Protein 1FJN (pdb70)

Foldseek 3Di:
DQPPQPLVSLQVVQVVDPQFNGWGQDDVVSHDTGTHGDD

InterPro domains:
  IPR001542 Defensin, invertebrate/fungal [PF01097] (1-36)
  IPR001542 Defensin, invertebrate/fungal [PS51378] (1-37)
  IPR036574 Knottin, scorpion toxin-like superfamily [G3DSA:3.30.30.10] (6-42)
  IPR036574 Knottin, scorpion toxin-like superfamily [SSF57095] (1-38)

Organism: Mytilus galloprovincialis (NCBI:txid29158)

Nearest PDB structures (foldseek):
  1fjn-assembly1_A  TM=1.009E+00  e=1.165E-07  unclassified
  3e7u-assembly1_X  TM=8.249E-01  e=9.100E-03  unclassified
  7b1i-assembly1_B  TM=5.623E-01  e=6.352E+00  Oryza sativa
  5zne-assembly1_A-2  TM=5.322E-01  e=7.845E+00  Oryza sativa Japonica Group
  1fjn-assembly1_A  TM=1.012E+00  e=1.136E-07  unclassified

Solvent-accessible surface area: 3020 Å² total; per-residue (Å²): 55,86,32,23,62,77,103,172,88,0,64,167,55,0,137,89,42,120,56,82,54,2,9,105,10,11,82,153,133,156,57,138,13,51,15,117,192,71,138

Sequence (39 aa):
GFGCPNNYQCHRHCKSIPGRCGGYCGGWHRLRCTCYRCGGFGCPNNYQCHRHCKSIPGRCGGYCGGWHRLRCTCYRCGGFGCPNNYQCHRHCKSIPGRCGGYCGGWHRLRCTCYRCGGFGCPNNYQCHRHCKSIPGRCGGYCGGWHRLRCTCYRCGGFGCPNNYQCHRHCKSIPGRCGGYCGGWHRLRCTCYRCGGFGCPNNYQCHRHCKSIPGRCGGYCGGWHRLRCTCYRCGGFGCPNNYQCHRHCKSIPGRCGGYCGGWHRLRCTCYRCGGFGCPNNYQCHRHCKSIPGRCGGYCGGWHRLRCTCYRCGGFGCPNNYQCHRHCKSIPGRCGGYCGGWHRLRCTCYRCGGFGCPNNYQCHRHCKSIPGRCGGYCGGWHRLRCTCYRCGGFGCPNNYQCHRHCKSIPGRCGGYCGGWHRLRCTCYRCGGFGCPNNYQCHRHCKSIPGRCGGYCGGWHRLRCTCYRCGGFGCPNNYQCHRHCKSIPGRCGGYCGGWHRLRCTCYRCGGFGCPNNYQCHRHCKSIPGRCGGYCGGWHRLRCTCYRCGGFGCPNNYQCHRHCKSIPGRCGGYCGGWHRLRCTCYRCGGFGCPNNYQCHRHCKSIPGRCGGYCGGWHRLRCTCYRCGGFGCPNNYQCHRHCKSIPGRCGGYCGGWHRLRCTCYRCGGFGCPNNYQCHRHCKSIPGRCGGYCGGWHRLRCTCYRCGGFGCPNNYQCHRHCKSIPGRCGGYCGGWHRLRCTCYRCGGFGCPNNYQCHRHCKSIPGRCGGYCGGWHRLRCTCYRCG

Secondary structure (DSSP, 8-state):
--S-S-HHHHHHHHHHSTT--EEEE-SSTT-SEEEE---

Radius of gyration: 8.92 Å; Cα contacts (8 Å, |Δi|>4): 82; chains: 1; bounding box: 26×16×14 Å

Structure (mmCIF, N/CA/C/O backbone):
data_1FJN
#
_entry.id   1FJN
#
_cell.length_a   1.000
_cell.length_b   1.000
_cell.length_c   1.000
_cell.angle_alpha   90.00
_cell.angle_beta   90.00
_cell.angle_gamma   90.00
#
_symmetry.space_group_name_H-M   'P 1'
#
loop_
_atom_site.group_PDB
_atom_site.id
_atom_site.type_symbol
_atom_site.label_atom_id
_atom_site.label_alt_id
_atom_site.label_comp_id
_atom_site.label_asym_id
_atom_site.label_entity_id
_atom_site.label_seq_id
_atom_site.pdbx_PDB_ins_code
_atom_site.Cartn_x
_atom_site.Cartn_y
_atom_site.Cartn_z
_atom_site.occupancy
_atom_site.B_iso_or_equiv
_atom_site.auth_seq_id
_atom_site.auth_comp_id
_atom_site.auth_asym_id
_atom_site.auth_atom_id
_atom_site.pdbx_PDB_model_num
ATOM 1 N N . GLY A 1 1 ? -7.999 4.325 2.517 1.00 0.00 1 GLY A N 1
ATOM 2 C CA . GLY A 1 1 ? -6.856 5.217 2.878 1.00 0.00 1 GLY A CA 1
ATOM 3 C C . GLY A 1 1 ? -5.649 4.921 1.978 1.00 0.00 1 GLY A C 1
ATOM 4 O O . GLY A 1 1 ? -5.648 3.971 1.216 1.00 0.00 1 GLY A O 1
ATOM 10 N N . PHE A 1 2 ? -4.621 5.736 2.071 1.00 0.00 2 PHE A N 1
ATOM 11 C CA . PHE A 1 2 ? -3.389 5.531 1.235 1.00 0.00 2 PHE A CA 1
ATOM 12 C C . PHE A 1 2 ? -3.757 5.502 -0.261 1.00 0.00 2 PHE A C 1
ATOM 13 O O . PHE A 1 2 ? -3.106 4.846 -1.058 1.00 0.00 2 PHE A O 1
ATOM 30 N N . GLY A 1 3 ? -4.794 6.212 -0.645 1.00 0.00 3 GLY A N 1
ATOM 31 C CA . GLY A 1 3 ? -5.212 6.235 -2.078 1.00 0.00 3 GLY A CA 1
ATOM 32 C C . GLY A 1 3 ? -5.777 4.867 -2.481 1.00 0.00 3 GLY A C 1
ATOM 33 O O . GLY A 1 3 ? -5.359 4.284 -3.461 1.00 0.00 3 GLY A O 1
ATOM 37 N N . CYS A 1 4 ? -6.728 4.356 -1.733 1.00 0.00 4 CYS A N 1
ATOM 38 C CA . CYS A 1 4 ? -7.330 3.029 -2.072 1.00 0.00 4 CYS A CA 1
ATOM 39 C C . CYS A 1 4 ? -8.751 3.239 -2.619 1.00 0.00 4 CYS A C 1
ATOM 40 O O . CYS A 1 4 ? -9.370 4.251 -2.343 1.00 0.00 4 CYS A O 1
ATOM 47 N N . PRO A 1 5 ? -9.234 2.274 -3.379 1.00 0.00 5 PRO A N 1
ATOM 48 C CA . PRO A 1 5 ? -8.488 1.038 -3.720 1.00 0.00 5 PRO A CA 1
ATOM 49 C C . PRO A 1 5 ? -7.514 1.252 -4.901 1.00 0.00 5 PRO A C 1
ATOM 50 O O . PRO A 1 5 ? -7.119 0.300 -5.553 1.00 0.00 5 PRO A O 1
ATOM 61 N N . ASN A 1 6 ? -7.124 2.479 -5.181 1.00 0.00 6 ASN A N 1
ATOM 62 C CA . ASN A 1 6 ? -6.179 2.743 -6.317 1.00 0.00 6 ASN A CA 1
ATOM 63 C C . ASN A 1 6 ? -4.886 1.932 -6.132 1.00 0.00 6 ASN A C 1
ATOM 64 O O . ASN A 1 6 ? -4.293 1.919 -5.067 1.00 0.00 6 ASN A O 1
ATOM 75 N N . ASN A 1 7 ? -4.451 1.255 -7.170 1.00 0.00 7 ASN A N 1
ATOM 76 C CA . ASN A 1 7 ? -3.201 0.434 -7.082 1.00 0.00 7 ASN A CA 1
ATOM 77 C C . ASN A 1 7 ? -1.969 1.345 -7.169 1.00 0.00 7 ASN A C 1
ATOM 78 O O . ASN A 1 7 ? -0.978 1.118 -6.501 1.00 0.00 7 ASN A O 1
ATOM 89 N N . TYR A 1 8 ? -2.025 2.367 -7.992 1.00 0.00 8 TYR A N 1
ATOM 90 C CA . TYR A 1 8 ? -0.863 3.296 -8.136 1.00 0.00 8 TYR A CA 1
ATOM 91 C C . TYR A 1 8 ? -0.627 4.042 -6.817 1.00 0.00 8 TYR A C 1
ATOM 92 O O . TYR A 1 8 ? 0.474 4.057 -6.297 1.00 0.00 8 TYR A O 1
ATOM 110 N N . GLN A 1 9 ? -1.653 4.659 -6.277 1.00 0.00 9 GLN A N 1
ATOM 111 C CA . GLN A 1 9 ? -1.499 5.410 -4.992 1.00 0.00 9 GLN A CA 1
ATOM 112 C C . GLN A 1 9 ? -1.119 4.442 -3.865 1.00 0.00 9 GLN A C 1
ATOM 113 O O . GLN A 1 9 ? -0.277 4.746 -3.039 1.00 0.00 9 GLN A O 1
ATOM 127 N N . CYS A 1 10 ? -1.723 3.276 -3.833 1.00 0.00 10 CYS A N 1
ATOM 128 C CA . CYS A 1 10 ? -1.387 2.281 -2.769 1.00 0.00 10 CYS A CA 1
ATOM 129 C C . CYS A 1 10 ? 0.061 1.819 -2.951 1.00 0.00 10 CYS A C 1
ATOM 130 O O . CYS A 1 10 ? 0.803 1.682 -1.994 1.00 0.00 10 CYS A O 1
ATOM 137 N N . HIS A 1 11 ? 0.466 1.590 -4.180 1.00 0.00 11 HIS A N 1
ATOM 138 C CA . HIS A 1 11 ? 1.865 1.149 -4.449 1.00 0.00 11 HIS A CA 1
ATOM 139 C C . HIS A 1 11 ? 2.835 2.279 -4.079 1.00 0.00 11 HIS A C 1
ATOM 140 O O . HIS A 1 11 ? 3.908 2.036 -3.560 1.00 0.00 11 HIS A O 1
ATOM 154 N N . ARG A 1 12 ? 2.456 3.512 -4.337 1.00 0.00 12 ARG 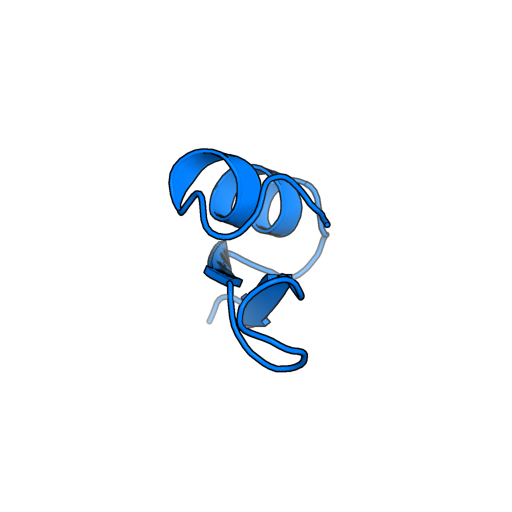A N 1
ATOM 155 C CA . ARG A 1 12 ? 3.341 4.672 -3.999 1.00 0.00 12 ARG A CA 1
ATOM 156 C C . ARG A 1 12 ? 3.570 4.721 -2.482 1.00 0.00 12 ARG A C 1
ATOM 157 O O . ARG A 1 12 ? 4.665 4.998 -2.024 1.00 0.00 12 ARG A O 1
ATOM 178 N N . HIS A 1 13 ? 2.545 4.447 -1.705 1.00 0.00 13 HIS A N 1
ATOM 179 C CA . HIS A 1 13 ? 2.689 4.464 -0.216 1.00 0.00 13 HIS A CA 1
ATOM 180 C C . HIS A 1 13 ? 3.654 3.349 0.212 1.00 0.00 13 HIS A C 1
ATOM 181 O O . HIS A 1 13 ? 4.509 3.547 1.054 1.00 0.00 13 HIS A O 1
ATOM 195 N N . CYS A 1 14 ? 3.522 2.180 -0.370 1.00 0.00 14 CYS A N 1
ATOM 196 C CA . CYS A 1 14 ? 4.430 1.046 -0.013 1.00 0.00 14 CYS A CA 1
ATOM 197 C C . CYS A 1 14 ? 5.872 1.392 -0.411 1.00 0.00 14 CYS A C 1
ATOM 198 O O . CYS A 1 14 ? 6.816 1.003 0.253 1.00 0.00 14 CYS A O 1
ATOM 205 N N . LYS A 1 15 ? 6.040 2.119 -1.495 1.00 0.00 15 LYS A N 1
ATOM 206 C CA . LYS A 1 15 ? 7.411 2.501 -1.959 1.00 0.00 15 LYS A CA 1
ATOM 207 C C . LYS A 1 15 ? 8.070 3.440 -0.939 1.00 0.00 15 LYS A C 1
ATOM 208 O O . LYS A 1 15 ? 9.234 3.286 -0.616 1.00 0.00 15 LYS A O 1
ATOM 227 N N . SER A 1 16 ? 7.338 4.408 -0.430 1.00 0.00 16 SER A N 1
ATOM 228 C CA . SER A 1 16 ? 7.928 5.354 0.570 1.00 0.00 16 SER A CA 1
ATOM 229 C C . SER A 1 16 ? 8.261 4.602 1.867 1.00 0.00 16 SER A C 1
ATOM 230 O O . SER A 1 16 ? 9.173 4.975 2.584 1.00 0.00 16 SER A O 1
ATOM 238 N N . ILE A 1 17 ? 7.542 3.541 2.169 1.00 0.00 17 ILE A N 1
ATOM 239 C CA . ILE A 1 17 ? 7.831 2.759 3.412 1.00 0.00 17 ILE A CA 1
ATOM 240 C C . ILE A 1 17 ? 9.163 2.010 3.232 1.00 0.00 17 ILE A C 1
ATOM 241 O O . ILE A 1 17 ? 9.390 1.397 2.203 1.00 0.00 17 ILE A O 1
ATOM 257 N N . PRO A 1 18 ? 10.005 2.085 4.241 1.00 0.00 18 PRO A N 1
ATOM 258 C CA . PRO A 1 18 ? 11.330 1.429 4.226 1.00 0.00 18 PRO A CA 1
ATOM 259 C C . PRO A 1 18 ? 11.199 -0.085 4.454 1.00 0.00 18 PRO A C 1
ATOM 260 O O . PRO A 1 18 ? 10.449 -0.535 5.304 1.00 0.00 18 PRO A O 1
ATOM 271 N N . GLY A 1 19 ? 11.931 -0.866 3.694 1.00 0.00 19 GLY A N 1
ATOM 272 C CA . GLY A 1 19 ? 11.869 -2.354 3.844 1.00 0.00 19 GLY A CA 1
ATOM 273 C C . GLY A 1 19 ? 10.664 -2.906 3.074 1.00 0.00 19 GLY A C 1
ATOM 274 O O . GLY A 1 19 ? 10.021 -3.844 3.511 1.00 0.00 19 GLY A O 1
ATOM 278 N N . ARG A 1 20 ? 10.359 -2.335 1.931 1.00 0.00 20 ARG A N 1
ATOM 279 C CA . ARG A 1 20 ? 9.198 -2.822 1.123 1.00 0.00 20 ARG A CA 1
ATOM 280 C C . ARG A 1 20 ? 9.509 -2.698 -0.372 1.00 0.00 20 ARG A C 1
ATOM 281 O O . ARG A 1 20 ? 10.523 -2.149 -0.769 1.00 0.00 20 ARG A O 1
ATOM 302 N N . CYS A 1 21 ? 8.629 -3.201 -1.200 1.00 0.00 21 CYS A N 1
ATOM 303 C CA . CYS A 1 21 ? 8.836 -3.120 -2.678 1.00 0.00 21 CYS A CA 1
ATOM 304 C C . CYS A 1 21 ? 7.515 -2.736 -3.351 1.00 0.00 21 CYS A C 1
ATOM 305 O O . CYS A 1 21 ? 7.445 -1.769 -4.089 1.00 0.00 21 CYS A O 1
ATOM 312 N N . GLY A 1 22 ? 6.467 -3.483 -3.092 1.00 0.00 22 GLY A N 1
ATOM 313 C CA . GLY A 1 22 ? 5.139 -3.169 -3.702 1.00 0.00 22 GLY A CA 1
ATOM 314 C C . GLY A 1 22 ? 4.022 -3.434 -2.686 1.00 0.00 22 GLY A C 1
ATOM 315 O O . GLY A 1 22 ? 4.270 -3.881 -1.577 1.00 0.00 22 GLY A O 1
ATOM 319 N N . GLY A 1 23 ? 2.793 -3.165 -3.056 1.00 0.00 23 GLY A N 1
ATOM 320 C CA . GLY A 1 23 ? 1.655 -3.403 -2.115 1.00 0.00 23 GLY A CA 1
ATOM 321 C C . GLY A 1 23 ? 0.321 -3.387 -2.869 1.00 0.00 23 GLY A C 1
ATOM 322 O O . GLY A 1 23 ? 0.274 -3.258 -4.081 1.00 0.00 23 GLY A O 1
ATOM 326 N N . TYR A 1 24 ? -0.766 -3.523 -2.147 1.00 0.00 24 TYR A N 1
ATOM 327 C CA . TYR A 1 24 ? -2.117 -3.525 -2.789 1.00 0.00 24 TYR A CA 1
ATOM 328 C C . TYR A 1 24 ? -3.179 -3.070 -1.774 1.00 0.00 24 TYR A C 1
ATOM 329 O O . TYR A 1 24 ? -2.954 -3.082 -0.576 1.00 0.00 24 TYR A O 1
ATOM 347 N N . CYS A 1 25 ? -4.339 -2.680 -2.249 1.00 0.00 25 CYS A N 1
ATOM 348 C CA . CYS A 1 25 ? -5.427 -2.233 -1.324 1.00 0.00 25 CYS A CA 1
ATOM 349 C C . CYS A 1 25 ? -6.239 -3.450 -0.866 1.00 0.00 25 CYS A C 1
ATOM 350 O O . CYS A 1 25 ? -6.954 -4.058 -1.644 1.00 0.00 25 CYS A O 1
ATOM 357 N N . GLY A 1 26 ? -6.135 -3.805 0.390 1.00 0.00 26 GLY A N 1
ATOM 358 C CA . GLY A 1 26 ? -6.894 -4.983 0.910 1.00 0.00 26 GLY A CA 1
ATOM 359 C C . GLY A 1 26 ? -6.691 -5.104 2.423 1.00 0.00 26 GLY A C 1
ATOM 360 O O . GLY A 1 26 ? -5.657 -4.732 2.952 1.00 0.00 26 GLY A O 1
ATOM 364 N N . GLY A 1 27 ? -7.674 -5.622 3.118 1.00 0.00 27 GLY A N 1
ATOM 365 C CA . GLY A 1 27 ? -7.563 -5.775 4.600 1.00 0.00 27 GLY A CA 1
ATOM 366 C C . GLY A 1 27 ? -8.808 -5.186 5.260 1.00 0.00 27 GLY A C 1
ATOM 367 O O . GLY A 1 27 ? -9.533 -5.871 5.957 1.00 0.00 27 GLY A O 1
ATOM 371 N N . TRP A 1 28 ? -9.058 -3.918 5.035 1.00 0.00 28 TRP A N 1
ATOM 372 C CA . TRP A 1 28 ? -10.257 -3.257 5.633 1.00 0.00 28 TRP A CA 1
ATOM 373 C C . TRP A 1 28 ? -11.108 -2.643 4.514 1.00 0.00 28 TRP A C 1
ATOM 374 O O . TRP A 1 28 ? -10.876 -1.526 4.083 1.00 0.00 28 TRP A O 1
ATOM 395 N N . HIS A 1 29 ? -12.095 -3.376 4.047 1.00 0.00 29 HIS A N 1
ATOM 396 C CA . HIS A 1 29 ? -12.991 -2.868 2.958 1.00 0.00 29 HIS A CA 1
ATOM 397 C C . HIS A 1 29 ? -12.161 -2.489 1.720 1.00 0.00 29 HIS A C 1
ATOM 398 O O . HIS A 1 29 ? -12.501 -1.571 0.993 1.00 0.00 29 HIS A O 1
ATOM 412 N N . ARG A 1 30 ? -11.075 -3.194 1.480 1.00 0.00 30 ARG A N 1
ATOM 413 C CA . ARG A 1 30 ? -10.203 -2.889 0.298 1.00 0.00 30 ARG A CA 1
ATOM 414 C C . ARG A 1 30 ? -9.715 -1.428 0.374 1.00 0.00 30 ARG A C 1
ATOM 415 O O . ARG A 1 30 ? -9.442 -0.799 -0.635 1.00 0.00 30 ARG A O 1
ATOM 436 N N . LEU A 1 31 ? -9.605 -0.887 1.567 1.00 0.00 31 LEU A N 1
ATOM 437 C CA . LEU A 1 31 ? -9.141 0.526 1.723 1.00 0.00 31 LEU A CA 1
ATOM 438 C C . LEU A 1 31 ? -7.772 0.566 2.422 1.00 0.00 31 LEU A C 1
ATOM 439 O O . LEU A 1 31 ? -7.089 1.575 2.388 1.00 0.00 31 LEU A O 1
ATOM 455 N N . ARG A 1 32 ? -7.362 -0.516 3.052 1.00 0.00 32 ARG A N 1
ATOM 456 C CA . ARG A 1 32 ? -6.038 -0.534 3.744 1.00 0.00 32 ARG A CA 1
ATOM 457 C C . ARG A 1 32 ? -4.948 -0.917 2.737 1.00 0.00 32 ARG A C 1
ATOM 458 O O . ARG A 1 32 ? -5.150 -1.764 1.886 1.00 0.00 32 ARG A O 1
ATOM 479 N N . CYS A 1 33 ? -3.793 -0.300 2.829 1.00 0.00 33 CYS A N 1
ATOM 480 C CA . CYS A 1 33 ? -2.686 -0.625 1.880 1.00 0.00 33 CYS A CA 1
ATOM 481 C C . CYS A 1 33 ? -1.785 -1.705 2.488 1.00 0.00 33 CYS A C 1
ATOM 482 O O . CYS A 1 33 ? -1.073 -1.466 3.450 1.00 0.00 33 CYS A O 1
ATOM 489 N N . THR A 1 34 ? -1.812 -2.890 1.929 1.00 0.00 34 THR A N 1
ATOM 490 C CA . THR A 1 34 ? -0.964 -3.998 2.456 1.00 0.00 34 THR A CA 1
ATOM 491 C C . THR A 1 34 ? 0.310 -4.106 1.605 1.00 0.00 34 THR A C 1
ATOM 492 O O . THR A 1 34 ? 0.267 -4.474 0.443 1.00 0.00 34 THR A O 1
ATOM 503 N N . CYS A 1 35 ? 1.441 -3.777 2.182 1.00 0.00 35 CYS A N 1
ATOM 504 C CA . CYS A 1 35 ? 2.734 -3.844 1.430 1.00 0.00 35 CYS A CA 1
ATOM 505 C C . CYS A 1 35 ? 3.546 -5.056 1.900 1.00 0.00 35 CYS A C 1
ATOM 506 O O . CYS A 1 35 ? 3.442 -5.478 3.038 1.00 0.00 35 CYS A O 1
ATOM 513 N N . TYR A 1 36 ? 4.358 -5.613 1.034 1.00 0.00 36 TYR A N 1
ATOM 514 C CA . TYR A 1 36 ? 5.185 -6.801 1.427 1.00 0.00 36 TYR A CA 1
ATOM 515 C C . TYR A 1 36 ? 6.676 -6.437 1.409 1.00 0.00 36 TYR A C 1
ATOM 516 O O . TYR A 1 36 ? 7.108 -5.575 0.663 1.00 0.00 36 TYR A O 1
ATOM 534 N N . ARG A 1 37 ? 7.461 -7.097 2.230 1.00 0.00 37 ARG A N 1
ATOM 535 C CA . ARG A 1 37 ? 8.929 -6.810 2.278 1.00 0.00 37 ARG A CA 1
ATOM 536 C C . ARG A 1 37 ? 9.594 -7.265 0.975 1.00 0.00 37 ARG A C 1
ATOM 537 O O . ARG A 1 37 ? 9.246 -8.288 0.410 1.00 0.00 37 ARG A O 1
ATOM 558 N N . CYS A 1 38 ? 10.553 -6.509 0.503 1.00 0.00 38 CYS A N 1
ATOM 559 C CA . CYS A 1 38 ? 11.261 -6.877 -0.762 1.00 0.00 38 CYS A CA 1
ATOM 560 C C . CYS A 1 38 ? 12.353 -7.910 -0.460 1.00 0.00 38 CYS A C 1
ATOM 561 O O . CYS A 1 38 ? 13.151 -7.737 0.445 1.00 0.00 38 CYS A O 1
ATOM 568 N N . GLY A 1 39 ? 12.391 -8.982 -1.217 1.00 0.00 39 GLY A N 1
ATOM 569 C CA . GLY A 1 39 ? 13.425 -10.037 -0.991 1.00 0.00 39 GLY A CA 1
ATOM 570 C C . GLY A 1 39 ? 14.656 -9.741 -1.852 1.00 0.00 39 GLY A C 1
ATOM 571 O O . GLY A 1 39 ? 15.478 -8.947 -1.424 1.00 0.00 39 GLY A O 1
ATOM 576 N N . GLY A 1 1 ? -7.847 4.503 2.213 1.00 0.00 1 GLY A N 2
ATOM 577 C CA . GLY A 1 1 ? -6.765 5.485 2.519 1.00 0.00 1 GLY A CA 2
ATOM 578 C C . GLY A 1 1 ? -5.521 5.184 1.673 1.00 0.00 1 GLY A C 2
ATOM 579 O O . GLY A 1 1 ? -5.443 4.168 1.003 1.00 0.00 1 GLY A O 2
ATOM 585 N N . PHE A 1 2 ? -4.546 6.066 1.710 1.00 0.00 2 PHE A N 2
ATOM 586 C CA . PHE A 1 2 ? -3.281 5.865 0.922 1.00 0.00 2 PHE A CA 2
ATOM 587 C C . PHE A 1 2 ? -3.602 5.759 -0.580 1.00 0.00 2 PHE A C 2
ATOM 588 O O . PHE A 1 2 ? -2.910 5.085 -1.328 1.00 0.00 2 PHE A O 2
ATOM 605 N N . GLY A 1 3 ? -4.645 6.425 -1.025 1.00 0.00 3 GLY A N 2
ATOM 606 C CA . GLY A 1 3 ? -5.021 6.377 -2.468 1.00 0.00 3 GLY A CA 2
ATOM 607 C C . GLY A 1 3 ? -5.613 5.004 -2.810 1.00 0.00 3 GLY A C 2
ATOM 608 O O . GLY A 1 3 ? -5.237 4.388 -3.787 1.00 0.00 3 GLY A O 2
ATOM 612 N N . CYS A 1 4 ? -6.543 4.526 -2.014 1.00 0.00 4 CYS A N 2
ATOM 613 C CA . CYS A 1 4 ? -7.171 3.196 -2.294 1.00 0.00 4 CYS A CA 2
ATOM 614 C C . CYS A 1 4 ? -8.576 3.409 -2.878 1.00 0.00 4 CYS A C 2
ATOM 615 O O . CYS A 1 4 ? -9.182 4.443 -2.656 1.00 0.00 4 CYS A O 2
ATOM 622 N N . PRO A 1 5 ? -9.062 2.423 -3.606 1.00 0.00 5 PRO A N 2
ATOM 623 C CA . PRO A 1 5 ? -8.331 1.163 -3.879 1.00 0.00 5 PRO A CA 2
ATOM 624 C C . PRO A 1 5 ? -7.328 1.311 -5.044 1.00 0.00 5 PRO A C 2
ATOM 625 O O . PRO A 1 5 ? -6.882 0.322 -5.600 1.00 0.00 5 PRO A O 2
ATOM 636 N N . ASN A 1 6 ? -6.970 2.524 -5.418 1.00 0.00 6 ASN A N 2
ATOM 637 C CA . ASN A 1 6 ? -5.999 2.721 -6.544 1.00 0.00 6 ASN A CA 2
ATOM 638 C C . ASN A 1 6 ? -4.708 1.937 -6.264 1.00 0.00 6 ASN A C 2
ATOM 639 O O . ASN A 1 6 ? -4.097 2.077 -5.219 1.00 0.00 6 ASN A O 2
ATOM 650 N N . ASN A 1 7 ? -4.298 1.110 -7.195 1.00 0.00 7 ASN A N 2
ATOM 651 C CA . ASN A 1 7 ? -3.055 0.299 -7.001 1.00 0.00 7 ASN A CA 2
ATOM 652 C C . ASN A 1 7 ? -1.816 1.173 -7.225 1.00 0.00 7 ASN A C 2
ATOM 653 O O . ASN A 1 7 ? -0.801 0.986 -6.581 1.00 0.00 7 ASN A O 2
ATOM 664 N N . TYR A 1 8 ? -1.891 2.129 -8.123 1.00 0.00 8 TYR A N 2
ATOM 665 C CA . TYR A 1 8 ? -0.719 3.021 -8.374 1.00 0.00 8 TYR A CA 2
ATOM 666 C C . TYR A 1 8 ? -0.469 3.875 -7.127 1.00 0.00 8 TYR A C 2
ATOM 667 O O . TYR A 1 8 ? 0.634 3.924 -6.611 1.00 0.00 8 TYR A O 2
ATOM 685 N N . GLN A 1 9 ? -1.493 4.537 -6.636 1.00 0.00 9 GLN A N 2
ATOM 686 C CA . GLN A 1 9 ? -1.336 5.383 -5.414 1.00 0.00 9 GLN A CA 2
ATOM 687 C C . GLN A 1 9 ? -0.968 4.491 -4.225 1.00 0.00 9 GLN A C 2
ATOM 688 O O . GLN A 1 9 ? -0.076 4.807 -3.457 1.00 0.00 9 GLN A O 2
ATOM 702 N N . CYS A 1 10 ? -1.644 3.376 -4.077 1.00 0.00 10 CYS A N 2
ATOM 703 C CA . CYS A 1 10 ? -1.339 2.443 -2.950 1.00 0.00 10 CYS A CA 2
ATOM 704 C C . CYS A 1 10 ? 0.106 1.955 -3.071 1.00 0.00 10 CYS A C 2
ATOM 705 O O . CYS A 1 10 ? 0.834 1.904 -2.095 1.00 0.00 10 CYS A O 2
ATOM 712 N N . HIS A 1 11 ? 0.521 1.605 -4.268 1.00 0.00 11 HIS A N 2
ATOM 713 C CA . HIS A 1 11 ? 1.919 1.122 -4.482 1.00 0.00 11 HIS A CA 2
ATOM 714 C C . HIS A 1 11 ? 2.908 2.219 -4.073 1.00 0.00 11 HIS A C 2
ATOM 715 O O . HIS A 1 11 ? 3.886 1.955 -3.399 1.00 0.00 11 HIS A O 2
ATOM 729 N N . ARG A 1 12 ? 2.656 3.444 -4.478 1.00 0.00 12 ARG A N 2
ATOM 730 C CA . ARG A 1 12 ? 3.574 4.572 -4.124 1.00 0.00 12 ARG A CA 2
ATOM 731 C C . ARG A 1 12 ? 3.666 4.714 -2.597 1.00 0.00 12 ARG A C 2
ATOM 732 O O . ARG A 1 12 ? 4.740 4.906 -2.053 1.00 0.00 12 ARG A O 2
ATOM 753 N N . HIS A 1 13 ? 2.550 4.611 -1.907 1.00 0.00 13 HIS A N 2
ATOM 754 C CA . HIS A 1 13 ? 2.562 4.728 -0.413 1.00 0.00 13 HIS A CA 2
ATOM 755 C C . HIS A 1 13 ? 3.439 3.615 0.180 1.00 0.00 13 HIS A C 2
ATOM 756 O O . HIS A 1 13 ? 4.186 3.835 1.116 1.00 0.00 13 HIS A O 2
ATOM 770 N N . CYS A 1 14 ? 3.355 2.423 -0.364 1.00 0.00 14 CYS A N 2
ATOM 771 C CA . CYS A 1 14 ? 4.186 1.296 0.156 1.00 0.00 14 CYS A CA 2
ATOM 772 C C . CYS A 1 14 ? 5.665 1.563 -0.155 1.00 0.00 14 CYS A C 2
ATOM 773 O O . CYS A 1 14 ? 6.541 1.166 0.592 1.00 0.00 14 CYS A O 2
ATOM 780 N N . LYS A 1 15 ? 5.943 2.238 -1.250 1.00 0.00 15 LYS A N 2
ATOM 781 C CA . LYS A 1 15 ? 7.358 2.544 -1.619 1.00 0.00 15 LYS A CA 2
ATOM 782 C C . LYS A 1 15 ? 7.958 3.513 -0.592 1.00 0.00 15 LYS A C 2
ATOM 783 O O . LYS A 1 15 ? 9.077 3.333 -0.147 1.00 0.00 15 LYS A O 2
ATOM 802 N N . SER A 1 16 ? 7.218 4.532 -0.200 1.00 0.00 16 SER A N 2
ATOM 803 C CA . SER A 1 16 ? 7.748 5.500 0.815 1.00 0.00 16 SER A CA 2
ATOM 804 C C . SER A 1 16 ? 8.007 4.759 2.136 1.00 0.00 16 SER A C 2
ATOM 805 O O . SER A 1 16 ? 8.881 5.131 2.899 1.00 0.00 16 SER A O 2
ATOM 813 N N . ILE A 1 17 ? 7.264 3.704 2.401 1.00 0.00 17 ILE A N 2
ATOM 814 C CA . ILE A 1 17 ? 7.475 2.921 3.659 1.00 0.00 17 ILE A CA 2
ATOM 815 C C . ILE A 1 17 ? 8.704 2.012 3.476 1.00 0.00 17 ILE A C 2
ATOM 816 O O . ILE A 1 17 ? 8.817 1.325 2.476 1.00 0.00 17 ILE A O 2
ATOM 832 N N . PRO A 1 18 ? 9.593 2.044 4.444 1.00 0.00 18 PRO A N 2
ATOM 833 C CA . PRO A 1 18 ? 10.836 1.243 4.413 1.00 0.00 18 PRO A CA 2
ATOM 834 C C . PRO A 1 18 ? 10.562 -0.237 4.723 1.00 0.00 18 PRO A C 2
ATOM 835 O O . PRO A 1 18 ? 9.739 -0.571 5.559 1.00 0.00 18 PRO A O 2
ATOM 846 N N . GLY A 1 19 ? 11.261 -1.121 4.047 1.00 0.00 19 GLY A N 2
ATOM 847 C CA . GLY A 1 19 ? 11.074 -2.588 4.278 1.00 0.00 19 GLY A CA 2
ATOM 848 C C . GLY A 1 19 ? 9.980 -3.148 3.356 1.00 0.00 19 GLY A C 2
ATOM 849 O O . GLY A 1 19 ? 9.468 -4.228 3.591 1.00 0.00 19 GLY A O 2
ATOM 853 N N . ARG A 1 20 ? 9.618 -2.435 2.310 1.00 0.00 20 ARG A N 2
ATOM 854 C CA . ARG A 1 20 ? 8.555 -2.941 1.381 1.00 0.00 20 ARG A CA 2
ATOM 855 C C . ARG A 1 20 ? 8.926 -2.594 -0.066 1.00 0.00 20 ARG A C 2
ATOM 856 O O . ARG A 1 20 ? 9.481 -1.545 -0.339 1.00 0.00 20 ARG A O 2
ATOM 877 N N . CYS A 1 21 ? 8.603 -3.462 -0.996 1.00 0.00 21 CYS A N 2
ATOM 878 C CA . CYS A 1 21 ? 8.917 -3.184 -2.433 1.00 0.00 21 CYS A CA 2
ATOM 879 C C . CYS A 1 21 ? 7.653 -2.677 -3.138 1.00 0.00 21 CYS A C 2
ATOM 880 O O . CYS A 1 21 ? 7.685 -1.683 -3.842 1.00 0.00 21 CYS A O 2
ATOM 887 N N . GLY A 1 22 ? 6.544 -3.349 -2.946 1.00 0.00 22 GLY A N 2
ATOM 888 C CA . GLY A 1 22 ? 5.267 -2.917 -3.591 1.00 0.00 22 GLY A CA 2
ATOM 889 C C . GLY A 1 22 ? 4.122 -3.014 -2.579 1.00 0.00 22 GLY A C 2
ATOM 890 O O . GLY A 1 22 ? 4.339 -3.249 -1.400 1.00 0.00 22 GLY A O 2
ATOM 894 N N . GLY A 1 23 ? 2.902 -2.834 -3.026 1.00 0.00 23 GLY A N 2
ATOM 895 C CA . GLY A 1 23 ? 1.740 -2.917 -2.088 1.00 0.00 23 GLY A CA 2
ATOM 896 C C . GLY A 1 23 ? 0.415 -2.914 -2.857 1.00 0.00 23 GLY A C 2
ATOM 897 O O . GLY A 1 23 ? 0.359 -2.584 -4.030 1.00 0.00 23 GLY A O 2
ATOM 901 N N . TYR A 1 24 ? -0.652 -3.279 -2.187 1.00 0.00 24 TYR A N 2
ATOM 902 C CA . TYR A 1 24 ? -1.999 -3.311 -2.838 1.00 0.00 24 TYR A CA 2
ATOM 903 C C . TYR A 1 24 ? -3.071 -2.857 -1.834 1.00 0.00 24 TYR A C 2
ATOM 904 O O . TYR A 1 24 ? -2.840 -2.822 -0.636 1.00 0.00 24 TYR A O 2
ATOM 922 N N . CYS A 1 25 ? -4.246 -2.525 -2.313 1.00 0.00 25 CYS A N 2
ATOM 923 C CA . CYS A 1 25 ? -5.341 -2.089 -1.394 1.00 0.00 25 CYS A CA 2
ATOM 924 C C . CYS A 1 25 ? -6.128 -3.322 -0.938 1.00 0.00 25 CYS A C 2
ATOM 925 O O . CYS A 1 25 ? -6.819 -3.948 -1.721 1.00 0.00 25 CYS A O 2
ATOM 932 N N . GLY A 1 26 ? -6.021 -3.680 0.318 1.00 0.00 26 GLY A N 2
ATOM 933 C CA . GLY A 1 26 ? -6.752 -4.881 0.825 1.00 0.00 26 GLY A CA 2
ATOM 934 C C . GLY A 1 26 ? -6.690 -4.928 2.352 1.00 0.00 26 GLY A C 2
ATOM 935 O O . GLY A 1 26 ? -5.708 -4.533 2.955 1.00 0.00 26 GLY A O 2
ATOM 939 N N . GLY A 1 27 ? -7.736 -5.415 2.978 1.00 0.00 27 GLY A N 2
ATOM 940 C CA . GLY A 1 27 ? -7.758 -5.500 4.468 1.00 0.00 27 GLY A CA 2
ATOM 941 C C . GLY A 1 27 ? -9.032 -4.841 4.996 1.00 0.00 27 GLY A C 2
ATOM 942 O O . GLY A 1 27 ? -10.046 -5.491 5.179 1.00 0.00 27 GLY A O 2
ATOM 946 N N . TRP A 1 28 ? -8.983 -3.554 5.242 1.00 0.00 28 TRP A N 2
ATOM 947 C CA . TRP A 1 28 ? -10.182 -2.832 5.763 1.00 0.00 28 TRP A CA 2
ATOM 948 C C . TRP A 1 28 ? -11.047 -2.355 4.590 1.00 0.00 28 TRP A C 2
ATOM 949 O O . TRP A 1 28 ? -10.844 -1.281 4.048 1.00 0.00 28 TRP A O 2
ATOM 970 N N . HIS A 1 29 ? -12.018 -3.153 4.203 1.00 0.00 29 HIS A N 2
ATOM 971 C CA . HIS A 1 29 ? -12.927 -2.778 3.074 1.00 0.00 29 HIS A CA 2
ATOM 972 C C . HIS A 1 29 ? -12.110 -2.500 1.802 1.00 0.00 29 HIS A C 2
ATOM 973 O O . HIS A 1 29 ? -12.490 -1.690 0.975 1.00 0.00 29 HIS A O 2
ATOM 987 N N . ARG A 1 30 ? -10.987 -3.170 1.645 1.00 0.00 30 ARG A N 2
ATOM 988 C CA . ARG A 1 30 ? -10.124 -2.957 0.438 1.00 0.00 30 ARG A CA 2
ATOM 989 C C . ARG A 1 30 ? -9.664 -1.487 0.377 1.00 0.00 30 ARG A C 2
ATOM 990 O O . ARG A 1 30 ? -9.388 -0.956 -0.685 1.00 0.00 30 ARG A O 2
ATOM 1011 N N . LEU A 1 31 ? -9.577 -0.829 1.513 1.00 0.00 31 LEU A N 2
ATOM 1012 C CA . LEU A 1 31 ? -9.139 0.601 1.535 1.00 0.00 31 LEU A CA 2
ATOM 1013 C C . LEU A 1 31 ? -7.770 0.734 2.229 1.00 0.00 31 LEU A C 2
ATOM 1014 O O . LEU A 1 31 ? -7.149 1.782 2.177 1.00 0.00 31 LEU A O 2
ATOM 1030 N N . ARG A 1 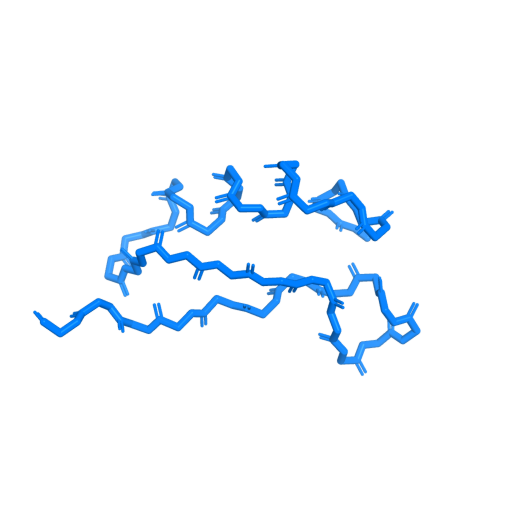32 ? -7.292 -0.310 2.874 1.00 0.00 32 ARG A N 2
ATOM 1031 C CA . ARG A 1 32 ? -5.966 -0.234 3.562 1.00 0.00 32 ARG A CA 2
ATOM 1032 C C . ARG A 1 32 ? -4.861 -0.672 2.594 1.00 0.00 32 ARG A C 2
ATOM 1033 O O . ARG A 1 32 ? -5.059 -1.545 1.766 1.00 0.00 32 ARG A O 2
ATOM 1054 N N . CYS A 1 33 ? -3.700 -0.068 2.692 1.00 0.00 33 CYS A N 2
ATOM 1055 C CA . CYS A 1 33 ? -2.574 -0.437 1.779 1.00 0.00 33 CYS A CA 2
ATOM 1056 C C . CYS A 1 33 ? -1.675 -1.483 2.449 1.00 0.00 33 CYS A C 2
ATOM 1057 O O . CYS A 1 33 ? -0.931 -1.182 3.367 1.00 0.00 33 CYS A O 2
ATOM 1064 N N . THR A 1 34 ? -1.736 -2.711 1.987 1.00 0.00 34 THR A N 2
ATOM 1065 C CA . THR A 1 34 ? -0.886 -3.791 2.574 1.00 0.00 34 THR A CA 2
ATOM 1066 C C . THR A 1 34 ? 0.385 -3.945 1.725 1.00 0.00 34 THR A C 2
ATOM 1067 O O . THR A 1 34 ? 0.329 -4.316 0.565 1.00 0.00 34 THR A O 2
ATOM 1078 N N . CYS A 1 35 ? 1.530 -3.649 2.296 1.00 0.00 35 CYS A N 2
ATOM 1079 C CA . CYS A 1 35 ? 2.814 -3.759 1.531 1.00 0.00 35 CYS A CA 2
ATOM 1080 C C . CYS A 1 35 ? 3.517 -5.084 1.861 1.00 0.00 35 CYS A C 2
ATOM 1081 O O . CYS A 1 35 ? 3.240 -5.713 2.866 1.00 0.00 35 CYS A O 2
ATOM 1088 N N . TYR A 1 36 ? 4.428 -5.507 1.015 1.00 0.00 36 TYR A N 2
ATOM 1089 C CA . TYR A 1 36 ? 5.157 -6.792 1.262 1.00 0.00 36 TYR A CA 2
ATOM 1090 C C . TYR A 1 36 ? 6.673 -6.575 1.138 1.00 0.00 36 TYR A C 2
ATOM 1091 O O . TYR A 1 36 ? 7.132 -5.660 0.476 1.00 0.00 36 TYR A O 2
ATOM 1109 N N . ARG A 1 37 ? 7.450 -7.423 1.773 1.00 0.00 37 ARG A N 2
ATOM 1110 C CA . ARG A 1 37 ? 8.941 -7.296 1.707 1.00 0.00 37 ARG A CA 2
ATOM 1111 C C . ARG A 1 37 ? 9.426 -7.545 0.272 1.00 0.00 37 ARG A C 2
ATOM 1112 O O . ARG A 1 37 ? 8.748 -8.168 -0.528 1.00 0.00 37 ARG A O 2
ATOM 1133 N N . CYS A 1 38 ? 10.601 -7.062 -0.052 1.00 0.00 38 CYS A N 2
ATOM 1134 C CA . CYS A 1 38 ? 11.151 -7.260 -1.428 1.00 0.00 38 CYS A CA 2
ATOM 1135 C C . CYS A 1 38 ? 11.967 -8.555 -1.477 1.00 0.00 38 CYS A C 2
ATOM 1136 O O . CYS A 1 38 ? 12.892 -8.749 -0.706 1.00 0.00 38 CYS A O 2
ATOM 1143 N N . GLY A 1 39 ? 11.627 -9.442 -2.383 1.00 0.00 39 GLY A N 2
ATOM 1144 C CA . GLY A 1 39 ? 12.371 -10.732 -2.502 1.00 0.00 39 GLY A CA 2
ATOM 1145 C C . GLY A 1 39 ? 13.532 -10.566 -3.487 1.00 0.00 39 GLY A C 2
ATOM 1146 O O . GLY A 1 39 ? 14.580 -10.103 -3.065 1.00 0.00 39 GLY A O 2
ATOM 1151 N N . GLY A 1 1 ? -7.752 4.371 2.297 1.00 0.00 1 GLY A N 3
ATOM 1152 C CA . GLY A 1 1 ? -6.665 5.360 2.566 1.00 0.00 1 GLY A CA 3
ATOM 1153 C C . GLY A 1 1 ? -5.431 5.036 1.713 1.00 0.00 1 GLY A C 3
ATOM 1154 O O . GLY A 1 1 ? -5.389 4.037 1.016 1.00 0.00 1 GLY A O 3
ATOM 1160 N N . PHE A 1 2 ? -4.425 5.883 1.773 1.00 0.00 2 PHE A N 3
ATOM 1161 C CA . PHE A 1 2 ? -3.168 5.657 0.979 1.00 0.00 2 PHE A CA 3
ATOM 1162 C C . PHE A 1 2 ? -3.495 5.586 -0.524 1.00 0.00 2 PHE A C 3
ATOM 1163 O O . PHE A 1 2 ? -2.831 4.896 -1.281 1.00 0.00 2 PHE A O 3
ATOM 1180 N N . GLY A 1 3 ? -4.512 6.299 -0.957 1.00 0.00 3 GLY A N 3
ATOM 1181 C CA . GLY A 1 3 ? -4.896 6.286 -2.399 1.00 0.00 3 GLY A CA 3
ATOM 1182 C C . GLY A 1 3 ? -5.528 4.937 -2.764 1.00 0.00 3 GLY A C 3
ATOM 1183 O O . GLY A 1 3 ? -5.226 4.366 -3.793 1.00 0.00 3 GLY A O 3
ATOM 1187 N N . CYS A 1 4 ? -6.406 4.429 -1.930 1.00 0.00 4 CYS A N 3
ATOM 1188 C CA . CYS A 1 4 ? -7.068 3.118 -2.227 1.00 0.00 4 CYS A CA 3
ATOM 1189 C C . CYS A 1 4 ? -8.494 3.370 -2.744 1.00 0.00 4 CYS A C 3
ATOM 1190 O O . CYS A 1 4 ? -9.055 4.425 -2.509 1.00 0.00 4 CYS A O 3
ATOM 1197 N N . PRO A 1 5 ? -9.045 2.390 -3.435 1.00 0.00 5 PRO A N 3
ATOM 1198 C CA . PRO A 1 5 ? -8.370 1.103 -3.724 1.00 0.00 5 PRO A CA 3
ATOM 1199 C C . PRO A 1 5 ? -7.401 1.211 -4.924 1.00 0.00 5 PRO A C 3
ATOM 1200 O O . PRO A 1 5 ? -6.986 0.205 -5.474 1.00 0.00 5 PRO A O 3
ATOM 1211 N N . ASN A 1 6 ? -7.037 2.410 -5.332 1.00 0.00 6 ASN A N 3
ATOM 1212 C CA . ASN A 1 6 ? -6.099 2.570 -6.491 1.00 0.00 6 ASN A CA 3
ATOM 1213 C C . ASN A 1 6 ? -4.781 1.833 -6.208 1.00 0.00 6 ASN A C 3
ATOM 1214 O O . ASN A 1 6 ? -4.153 2.031 -5.182 1.00 0.00 6 ASN A O 3
ATOM 1225 N N . ASN A 1 7 ? -4.364 0.982 -7.116 1.00 0.00 7 ASN A N 3
ATOM 1226 C CA . ASN A 1 7 ? -3.091 0.219 -6.921 1.00 0.00 7 ASN A CA 3
ATOM 1227 C C . ASN A 1 7 ? -1.884 1.127 -7.193 1.00 0.00 7 ASN A C 3
ATOM 1228 O O . ASN A 1 7 ? -0.838 0.964 -6.592 1.00 0.00 7 ASN A O 3
ATOM 1239 N N . TYR A 1 8 ? -2.022 2.083 -8.085 1.00 0.00 8 TYR A N 3
ATOM 1240 C CA . TYR A 1 8 ? -0.886 3.006 -8.384 1.00 0.00 8 TYR A CA 3
ATOM 1241 C C . TYR A 1 8 ? -0.589 3.845 -7.138 1.00 0.00 8 TYR A C 3
ATOM 1242 O O . TYR A 1 8 ? 0.541 3.919 -6.687 1.00 0.00 8 TYR A O 3
ATOM 1260 N N . GLN A 1 9 ? -1.602 4.461 -6.571 1.00 0.00 9 GLN A N 3
ATOM 1261 C CA . GLN A 1 9 ? -1.395 5.284 -5.342 1.00 0.00 9 GLN A CA 3
ATOM 1262 C C . GLN A 1 9 ? -1.005 4.361 -4.183 1.00 0.00 9 GLN A C 3
ATOM 1263 O O . GLN A 1 9 ? -0.125 4.674 -3.403 1.00 0.00 9 GLN A O 3
ATOM 1277 N N . CYS A 1 10 ? -1.644 3.216 -4.078 1.00 0.00 10 CYS A N 3
ATOM 1278 C CA . CYS A 1 10 ? -1.303 2.255 -2.985 1.00 0.00 10 CYS A CA 3
ATOM 1279 C C . CYS A 1 10 ? 0.162 1.837 -3.128 1.00 0.00 10 CYS A C 3
ATOM 1280 O O . CYS A 1 10 ? 0.897 1.771 -2.157 1.00 0.00 10 CYS A O 3
ATOM 1287 N N . HIS A 1 11 ? 0.590 1.572 -4.341 1.00 0.00 11 HIS A N 3
ATOM 1288 C CA . HIS A 1 11 ? 2.007 1.173 -4.584 1.00 0.00 11 HIS A CA 3
ATOM 1289 C C . HIS A 1 11 ? 2.930 2.326 -4.166 1.00 0.00 11 HIS A C 3
ATOM 1290 O O . HIS A 1 11 ? 3.964 2.113 -3.560 1.00 0.00 11 HIS A O 3
ATOM 1304 N N . ARG A 1 12 ? 2.552 3.545 -4.483 1.00 0.00 12 ARG A N 3
ATOM 1305 C CA . ARG A 1 12 ? 3.385 4.728 -4.108 1.00 0.00 12 ARG A CA 3
ATOM 1306 C C . ARG A 1 12 ? 3.543 4.785 -2.580 1.00 0.00 12 ARG A C 3
ATOM 1307 O O . ARG A 1 12 ? 4.616 5.059 -2.074 1.00 0.00 12 ARG A O 3
ATOM 1328 N N . HIS A 1 13 ? 2.479 4.522 -1.852 1.00 0.00 13 HIS A N 3
ATOM 1329 C CA . HIS A 1 13 ? 2.553 4.550 -0.357 1.00 0.00 13 HIS A CA 3
ATOM 1330 C C . HIS A 1 13 ? 3.478 3.426 0.133 1.00 0.00 13 HIS A C 3
ATOM 1331 O O . HIS A 1 13 ? 4.306 3.632 1.000 1.00 0.00 13 HIS A O 3
ATOM 1345 N N . CYS A 1 14 ? 3.341 2.242 -0.419 1.00 0.00 14 CYS A N 3
ATOM 1346 C CA . CYS A 1 14 ? 4.210 1.101 0.008 1.00 0.00 14 CYS A CA 3
ATOM 1347 C C . CYS A 1 14 ? 5.681 1.436 -0.271 1.00 0.00 14 CYS A C 3
ATOM 1348 O O . CYS A 1 14 ? 6.558 1.088 0.499 1.00 0.00 14 CYS A O 3
ATOM 1355 N N . LYS A 1 15 ? 5.954 2.118 -1.363 1.00 0.00 15 LYS A N 3
ATOM 1356 C CA . LYS A 1 15 ? 7.362 2.491 -1.692 1.00 0.00 15 LYS A CA 3
ATOM 1357 C C . LYS A 1 15 ? 7.877 3.496 -0.654 1.00 0.00 15 LYS A C 3
ATOM 1358 O O . LYS A 1 15 ? 9.032 3.460 -0.270 1.00 0.00 15 LYS A O 3
ATOM 1377 N N . SER A 1 16 ? 7.022 4.384 -0.188 1.00 0.00 16 SER A N 3
ATOM 1378 C CA . SER A 1 16 ? 7.452 5.382 0.840 1.00 0.00 16 SER A CA 3
ATOM 1379 C C . SER A 1 16 ? 7.801 4.647 2.146 1.00 0.00 16 SER A C 3
ATOM 1380 O O . SER A 1 16 ? 8.634 5.095 2.912 1.00 0.00 16 SER A O 3
ATOM 1388 N N . ILE A 1 17 ? 7.180 3.511 2.388 1.00 0.00 17 ILE A N 3
ATOM 1389 C CA . ILE A 1 17 ? 7.479 2.726 3.624 1.00 0.00 17 ILE A CA 3
ATOM 1390 C C . ILE A 1 17 ? 8.797 1.959 3.419 1.00 0.00 17 ILE A C 3
ATOM 1391 O O . ILE A 1 17 ? 8.977 1.309 2.403 1.00 0.00 17 ILE A O 3
ATOM 1407 N N . PRO A 1 18 ? 9.679 2.061 4.388 1.00 0.00 18 PRO A N 3
ATOM 1408 C CA . PRO A 1 18 ? 10.995 1.394 4.342 1.00 0.00 18 PRO A CA 3
ATOM 1409 C C . PRO A 1 18 ? 10.863 -0.107 4.638 1.00 0.00 18 PRO A C 3
ATOM 1410 O O . PRO A 1 18 ? 10.190 -0.514 5.571 1.00 0.00 18 PRO A O 3
ATOM 1421 N N . GLY A 1 19 ? 11.508 -0.929 3.845 1.00 0.00 19 GLY A N 3
ATOM 1422 C CA . GLY A 1 19 ? 11.438 -2.406 4.060 1.00 0.00 19 GLY A CA 3
ATOM 1423 C C . GLY A 1 19 ? 10.383 -3.039 3.139 1.00 0.00 19 GLY A C 3
ATOM 1424 O O . GLY A 1 19 ? 10.297 -4.249 3.044 1.00 0.00 19 GLY A O 3
ATOM 1428 N N . ARG A 1 20 ? 9.580 -2.243 2.464 1.00 0.00 20 ARG A N 3
ATOM 1429 C CA . ARG A 1 20 ? 8.536 -2.817 1.557 1.00 0.00 20 ARG A CA 3
ATOM 1430 C C . ARG A 1 20 ? 8.916 -2.562 0.093 1.00 0.00 20 ARG A C 3
ATOM 1431 O O . ARG A 1 20 ? 9.546 -1.574 -0.232 1.00 0.00 20 ARG A O 3
ATOM 1452 N N . CYS A 1 21 ? 8.516 -3.445 -0.790 1.00 0.00 21 CYS A N 3
ATOM 1453 C CA . CYS A 1 21 ? 8.829 -3.263 -2.242 1.00 0.00 21 CYS A CA 3
ATOM 1454 C C . CYS A 1 21 ? 7.556 -2.828 -2.973 1.00 0.00 21 CYS A C 3
ATOM 1455 O O . CYS A 1 21 ? 7.521 -1.791 -3.614 1.00 0.00 21 CYS A O 3
ATOM 1462 N N . GLY A 1 22 ? 6.508 -3.610 -2.869 1.00 0.00 22 GLY A N 3
ATOM 1463 C CA . GLY A 1 22 ? 5.221 -3.258 -3.538 1.00 0.00 22 GLY A CA 3
ATOM 1464 C C . GLY A 1 22 ? 4.060 -3.488 -2.564 1.00 0.00 22 GLY A C 3
ATOM 1465 O O . GLY A 1 22 ? 4.257 -3.913 -1.437 1.00 0.00 22 GLY A O 3
ATOM 1469 N N . GLY A 1 23 ? 2.851 -3.214 -2.990 1.00 0.00 23 GLY A N 3
ATOM 1470 C CA . GLY A 1 23 ? 1.679 -3.421 -2.085 1.00 0.00 23 GLY A CA 3
ATOM 1471 C C . GLY A 1 23 ? 0.370 -3.391 -2.880 1.00 0.00 23 GLY A C 3
ATOM 1472 O O . GLY A 1 23 ? 0.363 -3.312 -4.096 1.00 0.00 23 GLY A O 3
ATOM 1476 N N . TYR A 1 24 ? -0.736 -3.462 -2.183 1.00 0.00 24 TYR A N 3
ATOM 1477 C CA . TYR A 1 24 ? -2.073 -3.451 -2.855 1.00 0.00 24 TYR A CA 3
ATOM 1478 C C . TYR A 1 24 ? -3.151 -3.003 -1.854 1.00 0.00 24 TYR A C 3
ATOM 1479 O O . TYR A 1 24 ? -2.928 -2.977 -0.656 1.00 0.00 24 TYR A O 3
ATOM 1497 N N . CYS A 1 25 ? -4.323 -2.670 -2.337 1.00 0.00 25 CYS A N 3
ATOM 1498 C CA . CYS A 1 25 ? -5.424 -2.243 -1.418 1.00 0.00 25 CYS A CA 3
ATOM 1499 C C . CYS A 1 25 ? -6.246 -3.474 -1.021 1.00 0.00 25 CYS A C 3
ATOM 1500 O O . CYS A 1 25 ? -6.936 -4.057 -1.837 1.00 0.00 25 CYS A O 3
ATOM 1507 N N . GLY A 1 26 ? -6.168 -3.877 0.226 1.00 0.00 26 GLY A N 3
ATOM 1508 C CA . GLY A 1 26 ? -6.934 -5.079 0.681 1.00 0.00 26 GLY A CA 3
ATOM 1509 C C . GLY A 1 26 ? -6.875 -5.189 2.207 1.00 0.00 26 GLY A C 3
ATOM 1510 O O . GLY A 1 26 ? -5.856 -4.921 2.818 1.00 0.00 26 GLY A O 3
ATOM 1514 N N . GLY A 1 27 ? -7.963 -5.586 2.821 1.00 0.00 27 GLY A N 3
ATOM 1515 C CA . GLY A 1 27 ? -7.991 -5.723 4.309 1.00 0.00 27 GLY A CA 3
ATOM 1516 C C . GLY A 1 27 ? -9.191 -4.960 4.870 1.00 0.00 27 GLY A C 3
ATOM 1517 O O . GLY A 1 27 ? -10.269 -5.506 5.016 1.00 0.00 27 GLY A O 3
ATOM 1521 N N . TRP A 1 28 ? -9.009 -3.700 5.184 1.00 0.00 28 TRP A N 3
ATOM 1522 C CA . TRP A 1 28 ? -10.132 -2.884 5.740 1.00 0.00 28 TRP A CA 3
ATOM 1523 C C . TRP A 1 28 ? -11.010 -2.372 4.593 1.00 0.00 28 TRP A C 3
ATOM 1524 O O . TRP A 1 28 ? -10.775 -1.308 4.041 1.00 0.00 28 TRP A O 3
ATOM 1545 N N . HIS A 1 29 ? -12.023 -3.129 4.236 1.00 0.00 29 HIS A N 3
ATOM 1546 C CA . HIS A 1 29 ? -12.946 -2.717 3.130 1.00 0.00 29 HIS A CA 3
ATOM 1547 C C . HIS A 1 29 ? -12.147 -2.478 1.839 1.00 0.00 29 HIS A C 3
ATOM 1548 O O . HIS A 1 29 ? -12.513 -1.654 1.017 1.00 0.00 29 HIS A O 3
ATOM 1562 N N . ARG A 1 30 ? -11.055 -3.191 1.662 1.00 0.00 30 ARG A N 3
ATOM 1563 C CA . ARG A 1 30 ? -10.209 -3.014 0.438 1.00 0.00 30 ARG A CA 3
ATOM 1564 C C . ARG A 1 30 ? -9.721 -1.555 0.355 1.00 0.00 30 ARG A C 3
ATOM 1565 O O . ARG A 1 30 ? -9.510 -1.018 -0.719 1.00 0.00 30 ARG A O 3
ATOM 1586 N N . LEU A 1 31 ? -9.543 -0.911 1.488 1.00 0.00 31 LEU A N 3
ATOM 1587 C CA . LEU A 1 31 ? -9.074 0.509 1.495 1.00 0.00 31 LEU A CA 3
ATOM 1588 C C . LEU A 1 31 ? -7.699 0.621 2.179 1.00 0.00 31 LEU A C 3
ATOM 1589 O O . LEU A 1 31 ? -7.053 1.651 2.103 1.00 0.00 31 LEU A O 3
ATOM 1605 N N . ARG A 1 32 ? -7.244 -0.422 2.845 1.00 0.00 32 ARG A N 3
ATOM 1606 C CA . ARG A 1 32 ? -5.913 -0.364 3.527 1.00 0.00 32 ARG A CA 3
ATOM 1607 C C . ARG A 1 32 ? -4.818 -0.809 2.550 1.00 0.00 32 ARG A C 3
ATOM 1608 O O . ARG A 1 32 ? -5.014 -1.709 1.752 1.00 0.00 32 ARG A O 3
ATOM 1629 N N . CYS A 1 33 ? -3.667 -0.182 2.613 1.00 0.00 33 CYS A N 3
ATOM 1630 C CA . CYS A 1 33 ? -2.549 -0.554 1.693 1.00 0.00 33 CYS A CA 3
ATOM 1631 C C . CYS A 1 33 ? -1.673 -1.628 2.344 1.00 0.00 33 CYS A C 3
ATOM 1632 O O . CYS A 1 33 ? -0.846 -1.340 3.194 1.00 0.00 33 CYS A O 3
ATOM 1639 N N . THR A 1 34 ? -1.845 -2.866 1.943 1.00 0.00 34 THR A N 3
ATOM 1640 C CA . THR A 1 34 ? -1.024 -3.969 2.521 1.00 0.00 34 THR A CA 3
ATOM 1641 C C . THR A 1 34 ? 0.250 -4.135 1.681 1.00 0.00 34 THR A C 3
ATOM 1642 O O . THR A 1 34 ? 0.207 -4.568 0.541 1.00 0.00 34 THR A O 3
ATOM 1653 N N . CYS A 1 35 ? 1.383 -3.780 2.238 1.00 0.00 35 CYS A N 3
ATOM 1654 C CA . CYS A 1 35 ? 2.673 -3.900 1.489 1.00 0.00 35 CYS A CA 3
ATOM 1655 C C . CYS A 1 35 ? 3.450 -5.120 1.994 1.00 0.00 35 CYS A C 3
ATOM 1656 O O . CYS A 1 35 ? 3.329 -5.511 3.142 1.00 0.00 35 CYS A O 3
ATOM 1663 N N . TYR A 1 36 ? 4.252 -5.717 1.145 1.00 0.00 36 TYR A N 3
ATOM 1664 C CA . TYR A 1 36 ? 5.047 -6.917 1.570 1.00 0.00 36 TYR A CA 3
ATOM 1665 C C . TYR A 1 36 ? 6.543 -6.575 1.602 1.00 0.00 36 TYR A C 3
ATOM 1666 O O . TYR A 1 36 ? 7.006 -5.683 0.910 1.00 0.00 36 TYR A O 3
ATOM 1684 N N . ARG A 1 37 ? 7.298 -7.286 2.408 1.00 0.00 37 ARG A N 3
ATOM 1685 C CA . ARG A 1 37 ? 8.770 -7.029 2.511 1.00 0.00 37 ARG A CA 3
ATOM 1686 C C . ARG A 1 37 ? 9.467 -7.426 1.204 1.00 0.00 37 ARG A C 3
ATOM 1687 O O . ARG A 1 37 ? 9.068 -8.363 0.536 1.00 0.00 37 ARG A O 3
ATOM 1708 N N . CYS A 1 38 ? 10.510 -6.717 0.843 1.00 0.00 38 CYS A N 3
ATOM 1709 C CA . CYS A 1 38 ? 11.251 -7.039 -0.417 1.00 0.00 38 CYS A CA 3
ATOM 1710 C C . CYS A 1 38 ? 12.347 -8.072 -0.126 1.00 0.00 38 CYS A C 3
ATOM 1711 O O . CYS A 1 38 ? 13.208 -7.857 0.710 1.00 0.00 38 CYS A O 3
ATOM 1718 N N . GLY A 1 39 ? 12.316 -9.189 -0.813 1.00 0.00 39 GLY A N 3
ATOM 1719 C CA . GLY A 1 39 ? 13.347 -10.249 -0.593 1.00 0.00 39 GLY A CA 3
ATOM 1720 C C . GLY A 1 39 ? 14.249 -10.353 -1.826 1.00 0.00 39 GLY A C 3
ATOM 1721 O O . GLY A 1 39 ? 13.909 -11.106 -2.723 1.00 0.00 39 GLY A O 3
ATOM 1726 N N . GLY A 1 1 ? -7.882 4.355 2.547 1.00 0.00 1 GLY A N 4
ATOM 1727 C CA . GLY A 1 1 ? -6.818 5.368 2.813 1.00 0.00 1 GLY A CA 4
ATOM 1728 C C . GLY A 1 1 ? -5.555 5.031 2.008 1.00 0.00 1 GLY A C 4
ATOM 1729 O O . GLY A 1 1 ? -5.509 4.049 1.287 1.00 0.00 1 GLY A O 4
ATOM 1735 N N . PHE A 1 2 ? -4.528 5.847 2.131 1.00 0.00 2 PHE A N 4
ATOM 1736 C CA . PHE A 1 2 ? -3.246 5.600 1.387 1.00 0.00 2 PHE A CA 4
ATOM 1737 C C . PHE A 1 2 ? -3.509 5.554 -0.130 1.00 0.00 2 PHE A C 4
ATOM 1738 O O . PHE A 1 2 ? -2.804 4.887 -0.872 1.00 0.00 2 PHE A O 4
ATOM 1755 N N . GLY A 1 3 ? -4.516 6.262 -0.595 1.00 0.00 3 GLY A N 4
ATOM 1756 C CA . GLY A 1 3 ? -4.834 6.271 -2.054 1.00 0.00 3 GLY A CA 4
ATOM 1757 C C . GLY A 1 3 ? -5.480 4.941 -2.462 1.00 0.00 3 GLY A C 4
ATOM 1758 O O . GLY A 1 3 ? -5.200 4.412 -3.520 1.00 0.00 3 GLY A O 4
ATOM 1762 N N . CYS A 1 4 ? -6.349 4.406 -1.637 1.00 0.00 4 CYS A N 4
ATOM 1763 C CA . CYS A 1 4 ? -7.025 3.113 -1.976 1.00 0.00 4 CYS A CA 4
ATOM 1764 C C . CYS A 1 4 ? -8.455 3.399 -2.469 1.00 0.00 4 CYS A C 4
ATOM 1765 O O . CYS A 1 4 ? -8.982 4.472 -2.236 1.00 0.00 4 CYS A O 4
ATOM 1772 N N . PRO A 1 5 ? -9.044 2.432 -3.145 1.00 0.00 5 PRO A N 4
ATOM 1773 C CA . PRO A 1 5 ? -8.410 1.124 -3.433 1.00 0.00 5 PRO A CA 4
ATOM 1774 C C . PRO A 1 5 ? -7.430 1.207 -4.621 1.00 0.00 5 PRO A C 4
ATOM 1775 O O . PRO A 1 5 ? -7.015 0.192 -5.150 1.00 0.00 5 PRO A O 4
ATOM 1786 N N . ASN A 1 6 ? -7.061 2.399 -5.043 1.00 0.00 6 ASN A N 4
ATOM 1787 C CA . ASN A 1 6 ? -6.112 2.547 -6.190 1.00 0.00 6 ASN A CA 4
ATOM 1788 C C . ASN A 1 6 ? -4.796 1.819 -5.875 1.00 0.00 6 ASN A C 4
ATOM 1789 O O . ASN A 1 6 ? -4.118 2.126 -4.910 1.00 0.00 6 ASN A O 4
ATOM 1800 N N . ASN A 1 7 ? -4.439 0.856 -6.690 1.00 0.00 7 ASN A N 4
ATOM 1801 C CA . ASN A 1 7 ? -3.173 0.094 -6.460 1.00 0.00 7 ASN A CA 4
ATOM 1802 C C . ASN A 1 7 ? -1.965 0.966 -6.820 1.00 0.00 7 ASN A C 4
ATOM 1803 O O . ASN A 1 7 ? -0.908 0.835 -6.232 1.00 0.00 7 ASN A O 4
ATOM 1814 N N . TYR A 1 8 ? -2.117 1.863 -7.769 1.00 0.00 8 TYR A N 4
ATOM 1815 C CA . TYR A 1 8 ? -0.982 2.755 -8.154 1.00 0.00 8 TYR A CA 4
ATOM 1816 C C . TYR A 1 8 ? -0.659 3.680 -6.974 1.00 0.00 8 TYR A C 4
ATOM 1817 O O . TYR A 1 8 ? 0.478 3.783 -6.551 1.00 0.00 8 TYR A O 4
ATOM 1835 N N . GLN A 1 9 ? -1.662 4.340 -6.436 1.00 0.00 9 GLN A N 4
ATOM 1836 C CA . GLN A 1 9 ? -1.434 5.250 -5.272 1.00 0.00 9 GLN A CA 4
ATOM 1837 C C . GLN A 1 9 ? -0.967 4.419 -4.069 1.00 0.00 9 GLN A C 4
ATOM 1838 O O . GLN A 1 9 ? -0.042 4.793 -3.372 1.00 0.00 9 GLN A O 4
ATOM 1852 N N . CYS A 1 10 ? -1.594 3.284 -3.837 1.00 0.00 10 CYS A N 4
ATOM 1853 C CA . CYS A 1 10 ? -1.184 2.407 -2.696 1.00 0.00 10 CYS A CA 4
ATOM 1854 C C . CYS A 1 10 ? 0.269 1.967 -2.897 1.00 0.00 10 CYS A C 4
ATOM 1855 O O . CYS A 1 10 ? 1.051 1.939 -1.963 1.00 0.00 10 CYS A O 4
ATOM 1862 N N . HIS A 1 11 ? 0.631 1.633 -4.116 1.00 0.00 11 HIS A N 4
ATOM 1863 C CA . HIS A 1 11 ? 2.033 1.202 -4.400 1.00 0.00 11 HIS A CA 4
ATOM 1864 C C . HIS A 1 11 ? 2.993 2.357 -4.089 1.00 0.00 11 HIS A C 4
ATOM 1865 O O . HIS A 1 11 ? 4.027 2.160 -3.480 1.00 0.00 11 HIS A O 4
ATOM 1879 N N . ARG A 1 12 ? 2.647 3.559 -4.493 1.00 0.00 12 ARG A N 4
ATOM 1880 C CA . ARG A 1 12 ? 3.527 4.736 -4.213 1.00 0.00 12 ARG A CA 4
ATOM 1881 C C . ARG A 1 12 ? 3.719 4.871 -2.697 1.00 0.00 12 ARG A C 4
ATOM 1882 O O . ARG A 1 12 ? 4.805 5.153 -2.223 1.00 0.00 12 ARG A O 4
ATOM 1903 N N . HIS A 1 13 ? 2.667 4.654 -1.939 1.00 0.00 13 HIS A N 4
ATOM 1904 C CA . HIS A 1 13 ? 2.762 4.745 -0.450 1.00 0.00 13 HIS A CA 4
ATOM 1905 C C . HIS A 1 13 ? 3.702 3.645 0.063 1.00 0.00 13 HIS A C 4
ATOM 1906 O O . HIS A 1 13 ? 4.568 3.894 0.882 1.00 0.00 13 HIS A O 4
ATOM 1920 N N . CYS A 1 14 ? 3.539 2.433 -0.421 1.00 0.00 14 CYS A N 4
ATOM 1921 C CA . CYS A 1 14 ? 4.423 1.309 0.024 1.00 0.00 14 CYS A CA 4
ATOM 1922 C C . CYS A 1 14 ? 5.885 1.647 -0.297 1.00 0.00 14 CYS A C 4
ATOM 1923 O O . CYS A 1 14 ? 6.781 1.351 0.474 1.00 0.00 14 CYS A O 4
ATOM 1930 N N . LYS A 1 15 ? 6.123 2.274 -1.429 1.00 0.00 15 LYS A N 4
ATOM 1931 C CA . LYS A 1 15 ? 7.517 2.653 -1.813 1.00 0.00 15 LYS A CA 4
ATOM 1932 C C . LYS A 1 15 ? 8.067 3.669 -0.803 1.00 0.00 15 LYS A C 4
ATOM 1933 O O . LYS A 1 15 ? 9.222 3.608 -0.422 1.00 0.00 15 LYS A O 4
ATOM 1952 N N . SER A 1 16 ? 7.243 4.596 -0.362 1.00 0.00 16 SER A N 4
ATOM 1953 C CA . SER A 1 16 ? 7.705 5.614 0.632 1.00 0.00 16 SER A CA 4
ATOM 1954 C C . SER A 1 16 ? 8.079 4.918 1.952 1.00 0.00 16 SER A C 4
ATOM 1955 O O . SER A 1 16 ? 8.935 5.384 2.683 1.00 0.00 16 SER A O 4
ATOM 1963 N N . ILE A 1 17 ? 7.449 3.802 2.254 1.00 0.00 17 ILE A N 4
ATOM 1964 C CA . ILE A 1 17 ? 7.770 3.065 3.515 1.00 0.00 17 ILE A CA 4
ATOM 1965 C C . ILE A 1 17 ? 9.093 2.303 3.329 1.00 0.00 17 ILE A C 4
ATOM 1966 O O . ILE A 1 17 ? 9.276 1.621 2.334 1.00 0.00 17 ILE A O 4
ATOM 1982 N N . PRO A 1 18 ? 9.978 2.444 4.292 1.00 0.00 18 PRO A N 4
ATOM 1983 C CA . PRO A 1 18 ? 11.301 1.786 4.266 1.00 0.00 18 PRO A CA 4
ATOM 1984 C C . PRO A 1 18 ? 11.177 0.295 4.614 1.00 0.00 18 PRO A C 4
ATOM 1985 O O . PRO A 1 18 ? 10.486 -0.082 5.546 1.00 0.00 18 PRO A O 4
ATOM 1996 N N . GLY A 1 19 ? 11.844 -0.551 3.865 1.00 0.00 19 GLY A N 4
ATOM 1997 C CA . GLY A 1 19 ? 11.781 -2.021 4.130 1.00 0.00 19 GLY A CA 4
ATOM 1998 C C . GLY A 1 19 ? 10.630 -2.653 3.335 1.00 0.00 19 GLY A C 4
ATOM 1999 O O . GLY A 1 19 ? 10.162 -3.727 3.666 1.00 0.00 19 GLY A O 4
ATOM 2003 N N . ARG A 1 20 ? 10.174 -2.000 2.288 1.00 0.00 20 ARG A N 4
ATOM 2004 C CA . ARG A 1 20 ? 9.056 -2.561 1.467 1.00 0.00 20 ARG A CA 4
ATOM 2005 C C . ARG A 1 20 ? 9.397 -2.434 -0.025 1.00 0.00 20 ARG A C 4
ATOM 2006 O O . ARG A 1 20 ? 10.307 -1.718 -0.406 1.00 0.00 20 ARG A O 4
ATOM 2027 N N . CYS A 1 21 ? 8.665 -3.120 -0.871 1.00 0.00 21 CYS A N 4
ATOM 2028 C CA . CYS A 1 21 ? 8.927 -3.042 -2.342 1.00 0.00 21 CYS A CA 4
ATOM 2029 C C . CYS A 1 21 ? 7.635 -2.644 -3.065 1.00 0.00 21 CYS A C 4
ATOM 2030 O O . CYS A 1 21 ? 7.593 -1.656 -3.779 1.00 0.00 21 CYS A O 4
ATOM 2037 N N . GLY A 1 22 ? 6.582 -3.401 -2.872 1.00 0.00 22 GLY A N 4
ATOM 2038 C CA . GLY A 1 22 ? 5.280 -3.079 -3.528 1.00 0.00 22 GLY A CA 4
ATOM 2039 C C . GLY A 1 22 ? 4.129 -3.373 -2.556 1.00 0.00 22 GLY A C 4
ATOM 2040 O O . GLY A 1 22 ? 4.339 -3.905 -1.477 1.00 0.00 22 GLY A O 4
ATOM 2044 N N . GLY A 1 23 ? 2.918 -3.038 -2.928 1.00 0.00 23 GLY A N 4
ATOM 2045 C CA . GLY A 1 23 ? 1.760 -3.304 -2.019 1.00 0.00 23 GLY A CA 4
ATOM 2046 C C . GLY A 1 23 ? 0.441 -3.271 -2.796 1.00 0.00 23 GLY A C 4
ATOM 2047 O O . GLY A 1 23 ? 0.416 -3.176 -4.011 1.00 0.00 23 GLY A O 4
ATOM 2051 N N . TYR A 1 24 ? -0.657 -3.354 -2.084 1.00 0.00 24 TYR A N 4
ATOM 2052 C CA . TYR A 1 24 ? -2.004 -3.337 -2.735 1.00 0.00 24 TYR A CA 4
ATOM 2053 C C . TYR A 1 24 ? -3.066 -2.892 -1.717 1.00 0.00 24 TYR A C 4
ATOM 2054 O O . TYR A 1 24 ? -2.783 -2.725 -0.544 1.00 0.00 24 TYR A O 4
ATOM 2072 N N . CYS A 1 25 ? -4.287 -2.714 -2.158 1.00 0.00 25 CYS A N 4
ATOM 2073 C CA . CYS A 1 25 ? -5.379 -2.292 -1.224 1.00 0.00 25 CYS A CA 4
ATOM 2074 C C . CYS A 1 25 ? -6.235 -3.511 -0.862 1.00 0.00 25 CYS A C 4
ATOM 2075 O O . CYS A 1 25 ? -6.819 -4.143 -1.726 1.00 0.00 25 CYS A O 4
ATOM 2082 N N . GLY A 1 26 ? -6.312 -3.847 0.403 1.00 0.00 26 GLY A N 4
ATOM 2083 C CA . GLY A 1 26 ? -7.127 -5.028 0.826 1.00 0.00 26 GLY A CA 4
ATOM 2084 C C . GLY A 1 26 ? -7.226 -5.078 2.355 1.00 0.00 26 GLY A C 4
ATOM 2085 O O . GLY A 1 26 ? -6.267 -4.805 3.056 1.00 0.00 26 GLY A O 4
ATOM 2089 N N . GLY A 1 27 ? -8.381 -5.431 2.870 1.00 0.00 27 GLY A N 4
ATOM 2090 C CA . GLY A 1 27 ? -8.560 -5.507 4.351 1.00 0.00 27 GLY A CA 4
ATOM 2091 C C . GLY A 1 27 ? -9.848 -4.786 4.748 1.00 0.00 27 GLY A C 4
ATOM 2092 O O . GLY A 1 27 ? -10.914 -5.375 4.777 1.00 0.00 27 GLY A O 4
ATOM 2096 N N . TRP A 1 28 ? -9.754 -3.515 5.055 1.00 0.00 28 TRP A N 4
ATOM 2097 C CA . TRP A 1 28 ? -10.962 -2.736 5.457 1.00 0.00 28 TRP A CA 4
ATOM 2098 C C . TRP A 1 28 ? -11.626 -2.142 4.209 1.00 0.00 28 TRP A C 4
ATOM 2099 O O . TRP A 1 28 ? -11.250 -1.084 3.735 1.00 0.00 28 TRP A O 4
ATOM 2120 N N . HIS A 1 29 ? -12.616 -2.826 3.679 1.00 0.00 29 HIS A N 4
ATOM 2121 C CA . HIS A 1 29 ? -13.337 -2.330 2.463 1.00 0.00 29 HIS A CA 4
ATOM 2122 C C . HIS A 1 29 ? -12.338 -2.088 1.319 1.00 0.00 29 HIS A C 4
ATOM 2123 O O . HIS A 1 29 ? -12.519 -1.200 0.502 1.00 0.00 29 HIS A O 4
ATOM 2137 N N . ARG A 1 30 ? -11.287 -2.878 1.258 1.00 0.00 30 ARG A N 4
ATOM 2138 C CA . ARG A 1 30 ? -10.259 -2.713 0.182 1.00 0.00 30 ARG A CA 4
ATOM 2139 C C . ARG A 1 30 ? -9.664 -1.294 0.243 1.00 0.00 30 ARG A C 4
ATOM 2140 O O . ARG A 1 30 ? -9.247 -0.738 -0.759 1.00 0.00 30 ARG A O 4
ATOM 2161 N N . LEU A 1 31 ? -9.620 -0.705 1.418 1.00 0.00 31 LEU A N 4
ATOM 2162 C CA . LEU A 1 31 ? -9.057 0.672 1.560 1.00 0.00 31 LEU A CA 4
ATOM 2163 C C . LEU A 1 31 ? -7.734 0.630 2.342 1.00 0.00 31 LEU A C 4
ATOM 2164 O O . LEU A 1 31 ? -6.969 1.577 2.318 1.00 0.00 31 LEU A O 4
ATOM 2180 N N . ARG A 1 32 ? -7.453 -0.461 3.026 1.00 0.00 32 ARG A N 4
ATOM 2181 C CA . ARG A 1 32 ? -6.175 -0.568 3.796 1.00 0.00 32 ARG A CA 4
ATOM 2182 C C . ARG A 1 32 ? -5.035 -0.922 2.832 1.00 0.00 32 ARG A C 4
ATOM 2183 O O . ARG A 1 32 ? -5.199 -1.738 1.940 1.00 0.00 32 ARG A O 4
ATOM 2204 N N . CYS A 1 33 ? -3.884 -0.314 3.003 1.00 0.00 33 CYS A N 4
ATOM 2205 C CA . CYS A 1 33 ? -2.730 -0.610 2.097 1.00 0.00 33 CYS A CA 4
ATOM 2206 C C . CYS A 1 33 ? -1.843 -1.695 2.715 1.00 0.00 33 CYS A C 4
ATOM 2207 O O . CYS A 1 33 ? -1.357 -1.560 3.827 1.00 0.00 33 CYS A O 4
ATOM 2214 N N . THR A 1 34 ? -1.628 -2.768 1.993 1.00 0.00 34 THR A N 4
ATOM 2215 C CA . THR A 1 34 ? -0.772 -3.876 2.506 1.00 0.00 34 THR A CA 4
ATOM 2216 C C . THR A 1 34 ? 0.499 -3.962 1.649 1.00 0.00 34 THR A C 4
ATOM 2217 O O . THR A 1 34 ? 0.446 -4.299 0.479 1.00 0.00 34 THR A O 4
ATOM 2228 N N . CYS A 1 35 ? 1.636 -3.656 2.226 1.00 0.00 35 CYS A N 4
ATOM 2229 C CA . CYS A 1 35 ? 2.919 -3.711 1.456 1.00 0.00 35 CYS A CA 4
ATOM 2230 C C . CYS A 1 35 ? 3.720 -4.952 1.869 1.00 0.00 35 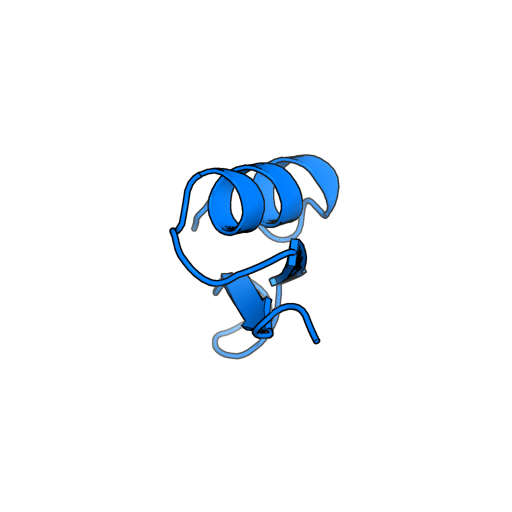CYS A C 4
ATOM 2231 O O . CYS A 1 35 ? 3.674 -5.380 3.009 1.00 0.00 35 CYS A O 4
ATOM 2238 N N . TYR A 1 36 ? 4.459 -5.526 0.948 1.00 0.00 36 TYR A N 4
ATOM 2239 C CA . TYR A 1 36 ? 5.273 -6.741 1.277 1.00 0.00 36 TYR A CA 4
ATOM 2240 C C . TYR A 1 36 ? 6.770 -6.405 1.220 1.00 0.00 36 TYR A C 4
ATOM 2241 O O . TYR A 1 36 ? 7.193 -5.502 0.517 1.00 0.00 36 TYR A O 4
ATOM 2259 N N . ARG A 1 37 ? 7.574 -7.134 1.963 1.00 0.00 37 ARG A N 4
ATOM 2260 C CA . ARG A 1 37 ? 9.050 -6.878 1.971 1.00 0.00 37 ARG A CA 4
ATOM 2261 C C . ARG A 1 37 ? 9.670 -7.370 0.657 1.00 0.00 37 ARG A C 4
ATOM 2262 O O . ARG A 1 37 ? 9.224 -8.340 0.070 1.00 0.00 37 ARG A O 4
ATOM 2283 N N . CYS A 1 38 ? 10.697 -6.699 0.198 1.00 0.00 38 CYS A N 4
ATOM 2284 C CA . CYS A 1 38 ? 11.365 -7.103 -1.076 1.00 0.00 38 CYS A CA 4
ATOM 2285 C C . CYS A 1 38 ? 12.321 -8.274 -0.812 1.00 0.00 38 CYS A C 4
ATOM 2286 O O . CYS A 1 38 ? 13.059 -8.276 0.156 1.00 0.00 38 CYS A O 4
ATOM 2293 N N . GLY A 1 39 ? 12.307 -9.266 -1.672 1.00 0.00 39 GLY A N 4
ATOM 2294 C CA . GLY A 1 39 ? 13.209 -10.444 -1.488 1.00 0.00 39 GLY A CA 4
ATOM 2295 C C . GLY A 1 39 ? 14.521 -10.207 -2.240 1.00 0.00 39 GLY A C 4
ATOM 2296 O O . GLY A 1 39 ? 14.639 -10.689 -3.354 1.00 0.00 39 GLY A O 4
ATOM 2301 N N . GLY A 1 1 ? -8.215 4.321 2.219 1.00 0.00 1 GLY A N 5
ATOM 2302 C CA . GLY A 1 1 ? -7.148 5.307 2.569 1.00 0.00 1 GLY A CA 5
ATOM 2303 C C . GLY A 1 1 ? -5.905 5.071 1.702 1.00 0.00 1 GLY A C 5
ATOM 2304 O O . GLY A 1 1 ? -5.803 4.078 1.003 1.00 0.00 1 GLY A O 5
ATOM 2310 N N . PHE A 1 2 ? -4.962 5.985 1.753 1.00 0.00 2 PHE A N 5
ATOM 2311 C CA . PHE A 1 2 ? -3.700 5.852 0.948 1.00 0.00 2 PHE A CA 5
ATOM 2312 C C . PHE A 1 2 ? -4.029 5.695 -0.550 1.00 0.00 2 PHE A C 5
ATOM 2313 O O . PHE A 1 2 ? -3.322 5.027 -1.286 1.00 0.00 2 PHE A O 5
ATOM 2330 N N . GLY A 1 3 ? -5.093 6.321 -1.005 1.00 0.00 3 GLY A N 5
ATOM 2331 C CA . GLY A 1 3 ? -5.474 6.230 -2.447 1.00 0.00 3 GLY A CA 5
ATOM 2332 C C . GLY A 1 3 ? -5.986 4.822 -2.776 1.00 0.00 3 GLY A C 5
ATOM 2333 O O . GLY A 1 3 ? -5.530 4.199 -3.714 1.00 0.00 3 GLY A O 5
ATOM 2337 N N . CYS A 1 4 ? -6.936 4.326 -2.018 1.00 0.00 4 CYS A N 5
ATOM 2338 C CA . CYS A 1 4 ? -7.492 2.963 -2.291 1.00 0.00 4 CYS A CA 5
ATOM 2339 C C . CYS A 1 4 ? -8.907 3.098 -2.880 1.00 0.00 4 CYS A C 5
ATOM 2340 O O . CYS A 1 4 ? -9.538 4.127 -2.728 1.00 0.00 4 CYS A O 5
ATOM 2347 N N . PRO A 1 5 ? -9.366 2.052 -3.540 1.00 0.00 5 PRO A N 5
ATOM 2348 C CA . PRO A 1 5 ? -8.603 0.796 -3.728 1.00 0.00 5 PRO A CA 5
ATOM 2349 C C . PRO A 1 5 ? -7.566 0.914 -4.864 1.00 0.00 5 PRO A C 5
ATOM 2350 O O . PRO A 1 5 ? -7.021 -0.083 -5.305 1.00 0.00 5 PRO A O 5
ATOM 2361 N N . ASN A 1 6 ? -7.286 2.111 -5.337 1.00 0.00 6 ASN A N 5
ATOM 2362 C CA . ASN A 1 6 ? -6.285 2.285 -6.437 1.00 0.00 6 ASN A CA 5
ATOM 2363 C C . ASN A 1 6 ? -4.935 1.688 -6.015 1.00 0.00 6 ASN A C 5
ATOM 2364 O O . ASN A 1 6 ? -4.432 1.963 -4.940 1.00 0.00 6 ASN A O 5
ATOM 2375 N N . ASN A 1 7 ? -4.344 0.874 -6.858 1.00 0.00 7 ASN A N 5
ATOM 2376 C CA . ASN A 1 7 ? -3.025 0.258 -6.516 1.00 0.00 7 ASN A CA 5
ATOM 2377 C C . ASN A 1 7 ? -1.884 1.226 -6.854 1.00 0.00 7 ASN A C 5
ATOM 2378 O O . ASN A 1 7 ? -0.793 1.101 -6.333 1.00 0.00 7 ASN A O 5
ATOM 2389 N N . TYR A 1 8 ? -2.123 2.195 -7.713 1.00 0.00 8 TYR A N 5
ATOM 2390 C CA . TYR A 1 8 ? -1.050 3.172 -8.069 1.00 0.00 8 TYR A CA 5
ATOM 2391 C C . TYR A 1 8 ? -0.733 4.032 -6.841 1.00 0.00 8 TYR A C 5
ATOM 2392 O O . TYR A 1 8 ? 0.398 4.093 -6.396 1.00 0.00 8 TYR A O 5
ATOM 2410 N N . GLN A 1 9 ? -1.730 4.683 -6.285 1.00 0.00 9 GLN A N 5
ATOM 2411 C CA . GLN A 1 9 ? -1.502 5.528 -5.074 1.00 0.00 9 GLN A CA 5
ATOM 2412 C C . GLN A 1 9 ? -1.084 4.625 -3.909 1.00 0.00 9 GLN A C 5
ATOM 2413 O O . GLN A 1 9 ? -0.193 4.954 -3.147 1.00 0.00 9 GLN A O 5
ATOM 2427 N N . CYS A 1 10 ? -1.713 3.476 -3.782 1.00 0.00 10 CYS A N 5
ATOM 2428 C CA . CYS A 1 10 ? -1.354 2.525 -2.688 1.00 0.00 10 CYS A CA 5
ATOM 2429 C C . CYS A 1 10 ? 0.102 2.087 -2.863 1.00 0.00 10 CYS A C 5
ATOM 2430 O O . CYS A 1 10 ? 0.857 2.013 -1.908 1.00 0.00 10 CYS A O 5
ATOM 2437 N N . HIS A 1 11 ? 0.501 1.808 -4.086 1.00 0.00 11 HIS A N 5
ATOM 2438 C CA . HIS A 1 11 ? 1.908 1.386 -4.351 1.00 0.00 11 HIS A CA 5
ATOM 2439 C C . HIS A 1 11 ? 2.859 2.529 -3.979 1.00 0.00 11 HIS A C 5
ATOM 2440 O O . HIS A 1 11 ? 3.913 2.303 -3.418 1.00 0.00 11 HIS A O 5
ATOM 2454 N N . ARG A 1 12 ? 2.487 3.753 -4.284 1.00 0.00 12 ARG A N 5
ATOM 2455 C CA . ARG A 1 12 ? 3.361 4.921 -3.945 1.00 0.00 12 ARG A CA 5
ATOM 2456 C C . ARG A 1 12 ? 3.607 4.952 -2.430 1.00 0.00 12 ARG A C 5
ATOM 2457 O O . ARG A 1 12 ? 4.714 5.187 -1.981 1.00 0.00 12 ARG A O 5
ATOM 2478 N N . HIS A 1 13 ? 2.581 4.700 -1.646 1.00 0.00 13 HIS A N 5
ATOM 2479 C CA . HIS A 1 13 ? 2.740 4.695 -0.158 1.00 0.00 13 HIS A CA 5
ATOM 2480 C C . HIS A 1 13 ? 3.715 3.578 0.240 1.00 0.00 13 HIS A C 5
ATOM 2481 O O . HIS A 1 13 ? 4.596 3.774 1.054 1.00 0.00 13 HIS A O 5
ATOM 2495 N N . CYS A 1 14 ? 3.563 2.410 -0.340 1.00 0.00 14 CYS A N 5
ATOM 2496 C CA . CYS A 1 14 ? 4.482 1.276 -0.015 1.00 0.00 14 CYS A CA 5
ATOM 2497 C C . CYS A 1 14 ? 5.893 1.600 -0.527 1.00 0.00 14 CYS A C 5
ATOM 2498 O O . CYS A 1 14 ? 6.881 1.202 0.063 1.00 0.00 14 CYS A O 5
ATOM 2505 N N . LYS A 1 15 ? 5.984 2.323 -1.622 1.00 0.00 15 LYS A N 5
ATOM 2506 C CA . LYS A 1 15 ? 7.316 2.689 -2.191 1.00 0.00 15 LYS A CA 5
ATOM 2507 C C . LYS A 1 15 ? 8.092 3.553 -1.190 1.00 0.00 15 LYS A C 5
ATOM 2508 O O . LYS A 1 15 ? 9.271 3.339 -0.971 1.00 0.00 15 LYS A O 5
ATOM 2527 N N . SER A 1 16 ? 7.443 4.523 -0.580 1.00 0.00 16 SER A N 5
ATOM 2528 C CA . SER A 1 16 ? 8.147 5.397 0.411 1.00 0.00 16 SER A CA 5
ATOM 2529 C C . SER A 1 16 ? 8.526 4.583 1.659 1.00 0.00 16 SER A C 5
ATOM 2530 O O . SER A 1 16 ? 9.440 4.942 2.380 1.00 0.00 16 SER A O 5
ATOM 2538 N N . ILE A 1 17 ? 7.837 3.490 1.919 1.00 0.00 17 ILE A N 5
ATOM 2539 C CA . ILE A 1 17 ? 8.162 2.653 3.117 1.00 0.00 17 ILE A CA 5
ATOM 2540 C C . ILE A 1 17 ? 9.430 1.827 2.834 1.00 0.00 17 ILE A C 5
ATOM 2541 O O . ILE A 1 17 ? 9.509 1.137 1.833 1.00 0.00 17 ILE A O 5
ATOM 2557 N N . PRO A 1 18 ? 10.389 1.929 3.731 1.00 0.00 18 PRO A N 5
ATOM 2558 C CA . PRO A 1 18 ? 11.678 1.214 3.616 1.00 0.00 18 PRO A CA 5
ATOM 2559 C C . PRO A 1 18 ? 11.533 -0.256 4.040 1.00 0.00 18 PRO A C 5
ATOM 2560 O O . PRO A 1 18 ? 10.772 -0.584 4.935 1.00 0.00 18 PRO A O 5
ATOM 2571 N N . GLY A 1 19 ? 12.261 -1.140 3.398 1.00 0.00 19 GLY A N 5
ATOM 2572 C CA . GLY A 1 19 ? 12.178 -2.593 3.747 1.00 0.00 19 GLY A CA 5
ATOM 2573 C C . GLY A 1 19 ? 11.134 -3.296 2.867 1.00 0.00 19 GLY A C 5
ATOM 2574 O O . GLY A 1 19 ? 11.078 -4.513 2.825 1.00 0.00 19 GLY A O 5
ATOM 2578 N N . ARG A 1 20 ? 10.308 -2.548 2.169 1.00 0.00 20 ARG A N 5
ATOM 2579 C CA . ARG A 1 20 ? 9.269 -3.176 1.297 1.00 0.00 20 ARG A CA 5
ATOM 2580 C C . ARG A 1 20 ? 9.522 -2.818 -0.173 1.00 0.00 20 ARG A C 5
ATOM 2581 O O . ARG A 1 20 ? 10.437 -2.082 -0.497 1.00 0.00 20 ARG A O 5
ATOM 2602 N N . CYS A 1 21 ? 8.713 -3.345 -1.061 1.00 0.00 21 CYS A N 5
ATOM 2603 C CA . CYS A 1 21 ? 8.885 -3.054 -2.518 1.00 0.00 21 CYS A CA 5
ATOM 2604 C C . CYS A 1 21 ? 7.566 -2.534 -3.099 1.00 0.00 21 CYS A C 5
ATOM 2605 O O . CYS A 1 21 ? 7.523 -1.479 -3.707 1.00 0.00 21 CYS A O 5
ATOM 2612 N N . GLY A 1 22 ? 6.491 -3.266 -2.913 1.00 0.00 22 GLY A N 5
ATOM 2613 C CA . GLY A 1 22 ? 5.172 -2.822 -3.449 1.00 0.00 22 GLY A CA 5
ATOM 2614 C C . GLY A 1 22 ? 4.056 -3.172 -2.457 1.00 0.00 22 GLY A C 5
ATOM 2615 O O . GLY A 1 22 ? 4.306 -3.688 -1.379 1.00 0.00 22 GLY A O 5
ATOM 2619 N N . GLY A 1 23 ? 2.826 -2.895 -2.817 1.00 0.00 23 GLY A N 5
ATOM 2620 C CA . GLY A 1 23 ? 1.685 -3.208 -1.904 1.00 0.00 23 GLY A CA 5
ATOM 2621 C C . GLY A 1 23 ? 0.365 -3.208 -2.681 1.00 0.00 23 GLY A C 5
ATOM 2622 O O . GLY A 1 23 ? 0.340 -3.086 -3.896 1.00 0.00 23 GLY A O 5
ATOM 2626 N N . TYR A 1 24 ? -0.731 -3.349 -1.979 1.00 0.00 24 TYR A N 5
ATOM 2627 C CA . TYR A 1 24 ? -2.069 -3.367 -2.648 1.00 0.00 24 TYR A CA 5
ATOM 2628 C C . TYR A 1 24 ? -3.151 -2.917 -1.656 1.00 0.00 24 TYR A C 5
ATOM 2629 O O . TYR A 1 24 ? -2.920 -2.831 -0.463 1.00 0.00 24 TYR A O 5
ATOM 2647 N N . CYS A 1 25 ? -4.335 -2.642 -2.147 1.00 0.00 25 CYS A N 5
ATOM 2648 C CA . CYS A 1 25 ? -5.444 -2.207 -1.243 1.00 0.00 25 CYS A CA 5
ATOM 2649 C C . CYS A 1 25 ? -6.239 -3.438 -0.794 1.00 0.00 25 CYS A C 5
ATOM 2650 O O . CYS A 1 25 ? -6.969 -4.031 -1.567 1.00 0.00 25 CYS A O 5
ATOM 2657 N N . GLY A 1 26 ? -6.101 -3.824 0.450 1.00 0.00 26 GLY A N 5
ATOM 2658 C CA . GLY A 1 26 ? -6.843 -5.017 0.958 1.00 0.00 26 GLY A CA 5
ATOM 2659 C C . GLY A 1 26 ? -6.657 -5.133 2.474 1.00 0.00 26 GLY A C 5
ATOM 2660 O O . GLY A 1 26 ? -5.608 -4.816 3.005 1.00 0.00 26 GLY A O 5
ATOM 2664 N N . GLY A 1 27 ? -7.674 -5.583 3.168 1.00 0.00 27 GLY A N 5
ATOM 2665 C CA . GLY A 1 27 ? -7.582 -5.721 4.653 1.00 0.00 27 GLY A CA 5
ATOM 2666 C C . GLY A 1 27 ? -8.819 -5.094 5.292 1.00 0.00 27 GLY A C 5
ATOM 2667 O O . GLY A 1 27 ? -9.545 -5.741 6.025 1.00 0.00 27 GLY A O 5
ATOM 2671 N N . TRP A 1 28 ? -9.064 -3.837 5.007 1.00 0.00 28 TRP A N 5
ATOM 2672 C CA . TRP A 1 28 ? -10.256 -3.139 5.577 1.00 0.00 28 TRP A CA 5
ATOM 2673 C C . TRP A 1 28 ? -11.108 -2.578 4.431 1.00 0.00 28 TRP A C 5
ATOM 2674 O O . TRP A 1 28 ? -10.868 -1.486 3.941 1.00 0.00 28 TRP A O 5
ATOM 2695 N N . HIS A 1 29 ? -12.105 -3.322 4.009 1.00 0.00 29 HIS A N 5
ATOM 2696 C CA . HIS A 1 29 ? -13.002 -2.862 2.900 1.00 0.00 29 HIS A CA 5
ATOM 2697 C C . HIS A 1 29 ? -12.180 -2.550 1.639 1.00 0.00 29 HIS A C 5
ATOM 2698 O O . HIS A 1 29 ? -12.528 -1.676 0.862 1.00 0.00 29 HIS A O 5
ATOM 2712 N N . ARG A 1 30 ? -11.090 -3.260 1.433 1.00 0.00 30 ARG A N 5
ATOM 2713 C CA . ARG A 1 30 ? -10.229 -3.014 0.230 1.00 0.00 30 ARG A CA 5
ATOM 2714 C C . ARG A 1 30 ? -9.741 -1.550 0.228 1.00 0.00 30 ARG A C 5
ATOM 2715 O O . ARG A 1 30 ? -9.446 -0.984 -0.811 1.00 0.00 30 ARG A O 5
ATOM 2736 N N . LEU A 1 31 ? -9.652 -0.939 1.390 1.00 0.00 31 LEU A N 5
ATOM 2737 C CA . LEU A 1 31 ? -9.187 0.480 1.476 1.00 0.00 31 LEU A CA 5
ATOM 2738 C C . LEU A 1 31 ? -7.871 0.568 2.269 1.00 0.00 31 LEU A C 5
ATOM 2739 O O . LEU A 1 31 ? -7.239 1.610 2.308 1.00 0.00 31 LEU A O 5
ATOM 2755 N N . ARG A 1 32 ? -7.450 -0.510 2.896 1.00 0.00 32 ARG A N 5
ATOM 2756 C CA . ARG A 1 32 ? -6.176 -0.484 3.675 1.00 0.00 32 ARG A CA 5
ATOM 2757 C C . ARG A 1 32 ? -5.005 -0.807 2.742 1.00 0.00 32 ARG A C 5
ATOM 2758 O O . ARG A 1 32 ? -5.089 -1.702 1.917 1.00 0.00 32 ARG A O 5
ATOM 2779 N N . CYS A 1 33 ? -3.915 -0.086 2.861 1.00 0.00 33 CYS A N 5
ATOM 2780 C CA . CYS A 1 33 ? -2.738 -0.347 1.979 1.00 0.00 33 CYS A CA 5
ATOM 2781 C C . CYS A 1 33 ? -1.818 -1.379 2.637 1.00 0.00 33 CYS A C 5
ATOM 2782 O O . CYS A 1 33 ? -1.164 -1.102 3.630 1.00 0.00 33 CYS A O 5
ATOM 2789 N N . THR A 1 34 ? -1.766 -2.572 2.087 1.00 0.00 34 THR A N 5
ATOM 2790 C CA . THR A 1 34 ? -0.897 -3.639 2.665 1.00 0.00 34 THR A CA 5
ATOM 2791 C C . THR A 1 34 ? 0.368 -3.788 1.805 1.00 0.00 34 THR A C 5
ATOM 2792 O O . THR A 1 34 ? 0.311 -4.217 0.664 1.00 0.00 34 THR A O 5
ATOM 2803 N N . CYS A 1 35 ? 1.508 -3.434 2.350 1.00 0.00 35 CYS A N 5
ATOM 2804 C CA . CYS A 1 35 ? 2.791 -3.545 1.583 1.00 0.00 35 CYS A CA 5
ATOM 2805 C C . CYS A 1 35 ? 3.515 -4.841 1.972 1.00 0.00 35 CYS A C 5
ATOM 2806 O O . CYS A 1 35 ? 3.522 -5.235 3.127 1.00 0.00 35 CYS A O 5
ATOM 2813 N N . TYR A 1 36 ? 4.126 -5.506 1.018 1.00 0.00 36 TYR A N 5
ATOM 2814 C CA . TYR A 1 36 ? 4.849 -6.783 1.328 1.00 0.00 36 TYR A CA 5
ATOM 2815 C C . TYR A 1 36 ? 6.368 -6.557 1.300 1.00 0.00 36 TYR A C 5
ATOM 2816 O O . TYR A 1 36 ? 6.867 -5.697 0.596 1.00 0.00 36 TYR A O 5
ATOM 2834 N N . ARG A 1 37 ? 7.100 -7.332 2.071 1.00 0.00 37 ARG A N 5
ATOM 2835 C CA . ARG A 1 37 ? 8.592 -7.187 2.116 1.00 0.00 37 ARG A CA 5
ATOM 2836 C C . ARG A 1 37 ? 9.195 -7.472 0.735 1.00 0.00 37 ARG A C 5
ATOM 2837 O O . ARG A 1 37 ? 8.669 -8.254 -0.039 1.00 0.00 37 ARG A O 5
ATOM 2858 N N . CYS A 1 38 ? 10.305 -6.843 0.431 1.00 0.00 38 CYS A N 5
ATOM 2859 C CA . CYS A 1 38 ? 10.967 -7.064 -0.892 1.00 0.00 38 CYS A CA 5
ATOM 2860 C C . CYS A 1 38 ? 12.003 -8.185 -0.767 1.00 0.00 38 CYS A C 5
ATOM 2861 O O . CYS A 1 38 ? 12.919 -8.108 0.034 1.00 0.00 38 CYS A O 5
ATOM 2868 N N . GLY A 1 39 ? 11.863 -9.222 -1.558 1.00 0.00 39 GLY A N 5
ATOM 2869 C CA . GLY A 1 39 ? 12.830 -10.359 -1.502 1.00 0.00 39 GLY A CA 5
ATOM 2870 C C . GLY A 1 39 ? 13.946 -10.132 -2.525 1.00 0.00 39 GLY A C 5
ATOM 2871 O O . GLY A 1 39 ? 14.879 -9.413 -2.205 1.00 0.00 39 GLY A O 5
ATOM 2876 N N . GLY A 1 1 ? -8.206 4.392 2.182 1.00 0.00 1 GLY A N 6
ATOM 2877 C CA . GLY A 1 1 ? -7.134 5.362 2.559 1.00 0.00 1 GLY A CA 6
ATOM 2878 C C . GLY A 1 1 ? -5.897 5.154 1.677 1.00 0.00 1 GLY A C 6
ATOM 2879 O O . GLY A 1 1 ? -5.787 4.174 0.963 1.00 0.00 1 GLY A O 6
ATOM 2885 N N . PHE A 1 2 ? -4.965 6.080 1.734 1.00 0.00 2 PHE A N 6
ATOM 2886 C CA . PHE A 1 2 ? -3.709 5.975 0.916 1.00 0.00 2 PHE A CA 6
ATOM 2887 C C . PHE A 1 2 ? -4.053 5.826 -0.578 1.00 0.00 2 PHE A C 6
ATOM 2888 O O . PHE A 1 2 ? -3.331 5.192 -1.332 1.00 0.00 2 PHE A O 6
ATOM 2905 N N . GLY A 1 3 ? -5.148 6.410 -1.013 1.00 0.00 3 GLY A N 6
ATOM 2906 C CA . GLY A 1 3 ? -5.543 6.312 -2.449 1.00 0.00 3 GLY A CA 6
ATOM 2907 C C . GLY A 1 3 ? -5.926 4.867 -2.785 1.00 0.00 3 GLY A C 6
ATOM 2908 O O . GLY A 1 3 ? -5.331 4.246 -3.644 1.00 0.00 3 GLY A O 6
ATOM 2912 N N . CYS A 1 4 ? -6.918 4.335 -2.113 1.00 0.00 4 CYS A N 6
ATOM 2913 C CA . CYS A 1 4 ? -7.359 2.931 -2.385 1.00 0.00 4 CYS A CA 6
ATOM 2914 C C . CYS A 1 4 ? -8.778 2.950 -2.977 1.00 0.00 4 CYS A C 6
ATOM 2915 O O . CYS A 1 4 ? -9.507 3.907 -2.787 1.00 0.00 4 CYS A O 6
ATOM 2922 N N . PRO A 1 5 ? -9.134 1.892 -3.680 1.00 0.00 5 PRO A N 6
ATOM 2923 C CA . PRO A 1 5 ? -8.253 0.722 -3.917 1.00 0.00 5 PRO A CA 6
ATOM 2924 C C . PRO A 1 5 ? -7.247 0.966 -5.064 1.00 0.00 5 PRO A C 6
ATOM 2925 O O . PRO A 1 5 ? -6.713 0.024 -5.624 1.00 0.00 5 PRO A O 6
ATOM 2936 N N . ASN A 1 6 ? -6.981 2.210 -5.418 1.00 0.00 6 ASN A N 6
ATOM 2937 C CA . ASN A 1 6 ? -6.008 2.500 -6.524 1.00 0.00 6 ASN A CA 6
ATOM 2938 C C . ASN A 1 6 ? -4.670 1.793 -6.252 1.00 0.00 6 ASN A C 6
ATOM 2939 O O . ASN A 1 6 ? -4.135 1.850 -5.158 1.00 0.00 6 ASN A O 6
ATOM 2950 N N . ASN A 1 7 ? -4.134 1.125 -7.247 1.00 0.00 7 ASN A N 6
ATOM 2951 C CA . ASN A 1 7 ? -2.836 0.400 -7.076 1.00 0.00 7 ASN A CA 6
ATOM 2952 C C . ASN A 1 7 ? -1.668 1.392 -7.137 1.00 0.00 7 ASN A C 6
ATOM 2953 O O . ASN A 1 7 ? -0.730 1.299 -6.367 1.00 0.00 7 ASN A O 6
ATOM 2964 N N . TYR A 1 8 ? -1.718 2.338 -8.048 1.00 0.00 8 TYR A N 6
ATOM 2965 C CA . TYR A 1 8 ? -0.615 3.341 -8.166 1.00 0.00 8 TYR A CA 6
ATOM 2966 C C . TYR A 1 8 ? -0.508 4.142 -6.862 1.00 0.00 8 TYR A C 6
ATOM 2967 O O . TYR A 1 8 ? 0.565 4.279 -6.300 1.00 0.00 8 TYR A O 6
ATOM 2985 N N . GLN A 1 9 ? -1.613 4.666 -6.380 1.00 0.00 9 GLN A N 6
ATOM 2986 C CA . GLN A 1 9 ? -1.590 5.458 -5.110 1.00 0.00 9 GLN A CA 6
ATOM 2987 C C . GLN A 1 9 ? -1.079 4.577 -3.964 1.00 0.00 9 GLN A C 6
ATOM 2988 O O . GLN A 1 9 ? -0.215 4.978 -3.204 1.00 0.00 9 GLN A O 6
ATOM 3002 N N . CYS A 1 10 ? -1.604 3.381 -3.844 1.00 0.00 10 CYS A N 6
ATOM 3003 C CA . CYS A 1 10 ? -1.154 2.458 -2.758 1.00 0.00 10 CYS A CA 6
ATOM 3004 C C . CYS A 1 10 ? 0.331 2.130 -2.949 1.00 0.00 10 CYS A C 6
ATOM 3005 O O . CYS A 1 10 ? 1.086 2.057 -1.995 1.00 0.00 10 CYS A O 6
ATOM 3012 N N . HIS A 1 11 ? 0.746 1.933 -4.181 1.00 0.00 11 HIS A N 6
ATOM 3013 C CA . HIS A 1 11 ? 2.175 1.608 -4.466 1.00 0.00 11 HIS A CA 6
ATOM 3014 C C . HIS A 1 11 ? 3.073 2.763 -4.014 1.00 0.00 11 HIS A C 6
ATOM 3015 O O . HIS A 1 11 ? 4.116 2.545 -3.427 1.00 0.00 11 HIS A O 6
ATOM 3029 N N . ARG A 1 12 ? 2.677 3.989 -4.279 1.00 0.00 12 ARG A N 6
ATOM 3030 C CA . ARG A 1 12 ? 3.508 5.162 -3.861 1.00 0.00 12 ARG A CA 6
ATOM 3031 C C . ARG A 1 12 ? 3.653 5.167 -2.335 1.00 0.00 12 ARG A C 6
ATOM 3032 O O . ARG A 1 12 ? 4.729 5.384 -1.810 1.00 0.00 12 ARG A O 6
ATOM 3053 N N . HIS A 1 13 ? 2.575 4.917 -1.626 1.00 0.00 13 HIS A N 6
ATOM 3054 C CA . HIS A 1 13 ? 2.633 4.892 -0.133 1.00 0.00 13 HIS A CA 6
ATOM 3055 C C . HIS A 1 13 ? 3.523 3.727 0.326 1.00 0.00 13 HIS A C 6
ATOM 3056 O O . HIS A 1 13 ? 4.368 3.885 1.186 1.00 0.00 13 HIS A O 6
ATOM 3070 N N . CYS A 1 14 ? 3.333 2.562 -0.245 1.00 0.00 14 CYS A N 6
ATOM 3071 C CA . CYS A 1 14 ? 4.160 1.382 0.148 1.00 0.00 14 CYS A CA 6
ATOM 3072 C C . CYS A 1 14 ? 5.627 1.621 -0.230 1.00 0.00 14 CYS A C 6
ATOM 3073 O O . CYS A 1 14 ? 6.528 1.192 0.467 1.00 0.00 14 CYS A O 6
ATOM 3080 N N . LYS A 1 15 ? 5.869 2.302 -1.331 1.00 0.00 15 LYS A N 6
ATOM 3081 C CA . LYS A 1 15 ? 7.273 2.575 -1.764 1.00 0.00 15 LYS A CA 6
ATOM 3082 C C . LYS A 1 15 ? 7.942 3.551 -0.788 1.00 0.00 15 LYS A C 6
ATOM 3083 O O . LYS A 1 15 ? 9.095 3.381 -0.436 1.00 0.00 15 LYS A O 6
ATOM 3102 N N . SER A 1 16 ? 7.230 4.566 -0.340 1.00 0.00 16 SER A N 6
ATOM 3103 C CA . SER A 1 16 ? 7.833 5.541 0.624 1.00 0.00 16 SER A CA 6
ATOM 3104 C C . SER A 1 16 ? 8.230 4.806 1.916 1.00 0.00 16 SER A C 6
ATOM 3105 O O . SER A 1 16 ? 9.163 5.196 2.595 1.00 0.00 16 SER A O 6
ATOM 3113 N N . ILE A 1 17 ? 7.537 3.736 2.244 1.00 0.00 17 ILE A N 6
ATOM 3114 C CA . ILE A 1 17 ? 7.874 2.956 3.473 1.00 0.00 17 ILE A CA 6
ATOM 3115 C C . ILE A 1 17 ? 9.056 2.021 3.160 1.00 0.00 17 ILE A C 6
ATOM 3116 O O . ILE A 1 17 ? 9.036 1.316 2.165 1.00 0.00 17 ILE A O 6
ATOM 3132 N N . PRO A 1 18 ? 10.054 2.048 4.016 1.00 0.00 18 PRO A N 6
ATOM 3133 C CA . PRO A 1 18 ? 11.268 1.220 3.857 1.00 0.00 18 PRO A CA 6
ATOM 3134 C C . PRO A 1 18 ? 10.996 -0.235 4.266 1.00 0.00 18 PRO A C 6
ATOM 3135 O O . PRO A 1 18 ? 10.247 -0.504 5.190 1.00 0.00 18 PRO A O 6
ATOM 3146 N N . GLY A 1 19 ? 11.605 -1.173 3.579 1.00 0.00 19 GLY A N 6
ATOM 3147 C CA . GLY A 1 19 ? 11.397 -2.616 3.910 1.00 0.00 19 GLY A CA 6
ATOM 3148 C C . GLY A 1 19 ? 10.326 -3.229 2.993 1.00 0.00 19 GLY A C 6
ATOM 3149 O O . GLY A 1 19 ? 10.164 -4.435 2.950 1.00 0.00 19 GLY A O 6
ATOM 3153 N N . ARG A 1 20 ? 9.592 -2.414 2.263 1.00 0.00 20 ARG A N 6
ATOM 3154 C CA . ARG A 1 20 ? 8.533 -2.957 1.354 1.00 0.00 20 ARG A CA 6
ATOM 3155 C C . ARG A 1 20 ? 8.872 -2.612 -0.100 1.00 0.00 20 ARG A C 6
ATOM 3156 O O . ARG A 1 20 ? 9.429 -1.567 -0.388 1.00 0.00 20 ARG A O 6
ATOM 3177 N N . CYS A 1 21 ? 8.522 -3.478 -1.019 1.00 0.00 21 CYS A N 6
ATOM 3178 C CA . CYS A 1 21 ? 8.805 -3.207 -2.464 1.00 0.00 21 CYS A CA 6
ATOM 3179 C C . CYS A 1 21 ? 7.522 -2.720 -3.147 1.00 0.00 21 CYS A C 6
ATOM 3180 O O . CYS A 1 21 ? 7.517 -1.708 -3.826 1.00 0.00 21 CYS A O 6
ATOM 3187 N N . GLY A 1 22 ? 6.437 -3.431 -2.962 1.00 0.00 22 GLY A N 6
ATOM 3188 C CA . GLY A 1 22 ? 5.143 -3.024 -3.584 1.00 0.00 22 GLY A CA 6
ATOM 3189 C C . GLY A 1 22 ? 4.026 -3.106 -2.540 1.00 0.00 22 GLY A C 6
ATOM 3190 O O . GLY A 1 22 ? 4.272 -3.378 -1.374 1.00 0.00 22 GLY A O 6
ATOM 3194 N N . GLY A 1 23 ? 2.802 -2.876 -2.945 1.00 0.00 23 GLY A N 6
ATOM 3195 C CA . GLY A 1 23 ? 1.669 -2.941 -1.973 1.00 0.00 23 GLY A CA 6
ATOM 3196 C C . GLY A 1 23 ? 0.328 -2.997 -2.707 1.00 0.00 23 GLY A C 6
ATOM 3197 O O . GLY A 1 23 ? 0.227 -2.663 -3.875 1.00 0.00 23 GLY A O 6
ATOM 3201 N N . TYR A 1 24 ? -0.701 -3.420 -2.014 1.00 0.00 24 TYR A N 6
ATOM 3202 C CA . TYR A 1 24 ? -2.057 -3.516 -2.631 1.00 0.00 24 TYR A CA 6
ATOM 3203 C C . TYR A 1 24 ? -3.118 -3.041 -1.626 1.00 0.00 24 TYR A C 6
ATOM 3204 O O . TYR A 1 24 ? -2.883 -2.999 -0.429 1.00 0.00 24 TYR A O 6
ATOM 3222 N N . CYS A 1 25 ? -4.288 -2.693 -2.106 1.00 0.00 25 CYS A N 6
ATOM 3223 C CA . CYS A 1 25 ? -5.375 -2.232 -1.192 1.00 0.00 25 CYS A CA 6
ATOM 3224 C C . CYS A 1 25 ? -6.194 -3.443 -0.732 1.00 0.00 25 CYS A C 6
ATOM 3225 O O . CYS A 1 25 ? -6.932 -4.032 -1.501 1.00 0.00 25 CYS A O 6
ATOM 3232 N N . GLY A 1 26 ? -6.063 -3.817 0.516 1.00 0.00 26 GLY A N 6
ATOM 3233 C CA . GLY A 1 26 ? -6.821 -4.994 1.040 1.00 0.00 26 GLY A CA 6
ATOM 3234 C C . GLY A 1 26 ? -6.636 -5.093 2.557 1.00 0.00 26 GLY A C 6
ATOM 3235 O O . GLY A 1 26 ? -5.590 -4.757 3.085 1.00 0.00 26 GLY A O 6
ATOM 3239 N N . GLY A 1 27 ? -7.646 -5.548 3.256 1.00 0.00 27 GLY A N 6
ATOM 3240 C CA . GLY A 1 27 ? -7.547 -5.669 4.742 1.00 0.00 27 GLY A CA 6
ATOM 3241 C C . GLY A 1 27 ? -8.757 -4.990 5.381 1.00 0.00 27 GLY A C 6
ATOM 3242 O O . GLY A 1 27 ? -9.494 -5.599 6.135 1.00 0.00 27 GLY A O 6
ATOM 3246 N N . TRP A 1 28 ? -8.967 -3.734 5.070 1.00 0.00 28 TRP A N 6
ATOM 3247 C CA . TRP A 1 28 ? -10.131 -2.991 5.638 1.00 0.00 28 TRP A CA 6
ATOM 3248 C C . TRP A 1 28 ? -11.018 -2.488 4.492 1.00 0.00 28 TRP A C 6
ATOM 3249 O O . TRP A 1 28 ? -10.856 -1.382 4.003 1.00 0.00 28 TRP A O 6
ATOM 3270 N N . HIS A 1 29 ? -11.958 -3.303 4.064 1.00 0.00 29 HIS A N 6
ATOM 3271 C CA . HIS A 1 29 ? -12.881 -2.905 2.953 1.00 0.00 29 HIS A CA 6
ATOM 3272 C C . HIS A 1 29 ? -12.072 -2.566 1.691 1.00 0.00 29 HIS A C 6
ATOM 3273 O O . HIS A 1 29 ? -12.464 -1.727 0.898 1.00 0.00 29 HIS A O 6
ATOM 3287 N N . ARG A 1 30 ? -10.941 -3.215 1.504 1.00 0.00 30 ARG A N 6
ATOM 3288 C CA . ARG A 1 30 ? -10.082 -2.938 0.307 1.00 0.00 30 ARG A CA 6
ATOM 3289 C C . ARG A 1 30 ? -9.642 -1.462 0.322 1.00 0.00 30 ARG A C 6
ATOM 3290 O O . ARG A 1 30 ? -9.420 -0.854 -0.710 1.00 0.00 30 ARG A O 6
ATOM 3311 N N . LEU A 1 31 ? -9.516 -0.884 1.496 1.00 0.00 31 LEU A N 6
ATOM 3312 C CA . LEU A 1 31 ? -9.096 0.545 1.599 1.00 0.00 31 LEU A CA 6
ATOM 3313 C C . LEU A 1 31 ? -7.756 0.659 2.347 1.00 0.00 31 LEU A C 6
ATOM 3314 O O . LEU A 1 31 ? -7.123 1.701 2.328 1.00 0.00 31 LEU A O 6
ATOM 3330 N N . ARG A 1 32 ? -7.313 -0.396 3.002 1.00 0.00 32 ARG A N 6
ATOM 3331 C CA . ARG A 1 32 ? -6.015 -0.336 3.742 1.00 0.00 32 ARG A CA 6
ATOM 3332 C C . ARG A 1 32 ? -4.869 -0.701 2.793 1.00 0.00 32 ARG A C 6
ATOM 3333 O O . ARG A 1 32 ? -4.978 -1.617 1.993 1.00 0.00 32 ARG A O 6
ATOM 3354 N N . CYS A 1 33 ? -3.773 0.014 2.874 1.00 0.00 33 CYS A N 6
ATOM 3355 C CA . CYS A 1 33 ? -2.611 -0.274 1.979 1.00 0.00 33 CYS A CA 6
ATOM 3356 C C . CYS A 1 33 ? -1.680 -1.294 2.644 1.00 0.00 33 CYS A C 6
ATOM 3357 O O . CYS A 1 33 ? -0.900 -0.961 3.521 1.00 0.00 33 CYS A O 6
ATOM 3364 N N . THR A 1 34 ? -1.758 -2.536 2.227 1.00 0.00 34 THR A N 6
ATOM 3365 C CA . THR A 1 34 ? -0.885 -3.593 2.817 1.00 0.00 34 THR A CA 6
ATOM 3366 C C . THR A 1 34 ? 0.351 -3.782 1.920 1.00 0.00 34 THR A C 6
ATOM 3367 O O . THR A 1 34 ? 0.248 -4.201 0.779 1.00 0.00 34 THR A O 6
ATOM 3378 N N . CYS A 1 35 ? 1.518 -3.462 2.431 1.00 0.00 35 CYS A N 6
ATOM 3379 C CA . CYS A 1 35 ? 2.770 -3.602 1.624 1.00 0.00 35 CYS A CA 6
ATOM 3380 C C . CYS A 1 35 ? 3.496 -4.900 2.001 1.00 0.00 35 CYS A C 6
ATOM 3381 O O . CYS A 1 35 ? 3.528 -5.291 3.154 1.00 0.00 35 CYS A O 6
ATOM 3388 N N . TYR A 1 36 ? 4.084 -5.564 1.034 1.00 0.00 36 TYR A N 6
ATOM 3389 C CA . TYR A 1 36 ? 4.819 -6.839 1.326 1.00 0.00 36 TYR A CA 6
ATOM 3390 C C . TYR A 1 36 ? 6.330 -6.575 1.374 1.00 0.00 36 TYR A C 6
ATOM 3391 O O . TYR A 1 36 ? 6.822 -5.605 0.824 1.00 0.00 36 TYR A O 6
ATOM 3409 N N . ARG A 1 37 ? 7.065 -7.436 2.040 1.00 0.00 37 ARG A N 6
ATOM 3410 C CA . ARG A 1 37 ? 8.549 -7.255 2.151 1.00 0.00 37 ARG A CA 6
ATOM 3411 C C . ARG A 1 37 ? 9.223 -7.553 0.807 1.00 0.00 37 ARG A C 6
ATOM 3412 O O . ARG A 1 37 ? 8.763 -8.378 0.038 1.00 0.00 37 ARG A O 6
ATOM 3433 N N . CYS A 1 38 ? 10.318 -6.886 0.530 1.00 0.00 38 CYS A N 6
ATOM 3434 C CA . CYS A 1 38 ? 11.047 -7.117 -0.755 1.00 0.00 38 CYS A CA 6
ATOM 3435 C C . CYS A 1 38 ? 12.126 -8.186 -0.547 1.00 0.00 38 CYS A C 6
ATOM 3436 O O . CYS A 1 38 ? 12.964 -8.070 0.330 1.00 0.00 38 CYS A O 6
ATOM 3443 N N . GLY A 1 39 ? 12.108 -9.221 -1.353 1.00 0.00 39 GLY A N 6
ATOM 3444 C CA . GLY A 1 39 ? 13.126 -10.307 -1.220 1.00 0.00 39 GLY A CA 6
ATOM 3445 C C . GLY A 1 39 ? 14.342 -9.980 -2.091 1.00 0.00 39 GLY A C 6
ATOM 3446 O O . GLY A 1 39 ? 15.207 -9.260 -1.621 1.00 0.00 39 GLY A O 6
ATOM 3451 N N . GLY A 1 1 ? -7.713 4.459 2.297 1.00 0.00 1 GLY A N 7
ATOM 3452 C CA . GLY A 1 1 ? -6.624 5.467 2.463 1.00 0.00 1 GLY A CA 7
ATOM 3453 C C . GLY A 1 1 ? -5.441 5.125 1.548 1.00 0.00 1 GLY A C 7
ATOM 3454 O O . GLY A 1 1 ? -5.430 4.102 0.883 1.00 0.00 1 GLY A O 7
ATOM 3460 N N . PHE A 1 2 ? -4.443 5.981 1.516 1.00 0.00 2 PHE A N 7
ATOM 3461 C CA . PHE A 1 2 ? -3.234 5.739 0.655 1.00 0.00 2 PHE A CA 7
ATOM 3462 C C . PHE A 1 2 ? -3.648 5.637 -0.824 1.00 0.00 2 PHE A C 7
ATOM 3463 O O . PHE A 1 2 ? -2.991 4.985 -1.620 1.00 0.00 2 PHE A O 7
ATOM 3480 N N . GLY A 1 3 ? -4.729 6.285 -1.199 1.00 0.00 3 GLY A N 7
ATOM 3481 C CA . GLY A 1 3 ? -5.194 6.240 -2.618 1.00 0.00 3 GLY A CA 7
ATOM 3482 C C . GLY A 1 3 ? -5.707 4.836 -2.960 1.00 0.00 3 GLY A C 7
ATOM 3483 O O . GLY A 1 3 ? -5.304 4.246 -3.944 1.00 0.00 3 GLY A O 7
ATOM 3487 N N . CYS A 1 4 ? -6.597 4.303 -2.159 1.00 0.00 4 CYS A N 7
ATOM 3488 C CA . CYS A 1 4 ? -7.151 2.941 -2.435 1.00 0.00 4 CYS A CA 7
ATOM 3489 C C . CYS A 1 4 ? -8.580 3.076 -2.989 1.00 0.00 4 CYS A C 7
ATOM 3490 O O . CYS A 1 4 ? -9.219 4.093 -2.793 1.00 0.00 4 CYS A O 7
ATOM 3497 N N . PRO A 1 5 ? -9.045 2.041 -3.661 1.00 0.00 5 PRO A N 7
ATOM 3498 C CA . PRO A 1 5 ? -8.275 0.799 -3.903 1.00 0.00 5 PRO A CA 7
ATOM 3499 C C . PRO A 1 5 ? -7.319 0.931 -5.110 1.00 0.00 5 PRO A C 7
ATOM 3500 O O . PRO A 1 5 ? -6.925 -0.062 -5.695 1.00 0.00 5 PRO A O 7
ATOM 3511 N N . ASN A 1 6 ? -6.944 2.137 -5.489 1.00 0.00 6 ASN A N 7
ATOM 3512 C CA . ASN A 1 6 ? -6.017 2.312 -6.657 1.00 0.00 6 ASN A CA 7
ATOM 3513 C C . ASN A 1 6 ? -4.690 1.584 -6.394 1.00 0.00 6 ASN A C 7
ATOM 3514 O O . ASN A 1 6 ? -4.161 1.607 -5.297 1.00 0.00 6 ASN A O 7
ATOM 3525 N N . ASN A 1 7 ? -4.157 0.935 -7.403 1.00 0.00 7 ASN A N 7
ATOM 3526 C CA . ASN A 1 7 ? -2.870 0.188 -7.243 1.00 0.00 7 ASN A CA 7
ATOM 3527 C C . ASN A 1 7 ? -1.680 1.150 -7.340 1.00 0.00 7 ASN A C 7
ATOM 3528 O O . ASN A 1 7 ? -0.723 1.030 -6.596 1.00 0.00 7 ASN A O 7
ATOM 3539 N N . TYR A 1 8 ? -1.728 2.099 -8.249 1.00 0.00 8 TYR A N 7
ATOM 3540 C CA . TYR A 1 8 ? -0.598 3.068 -8.390 1.00 0.00 8 TYR A CA 7
ATOM 3541 C C . TYR A 1 8 ? -0.450 3.871 -7.093 1.00 0.00 8 TYR A C 7
ATOM 3542 O O . TYR A 1 8 ? 0.621 3.939 -6.519 1.00 0.00 8 TYR A O 7
ATOM 3560 N N . GLN A 1 9 ? -1.522 4.476 -6.630 1.00 0.00 9 GLN A N 7
ATOM 3561 C CA . GLN A 1 9 ? -1.458 5.279 -5.369 1.00 0.00 9 GLN A CA 7
ATOM 3562 C C . GLN A 1 9 ? -1.026 4.381 -4.206 1.00 0.00 9 GLN A C 7
ATOM 3563 O O . GLN A 1 9 ? -0.171 4.745 -3.417 1.00 0.00 9 GLN A O 7
ATOM 3577 N N . CYS A 1 10 ? -1.605 3.208 -4.103 1.00 0.00 10 CYS A N 7
ATOM 3578 C CA . CYS A 1 10 ? -1.229 2.269 -3.004 1.00 0.00 10 CYS A CA 7
ATOM 3579 C C . CYS A 1 10 ? 0.255 1.913 -3.136 1.00 0.00 10 CYS A C 7
ATOM 3580 O O . CYS A 1 10 ? 0.980 1.869 -2.157 1.00 0.00 10 CYS A O 7
ATOM 3587 N N . HIS A 1 11 ? 0.703 1.669 -4.347 1.00 0.00 11 HIS A N 7
ATOM 3588 C CA . HIS A 1 11 ? 2.138 1.324 -4.579 1.00 0.00 11 HIS A CA 7
ATOM 3589 C C . HIS A 1 11 ? 3.022 2.490 -4.123 1.00 0.00 11 HIS A C 7
ATOM 3590 O O . HIS A 1 11 ? 4.053 2.288 -3.509 1.00 0.00 11 HIS A O 7
ATOM 3604 N N . ARG A 1 12 ? 2.618 3.709 -4.413 1.00 0.00 12 ARG A N 7
ATOM 3605 C CA . ARG A 1 12 ? 3.421 4.899 -3.991 1.00 0.00 12 ARG A CA 7
ATOM 3606 C C . ARG A 1 12 ? 3.580 4.884 -2.466 1.00 0.00 12 ARG A C 7
ATOM 3607 O O . ARG A 1 12 ? 4.666 5.081 -1.949 1.00 0.00 12 ARG A O 7
ATOM 3628 N N . HIS A 1 13 ? 2.506 4.643 -1.746 1.00 0.00 13 HIS A N 7
ATOM 3629 C CA . HIS A 1 13 ? 2.586 4.603 -0.253 1.00 0.00 13 HIS A CA 7
ATOM 3630 C C . HIS A 1 13 ? 3.532 3.474 0.178 1.00 0.00 13 HIS A C 7
ATOM 3631 O O . HIS A 1 13 ? 4.416 3.677 0.988 1.00 0.00 13 HIS A O 7
ATOM 3645 N N . CYS A 1 14 ? 3.353 2.289 -0.361 1.00 0.00 14 CYS A N 7
ATOM 3646 C CA . CYS A 1 14 ? 4.243 1.144 0.011 1.00 0.00 14 CYS A CA 7
ATOM 3647 C C . CYS A 1 14 ? 5.696 1.475 -0.359 1.00 0.00 14 CYS A C 7
ATOM 3648 O O . CYS A 1 14 ? 6.618 1.121 0.356 1.00 0.00 14 CYS A O 7
ATOM 3655 N N . LYS A 1 15 ? 5.901 2.153 -1.468 1.00 0.00 15 LYS A N 7
ATOM 3656 C CA . LYS A 1 15 ? 7.286 2.520 -1.894 1.00 0.00 15 LYS A CA 7
ATOM 3657 C C . LYS A 1 15 ? 7.892 3.501 -0.882 1.00 0.00 15 LYS A C 7
ATOM 3658 O O . LYS A 1 15 ? 9.055 3.393 -0.534 1.00 0.00 15 LYS A O 7
ATOM 3677 N N . SER A 1 16 ? 7.114 4.448 -0.401 1.00 0.00 16 SER A N 7
ATOM 3678 C CA . SER A 1 16 ? 7.644 5.427 0.599 1.00 0.00 16 SER A CA 7
ATOM 3679 C C . SER A 1 16 ? 8.024 4.685 1.893 1.00 0.00 16 SER A C 7
ATOM 3680 O O . SER A 1 16 ? 8.896 5.116 2.627 1.00 0.00 16 SER A O 7
ATOM 3688 N N . ILE A 1 17 ? 7.386 3.566 2.167 1.00 0.00 17 ILE A N 7
ATOM 3689 C CA . ILE A 1 17 ? 7.717 2.779 3.397 1.00 0.00 17 ILE A CA 7
ATOM 3690 C C . ILE A 1 17 ? 8.995 1.961 3.139 1.00 0.00 17 ILE A C 7
ATOM 3691 O O . ILE A 1 17 ? 9.093 1.274 2.136 1.00 0.00 17 ILE A O 7
ATOM 3707 N N . PRO A 1 18 ? 9.938 2.065 4.049 1.00 0.00 18 PRO A N 7
ATOM 3708 C CA . PRO A 1 18 ? 11.230 1.353 3.948 1.00 0.00 18 PRO A CA 7
ATOM 3709 C C . PRO A 1 18 ? 11.073 -0.125 4.335 1.00 0.00 18 PRO A C 7
ATOM 3710 O O . PRO A 1 18 ? 10.547 -0.451 5.384 1.00 0.00 18 PRO A O 7
ATOM 3721 N N . GLY A 1 19 ? 11.532 -1.016 3.488 1.00 0.00 19 GLY A N 7
ATOM 3722 C CA . GLY A 1 19 ? 11.421 -2.476 3.783 1.00 0.00 19 GLY A CA 7
ATOM 3723 C C . GLY A 1 19 ? 10.418 -3.129 2.826 1.00 0.00 19 GLY A C 7
ATOM 3724 O O . GLY A 1 19 ? 10.541 -4.294 2.494 1.00 0.00 19 GLY A O 7
ATOM 3728 N N . ARG A 1 20 ? 9.427 -2.390 2.382 1.00 0.00 20 ARG A N 7
ATOM 3729 C CA . ARG A 1 20 ? 8.412 -2.968 1.446 1.00 0.00 20 ARG A CA 7
ATOM 3730 C C . ARG A 1 20 ? 8.777 -2.610 0.001 1.00 0.00 20 ARG A C 7
ATOM 3731 O O . ARG A 1 20 ? 9.318 -1.554 -0.270 1.00 0.00 20 ARG A O 7
ATOM 3752 N N . CYS A 1 21 ? 8.467 -3.482 -0.929 1.00 0.00 21 CYS A N 7
ATOM 3753 C CA . CYS A 1 21 ? 8.776 -3.202 -2.367 1.00 0.00 21 CYS A CA 7
ATOM 3754 C C . CYS A 1 21 ? 7.487 -2.797 -3.090 1.00 0.00 21 CYS A C 7
ATOM 3755 O O . CYS A 1 21 ? 7.425 -1.762 -3.729 1.00 0.00 21 CYS A O 7
ATOM 3762 N N . GLY A 1 22 ? 6.461 -3.607 -2.985 1.00 0.00 22 GLY A N 7
ATOM 3763 C CA . GLY A 1 22 ? 5.163 -3.286 -3.651 1.00 0.00 22 GLY A CA 7
ATOM 3764 C C . GLY A 1 22 ? 4.024 -3.395 -2.633 1.00 0.00 22 GLY A C 7
ATOM 3765 O O . GLY A 1 22 ? 4.244 -3.691 -1.469 1.00 0.00 22 GLY A O 7
ATOM 3769 N N . GLY A 1 23 ? 2.805 -3.162 -3.059 1.00 0.00 23 GLY A N 7
ATOM 3770 C CA . GLY A 1 23 ? 1.654 -3.255 -2.111 1.00 0.00 23 GLY A CA 7
ATOM 3771 C C . GLY A 1 23 ? 0.325 -3.275 -2.869 1.00 0.00 23 GLY A C 7
ATOM 3772 O O . GLY A 1 23 ? 0.255 -2.957 -4.044 1.00 0.00 23 GLY A O 7
ATOM 3776 N N . TYR A 1 24 ? -0.730 -3.650 -2.187 1.00 0.00 24 TYR A N 7
ATOM 3777 C CA . TYR A 1 24 ? -2.079 -3.709 -2.825 1.00 0.00 24 TYR A CA 7
ATOM 3778 C C . TYR A 1 24 ? -3.147 -3.247 -1.818 1.00 0.00 24 TYR A C 7
ATOM 3779 O O . TYR A 1 24 ? -2.951 -3.314 -0.616 1.00 0.00 24 TYR A O 7
ATOM 3797 N N . CYS A 1 25 ? -4.276 -2.793 -2.304 1.00 0.00 25 CYS A N 7
ATOM 3798 C CA . CYS A 1 25 ? -5.364 -2.340 -1.386 1.00 0.00 25 CYS A CA 7
ATOM 3799 C C . CYS A 1 25 ? -6.187 -3.556 -0.952 1.00 0.00 25 CYS A C 7
ATOM 3800 O O . CYS A 1 25 ? -6.826 -4.204 -1.764 1.00 0.00 25 CYS A O 7
ATOM 3807 N N . GLY A 1 26 ? -6.168 -3.874 0.320 1.00 0.00 26 GLY A N 7
ATOM 3808 C CA . GLY A 1 26 ? -6.936 -5.057 0.818 1.00 0.00 26 GLY A CA 7
ATOM 3809 C C . GLY A 1 26 ? -6.784 -5.167 2.339 1.00 0.00 26 GLY A C 7
ATOM 3810 O O . GLY A 1 26 ? -5.719 -4.932 2.883 1.00 0.00 26 GLY A O 7
ATOM 3814 N N . GLY A 1 27 ? -7.844 -5.523 3.023 1.00 0.00 27 GLY A N 7
ATOM 3815 C CA . GLY A 1 27 ? -7.781 -5.651 4.511 1.00 0.00 27 GLY A CA 7
ATOM 3816 C C . GLY A 1 27 ? -8.950 -4.890 5.136 1.00 0.00 27 GLY A C 7
ATOM 3817 O O . GLY A 1 27 ? -9.949 -5.478 5.514 1.00 0.00 27 GLY A O 7
ATOM 3821 N N . TRP A 1 28 ? -8.832 -3.589 5.240 1.00 0.00 28 TRP A N 7
ATOM 3822 C CA . TRP A 1 28 ? -9.930 -2.770 5.835 1.00 0.00 28 TRP A CA 7
ATOM 3823 C C . TRP A 1 28 ? -10.819 -2.224 4.711 1.00 0.00 28 TRP A C 7
ATOM 3824 O O . TRP A 1 28 ? -10.568 -1.163 4.166 1.00 0.00 28 TRP A O 7
ATOM 3845 N N . HIS A 1 29 ? -11.859 -2.951 4.365 1.00 0.00 29 HIS A N 7
ATOM 3846 C CA . HIS A 1 29 ? -12.790 -2.502 3.280 1.00 0.00 29 HIS A CA 7
ATOM 3847 C C . HIS A 1 29 ? -12.007 -2.273 1.978 1.00 0.00 29 HIS A C 7
ATOM 3848 O O . HIS A 1 29 ? -12.363 -1.433 1.168 1.00 0.00 29 HIS A O 7
ATOM 3862 N N . ARG A 1 30 ? -10.935 -3.011 1.780 1.00 0.00 30 ARG A N 7
ATOM 3863 C CA . ARG A 1 30 ? -10.098 -2.850 0.550 1.00 0.00 30 ARG A CA 7
ATOM 3864 C C . ARG A 1 30 ? -9.589 -1.399 0.450 1.00 0.00 30 ARG A C 7
ATOM 3865 O O . ARG A 1 30 ? -9.309 -0.897 -0.625 1.00 0.00 30 ARG A O 7
ATOM 3886 N N . LEU A 1 31 ? -9.464 -0.727 1.573 1.00 0.00 31 LEU A N 7
ATOM 3887 C CA . LEU A 1 31 ? -8.970 0.682 1.570 1.00 0.00 31 LEU A CA 7
ATOM 3888 C C . LEU A 1 31 ? -7.586 0.758 2.237 1.00 0.00 31 LEU A C 7
ATOM 3889 O O . LEU A 1 31 ? -6.894 1.753 2.118 1.00 0.00 31 LEU A O 7
ATOM 3905 N N . ARG A 1 32 ? -7.175 -0.283 2.932 1.00 0.00 32 ARG A N 7
ATOM 3906 C CA . ARG A 1 32 ? -5.839 -0.271 3.599 1.00 0.00 32 ARG A CA 7
ATOM 3907 C C . ARG A 1 32 ? -4.768 -0.717 2.598 1.00 0.00 32 ARG A C 7
ATOM 3908 O O . ARG A 1 32 ? -5.007 -1.575 1.765 1.00 0.00 32 ARG A O 7
ATOM 3929 N N . CYS A 1 33 ? -3.593 -0.140 2.674 1.00 0.00 33 CYS A N 7
ATOM 3930 C CA . CYS A 1 33 ? -2.500 -0.522 1.728 1.00 0.00 33 CYS A CA 7
ATOM 3931 C C . CYS A 1 33 ? -1.608 -1.591 2.366 1.00 0.00 33 CYS A C 7
ATOM 3932 O O . CYS A 1 33 ? -0.769 -1.299 3.202 1.00 0.00 33 CYS A O 7
ATOM 3939 N N . THR A 1 34 ? -1.783 -2.829 1.969 1.00 0.00 34 THR A N 7
ATOM 3940 C CA . THR A 1 34 ? -0.949 -3.931 2.534 1.00 0.00 34 THR A CA 7
ATOM 3941 C C . THR A 1 34 ? 0.318 -4.090 1.680 1.00 0.00 34 THR A C 7
ATOM 3942 O O . THR A 1 34 ? 0.259 -4.503 0.533 1.00 0.00 34 THR A O 7
ATOM 3953 N N . CYS A 1 35 ? 1.458 -3.751 2.232 1.00 0.00 35 CYS A N 7
ATOM 3954 C CA . CYS A 1 35 ? 2.740 -3.863 1.469 1.00 0.00 35 CYS A CA 7
ATOM 3955 C C . CYS A 1 35 ? 3.504 -5.117 1.908 1.00 0.00 35 CYS A C 7
ATOM 3956 O O . CYS A 1 35 ? 3.419 -5.541 3.046 1.00 0.00 35 CYS A O 7
ATOM 3963 N N . TYR A 1 36 ? 4.258 -5.705 1.009 1.00 0.00 36 TYR A N 7
ATOM 3964 C CA . TYR A 1 36 ? 5.042 -6.934 1.358 1.00 0.00 36 TYR A CA 7
ATOM 3965 C C . TYR A 1 36 ? 6.544 -6.621 1.345 1.00 0.00 36 TYR A C 7
ATOM 3966 O O . TYR A 1 36 ? 6.98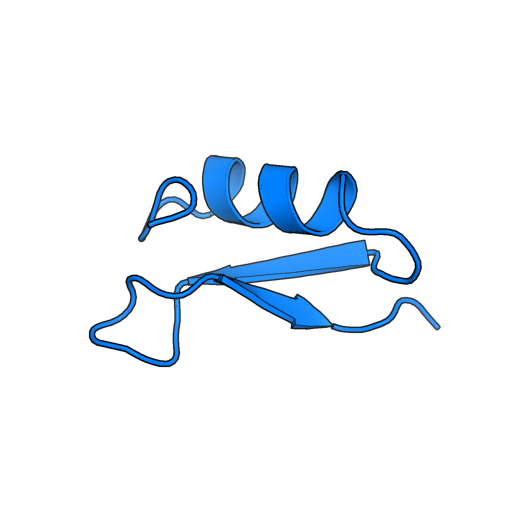7 -5.665 0.732 1.00 0.00 36 TYR A O 7
ATOM 3984 N N . ARG A 1 37 ? 7.328 -7.425 2.027 1.00 0.00 37 ARG A N 7
ATOM 3985 C CA . ARG A 1 37 ? 8.808 -7.196 2.076 1.00 0.00 37 ARG A CA 7
ATOM 3986 C C . ARG A 1 37 ? 9.432 -7.430 0.694 1.00 0.00 37 ARG A C 7
ATOM 3987 O O . ARG A 1 37 ? 8.889 -8.135 -0.141 1.00 0.00 37 ARG A O 7
ATOM 4008 N N . CYS A 1 38 ? 10.579 -6.840 0.458 1.00 0.00 38 CYS A N 7
ATOM 4009 C CA . CYS A 1 38 ? 11.269 -7.012 -0.857 1.00 0.00 38 CYS A CA 7
ATOM 4010 C C . CYS A 1 38 ? 12.338 -8.104 -0.734 1.00 0.00 38 CYS A C 7
ATOM 4011 O O . CYS A 1 38 ? 13.181 -8.060 0.146 1.00 0.00 38 CYS A O 7
ATOM 4018 N N . GLY A 1 39 ? 12.307 -9.079 -1.611 1.00 0.00 39 GLY A N 7
ATOM 4019 C CA . GLY A 1 39 ? 13.314 -10.182 -1.562 1.00 0.00 39 GLY A CA 7
ATOM 4020 C C . GLY A 1 39 ? 14.004 -10.308 -2.922 1.00 0.00 39 GLY A C 7
ATOM 4021 O O . GLY A 1 39 ? 13.438 -10.943 -3.797 1.00 0.00 39 GLY A O 7
ATOM 4026 N N . GLY A 1 1 ? -7.786 4.371 2.562 1.00 0.00 1 GLY A N 8
ATOM 4027 C CA . GLY A 1 1 ? -6.720 5.396 2.764 1.00 0.00 1 GLY A CA 8
ATOM 4028 C C . GLY A 1 1 ? -5.508 5.083 1.875 1.00 0.00 1 GLY A C 8
ATOM 4029 O O . GLY A 1 1 ? -5.463 4.069 1.202 1.00 0.00 1 GLY A O 8
ATOM 4035 N N . PHE A 1 2 ? -4.523 5.956 1.878 1.00 0.00 2 PHE A N 8
ATOM 4036 C CA . PHE A 1 2 ? -3.290 5.741 1.047 1.00 0.00 2 PHE A CA 8
ATOM 4037 C C . PHE A 1 2 ? -3.663 5.636 -0.444 1.00 0.00 2 PHE A C 8
ATOM 4038 O O . PHE A 1 2 ? -2.982 4.986 -1.220 1.00 0.00 2 PHE A O 8
ATOM 4055 N N . GLY A 1 3 ? -4.735 6.281 -0.848 1.00 0.00 3 GLY A N 8
ATOM 4056 C CA . GLY A 1 3 ? -5.162 6.236 -2.278 1.00 0.00 3 GLY A CA 8
ATOM 4057 C C . GLY A 1 3 ? -5.714 4.847 -2.623 1.00 0.00 3 GLY A C 8
ATOM 4058 O O . GLY A 1 3 ? -5.339 4.258 -3.616 1.00 0.00 3 GLY A O 8
ATOM 4062 N N . CYS A 1 4 ? -6.609 4.327 -1.818 1.00 0.00 4 CYS A N 8
ATOM 4063 C CA . CYS A 1 4 ? -7.196 2.980 -2.105 1.00 0.00 4 CYS A CA 8
ATOM 4064 C C . CYS A 1 4 ? -8.613 3.154 -2.676 1.00 0.00 4 CYS A C 8
ATOM 4065 O O . CYS A 1 4 ? -9.238 4.175 -2.458 1.00 0.00 4 CYS A O 8
ATOM 4072 N N . PRO A 1 5 ? -9.085 2.149 -3.388 1.00 0.00 5 PRO A N 8
ATOM 4073 C CA . PRO A 1 5 ? -8.331 0.902 -3.657 1.00 0.00 5 PRO A CA 8
ATOM 4074 C C . PRO A 1 5 ? -7.331 1.069 -4.823 1.00 0.00 5 PRO A C 8
ATOM 4075 O O . PRO A 1 5 ? -6.836 0.090 -5.354 1.00 0.00 5 PRO A O 8
ATOM 4086 N N . ASN A 1 6 ? -7.034 2.288 -5.223 1.00 0.00 6 ASN A N 8
ATOM 4087 C CA . ASN A 1 6 ? -6.071 2.512 -6.349 1.00 0.00 6 ASN A CA 8
ATOM 4088 C C . ASN A 1 6 ? -4.730 1.825 -6.041 1.00 0.00 6 ASN A C 8
ATOM 4089 O O . ASN A 1 6 ? -4.104 2.090 -5.028 1.00 0.00 6 ASN A O 8
ATOM 4100 N N . ASN A 1 7 ? -4.290 0.948 -6.913 1.00 0.00 7 ASN A N 8
ATOM 4101 C CA . ASN A 1 7 ? -2.992 0.238 -6.689 1.00 0.00 7 ASN A CA 8
ATOM 4102 C C . ASN A 1 7 ? -1.824 1.193 -6.964 1.00 0.00 7 ASN A C 8
ATOM 4103 O O . ASN A 1 7 ? -0.778 1.087 -6.353 1.00 0.00 7 ASN A O 8
ATOM 4114 N N . TYR A 1 8 ? -2.000 2.128 -7.870 1.00 0.00 8 TYR A N 8
ATOM 4115 C CA . TYR A 1 8 ? -0.908 3.101 -8.177 1.00 0.00 8 TYR A CA 8
ATOM 4116 C C . TYR A 1 8 ? -0.669 3.984 -6.947 1.00 0.00 8 TYR A C 8
ATOM 4117 O O . TYR A 1 8 ? 0.454 4.166 -6.515 1.00 0.00 8 TYR A O 8
ATOM 4135 N N . GLN A 1 9 ? -1.727 4.517 -6.374 1.00 0.00 9 GLN A N 8
ATOM 4136 C CA . GLN A 1 9 ? -1.581 5.374 -5.159 1.00 0.00 9 GLN A CA 8
ATOM 4137 C C . GLN A 1 9 ? -1.090 4.504 -3.998 1.00 0.00 9 GLN A C 8
ATOM 4138 O O . GLN A 1 9 ? -0.192 4.881 -3.266 1.00 0.00 9 GLN A O 8
ATOM 4152 N N . CYS A 1 10 ? -1.668 3.335 -3.842 1.00 0.00 10 CYS A N 8
ATOM 4153 C CA . CYS A 1 10 ? -1.239 2.411 -2.748 1.00 0.00 10 CYS A CA 8
ATOM 4154 C C . CYS A 1 10 ? 0.242 2.071 -2.930 1.00 0.00 10 CYS A C 8
ATOM 4155 O O . CYS A 1 10 ? 1.004 2.052 -1.980 1.00 0.00 10 CYS A O 8
ATOM 4162 N N . HIS A 1 11 ? 0.649 1.812 -4.154 1.00 0.00 11 HIS A N 8
ATOM 4163 C CA . HIS A 1 11 ? 2.079 1.480 -4.432 1.00 0.00 11 HIS A CA 8
ATOM 4164 C C . HIS A 1 11 ? 2.968 2.651 -3.998 1.00 0.00 11 HIS A C 8
ATOM 4165 O O . HIS A 1 11 ? 4.016 2.452 -3.414 1.00 0.00 11 HIS A O 8
ATOM 4179 N N . ARG A 1 12 ? 2.549 3.866 -4.270 1.00 0.00 12 ARG A N 8
ATOM 4180 C CA . ARG A 1 12 ? 3.355 5.059 -3.865 1.00 0.00 12 ARG A CA 8
ATOM 4181 C C . ARG A 1 12 ? 3.515 5.067 -2.338 1.00 0.00 12 ARG A C 8
ATOM 4182 O O . ARG A 1 12 ? 4.589 5.322 -1.822 1.00 0.00 12 ARG A O 8
ATOM 4203 N N . HIS A 1 13 ? 2.453 4.779 -1.619 1.00 0.00 13 HIS A N 8
ATOM 4204 C CA . HIS A 1 13 ? 2.525 4.753 -0.126 1.00 0.00 13 HIS A CA 8
ATOM 4205 C C . HIS A 1 13 ? 3.444 3.607 0.324 1.00 0.00 13 HIS A C 8
ATOM 4206 O O . HIS A 1 13 ? 4.289 3.783 1.183 1.00 0.00 13 HIS A O 8
ATOM 4220 N N . CYS A 1 14 ? 3.285 2.438 -0.250 1.00 0.00 14 CYS A N 8
ATOM 4221 C CA . CYS A 1 14 ? 4.150 1.282 0.139 1.00 0.00 14 CYS A CA 8
ATOM 4222 C C . CYS A 1 14 ? 5.601 1.556 -0.279 1.00 0.00 14 CYS A C 8
ATOM 4223 O O . CYS A 1 14 ? 6.532 1.170 0.405 1.00 0.00 14 CYS A O 8
ATOM 4230 N N . LYS A 1 15 ? 5.796 2.222 -1.397 1.00 0.00 15 LYS A N 8
ATOM 4231 C CA . LYS A 1 15 ? 7.181 2.529 -1.871 1.00 0.00 15 LYS A CA 8
ATOM 4232 C C . LYS A 1 15 ? 7.865 3.500 -0.901 1.00 0.00 15 LYS A C 8
ATOM 4233 O O . LYS A 1 15 ? 9.041 3.359 -0.612 1.00 0.00 15 LYS A O 8
ATOM 4252 N N . SER A 1 16 ? 7.146 4.481 -0.396 1.00 0.00 16 SER A N 8
ATOM 4253 C CA . SER A 1 16 ? 7.765 5.453 0.560 1.00 0.00 16 SER A CA 8
ATOM 4254 C C . SER A 1 16 ? 8.198 4.714 1.837 1.00 0.00 16 SER A C 8
ATOM 4255 O O . SER A 1 16 ? 9.143 5.108 2.497 1.00 0.00 16 SER A O 8
ATOM 4263 N N . ILE A 1 17 ? 7.523 3.635 2.177 1.00 0.00 17 ILE A N 8
ATOM 4264 C CA . ILE A 1 17 ? 7.899 2.854 3.395 1.00 0.00 17 ILE A CA 8
ATOM 4265 C C . ILE A 1 17 ? 9.105 1.960 3.058 1.00 0.00 17 ILE A C 8
ATOM 4266 O O . ILE A 1 17 ? 9.098 1.274 2.051 1.00 0.00 17 ILE A O 8
ATOM 4282 N N . PRO A 1 18 ? 10.106 1.999 3.910 1.00 0.00 18 PRO A N 8
ATOM 4283 C CA . PRO A 1 18 ? 11.339 1.205 3.730 1.00 0.00 18 PRO A CA 8
ATOM 4284 C C . PRO A 1 18 ? 11.107 -0.267 4.106 1.00 0.00 18 PRO A C 8
ATOM 4285 O O . PRO A 1 18 ? 10.325 -0.581 4.988 1.00 0.00 18 PRO A O 8
ATOM 4296 N N . GLY A 1 19 ? 11.789 -1.167 3.436 1.00 0.00 19 GLY A N 8
ATOM 4297 C CA . GLY A 1 19 ? 11.627 -2.623 3.735 1.00 0.00 19 GLY A CA 8
ATOM 4298 C C . GLY A 1 19 ? 10.512 -3.234 2.870 1.00 0.00 19 GLY A C 8
ATOM 4299 O O . GLY A 1 19 ? 10.294 -4.432 2.899 1.00 0.00 19 GLY A O 8
ATOM 4303 N N . ARG A 1 20 ? 9.801 -2.430 2.106 1.00 0.00 20 ARG A N 8
ATOM 4304 C CA . ARG A 1 20 ? 8.702 -2.975 1.248 1.00 0.00 20 ARG A CA 8
ATOM 4305 C C . ARG A 1 20 ? 8.987 -2.640 -0.220 1.00 0.00 20 ARG A C 8
ATOM 4306 O O . ARG A 1 20 ? 9.511 -1.587 -0.534 1.00 0.00 20 ARG A O 8
ATOM 4327 N N . CYS A 1 21 ? 8.635 -3.524 -1.120 1.00 0.00 21 CYS A N 8
ATOM 4328 C CA . CYS A 1 21 ? 8.873 -3.259 -2.575 1.00 0.00 21 CYS A CA 8
ATOM 4329 C C . CYS A 1 21 ? 7.579 -2.754 -3.223 1.00 0.00 21 CYS A C 8
ATOM 4330 O O . CYS A 1 21 ? 7.583 -1.778 -3.952 1.00 0.00 21 CYS A O 8
ATOM 4337 N N . GLY A 1 22 ? 6.476 -3.411 -2.958 1.00 0.00 22 GLY A N 8
ATOM 4338 C CA . GLY A 1 22 ? 5.175 -2.979 -3.550 1.00 0.00 22 GLY A CA 8
ATOM 4339 C C . GLY A 1 22 ? 4.053 -3.154 -2.522 1.00 0.00 22 GLY A C 8
ATOM 4340 O O . GLY A 1 22 ? 4.298 -3.466 -1.368 1.00 0.00 22 GLY A O 8
ATOM 4344 N N . GLY A 1 23 ? 2.825 -2.956 -2.933 1.00 0.00 23 GLY A N 8
ATOM 4345 C CA . GLY A 1 23 ? 1.680 -3.111 -1.984 1.00 0.00 23 GLY A CA 8
ATOM 4346 C C . GLY A 1 23 ? 0.347 -3.101 -2.738 1.00 0.00 23 GLY A C 8
ATOM 4347 O O . GLY A 1 23 ? 0.278 -2.760 -3.907 1.00 0.00 23 GLY A O 8
ATOM 4351 N N . TYR A 1 24 ? -0.714 -3.475 -2.062 1.00 0.00 24 TYR A N 8
ATOM 4352 C CA . TYR A 1 24 ? -2.064 -3.501 -2.703 1.00 0.00 24 TYR A CA 8
ATOM 4353 C C . TYR A 1 24 ? -3.134 -3.099 -1.675 1.00 0.00 24 TYR A C 8
ATOM 4354 O O . TYR A 1 24 ? -2.911 -3.151 -0.477 1.00 0.00 24 TYR A O 8
ATOM 4372 N N . CYS A 1 25 ? -4.298 -2.713 -2.138 1.00 0.00 25 CYS A N 8
ATOM 4373 C CA . CYS A 1 25 ? -5.393 -2.318 -1.201 1.00 0.00 25 CYS A CA 8
ATOM 4374 C C . CYS A 1 25 ? -6.225 -3.557 -0.848 1.00 0.00 25 CYS A C 8
ATOM 4375 O O . CYS A 1 25 ? -6.747 -4.230 -1.723 1.00 0.00 25 CYS A O 8
ATOM 4382 N N . GLY A 1 26 ? -6.348 -3.866 0.421 1.00 0.00 26 GLY A N 8
ATOM 4383 C CA . GLY A 1 26 ? -7.139 -5.067 0.833 1.00 0.00 26 GLY A CA 8
ATOM 4384 C C . GLY A 1 26 ? -7.161 -5.181 2.361 1.00 0.00 26 GLY A C 8
ATOM 4385 O O . GLY A 1 26 ? -6.154 -4.990 3.020 1.00 0.00 26 GLY A O 8
ATOM 4389 N N . GLY A 1 27 ? -8.304 -5.496 2.924 1.00 0.00 27 GLY A N 8
ATOM 4390 C CA . GLY A 1 27 ? -8.410 -5.631 4.409 1.00 0.00 27 GLY A CA 8
ATOM 4391 C C . GLY A 1 27 ? -9.632 -4.859 4.908 1.00 0.00 27 GLY A C 8
ATOM 4392 O O . GLY A 1 27 ? -10.735 -5.377 4.932 1.00 0.00 27 GLY A O 8
ATOM 4396 N N . TRP A 1 28 ? -9.441 -3.624 5.304 1.00 0.00 28 TRP A N 8
ATOM 4397 C CA . TRP A 1 28 ? -10.582 -2.800 5.805 1.00 0.00 28 TRP A CA 8
ATOM 4398 C C . TRP A 1 28 ? -11.332 -2.198 4.611 1.00 0.00 28 TRP A C 8
ATOM 4399 O O . TRP A 1 28 ? -10.983 -1.140 4.115 1.00 0.00 28 TRP A O 8
ATOM 4420 N N . HIS A 1 29 ? -12.360 -2.876 4.148 1.00 0.00 29 HIS A N 8
ATOM 4421 C CA . HIS A 1 29 ? -13.155 -2.373 2.983 1.00 0.00 29 HIS A CA 8
ATOM 4422 C C . HIS A 1 29 ? -12.223 -2.144 1.783 1.00 0.00 29 HIS A C 8
ATOM 4423 O O . HIS A 1 29 ? -12.450 -1.267 0.965 1.00 0.00 29 HIS A O 8
ATOM 4437 N N . ARG A 1 30 ? -11.168 -2.927 1.684 1.00 0.00 30 ARG A N 8
ATOM 4438 C CA . ARG A 1 30 ? -10.191 -2.770 0.562 1.00 0.00 30 ARG A CA 8
ATOM 4439 C C . ARG A 1 30 ? -9.644 -1.331 0.549 1.00 0.00 30 ARG A C 8
ATOM 4440 O O . ARG A 1 30 ? -9.320 -0.782 -0.491 1.00 0.00 30 ARG A O 8
ATOM 4461 N N . LEU A 1 31 ? -9.536 -0.721 1.706 1.00 0.00 31 LEU A N 8
ATOM 4462 C CA . LEU A 1 31 ? -9.011 0.675 1.787 1.00 0.00 31 LEU A CA 8
ATOM 4463 C C . LEU A 1 31 ? -7.646 0.687 2.495 1.00 0.00 31 LEU A C 8
ATOM 4464 O O . LEU A 1 31 ? -6.897 1.640 2.383 1.00 0.00 31 LEU A O 8
ATOM 4480 N N . ARG A 1 32 ? -7.311 -0.366 3.216 1.00 0.00 32 ARG A N 8
ATOM 4481 C CA . ARG A 1 32 ? -5.993 -0.418 3.916 1.00 0.00 32 ARG A CA 8
ATOM 4482 C C . ARG A 1 32 ? -4.912 -0.852 2.920 1.00 0.00 32 ARG A C 8
ATOM 4483 O O . ARG A 1 32 ? -5.126 -1.736 2.109 1.00 0.00 32 ARG A O 8
ATOM 4504 N N . CYS A 1 33 ? -3.757 -0.231 2.971 1.00 0.00 33 CYS A N 8
ATOM 4505 C CA . CYS A 1 33 ? -2.657 -0.590 2.022 1.00 0.00 33 CYS A CA 8
ATOM 4506 C C . CYS A 1 33 ? -1.743 -1.651 2.644 1.00 0.00 33 CYS A C 8
ATOM 4507 O O . CYS A 1 33 ? -1.066 -1.405 3.630 1.00 0.00 33 CYS A O 8
ATOM 4514 N N . THR A 1 34 ? -1.718 -2.829 2.066 1.00 0.00 34 THR A N 8
ATOM 4515 C CA . THR A 1 34 ? -0.852 -3.922 2.599 1.00 0.00 34 THR A CA 8
ATOM 4516 C C . THR A 1 34 ? 0.415 -4.025 1.741 1.00 0.00 34 THR A C 8
ATOM 4517 O O . THR A 1 34 ? 0.366 -4.404 0.581 1.00 0.00 34 THR A O 8
ATOM 4528 N N . CYS A 1 35 ? 1.552 -3.684 2.307 1.00 0.00 35 CYS A N 8
ATOM 4529 C CA . CYS A 1 35 ? 2.836 -3.751 1.540 1.00 0.00 35 CYS A CA 8
ATOM 4530 C C . CYS A 1 35 ? 3.588 -5.037 1.904 1.00 0.00 35 CYS A C 8
ATOM 4531 O O . CYS A 1 35 ? 3.586 -5.468 3.044 1.00 0.00 35 CYS A O 8
ATOM 4538 N N . TYR A 1 36 ? 4.239 -5.647 0.942 1.00 0.00 36 TYR A N 8
ATOM 4539 C CA . TYR A 1 36 ? 4.999 -6.910 1.223 1.00 0.00 36 TYR A CA 8
ATOM 4540 C C . TYR A 1 36 ? 6.503 -6.615 1.287 1.00 0.00 36 TYR A C 8
ATOM 4541 O O . TYR A 1 36 ? 6.975 -5.606 0.790 1.00 0.00 36 TYR A O 8
ATOM 4559 N N . ARG A 1 37 ? 7.257 -7.493 1.905 1.00 0.00 37 ARG A N 8
ATOM 4560 C CA . ARG A 1 37 ? 8.735 -7.286 2.022 1.00 0.00 37 ARG A CA 8
ATOM 4561 C C . ARG A 1 37 ? 9.414 -7.594 0.681 1.00 0.00 37 ARG A C 8
ATOM 4562 O O . ARG A 1 37 ? 8.980 -8.456 -0.063 1.00 0.00 37 ARG A O 8
ATOM 4583 N N . CYS A 1 38 ? 10.482 -6.895 0.376 1.00 0.00 38 CYS A N 8
ATOM 4584 C CA . CYS A 1 38 ? 11.204 -7.136 -0.911 1.00 0.00 38 CYS A CA 8
ATOM 4585 C C . CYS A 1 38 ? 12.321 -8.163 -0.692 1.00 0.00 38 CYS A C 8
ATOM 4586 O O . CYS A 1 38 ? 13.181 -7.984 0.154 1.00 0.00 38 CYS A O 8
ATOM 4593 N N . GLY A 1 39 ? 12.312 -9.232 -1.452 1.00 0.00 39 GLY A N 8
ATOM 4594 C CA . GLY A 1 39 ? 13.366 -10.280 -1.305 1.00 0.00 39 GLY A CA 8
ATOM 4595 C C . GLY A 1 39 ? 14.526 -9.978 -2.258 1.00 0.00 39 GLY A C 8
ATOM 4596 O O . GLY A 1 39 ? 15.376 -9.183 -1.893 1.00 0.00 39 GLY A O 8
ATOM 4601 N N . GLY A 1 1 ? -7.896 4.448 2.433 1.00 0.00 1 GLY A N 9
ATOM 4602 C CA . GLY A 1 1 ? -6.785 5.392 2.759 1.00 0.00 1 GLY A CA 9
ATOM 4603 C C . GLY A 1 1 ? -5.554 5.074 1.900 1.00 0.00 1 GLY A C 9
ATOM 4604 O O . GLY A 1 1 ? -5.526 4.094 1.175 1.00 0.00 1 GLY A O 9
ATOM 4610 N N . PHE A 1 2 ? -4.535 5.900 1.987 1.00 0.00 2 PHE A N 9
ATOM 4611 C CA . PHE A 1 2 ? -3.282 5.672 1.189 1.00 0.00 2 PHE A CA 9
ATOM 4612 C C . PHE A 1 2 ? -3.609 5.638 -0.316 1.00 0.00 2 PHE A C 9
ATOM 4613 O O . PHE A 1 2 ? -2.919 5.003 -1.096 1.00 0.00 2 PHE A O 9
ATOM 4630 N N . GLY A 1 3 ? -4.655 6.322 -0.728 1.00 0.00 3 GLY A N 9
ATOM 4631 C CA . GLY A 1 3 ? -5.035 6.340 -2.172 1.00 0.00 3 GLY A CA 9
ATOM 4632 C C . GLY A 1 3 ? -5.623 4.982 -2.577 1.00 0.00 3 GLY A C 9
ATOM 4633 O O . GLY A 1 3 ? -5.286 4.443 -3.614 1.00 0.00 3 GLY A O 9
ATOM 4637 N N . CYS A 1 4 ? -6.502 4.431 -1.773 1.00 0.00 4 CYS A N 9
ATOM 4638 C CA . CYS A 1 4 ? -7.121 3.109 -2.111 1.00 0.00 4 CYS A CA 9
ATOM 4639 C C . CYS A 1 4 ? -8.540 3.331 -2.658 1.00 0.00 4 CYS A C 9
ATOM 4640 O O . CYS A 1 4 ? -9.134 4.366 -2.418 1.00 0.00 4 CYS A O 9
ATOM 4647 N N . PRO A 1 5 ? -9.050 2.348 -3.377 1.00 0.00 5 PRO A N 9
ATOM 4648 C CA . PRO A 1 5 ? -8.335 1.083 -3.674 1.00 0.00 5 PRO A CA 9
ATOM 4649 C C . PRO A 1 5 ? -7.345 1.238 -4.849 1.00 0.00 5 PRO A C 9
ATOM 4650 O O . PRO A 1 5 ? -6.882 0.252 -5.397 1.00 0.00 5 PRO A O 9
ATOM 4661 N N . ASN A 1 6 ? -7.017 2.453 -5.240 1.00 0.00 6 ASN A N 9
ATOM 4662 C CA . ASN A 1 6 ? -6.059 2.658 -6.375 1.00 0.00 6 ASN A CA 9
ATOM 4663 C C . ASN A 1 6 ? -4.709 2.005 -6.042 1.00 0.00 6 ASN A C 9
ATOM 4664 O O . ASN A 1 6 ? -4.129 2.250 -4.998 1.00 0.00 6 ASN A O 9
ATOM 4675 N N . ASN A 1 7 ? -4.209 1.172 -6.926 1.00 0.00 7 ASN A N 9
ATOM 4676 C CA . ASN A 1 7 ? -2.900 0.491 -6.677 1.00 0.00 7 ASN A CA 9
ATOM 4677 C C . ASN A 1 7 ? -1.737 1.448 -6.967 1.00 0.00 7 ASN A C 9
ATOM 4678 O O . ASN A 1 7 ? -0.671 1.317 -6.395 1.00 0.00 7 ASN A O 9
ATOM 4689 N N . TYR A 1 8 ? -1.932 2.415 -7.837 1.00 0.00 8 TYR A N 9
ATOM 4690 C CA . TYR A 1 8 ? -0.838 3.384 -8.144 1.00 0.00 8 TYR A CA 9
ATOM 4691 C C . TYR A 1 8 ? -0.572 4.228 -6.895 1.00 0.00 8 TYR A C 9
ATOM 4692 O O . TYR A 1 8 ? 0.554 4.341 -6.441 1.00 0.00 8 TYR A O 9
ATOM 4710 N N . GLN A 1 9 ? -1.610 4.801 -6.327 1.00 0.00 9 GLN A N 9
ATOM 4711 C CA . GLN A 1 9 ? -1.444 5.620 -5.090 1.00 0.00 9 GLN A CA 9
ATOM 4712 C C . GLN A 1 9 ? -1.020 4.695 -3.946 1.00 0.00 9 GLN A C 9
ATOM 4713 O O . GLN A 1 9 ? -0.164 5.032 -3.149 1.00 0.00 9 GLN A O 9
ATOM 4727 N N . CYS A 1 10 ? -1.608 3.519 -3.880 1.00 0.00 10 CYS A N 9
ATOM 4728 C CA . CYS A 1 10 ? -1.246 2.538 -2.811 1.00 0.00 10 CYS A CA 9
ATOM 4729 C C . CYS A 1 10 ? 0.238 2.180 -2.941 1.00 0.00 10 CYS A C 9
ATOM 4730 O O . CYS A 1 10 ? 0.954 2.102 -1.957 1.00 0.00 10 CYS A O 9
ATOM 4737 N N . HIS A 1 11 ? 0.697 1.969 -4.155 1.00 0.00 11 HIS A N 9
ATOM 4738 C CA . HIS A 1 11 ? 2.131 1.624 -4.383 1.00 0.00 11 HIS A CA 9
ATOM 4739 C C . HIS A 1 11 ? 3.015 2.757 -3.849 1.00 0.00 11 HIS A C 9
ATOM 4740 O O . HIS A 1 11 ? 4.035 2.515 -3.233 1.00 0.00 11 HIS A O 9
ATOM 4754 N N . ARG A 1 12 ? 2.617 3.991 -4.070 1.00 0.00 12 ARG A N 9
ATOM 4755 C CA . ARG A 1 12 ? 3.416 5.150 -3.566 1.00 0.00 12 ARG A CA 9
ATOM 4756 C C . ARG A 1 12 ? 3.499 5.074 -2.036 1.00 0.00 12 ARG A C 9
ATOM 4757 O O . ARG A 1 12 ? 4.554 5.256 -1.455 1.00 0.00 12 ARG A O 9
ATOM 4778 N N . HIS A 1 13 ? 2.391 4.791 -1.385 1.00 0.00 13 HIS A N 9
ATOM 4779 C CA . HIS A 1 13 ? 2.394 4.685 0.106 1.00 0.00 13 HIS A CA 9
ATOM 4780 C C . HIS A 1 13 ? 3.301 3.521 0.530 1.00 0.00 13 HIS A C 9
ATOM 4781 O O . HIS A 1 13 ? 4.098 3.648 1.440 1.00 0.00 13 HIS A O 9
ATOM 4795 N N . CYS A 1 14 ? 3.183 2.391 -0.128 1.00 0.00 14 CYS A N 9
ATOM 4796 C CA . CYS A 1 14 ? 4.036 1.215 0.227 1.00 0.00 14 CYS A CA 9
ATOM 4797 C C . CYS A 1 14 ? 5.504 1.529 -0.081 1.00 0.00 14 CYS A C 9
ATOM 4798 O O . CYS A 1 14 ? 6.392 1.159 0.667 1.00 0.00 14 CYS A O 9
ATOM 4805 N N . LYS A 1 15 ? 5.761 2.212 -1.175 1.00 0.00 15 LYS A N 9
ATOM 4806 C CA . LYS A 1 15 ? 7.167 2.564 -1.543 1.00 0.00 15 LYS A CA 9
ATOM 4807 C C . LYS A 1 15 ? 7.742 3.540 -0.511 1.00 0.00 15 LYS A C 9
ATOM 4808 O O . LYS A 1 15 ? 8.896 3.436 -0.134 1.00 0.00 15 LYS A O 9
ATOM 4827 N N . SER A 1 16 ? 6.947 4.481 -0.044 1.00 0.00 16 SER A N 9
ATOM 4828 C CA . SER A 1 16 ? 7.447 5.457 0.976 1.00 0.00 16 SER A CA 9
ATOM 4829 C C . SER A 1 16 ? 7.890 4.696 2.237 1.00 0.00 16 SER A C 9
ATOM 4830 O O . SER A 1 16 ? 8.782 5.126 2.946 1.00 0.00 16 SER A O 9
ATOM 4838 N N . ILE A 1 17 ? 7.280 3.561 2.508 1.00 0.00 17 ILE A N 9
ATOM 4839 C CA . ILE A 1 17 ? 7.667 2.753 3.704 1.00 0.00 17 ILE A CA 9
ATOM 4840 C C . ILE A 1 17 ? 8.902 1.905 3.353 1.00 0.00 17 ILE A C 9
ATOM 4841 O O . ILE A 1 17 ? 8.916 1.232 2.336 1.00 0.00 17 ILE A O 9
ATOM 4857 N N . PRO A 1 18 ? 9.902 1.967 4.204 1.00 0.00 18 PRO A N 9
ATOM 4858 C CA . PRO A 1 18 ? 11.162 1.219 4.013 1.00 0.00 18 PRO A CA 9
ATOM 4859 C C . PRO A 1 18 ? 10.978 -0.262 4.371 1.00 0.00 18 PRO A C 9
ATOM 4860 O O . PRO A 1 18 ? 10.296 -0.601 5.324 1.00 0.00 18 PRO A O 9
ATOM 4871 N N . GLY A 1 19 ? 11.581 -1.144 3.608 1.00 0.00 19 GLY A N 9
ATOM 4872 C CA . GLY A 1 19 ? 11.452 -2.607 3.888 1.00 0.00 19 GLY A CA 9
ATOM 4873 C C . GLY A 1 19 ? 10.426 -3.246 2.941 1.00 0.00 19 GLY A C 9
ATOM 4874 O O . GLY A 1 19 ? 10.383 -4.454 2.801 1.00 0.00 19 GLY A O 9
ATOM 4878 N N . ARG A 1 20 ? 9.598 -2.451 2.292 1.00 0.00 20 ARG A N 9
ATOM 4879 C CA . ARG A 1 20 ? 8.574 -3.021 1.360 1.00 0.00 20 ARG A CA 9
ATOM 4880 C C . ARG A 1 20 ? 8.897 -2.616 -0.083 1.00 0.00 20 ARG A C 9
ATOM 4881 O O . ARG A 1 20 ? 9.401 -1.536 -0.339 1.00 0.00 20 ARG A O 9
ATOM 4902 N N . CYS A 1 21 ? 8.596 -3.475 -1.029 1.00 0.00 21 CYS A N 9
ATOM 4903 C CA . CYS A 1 21 ? 8.869 -3.152 -2.465 1.00 0.00 21 CYS A CA 9
ATOM 4904 C C . CYS A 1 21 ? 7.585 -2.635 -3.124 1.00 0.00 21 CYS A C 9
ATOM 4905 O O . CYS A 1 21 ? 7.570 -1.572 -3.718 1.00 0.00 21 CYS A O 9
ATOM 4912 N N . GLY A 1 22 ? 6.511 -3.381 -3.017 1.00 0.00 22 GLY A N 9
ATOM 4913 C CA . GLY A 1 22 ? 5.218 -2.949 -3.628 1.00 0.00 22 GLY A CA 9
ATOM 4914 C C . GLY A 1 22 ? 4.077 -3.161 -2.628 1.00 0.00 22 GLY A C 9
ATOM 4915 O O . GLY A 1 22 ? 4.300 -3.502 -1.478 1.00 0.00 22 GLY A O 9
ATOM 4919 N N . GLY A 1 23 ? 2.855 -2.963 -3.058 1.00 0.00 23 GLY A N 9
ATOM 4920 C CA . GLY A 1 23 ? 1.695 -3.154 -2.134 1.00 0.00 23 GLY A CA 9
ATOM 4921 C C . GLY A 1 23 ? 0.375 -3.091 -2.907 1.00 0.00 23 GLY A C 9
ATOM 4922 O O . GLY A 1 23 ? 0.329 -2.680 -4.054 1.00 0.00 23 GLY A O 9
ATOM 4926 N N . TYR A 1 24 ? -0.699 -3.494 -2.272 1.00 0.00 24 TYR A N 9
ATOM 4927 C CA . TYR A 1 24 ? -2.038 -3.471 -2.935 1.00 0.00 24 TYR A CA 9
ATOM 4928 C C . TYR A 1 24 ? -3.111 -3.055 -1.919 1.00 0.00 24 TYR A C 9
ATOM 4929 O O . TYR A 1 24 ? -2.913 -3.145 -0.719 1.00 0.00 24 TYR A O 9
ATOM 4947 N N . CYS A 1 25 ? -4.249 -2.609 -2.392 1.00 0.00 25 CYS A N 9
ATOM 4948 C CA . CYS A 1 25 ? -5.343 -2.195 -1.462 1.00 0.00 25 CYS A CA 9
ATOM 4949 C C . CYS A 1 25 ? -6.179 -3.423 -1.094 1.00 0.00 25 CYS A C 9
ATOM 4950 O O . CYS A 1 25 ? -6.825 -4.022 -1.938 1.00 0.00 25 CYS A O 9
ATOM 4957 N N . GLY A 1 26 ? -6.164 -3.806 0.159 1.00 0.00 26 GLY A N 9
ATOM 4958 C CA . GLY A 1 26 ? -6.948 -5.002 0.596 1.00 0.00 26 GLY A CA 9
ATOM 4959 C C . GLY A 1 26 ? -6.809 -5.184 2.109 1.00 0.00 26 GLY A C 9
ATOM 4960 O O . GLY A 1 26 ? -5.733 -5.044 2.661 1.00 0.00 26 GLY A O 9
ATOM 4964 N N . GLY A 1 27 ? -7.891 -5.497 2.778 1.00 0.00 27 GLY A N 9
ATOM 4965 C CA . GLY A 1 27 ? -7.841 -5.692 4.259 1.00 0.00 27 GLY A CA 9
ATOM 4966 C C . GLY A 1 27 ? -9.041 -4.999 4.901 1.00 0.00 27 GLY A C 9
ATOM 4967 O O . GLY A 1 27 ? -10.086 -5.598 5.085 1.00 0.00 27 GLY A O 9
ATOM 4971 N N . TRP A 1 28 ? -8.899 -3.740 5.236 1.00 0.00 28 TRP A N 9
ATOM 4972 C CA . TRP A 1 28 ? -10.027 -2.991 5.864 1.00 0.00 28 TRP A CA 9
ATOM 4973 C C . TRP A 1 28 ? -10.911 -2.390 4.765 1.00 0.00 28 TRP A C 9
ATOM 4974 O O . TRP A 1 28 ? -10.659 -1.302 4.274 1.00 0.00 28 TRP A O 9
ATOM 4995 N N . HIS A 1 29 ? -11.947 -3.100 4.380 1.00 0.00 29 HIS A N 9
ATOM 4996 C CA . HIS A 1 29 ? -12.876 -2.601 3.317 1.00 0.00 29 HIS A CA 9
ATOM 4997 C C . HIS A 1 29 ? -12.094 -2.291 2.030 1.00 0.00 29 HIS A C 9
ATOM 4998 O O . HIS A 1 29 ? -12.456 -1.407 1.272 1.00 0.00 29 HIS A O 9
ATOM 5012 N N . ARG A 1 30 ? -11.020 -3.016 1.784 1.00 0.00 30 ARG A N 9
ATOM 5013 C CA . ARG A 1 30 ? -10.195 -2.777 0.555 1.00 0.00 30 ARG A CA 9
ATOM 5014 C C . ARG A 1 30 ? -9.676 -1.325 0.550 1.00 0.00 30 ARG A C 9
ATOM 5015 O O . ARG A 1 30 ? -9.423 -0.750 -0.494 1.00 0.00 30 ARG A O 9
ATOM 5036 N N . LEU A 1 31 ? -9.519 -0.731 1.713 1.00 0.00 31 LEU A N 9
ATOM 5037 C CA . LEU A 1 31 ? -9.026 0.679 1.787 1.00 0.00 31 LEU A CA 9
ATOM 5038 C C . LEU A 1 31 ? -7.634 0.738 2.440 1.00 0.00 31 LEU A C 9
ATOM 5039 O O . LEU A 1 31 ? -6.987 1.771 2.421 1.00 0.00 31 LEU A O 9
ATOM 5055 N N . ARG A 1 32 ? -7.163 -0.349 3.014 1.00 0.00 32 ARG A N 9
ATOM 5056 C CA . ARG A 1 32 ? -5.813 -0.337 3.657 1.00 0.00 32 ARG A CA 9
ATOM 5057 C C . ARG A 1 32 ? -4.756 -0.756 2.631 1.00 0.00 32 ARG A C 9
ATOM 5058 O O . ARG A 1 32 ? -5.007 -1.581 1.768 1.00 0.00 32 ARG A O 9
ATOM 5079 N N . CYS A 1 33 ? -3.574 -0.193 2.721 1.00 0.00 33 CYS A N 9
ATOM 5080 C CA . CYS A 1 33 ? -2.489 -0.548 1.757 1.00 0.00 33 CYS A CA 9
ATOM 5081 C C . CYS A 1 33 ? -1.614 -1.658 2.349 1.00 0.00 33 CYS A C 9
ATOM 5082 O O . CYS A 1 33 ? -0.796 -1.420 3.223 1.00 0.00 33 CYS A O 9
ATOM 5089 N N . THR A 1 34 ? -1.777 -2.869 1.873 1.00 0.00 34 THR A N 9
ATOM 5090 C CA . THR A 1 34 ? -0.958 -4.003 2.391 1.00 0.00 34 THR A CA 9
ATOM 5091 C C . THR A 1 34 ? 0.326 -4.118 1.555 1.00 0.00 34 THR A C 9
ATOM 5092 O O . THR A 1 34 ? 0.290 -4.464 0.386 1.00 0.00 34 THR A O 9
ATOM 5103 N N . CYS A 1 35 ? 1.458 -3.820 2.150 1.00 0.00 35 CYS A N 9
ATOM 5104 C CA . CYS A 1 35 ? 2.755 -3.897 1.405 1.00 0.00 35 CYS A CA 9
ATOM 5105 C C . CYS A 1 35 ? 3.503 -5.178 1.794 1.00 0.00 35 CYS A C 9
ATOM 5106 O O . CYS A 1 35 ? 3.302 -5.727 2.861 1.00 0.00 35 CYS A O 9
ATOM 5113 N N . TYR A 1 36 ? 4.372 -5.650 0.931 1.00 0.00 36 TYR A N 9
ATOM 5114 C CA . TYR A 1 36 ? 5.147 -6.897 1.233 1.00 0.00 36 TYR A CA 9
ATOM 5115 C C . TYR A 1 36 ? 6.653 -6.596 1.224 1.00 0.00 36 TYR A C 9
ATOM 5116 O O . TYR A 1 36 ? 7.107 -5.663 0.584 1.00 0.00 36 TYR A O 9
ATOM 5134 N N . ARG A 1 37 ? 7.427 -7.384 1.937 1.00 0.00 37 ARG A N 9
ATOM 5135 C CA . ARG A 1 37 ? 8.906 -7.163 1.992 1.00 0.00 37 ARG A CA 9
ATOM 5136 C C . ARG A 1 37 ? 9.543 -7.470 0.632 1.00 0.00 37 ARG A C 9
ATOM 5137 O O . ARG A 1 37 ? 9.077 -8.316 -0.113 1.00 0.00 37 ARG A O 9
ATOM 5158 N N . CYS A 1 38 ? 10.616 -6.786 0.315 1.00 0.00 38 CYS A N 9
ATOM 5159 C CA . CYS A 1 38 ? 11.314 -7.018 -0.987 1.00 0.00 38 CYS A CA 9
ATOM 5160 C C . CYS A 1 38 ? 12.415 -8.067 -0.797 1.00 0.00 38 CYS A C 9
ATOM 5161 O O . CYS A 1 38 ? 13.215 -7.976 0.118 1.00 0.00 38 CYS A O 9
ATOM 5168 N N . GLY A 1 39 ? 12.459 -9.057 -1.657 1.00 0.00 39 GLY A N 9
ATOM 5169 C CA . GLY A 1 39 ? 13.503 -10.120 -1.542 1.00 0.00 39 GLY A CA 9
ATOM 5170 C C . GLY A 1 39 ? 14.724 -9.732 -2.381 1.00 0.00 39 GLY A C 9
ATOM 5171 O O . GLY A 1 39 ? 14.804 -10.177 -3.515 1.00 0.00 39 GLY A O 9
ATOM 5176 N N . GLY A 1 1 ? -7.770 4.512 2.606 1.00 0.00 1 GLY A N 10
ATOM 5177 C CA . GLY A 1 1 ? -6.658 5.498 2.759 1.00 0.00 1 GLY A CA 10
ATOM 5178 C C . GLY A 1 1 ? -5.491 5.130 1.832 1.00 0.00 1 GLY A C 10
ATOM 5179 O O . GLY A 1 1 ? -5.507 4.106 1.173 1.00 0.00 1 GLY A O 10
ATOM 5185 N N . PHE A 1 2 ? -4.476 5.965 1.787 1.00 0.00 2 PHE A N 10
ATOM 5186 C CA . PHE A 1 2 ? -3.283 5.693 0.914 1.00 0.00 2 PHE A CA 10
ATOM 5187 C C . PHE A 1 2 ? -3.712 5.593 -0.563 1.00 0.00 2 PHE A C 10
ATOM 5188 O O . PHE A 1 2 ? -3.068 4.933 -1.363 1.00 0.00 2 PHE A O 10
ATOM 5205 N N . GLY A 1 3 ? -4.788 6.255 -0.930 1.00 0.00 3 GLY A N 10
ATOM 5206 C CA . GLY A 1 3 ? -5.263 6.215 -2.346 1.00 0.00 3 GLY A CA 10
ATOM 5207 C C . GLY A 1 3 ? -5.825 4.828 -2.677 1.00 0.00 3 GLY A C 10
ATOM 5208 O O . GLY A 1 3 ? -5.417 4.204 -3.637 1.00 0.00 3 GLY A O 10
ATOM 5212 N N . CYS A 1 4 ? -6.765 4.349 -1.897 1.00 0.00 4 CYS A N 10
ATOM 5213 C CA . CYS A 1 4 ? -7.369 3.006 -2.168 1.00 0.00 4 CYS A CA 10
ATOM 5214 C C . CYS A 1 4 ? -8.794 3.194 -2.713 1.00 0.00 4 CYS A C 10
ATOM 5215 O O . CYS A 1 4 ? -9.407 4.219 -2.480 1.00 0.00 4 CYS A O 10
ATOM 5222 N N . PRO A 1 5 ? -9.287 2.196 -3.422 1.00 0.00 5 PRO A N 10
ATOM 5223 C CA . PRO A 1 5 ? -8.550 0.943 -3.711 1.00 0.00 5 PRO A CA 10
ATOM 5224 C C . PRO A 1 5 ? -7.590 1.095 -4.914 1.00 0.00 5 PRO A C 10
ATOM 5225 O O . PRO A 1 5 ? -7.221 0.112 -5.534 1.00 0.00 5 PRO A O 10
ATOM 5236 N N . ASN A 1 6 ? -7.184 2.306 -5.245 1.00 0.00 6 ASN A N 10
ATOM 5237 C CA . ASN A 1 6 ? -6.253 2.514 -6.402 1.00 0.00 6 ASN A CA 10
ATOM 5238 C C . ASN A 1 6 ? -4.959 1.708 -6.198 1.00 0.00 6 ASN A C 10
ATOM 5239 O O . ASN A 1 6 ? -4.410 1.655 -5.111 1.00 0.00 6 ASN A O 10
ATOM 5250 N N . ASN A 1 7 ? -4.476 1.080 -7.244 1.00 0.00 7 ASN A N 10
ATOM 5251 C CA . ASN A 1 7 ? -3.223 0.267 -7.139 1.00 0.00 7 ASN A CA 10
ATOM 5252 C C . ASN A 1 7 ? -1.994 1.179 -7.254 1.00 0.00 7 ASN A C 10
ATOM 5253 O O . ASN A 1 7 ? -1.018 1.002 -6.547 1.00 0.00 7 ASN A O 10
ATOM 5264 N N . TYR A 1 8 ? -2.034 2.150 -8.140 1.00 0.00 8 TYR A N 10
ATOM 5265 C CA . TYR A 1 8 ? -0.872 3.074 -8.305 1.00 0.00 8 TYR A CA 10
ATOM 5266 C C . TYR A 1 8 ? -0.674 3.887 -7.022 1.00 0.00 8 TYR A C 10
ATOM 5267 O O . TYR A 1 8 ? 0.412 3.928 -6.473 1.00 0.00 8 TYR A O 10
ATOM 5285 N N . GLN A 1 9 ? -1.716 4.530 -6.542 1.00 0.00 9 GLN A N 10
ATOM 5286 C CA . GLN A 1 9 ? -1.599 5.342 -5.292 1.00 0.00 9 GLN A CA 10
ATOM 5287 C C . GLN A 1 9 ? -1.201 4.436 -4.121 1.00 0.00 9 GLN A C 10
ATOM 5288 O O . GLN A 1 9 ? -0.353 4.788 -3.321 1.00 0.00 9 GLN A O 10
ATOM 5302 N N . CYS A 1 10 ? -1.796 3.269 -4.024 1.00 0.00 10 CYS A N 10
ATOM 5303 C CA . CYS A 1 10 ? -1.443 2.330 -2.915 1.00 0.00 10 CYS A CA 10
ATOM 5304 C C . CYS A 1 10 ? 0.025 1.920 -3.053 1.00 0.00 10 CYS A C 10
ATOM 5305 O O . CYS A 1 10 ? 0.754 1.852 -2.077 1.00 0.00 10 CYS A O 10
ATOM 5312 N N . HIS A 1 11 ? 0.461 1.656 -4.264 1.00 0.00 11 HIS A N 10
ATOM 5313 C CA . HIS A 1 11 ? 1.881 1.259 -4.493 1.00 0.00 11 HIS A CA 10
ATOM 5314 C C . HIS A 1 11 ? 2.801 2.427 -4.121 1.00 0.00 11 HIS A C 10
ATOM 5315 O O . HIS A 1 11 ? 3.827 2.238 -3.496 1.00 0.00 11 HIS A O 10
ATOM 5329 N N . ARG A 1 12 ? 2.433 3.633 -4.497 1.00 0.00 12 ARG A N 10
ATOM 5330 C CA . ARG A 1 12 ? 3.275 4.826 -4.164 1.00 0.00 12 ARG A CA 10
ATOM 5331 C C . ARG A 1 12 ? 3.452 4.926 -2.641 1.00 0.00 12 ARG A C 10
ATOM 5332 O O . ARG A 1 12 ? 4.522 5.245 -2.155 1.00 0.00 12 ARG A O 10
ATOM 5353 N N . HIS A 1 13 ? 2.409 4.642 -1.890 1.00 0.00 13 HIS A N 10
ATOM 5354 C CA . HIS A 1 13 ? 2.504 4.706 -0.398 1.00 0.00 13 HIS A CA 10
ATOM 5355 C C . HIS A 1 13 ? 3.484 3.631 0.095 1.00 0.00 13 HIS A C 10
ATOM 5356 O O . HIS A 1 13 ? 4.332 3.891 0.928 1.00 0.00 13 HIS A O 10
ATOM 5370 N N . CYS A 1 14 ? 3.373 2.429 -0.421 1.00 0.00 14 CYS A N 10
ATOM 5371 C CA . CYS A 1 14 ? 4.299 1.333 0.004 1.00 0.00 14 CYS A CA 10
ATOM 5372 C C . CYS A 1 14 ? 5.725 1.652 -0.470 1.00 0.00 14 CYS A C 10
ATOM 5373 O O . CYS A 1 14 ? 6.696 1.280 0.167 1.00 0.00 14 CYS A O 10
ATOM 5380 N N . LYS A 1 15 ? 5.853 2.339 -1.584 1.00 0.00 15 LYS A N 10
ATOM 5381 C CA . LYS A 1 15 ? 7.205 2.692 -2.112 1.00 0.00 15 LYS A CA 10
ATOM 5382 C C . LYS A 1 15 ? 7.913 3.645 -1.140 1.00 0.00 15 LYS A C 10
ATOM 5383 O O . LYS A 1 15 ? 9.093 3.498 -0.880 1.00 0.00 15 LYS A O 10
ATOM 5402 N N . SER A 1 16 ? 7.204 4.610 -0.594 1.00 0.00 16 SER A N 10
ATOM 5403 C CA . SER A 1 16 ? 7.845 5.561 0.370 1.00 0.00 16 SER A CA 10
ATOM 5404 C C . SER A 1 16 ? 8.197 4.824 1.672 1.00 0.00 16 SER A C 10
ATOM 5405 O O . SER A 1 16 ? 9.095 5.223 2.390 1.00 0.00 16 SER A O 10
ATOM 5413 N N . ILE A 1 17 ? 7.502 3.746 1.976 1.00 0.00 17 ILE A N 10
ATOM 5414 C CA . ILE A 1 17 ? 7.802 2.974 3.223 1.00 0.00 17 ILE A CA 10
ATOM 5415 C C . ILE A 1 17 ? 9.054 2.106 2.997 1.00 0.00 17 ILE A C 10
ATOM 5416 O O . ILE A 1 17 ? 9.136 1.387 2.016 1.00 0.00 17 ILE A O 10
ATOM 5432 N N . PRO A 1 18 ? 9.995 2.205 3.912 1.00 0.00 18 PRO A N 10
ATOM 5433 C CA . PRO A 1 18 ? 11.263 1.449 3.844 1.00 0.00 18 PRO A CA 10
ATOM 5434 C C . PRO A 1 18 ? 11.064 -0.009 4.289 1.00 0.00 18 PRO A C 10
ATOM 5435 O O . PRO A 1 18 ? 10.373 -0.287 5.255 1.00 0.00 18 PRO A O 10
ATOM 5446 N N . GLY A 1 19 ? 11.669 -0.937 3.585 1.00 0.00 19 GLY A N 10
ATOM 5447 C CA . GLY A 1 19 ? 11.530 -2.381 3.947 1.00 0.00 19 GLY A CA 10
ATOM 5448 C C . GLY A 1 19 ? 10.526 -3.062 3.010 1.00 0.00 19 GLY A C 10
ATOM 5449 O O . GLY A 1 19 ? 10.587 -4.260 2.795 1.00 0.00 19 GLY A O 10
ATOM 5453 N N . ARG A 1 20 ? 9.605 -2.309 2.452 1.00 0.00 20 ARG A N 10
ATOM 5454 C CA . ARG A 1 20 ? 8.590 -2.906 1.529 1.00 0.00 20 ARG A CA 10
ATOM 5455 C C . ARG A 1 20 ? 8.904 -2.515 0.080 1.00 0.00 20 ARG A C 10
ATOM 5456 O O . ARG A 1 20 ? 9.425 -1.449 -0.190 1.00 0.00 20 ARG A O 10
ATOM 5477 N N . CYS A 1 21 ? 8.575 -3.377 -0.852 1.00 0.00 21 CYS A N 10
ATOM 5478 C CA . CYS A 1 21 ? 8.830 -3.079 -2.295 1.00 0.00 21 CYS A CA 10
ATOM 5479 C C . CYS A 1 21 ? 7.534 -2.577 -2.941 1.00 0.00 21 CYS A C 10
ATOM 5480 O O . CYS A 1 21 ? 7.497 -1.511 -3.531 1.00 0.00 21 CYS A O 10
ATOM 5487 N N . GLY A 1 22 ? 6.472 -3.339 -2.824 1.00 0.00 22 GLY A N 10
ATOM 5488 C CA . GLY A 1 22 ? 5.165 -2.923 -3.416 1.00 0.00 22 GLY A CA 10
ATOM 5489 C C . GLY A 1 22 ? 4.032 -3.230 -2.427 1.00 0.00 22 GLY A C 10
ATOM 5490 O O . GLY A 1 22 ? 4.261 -3.756 -1.348 1.00 0.00 22 GLY A O 10
ATOM 5494 N N . GLY A 1 23 ? 2.811 -2.909 -2.784 1.00 0.00 23 GLY A N 10
ATOM 5495 C CA . GLY A 1 23 ? 1.666 -3.184 -1.862 1.00 0.00 23 GLY A CA 10
ATOM 5496 C C . GLY A 1 23 ? 0.344 -3.226 -2.636 1.00 0.00 23 GLY A C 10
ATOM 5497 O O . GLY A 1 23 ? 0.316 -3.153 -3.854 1.00 0.00 23 GLY A O 10
ATOM 5501 N N . TYR A 1 24 ? -0.750 -3.353 -1.925 1.00 0.00 24 TYR A N 10
ATOM 5502 C CA . TYR A 1 24 ? -2.090 -3.414 -2.586 1.00 0.00 24 TYR A CA 10
ATOM 5503 C C . TYR A 1 24 ? -3.189 -3.063 -1.570 1.00 0.00 24 TYR A C 10
ATOM 5504 O O . TYR A 1 24 ? -3.012 -3.211 -0.372 1.00 0.00 24 TYR A O 10
ATOM 5522 N N . CYS A 1 25 ? -4.327 -2.612 -2.042 1.00 0.00 25 CYS A N 10
ATOM 5523 C CA . CYS A 1 25 ? -5.447 -2.261 -1.114 1.00 0.00 25 CYS A CA 10
ATOM 5524 C C . CYS A 1 25 ? -6.233 -3.532 -0.770 1.00 0.00 25 CYS A C 10
ATOM 5525 O O . CYS A 1 25 ? -6.723 -4.222 -1.648 1.00 0.00 25 CYS A O 10
ATOM 5532 N N . GLY A 1 26 ? -6.353 -3.845 0.498 1.00 0.00 26 GLY A N 10
ATOM 5533 C CA . GLY A 1 26 ? -7.104 -5.071 0.905 1.00 0.00 26 GLY A CA 10
ATOM 5534 C C . GLY A 1 26 ? -7.156 -5.167 2.432 1.00 0.00 26 GLY A C 10
ATOM 5535 O O . GLY A 1 26 ? -6.163 -4.970 3.109 1.00 0.00 26 GLY A O 10
ATOM 5539 N N . GLY A 1 27 ? -8.311 -5.471 2.974 1.00 0.00 27 GLY A N 10
ATOM 5540 C CA . GLY A 1 27 ? -8.448 -5.586 4.458 1.00 0.00 27 GLY A CA 10
ATOM 5541 C C . GLY A 1 27 ? -9.670 -4.793 4.922 1.00 0.00 27 GLY A C 10
ATOM 5542 O O . GLY A 1 27 ? -10.784 -5.287 4.900 1.00 0.00 27 GLY A O 10
ATOM 5546 N N . TRP A 1 28 ? -9.467 -3.567 5.342 1.00 0.00 28 TRP A N 10
ATOM 5547 C CA . TRP A 1 28 ? -10.611 -2.728 5.812 1.00 0.00 28 TRP A CA 10
ATOM 5548 C C . TRP A 1 28 ? -11.340 -2.133 4.602 1.00 0.00 28 TRP A C 10
ATOM 5549 O O . TRP A 1 28 ? -10.979 -1.082 4.100 1.00 0.00 28 TRP A O 10
ATOM 5570 N N . HIS A 1 29 ? -12.369 -2.808 4.133 1.00 0.00 29 HIS A N 10
ATOM 5571 C CA . HIS A 1 29 ? -13.149 -2.307 2.956 1.00 0.00 29 HIS A CA 10
ATOM 5572 C C . HIS A 1 29 ? -12.203 -2.068 1.767 1.00 0.00 29 HIS A C 10
ATOM 5573 O O . HIS A 1 29 ? -12.414 -1.177 0.963 1.00 0.00 29 HIS A O 10
ATOM 5587 N N . ARG A 1 30 ? -11.154 -2.859 1.668 1.00 0.00 30 ARG A N 10
ATOM 5588 C CA . ARG A 1 30 ? -10.163 -2.693 0.559 1.00 0.00 30 ARG A CA 10
ATOM 5589 C C . ARG A 1 30 ? -9.640 -1.243 0.541 1.00 0.00 30 ARG A C 10
ATOM 5590 O O . ARG A 1 30 ? -9.288 -0.707 -0.495 1.00 0.00 30 ARG A O 10
ATOM 5611 N N . LEU A 1 31 ? -9.581 -0.610 1.691 1.00 0.00 31 LEU A N 10
ATOM 5612 C CA . LEU A 1 31 ? -9.077 0.793 1.762 1.00 0.00 31 LEU A CA 10
ATOM 5613 C C . LEU A 1 31 ? -7.707 0.816 2.456 1.00 0.00 31 LEU A C 10
ATOM 5614 O O . LEU A 1 31 ? -6.961 1.771 2.331 1.00 0.00 31 LEU A O 10
ATOM 5630 N N . ARG A 1 32 ? -7.363 -0.231 3.177 1.00 0.00 32 ARG A N 10
ATOM 5631 C CA . ARG A 1 32 ? -6.039 -0.278 3.865 1.00 0.00 32 ARG A CA 10
ATOM 5632 C C . ARG A 1 32 ? -4.979 -0.769 2.872 1.00 0.00 32 ARG A C 10
ATOM 5633 O O . ARG A 1 32 ? -5.207 -1.703 2.122 1.00 0.00 32 ARG A O 10
ATOM 5654 N N . CYS A 1 33 ? -3.826 -0.144 2.861 1.00 0.00 33 CYS A N 10
ATOM 5655 C CA . CYS A 1 33 ? -2.745 -0.562 1.915 1.00 0.00 33 CYS A CA 10
ATOM 5656 C C . CYS A 1 33 ? -1.815 -1.572 2.596 1.00 0.00 33 CYS A C 10
ATOM 5657 O O . CYS A 1 33 ? -1.159 -1.265 3.577 1.00 0.00 33 CYS A O 10
ATOM 5664 N N . THR A 1 34 ? -1.755 -2.774 2.075 1.00 0.00 34 THR A N 10
ATOM 5665 C CA . THR A 1 34 ? -0.874 -3.820 2.671 1.00 0.00 34 THR A CA 10
ATOM 5666 C C . THR A 1 34 ? 0.400 -3.947 1.825 1.00 0.00 34 THR A C 10
ATOM 5667 O O . THR A 1 34 ? 0.363 -4.385 0.687 1.00 0.00 34 THR A O 10
ATOM 5678 N N . CYS A 1 35 ? 1.526 -3.562 2.375 1.00 0.00 35 CYS A N 10
ATOM 5679 C CA . CYS A 1 35 ? 2.813 -3.650 1.616 1.00 0.00 35 CYS A CA 10
ATOM 5680 C C . CYS A 1 35 ? 3.579 -4.908 2.043 1.00 0.00 35 CYS A C 10
ATOM 5681 O O . CYS A 1 35 ? 3.586 -5.277 3.205 1.00 0.00 35 CYS A O 10
ATOM 5688 N N . TYR A 1 36 ? 4.230 -5.563 1.111 1.00 0.00 36 TYR A N 10
ATOM 5689 C CA . TYR A 1 36 ? 5.005 -6.800 1.452 1.00 0.00 36 TYR A CA 10
ATOM 5690 C C . TYR A 1 36 ? 6.510 -6.498 1.435 1.00 0.00 36 TYR A C 10
ATOM 5691 O O . TYR A 1 36 ? 6.961 -5.566 0.789 1.00 0.00 36 TYR A O 10
ATOM 5709 N N . ARG A 1 37 ? 7.286 -7.282 2.149 1.00 0.00 37 ARG A N 10
ATOM 5710 C CA . ARG A 1 37 ? 8.766 -7.056 2.197 1.00 0.00 37 ARG A CA 10
ATOM 5711 C C . ARG A 1 37 ? 9.399 -7.389 0.841 1.00 0.00 37 ARG A C 10
ATOM 5712 O O . ARG A 1 37 ? 8.915 -8.230 0.103 1.00 0.00 37 ARG A O 10
ATOM 5733 N N . CYS A 1 38 ? 10.487 -6.734 0.521 1.00 0.00 38 CYS A N 10
ATOM 5734 C CA . CYS A 1 38 ? 11.184 -6.995 -0.776 1.00 0.00 38 CYS A CA 10
ATOM 5735 C C . CYS A 1 38 ? 12.243 -8.087 -0.576 1.00 0.00 38 CYS A C 10
ATOM 5736 O O . CYS A 1 38 ? 12.859 -8.178 0.471 1.00 0.00 38 CYS A O 10
ATOM 5743 N N . GLY A 1 39 ? 12.453 -8.913 -1.575 1.00 0.00 39 GLY A N 10
ATOM 5744 C CA . GLY A 1 39 ? 13.469 -10.006 -1.458 1.00 0.00 39 GLY A CA 10
ATOM 5745 C C . GLY A 1 39 ? 14.869 -9.435 -1.701 1.00 0.00 39 GLY A C 10
ATOM 5746 O O . GLY A 1 39 ? 15.532 -9.114 -0.728 1.00 0.00 39 GLY A O 10
ATOM 5751 N N . GLY A 1 1 ? -8.195 4.291 2.464 1.00 0.00 1 GLY A N 11
ATOM 5752 C CA . GLY A 1 1 ? -7.149 5.311 2.774 1.00 0.00 1 GLY A CA 11
ATOM 5753 C C . GLY A 1 1 ? -5.929 5.111 1.866 1.00 0.00 1 GLY A C 11
ATOM 5754 O O . GLY A 1 1 ? -5.843 4.146 1.127 1.00 0.00 1 GLY A O 11
ATOM 5760 N N . PHE A 1 2 ? -4.984 6.024 1.926 1.00 0.00 2 PHE A N 11
ATOM 5761 C CA . PHE A 1 2 ? -3.745 5.923 1.082 1.00 0.00 2 PHE A CA 11
ATOM 5762 C C . PHE A 1 2 ? -4.119 5.797 -0.408 1.00 0.00 2 PHE A C 11
ATOM 5763 O O . PHE A 1 2 ? -3.418 5.164 -1.181 1.00 0.00 2 PHE A O 11
ATOM 5780 N N . GLY A 1 3 ? -5.215 6.397 -0.814 1.00 0.00 3 GLY A N 11
ATOM 5781 C CA . GLY A 1 3 ? -5.638 6.320 -2.244 1.00 0.00 3 GLY A CA 11
ATOM 5782 C C . GLY A 1 3 ? -6.039 4.882 -2.591 1.00 0.00 3 GLY A C 11
ATOM 5783 O O . GLY A 1 3 ? -5.453 4.261 -3.455 1.00 0.00 3 GLY A O 11
ATOM 5787 N N . CYS A 1 4 ? -7.036 4.354 -1.922 1.00 0.00 4 CYS A N 11
ATOM 5788 C CA . CYS A 1 4 ? -7.490 2.958 -2.207 1.00 0.00 4 CYS A CA 11
ATOM 5789 C C . CYS A 1 4 ? -8.896 2.992 -2.828 1.00 0.00 4 CYS A C 11
ATOM 5790 O O . CYS A 1 4 ? -9.628 3.945 -2.634 1.00 0.00 4 CYS A O 11
ATOM 5797 N N . PRO A 1 5 ? -9.236 1.946 -3.556 1.00 0.00 5 PRO A N 11
ATOM 5798 C CA . PRO A 1 5 ? -8.348 0.784 -3.794 1.00 0.00 5 PRO A CA 11
ATOM 5799 C C . PRO A 1 5 ? -7.335 1.056 -4.929 1.00 0.00 5 PRO A C 11
ATOM 5800 O O . PRO A 1 5 ? -6.789 0.128 -5.501 1.00 0.00 5 PRO A O 11
ATOM 5811 N N . ASN A 1 6 ? -7.084 2.308 -5.257 1.00 0.00 6 ASN A N 11
ATOM 5812 C CA . ASN A 1 6 ? -6.114 2.634 -6.349 1.00 0.00 6 ASN A CA 11
ATOM 5813 C C . ASN A 1 6 ? -4.781 1.912 -6.105 1.00 0.00 6 ASN A C 11
ATOM 5814 O O . ASN A 1 6 ? -4.090 2.166 -5.132 1.00 0.00 6 ASN A O 11
ATOM 5825 N N . ASN A 1 7 ? -4.424 1.012 -6.989 1.00 0.00 7 ASN A N 11
ATOM 5826 C CA . ASN A 1 7 ? -3.143 0.252 -6.838 1.00 0.00 7 ASN A CA 11
ATOM 5827 C C . ASN A 1 7 ? -1.952 1.194 -7.053 1.00 0.00 7 ASN A C 11
ATOM 5828 O O . ASN A 1 7 ? -0.914 1.035 -6.439 1.00 0.00 7 ASN A O 11
ATOM 5839 N N . TYR A 1 8 ? -2.099 2.175 -7.916 1.00 0.00 8 TYR A N 11
ATOM 5840 C CA . TYR A 1 8 ? -0.985 3.138 -8.173 1.00 0.00 8 TYR A CA 11
ATOM 5841 C C . TYR A 1 8 ? -0.738 3.971 -6.908 1.00 0.00 8 TYR A C 11
ATOM 5842 O O . TYR A 1 8 ? 0.389 4.123 -6.470 1.00 0.00 8 TYR A O 11
ATOM 5860 N N . GLN A 1 9 ? -1.787 4.498 -6.315 1.00 0.00 9 GLN A N 11
ATOM 5861 C CA . GLN A 1 9 ? -1.628 5.312 -5.070 1.00 0.00 9 GLN A CA 11
ATOM 5862 C C . GLN A 1 9 ? -1.118 4.408 -3.942 1.00 0.00 9 GLN A C 11
ATOM 5863 O O . GLN A 1 9 ? -0.161 4.734 -3.261 1.00 0.00 9 GLN A O 11
ATOM 5877 N N . CYS A 1 10 ? -1.742 3.268 -3.755 1.00 0.00 10 CYS A N 11
ATOM 5878 C CA . CYS A 1 10 ? -1.297 2.322 -2.686 1.00 0.00 10 CYS A CA 11
ATOM 5879 C C . CYS A 1 10 ? 0.157 1.911 -2.947 1.00 0.00 10 CYS A C 11
ATOM 5880 O O . CYS A 1 10 ? 0.958 1.824 -2.031 1.00 0.00 10 CYS A O 11
ATOM 5887 N N . HIS A 1 11 ? 0.499 1.669 -4.193 1.00 0.00 11 HIS A N 11
ATOM 5888 C CA . HIS A 1 11 ? 1.897 1.273 -4.540 1.00 0.00 11 HIS A CA 11
ATOM 5889 C C . HIS A 1 11 ? 2.858 2.404 -4.146 1.00 0.00 11 HIS A C 11
ATOM 5890 O O . HIS A 1 11 ? 3.929 2.161 -3.619 1.00 0.00 11 HIS A O 11
ATOM 5904 N N . ARG A 1 12 ? 2.472 3.637 -4.391 1.00 0.00 12 ARG A N 11
ATOM 5905 C CA . ARG A 1 12 ? 3.341 4.798 -4.028 1.00 0.00 12 ARG A CA 11
ATOM 5906 C C . ARG A 1 12 ? 3.604 4.780 -2.515 1.00 0.00 12 ARG A C 11
ATOM 5907 O O . ARG A 1 12 ? 4.718 4.992 -2.071 1.00 0.00 12 ARG A O 11
ATOM 5928 N N . HIS A 1 13 ? 2.584 4.518 -1.730 1.00 0.00 13 HIS A N 11
ATOM 5929 C CA . HIS A 1 13 ? 2.751 4.469 -0.243 1.00 0.00 13 HIS A CA 11
ATOM 5930 C C . HIS A 1 13 ? 3.689 3.311 0.136 1.00 0.00 13 HIS A C 11
ATOM 5931 O O . HIS A 1 13 ? 4.574 3.468 0.955 1.00 0.00 13 HIS A O 11
ATOM 5945 N N . CYS A 1 14 ? 3.499 2.153 -0.455 1.00 0.00 14 CYS A N 11
ATOM 5946 C CA . CYS A 1 14 ? 4.375 0.981 -0.135 1.00 0.00 14 CYS A CA 11
ATOM 5947 C C . CYS A 1 14 ? 5.834 1.309 -0.483 1.00 0.00 14 CYS A C 11
ATOM 5948 O O . CYS A 1 14 ? 6.749 0.922 0.224 1.00 0.00 14 CYS A O 11
ATOM 5955 N N . LYS A 1 15 ? 6.052 2.026 -1.564 1.00 0.00 15 LYS A N 11
ATOM 5956 C CA . LYS A 1 15 ? 7.444 2.392 -1.966 1.00 0.00 15 LYS A CA 11
ATOM 5957 C C . LYS A 1 15 ? 8.035 3.380 -0.950 1.00 0.00 15 LYS A C 11
ATOM 5958 O O . LYS A 1 15 ? 9.218 3.347 -0.665 1.00 0.00 15 LYS A O 11
ATOM 5977 N N . SER A 1 16 ? 7.220 4.255 -0.401 1.00 0.00 16 SER A N 11
ATOM 5978 C CA . SER A 1 16 ? 7.728 5.242 0.602 1.00 0.00 16 SER A CA 11
ATOM 5979 C C . SER A 1 16 ? 8.114 4.516 1.903 1.00 0.00 16 SER A C 11
ATOM 5980 O O . SER A 1 16 ? 8.951 4.985 2.654 1.00 0.00 16 SER A O 11
ATOM 5988 N N . ILE A 1 17 ? 7.516 3.373 2.168 1.00 0.00 17 ILE A N 11
ATOM 5989 C CA . ILE A 1 17 ? 7.852 2.608 3.410 1.00 0.00 17 ILE A CA 11
ATOM 5990 C C . ILE A 1 17 ? 9.219 1.925 3.229 1.00 0.00 17 ILE A C 11
ATOM 5991 O O . ILE A 1 17 ? 9.492 1.363 2.183 1.00 0.00 17 ILE A O 11
ATOM 6007 N N . PRO A 1 18 ? 10.038 1.996 4.258 1.00 0.00 18 PRO A N 11
ATOM 6008 C CA . PRO A 1 18 ? 11.388 1.394 4.249 1.00 0.00 18 PRO A CA 11
ATOM 6009 C C . PRO A 1 18 ? 11.309 -0.128 4.440 1.00 0.00 18 PRO A C 11
ATOM 6010 O O . PRO A 1 18 ? 10.550 -0.626 5.254 1.00 0.00 18 PRO A O 11
ATOM 6021 N N . GLY A 1 19 ? 12.095 -0.864 3.687 1.00 0.00 19 GLY A N 11
ATOM 6022 C CA . GLY A 1 19 ? 12.087 -2.356 3.802 1.00 0.00 19 GLY A CA 11
ATOM 6023 C C . GLY A 1 19 ? 10.856 -2.928 3.089 1.00 0.00 19 GLY A C 11
ATOM 6024 O O . GLY A 1 19 ? 10.286 -3.913 3.523 1.00 0.00 19 GLY A O 11
ATOM 6028 N N . ARG A 1 20 ? 10.446 -2.319 2.000 1.00 0.00 20 ARG A N 11
ATOM 6029 C CA . ARG A 1 20 ? 9.254 -2.820 1.252 1.00 0.00 20 ARG A CA 11
ATOM 6030 C C . ARG A 1 20 ? 9.517 -2.757 -0.257 1.00 0.00 20 ARG A C 11
ATOM 6031 O O . ARG A 1 20 ? 10.562 -2.312 -0.702 1.00 0.00 20 ARG A O 11
ATOM 6052 N N . CYS A 1 21 ? 8.568 -3.195 -1.046 1.00 0.00 21 CYS A N 11
ATOM 6053 C CA . CYS A 1 21 ? 8.735 -3.164 -2.531 1.00 0.00 21 CYS A CA 11
ATOM 6054 C C . CYS A 1 21 ? 7.401 -2.802 -3.186 1.00 0.00 21 CYS A C 11
ATOM 6055 O O . CYS A 1 21 ? 7.305 -1.835 -3.921 1.00 0.00 21 CYS A O 11
ATOM 6062 N N . GLY A 1 22 ? 6.368 -3.569 -2.922 1.00 0.00 22 GLY A N 11
ATOM 6063 C CA . GLY A 1 22 ? 5.033 -3.274 -3.524 1.00 0.00 22 GLY A CA 11
ATOM 6064 C C . GLY A 1 22 ? 3.924 -3.543 -2.503 1.00 0.00 22 GLY A C 11
ATOM 6065 O O . GLY A 1 22 ? 4.181 -3.921 -1.370 1.00 0.00 22 GLY A O 11
ATOM 6069 N N . GLY A 1 23 ? 2.689 -3.353 -2.899 1.00 0.00 23 GLY A N 11
ATOM 6070 C CA . GLY A 1 23 ? 1.551 -3.597 -1.961 1.00 0.00 23 GLY A CA 11
ATOM 6071 C C . GLY A 1 23 ? 0.219 -3.562 -2.717 1.00 0.00 23 GLY A C 11
ATOM 6072 O O . GLY A 1 23 ? 0.177 -3.587 -3.935 1.00 0.00 23 GLY A O 11
ATOM 6076 N N . TYR A 1 24 ? -0.870 -3.514 -1.989 1.00 0.00 24 TYR A N 11
ATOM 6077 C CA . TYR A 1 24 ? -2.221 -3.488 -2.630 1.00 0.00 24 TYR A CA 11
ATOM 6078 C C . TYR A 1 24 ? -3.278 -3.070 -1.596 1.00 0.00 24 TYR A C 11
ATOM 6079 O O . TYR A 1 24 ? -3.047 -3.126 -0.399 1.00 0.00 24 TYR A O 11
ATOM 6097 N N . CYS A 1 25 ? -4.438 -2.664 -2.052 1.00 0.00 25 CYS A N 11
ATOM 6098 C CA . CYS A 1 25 ? -5.518 -2.252 -1.107 1.00 0.00 25 CYS A CA 11
ATOM 6099 C C . CYS A 1 25 ? -6.344 -3.482 -0.716 1.00 0.00 25 CYS A C 11
ATOM 6100 O O . CYS A 1 25 ? -7.050 -4.051 -1.532 1.00 0.00 25 CYS A O 11
ATOM 6107 N N . GLY A 1 26 ? -6.258 -3.897 0.525 1.00 0.00 26 GLY A N 11
ATOM 6108 C CA . GLY A 1 26 ? -7.029 -5.094 0.982 1.00 0.00 26 GLY A CA 11
ATOM 6109 C C . GLY A 1 26 ? -6.968 -5.201 2.509 1.00 0.00 26 GLY A C 11
ATOM 6110 O O . GLY A 1 26 ? -5.951 -4.914 3.119 1.00 0.00 26 GLY A O 11
ATOM 6114 N N . GLY A 1 27 ? -8.050 -5.611 3.126 1.00 0.00 27 GLY A N 11
ATOM 6115 C CA . GLY A 1 27 ? -8.077 -5.743 4.614 1.00 0.00 27 GLY A CA 11
ATOM 6116 C C . GLY A 1 27 ? -9.343 -5.083 5.161 1.00 0.00 27 GLY A C 11
ATOM 6117 O O . GLY A 1 27 ? -10.260 -5.752 5.604 1.00 0.00 27 GLY A O 11
ATOM 6121 N N . TRP A 1 28 ? -9.395 -3.774 5.127 1.00 0.00 28 TRP A N 11
ATOM 6122 C CA . TRP A 1 28 ? -10.593 -3.041 5.637 1.00 0.00 28 TRP A CA 11
ATOM 6123 C C . TRP A 1 28 ? -11.385 -2.469 4.455 1.00 0.00 28 TRP A C 11
ATOM 6124 O O . TRP A 1 28 ? -11.095 -1.393 3.960 1.00 0.00 28 TRP A O 11
ATOM 6145 N N . HIS A 1 29 ? -12.390 -3.189 4.007 1.00 0.00 29 HIS A N 11
ATOM 6146 C CA . HIS A 1 29 ? -13.234 -2.714 2.862 1.00 0.00 29 HIS A CA 11
ATOM 6147 C C . HIS A 1 29 ? -12.353 -2.422 1.637 1.00 0.00 29 HIS A C 11
ATOM 6148 O O . HIS A 1 29 ? -12.643 -1.534 0.854 1.00 0.00 29 HIS A O 11
ATOM 6162 N N . ARG A 1 30 ? -11.282 -3.169 1.470 1.00 0.00 30 ARG A N 11
ATOM 6163 C CA . ARG A 1 30 ? -10.364 -2.952 0.306 1.00 0.00 30 ARG A CA 11
ATOM 6164 C C . ARG A 1 30 ? -9.825 -1.507 0.324 1.00 0.00 30 ARG A C 11
ATOM 6165 O O . ARG A 1 30 ? -9.494 -0.942 -0.706 1.00 0.00 30 ARG A O 11
ATOM 6186 N N . LEU A 1 31 ? -9.732 -0.909 1.492 1.00 0.00 31 LEU A N 11
ATOM 6187 C CA . LEU A 1 31 ? -9.216 0.491 1.598 1.00 0.00 31 LEU A CA 11
ATOM 6188 C C . LEU A 1 31 ? -7.898 0.514 2.395 1.00 0.00 31 LEU A C 11
ATOM 6189 O O . LEU A 1 31 ? -7.211 1.522 2.436 1.00 0.00 31 LEU A O 11
ATOM 6205 N N . ARG A 1 32 ? -7.536 -0.587 3.022 1.00 0.00 32 ARG A N 11
ATOM 6206 C CA . ARG A 1 32 ? -6.265 -0.636 3.807 1.00 0.00 32 ARG A CA 11
ATOM 6207 C C . ARG A 1 32 ? -5.097 -0.919 2.854 1.00 0.00 32 ARG A C 11
ATOM 6208 O O . ARG A 1 32 ? -5.155 -1.825 2.043 1.00 0.00 32 ARG A O 11
ATOM 6229 N N . CYS A 1 33 ? -4.036 -0.151 2.949 1.00 0.00 33 CYS A N 11
ATOM 6230 C CA . CYS A 1 33 ? -2.862 -0.374 2.052 1.00 0.00 33 CYS A CA 11
ATOM 6231 C C . CYS A 1 33 ? -1.922 -1.404 2.686 1.00 0.00 33 CYS A C 11
ATOM 6232 O O . CYS A 1 33 ? -1.192 -1.105 3.615 1.00 0.00 33 CYS A O 11
ATOM 6239 N N . THR A 1 34 ? -1.946 -2.618 2.190 1.00 0.00 34 THR A N 11
ATOM 6240 C CA . THR A 1 34 ? -1.070 -3.687 2.752 1.00 0.00 34 THR A CA 11
ATOM 6241 C C . THR A 1 34 ? 0.174 -3.851 1.865 1.00 0.00 34 THR A C 11
ATOM 6242 O O . THR A 1 34 ? 0.087 -4.267 0.723 1.00 0.00 34 THR A O 11
ATOM 6253 N N . CYS A 1 35 ? 1.330 -3.523 2.394 1.00 0.00 35 CYS A N 11
ATOM 6254 C CA . CYS A 1 35 ? 2.598 -3.649 1.609 1.00 0.00 35 CYS A CA 11
ATOM 6255 C C . CYS A 1 35 ? 3.401 -4.849 2.124 1.00 0.00 35 CYS A C 11
ATOM 6256 O O . CYS A 1 35 ? 3.389 -5.150 3.306 1.00 0.00 35 CYS A O 11
ATOM 6263 N N . TYR A 1 36 ? 4.102 -5.535 1.252 1.00 0.00 36 TYR A N 11
ATOM 6264 C CA . TYR A 1 36 ? 4.905 -6.721 1.694 1.00 0.00 36 TYR A CA 11
ATOM 6265 C C . TYR A 1 36 ? 6.405 -6.409 1.619 1.00 0.00 36 TYR A C 11
ATOM 6266 O O . TYR A 1 36 ? 6.839 -5.574 0.843 1.00 0.00 36 TYR A O 11
ATOM 6284 N N . ARG A 1 37 ? 7.193 -7.079 2.429 1.00 0.00 37 ARG A N 11
ATOM 6285 C CA . ARG A 1 37 ? 8.670 -6.841 2.433 1.00 0.00 37 ARG A CA 11
ATOM 6286 C C . ARG A 1 37 ? 9.285 -7.336 1.117 1.00 0.00 37 ARG A C 11
ATOM 6287 O O . ARG A 1 37 ? 8.881 -8.349 0.573 1.00 0.00 37 ARG A O 11
ATOM 6308 N N . CYS A 1 38 ? 10.265 -6.625 0.614 1.00 0.00 38 CYS A N 11
ATOM 6309 C CA . CYS A 1 38 ? 10.929 -7.035 -0.663 1.00 0.00 38 CYS A CA 11
ATOM 6310 C C . CYS A 1 38 ? 11.884 -8.206 -0.398 1.00 0.00 38 CYS A C 11
ATOM 6311 O O . CYS A 1 38 ? 12.520 -8.275 0.641 1.00 0.00 38 CYS A O 11
ATOM 6318 N N . GLY A 1 39 ? 11.989 -9.121 -1.333 1.00 0.00 39 GLY A N 11
ATOM 6319 C CA . GLY A 1 39 ? 12.900 -10.293 -1.153 1.00 0.00 39 GLY A CA 11
ATOM 6320 C C . GLY A 1 39 ? 14.277 -9.967 -1.738 1.00 0.00 39 GLY A C 11
ATOM 6321 O O . GLY A 1 39 ? 14.513 -10.323 -2.882 1.00 0.00 39 GLY A O 11
ATOM 6326 N N . GLY A 1 1 ? -7.958 4.545 2.190 1.00 0.00 1 GLY A N 12
ATOM 6327 C CA . GLY A 1 1 ? -6.838 5.467 2.549 1.00 0.00 1 GLY A CA 12
ATOM 6328 C C . GLY A 1 1 ? -5.600 5.147 1.702 1.00 0.00 1 GLY A C 12
ATOM 6329 O O . GLY A 1 1 ? -5.556 4.155 0.996 1.00 0.00 1 GLY A O 12
ATOM 6335 N N . PHE A 1 2 ? -4.592 5.989 1.776 1.00 0.00 2 PHE A N 12
ATOM 6336 C CA . PHE A 1 2 ? -3.333 5.766 0.989 1.00 0.00 2 PHE A CA 12
ATOM 6337 C C . PHE A 1 2 ? -3.655 5.655 -0.515 1.00 0.00 2 PHE A C 12
ATOM 6338 O O . PHE A 1 2 ? -2.952 4.996 -1.263 1.00 0.00 2 PHE A O 12
ATOM 6355 N N . GLY A 1 3 ? -4.713 6.298 -0.958 1.00 0.00 3 GLY A N 12
ATOM 6356 C CA . GLY A 1 3 ? -5.090 6.237 -2.401 1.00 0.00 3 GLY A CA 12
ATOM 6357 C C . GLY A 1 3 ? -5.624 4.840 -2.742 1.00 0.00 3 GLY A C 12
ATOM 6358 O O . GLY A 1 3 ? -5.162 4.204 -3.667 1.00 0.00 3 GLY A O 12
ATOM 6362 N N . CYS A 1 4 ? -6.597 4.362 -2.003 1.00 0.00 4 CYS A N 12
ATOM 6363 C CA . CYS A 1 4 ? -7.169 3.009 -2.286 1.00 0.00 4 CYS A CA 12
ATOM 6364 C C . CYS A 1 4 ? -8.591 3.164 -2.845 1.00 0.00 4 CYS A C 12
ATOM 6365 O O . CYS A 1 4 ? -9.248 4.155 -2.582 1.00 0.00 4 CYS A O 12
ATOM 6372 N N . PRO A 1 5 ? -9.031 2.175 -3.600 1.00 0.00 5 PRO A N 12
ATOM 6373 C CA . PRO A 1 5 ? -8.236 0.967 -3.919 1.00 0.00 5 PRO A CA 12
ATOM 6374 C C . PRO A 1 5 ? -7.245 1.211 -5.079 1.00 0.00 5 PRO A C 12
ATOM 6375 O O . PRO A 1 5 ? -6.743 0.266 -5.664 1.00 0.00 5 PRO A O 12
ATOM 6386 N N . ASN A 1 6 ? -6.957 2.455 -5.414 1.00 0.00 6 ASN A N 12
ATOM 6387 C CA . ASN A 1 6 ? -6.000 2.745 -6.532 1.00 0.00 6 ASN A CA 12
ATOM 6388 C C . ASN A 1 6 ? -4.693 1.967 -6.313 1.00 0.00 6 ASN A C 12
ATOM 6389 O O . ASN A 1 6 ? -3.974 2.193 -5.353 1.00 0.00 6 ASN A O 12
ATOM 6400 N N . ASN A 1 7 ? -4.389 1.048 -7.199 1.00 0.00 7 ASN A N 12
ATOM 6401 C CA . ASN A 1 7 ? -3.140 0.233 -7.061 1.00 0.00 7 ASN A CA 12
ATOM 6402 C C . ASN A 1 7 ? -1.906 1.126 -7.246 1.00 0.00 7 ASN A C 12
ATOM 6403 O O . ASN A 1 7 ? -0.894 0.930 -6.599 1.00 0.00 7 ASN A O 12
ATOM 6414 N N . TYR A 1 8 ? -1.984 2.106 -8.117 1.00 0.00 8 TYR A N 12
ATOM 6415 C CA . TYR A 1 8 ? -0.820 3.016 -8.338 1.00 0.00 8 TYR A CA 12
ATOM 6416 C C . TYR A 1 8 ? -0.576 3.839 -7.067 1.00 0.00 8 TYR A C 12
ATOM 6417 O O . TYR A 1 8 ? 0.534 3.903 -6.569 1.00 0.00 8 TYR A O 12
ATOM 6435 N N . GLN A 1 9 ? -1.606 4.465 -6.543 1.00 0.00 9 GLN A N 12
ATOM 6436 C CA . GLN A 1 9 ? -1.448 5.288 -5.304 1.00 0.00 9 GLN A CA 12
ATOM 6437 C C . GLN A 1 9 ? -1.037 4.385 -4.136 1.00 0.00 9 GLN A C 12
ATOM 6438 O O . GLN A 1 9 ? -0.181 4.738 -3.346 1.00 0.00 9 GLN A O 12
ATOM 6452 N N . CYS A 1 10 ? -1.630 3.220 -4.030 1.00 0.00 10 CYS A N 12
ATOM 6453 C CA . CYS A 1 10 ? -1.267 2.284 -2.924 1.00 0.00 10 CYS A CA 12
ATOM 6454 C C . CYS A 1 10 ? 0.195 1.856 -3.083 1.00 0.00 10 CYS A C 12
ATOM 6455 O O . CYS A 1 10 ? 0.931 1.765 -2.117 1.00 0.00 10 CYS A O 12
ATOM 6462 N N . HIS A 1 11 ? 0.616 1.605 -4.304 1.00 0.00 11 HIS A N 12
ATOM 6463 C CA . HIS A 1 11 ? 2.028 1.190 -4.553 1.00 0.00 11 HIS A CA 12
ATOM 6464 C C . HIS A 1 11 ? 2.977 2.330 -4.155 1.00 0.00 11 HIS A C 12
ATOM 6465 O O . HIS A 1 11 ? 3.979 2.104 -3.504 1.00 0.00 11 HIS A O 12
ATOM 6479 N N . ARG A 1 12 ? 2.666 3.550 -4.540 1.00 0.00 12 ARG A N 12
ATOM 6480 C CA . ARG A 1 12 ? 3.549 4.708 -4.182 1.00 0.00 12 ARG A CA 12
ATOM 6481 C C . ARG A 1 12 ? 3.670 4.810 -2.655 1.00 0.00 12 ARG A C 12
ATOM 6482 O O . ARG A 1 12 ? 4.726 5.117 -2.132 1.00 0.00 12 ARG A O 12
ATOM 6503 N N . HIS A 1 13 ? 2.598 4.539 -1.941 1.00 0.00 13 HIS A N 12
ATOM 6504 C CA . HIS A 1 13 ? 2.645 4.599 -0.448 1.00 0.00 13 HIS A CA 12
ATOM 6505 C C . HIS A 1 13 ? 3.611 3.520 0.064 1.00 0.00 13 HIS A C 12
ATOM 6506 O O . HIS A 1 13 ? 4.399 3.757 0.959 1.00 0.00 13 HIS A O 12
ATOM 6520 N N . CYS A 1 14 ? 3.557 2.342 -0.510 1.00 0.00 14 CYS A N 12
ATOM 6521 C CA . CYS A 1 14 ? 4.476 1.245 -0.078 1.00 0.00 14 CYS A CA 12
ATOM 6522 C C . CYS A 1 14 ? 5.919 1.618 -0.445 1.00 0.00 14 CYS A C 12
ATOM 6523 O O . CYS A 1 14 ? 6.852 1.269 0.255 1.00 0.00 14 CYS A O 12
ATOM 6530 N N . LYS A 1 15 ? 6.100 2.332 -1.538 1.00 0.00 15 LYS A N 12
ATOM 6531 C CA . LYS A 1 15 ? 7.473 2.747 -1.965 1.00 0.00 15 LYS A CA 12
ATOM 6532 C C . LYS A 1 15 ? 8.095 3.644 -0.888 1.00 0.00 15 LYS A C 12
ATOM 6533 O O . LYS A 1 15 ? 9.267 3.520 -0.576 1.00 0.00 15 LYS A O 12
ATOM 6552 N N . SER A 1 16 ? 7.321 4.538 -0.311 1.00 0.00 16 SER A N 12
ATOM 6553 C CA . SER A 1 16 ? 7.866 5.434 0.757 1.00 0.00 16 SER A CA 12
ATOM 6554 C C . SER A 1 16 ? 8.076 4.631 2.052 1.00 0.00 16 SER A C 12
ATOM 6555 O O . SER A 1 16 ? 8.915 4.974 2.865 1.00 0.00 16 SER A O 12
ATOM 6563 N N . ILE A 1 17 ? 7.326 3.564 2.246 1.00 0.00 17 ILE A N 12
ATOM 6564 C CA . ILE A 1 17 ? 7.487 2.733 3.484 1.00 0.00 17 ILE A CA 12
ATOM 6565 C C . ILE A 1 17 ? 8.799 1.930 3.391 1.00 0.00 17 ILE A C 12
ATOM 6566 O O . ILE A 1 17 ? 9.071 1.307 2.380 1.00 0.00 17 ILE A O 12
ATOM 6582 N N . PRO A 1 18 ? 9.570 1.972 4.456 1.00 0.00 18 PRO A N 12
ATOM 6583 C CA . PRO A 1 18 ? 10.865 1.262 4.536 1.00 0.00 18 PRO A CA 12
ATOM 6584 C C . PRO A 1 18 ? 10.660 -0.240 4.793 1.00 0.00 18 PRO A C 12
ATOM 6585 O O . PRO A 1 18 ? 9.793 -0.641 5.553 1.00 0.00 18 PRO A O 12
ATOM 6596 N N . GLY A 1 19 ? 11.463 -1.067 4.165 1.00 0.00 19 GLY A N 12
ATOM 6597 C CA . GLY A 1 19 ? 11.343 -2.546 4.358 1.00 0.00 19 GLY A CA 12
ATOM 6598 C C . GLY A 1 19 ? 10.253 -3.126 3.442 1.00 0.00 19 GLY A C 12
ATOM 6599 O O . GLY A 1 19 ? 9.865 -4.271 3.593 1.00 0.00 19 GLY A O 12
ATOM 6603 N N . ARG A 1 20 ? 9.756 -2.355 2.498 1.00 0.00 20 ARG A N 12
ATOM 6604 C CA . ARG A 1 20 ? 8.693 -2.870 1.579 1.00 0.00 20 ARG A CA 12
ATOM 6605 C C . ARG A 1 20 ? 9.059 -2.535 0.128 1.00 0.00 20 ARG A C 12
ATOM 6606 O O . ARG A 1 20 ? 9.683 -1.526 -0.147 1.00 0.00 20 ARG A O 12
ATOM 6627 N N . CYS A 1 21 ? 8.660 -3.370 -0.799 1.00 0.00 21 CYS A N 12
ATOM 6628 C CA . CYS A 1 21 ? 8.965 -3.109 -2.241 1.00 0.00 21 CYS A CA 12
ATOM 6629 C C . CYS A 1 21 ? 7.684 -2.667 -2.954 1.00 0.00 21 CYS A C 12
ATOM 6630 O O . CYS A 1 21 ? 7.645 -1.628 -3.592 1.00 0.00 21 CYS A O 12
ATOM 6637 N N . GLY A 1 22 ? 6.636 -3.448 -2.843 1.00 0.00 22 GLY A N 12
ATOM 6638 C CA . GLY A 1 22 ? 5.342 -3.090 -3.497 1.00 0.00 22 GLY A CA 12
ATOM 6639 C C . GLY A 1 22 ? 4.189 -3.338 -2.517 1.00 0.00 22 GLY A C 12
ATOM 6640 O O . GLY A 1 22 ? 4.400 -3.737 -1.382 1.00 0.00 22 GLY A O 12
ATOM 6644 N N . GLY A 1 23 ? 2.971 -3.109 -2.943 1.00 0.00 23 GLY A N 12
ATOM 6645 C CA . GLY A 1 23 ? 1.806 -3.336 -2.033 1.00 0.00 23 GLY A CA 12
ATOM 6646 C C . GLY A 1 23 ? 0.496 -3.355 -2.825 1.00 0.00 23 GLY A C 12
ATOM 6647 O O . GLY A 1 23 ? 0.483 -3.300 -4.043 1.00 0.00 23 GLY A O 12
ATOM 6651 N N . TYR A 1 24 ? -0.610 -3.440 -2.124 1.00 0.00 24 TYR A N 12
ATOM 6652 C CA . TYR A 1 24 ? -1.946 -3.474 -2.795 1.00 0.00 24 TYR A CA 12
ATOM 6653 C C . TYR A 1 24 ? -3.033 -3.013 -1.810 1.00 0.00 24 TYR A C 12
ATOM 6654 O O . TYR A 1 24 ? -2.826 -2.980 -0.609 1.00 0.00 24 TYR A O 12
ATOM 6672 N N . CYS A 1 25 ? -4.198 -2.677 -2.313 1.00 0.00 25 CYS A N 12
ATOM 6673 C CA . CYS A 1 25 ? -5.311 -2.237 -1.417 1.00 0.00 25 CYS A CA 12
ATOM 6674 C C . CYS A 1 25 ? -6.097 -3.469 -0.955 1.00 0.00 25 CYS A C 12
ATOM 6675 O O . CYS A 1 25 ? -6.710 -4.160 -1.753 1.00 0.00 25 CYS A O 12
ATOM 6682 N N . GLY A 1 26 ? -6.075 -3.749 0.326 1.00 0.00 26 GLY A N 12
ATOM 6683 C CA . GLY A 1 26 ? -6.808 -4.939 0.857 1.00 0.00 26 GLY A CA 12
ATOM 6684 C C . GLY A 1 26 ? -6.673 -4.987 2.382 1.00 0.00 26 GLY A C 12
ATOM 6685 O O . GLY A 1 26 ? -5.656 -4.606 2.935 1.00 0.00 26 GLY A O 12
ATOM 6689 N N . GLY A 1 27 ? -7.692 -5.452 3.060 1.00 0.00 27 GLY A N 12
ATOM 6690 C CA . GLY A 1 27 ? -7.644 -5.529 4.551 1.00 0.00 27 GLY A CA 12
ATOM 6691 C C . GLY A 1 27 ? -8.893 -4.865 5.129 1.00 0.00 27 GLY A C 12
ATOM 6692 O O . GLY A 1 27 ? -9.855 -5.529 5.470 1.00 0.00 27 GLY A O 12
ATOM 6696 N N . TRP A 1 28 ? -8.883 -3.558 5.234 1.00 0.00 28 TRP A N 12
ATOM 6697 C CA . TRP A 1 28 ? -10.066 -2.832 5.783 1.00 0.00 28 TRP A CA 12
ATOM 6698 C C . TRP A 1 28 ? -10.927 -2.308 4.627 1.00 0.00 28 TRP A C 12
ATOM 6699 O O . TRP A 1 28 ? -10.709 -1.221 4.116 1.00 0.00 28 TRP A O 12
ATOM 6720 N N . HIS A 1 29 ? -11.909 -3.081 4.219 1.00 0.00 29 HIS A N 12
ATOM 6721 C CA . HIS A 1 29 ? -12.815 -2.658 3.102 1.00 0.00 29 HIS A CA 12
ATOM 6722 C C . HIS A 1 29 ? -11.995 -2.343 1.840 1.00 0.00 29 HIS A C 12
ATOM 6723 O O . HIS A 1 29 ? -12.356 -1.481 1.057 1.00 0.00 29 HIS A O 12
ATOM 6737 N N . ARG A 1 30 ? -10.892 -3.036 1.645 1.00 0.00 30 ARG A N 12
ATOM 6738 C CA . ARG A 1 30 ? -10.027 -2.787 0.446 1.00 0.00 30 ARG A CA 12
ATOM 6739 C C . ARG A 1 30 ? -9.566 -1.316 0.429 1.00 0.00 30 ARG A C 12
ATOM 6740 O O . ARG A 1 30 ? -9.294 -0.749 -0.617 1.00 0.00 30 ARG A O 12
ATOM 6761 N N . LEU A 1 31 ? -9.475 -0.698 1.584 1.00 0.00 31 LEU A N 12
ATOM 6762 C CA . LEU A 1 31 ? -9.033 0.727 1.653 1.00 0.00 31 LEU A CA 12
ATOM 6763 C C . LEU A 1 31 ? -7.661 0.826 2.341 1.00 0.00 31 LEU A C 12
ATOM 6764 O O . LEU A 1 31 ? -7.006 1.852 2.270 1.00 0.00 31 LEU A O 12
ATOM 6780 N N . ARG A 1 32 ? -7.216 -0.226 2.995 1.00 0.00 32 ARG A N 12
ATOM 6781 C CA . ARG A 1 32 ? -5.884 -0.189 3.673 1.00 0.00 32 ARG A CA 12
ATOM 6782 C C . ARG A 1 32 ? -4.798 -0.609 2.677 1.00 0.00 32 ARG A C 12
ATOM 6783 O O . ARG A 1 32 ? -5.014 -1.463 1.833 1.00 0.00 32 ARG A O 12
ATOM 6804 N N . CYS A 1 33 ? -3.632 -0.016 2.773 1.00 0.00 33 CYS A N 12
ATOM 6805 C CA . CYS A 1 33 ? -2.522 -0.373 1.840 1.00 0.00 33 CYS A CA 12
ATOM 6806 C C . CYS A 1 33 ? -1.619 -1.425 2.492 1.00 0.00 33 CYS A C 12
ATOM 6807 O O . CYS A 1 33 ? -0.872 -1.135 3.411 1.00 0.00 33 CYS A O 12
ATOM 6814 N N . THR A 1 34 ? -1.685 -2.647 2.019 1.00 0.00 34 THR A N 12
ATOM 6815 C CA . THR A 1 34 ? -0.837 -3.732 2.596 1.00 0.00 34 THR A CA 12
ATOM 6816 C C . THR A 1 34 ? 0.422 -3.903 1.732 1.00 0.00 34 THR A C 12
ATOM 6817 O O . THR A 1 34 ? 0.352 -4.316 0.585 1.00 0.00 34 THR A O 12
ATOM 6828 N N . CYS A 1 35 ? 1.570 -3.577 2.277 1.00 0.00 35 CYS A N 12
ATOM 6829 C CA . CYS A 1 35 ? 2.847 -3.703 1.505 1.00 0.00 35 CYS A CA 12
ATOM 6830 C C . CYS A 1 35 ? 3.596 -4.971 1.931 1.00 0.00 35 CYS A C 12
ATOM 6831 O O . CYS A 1 35 ? 3.510 -5.406 3.066 1.00 0.00 35 CYS A O 12
ATOM 6838 N N . TYR A 1 36 ? 4.338 -5.562 1.023 1.00 0.00 36 TYR A N 12
ATOM 6839 C CA . TYR A 1 36 ? 5.105 -6.806 1.355 1.00 0.00 36 TYR A CA 12
ATOM 6840 C C . TYR A 1 36 ? 6.614 -6.528 1.306 1.00 0.00 36 TYR A C 12
ATOM 6841 O O . TYR A 1 36 ? 7.067 -5.588 0.675 1.00 0.00 36 TYR A O 12
ATOM 6859 N N . ARG A 1 37 ? 7.394 -7.350 1.973 1.00 0.00 37 ARG A N 12
ATOM 6860 C CA . ARG A 1 37 ? 8.880 -7.162 1.984 1.00 0.00 37 ARG A CA 12
ATOM 6861 C C . ARG A 1 37 ? 9.456 -7.436 0.590 1.00 0.00 37 ARG A C 12
ATOM 6862 O O . ARG A 1 37 ? 8.853 -8.112 -0.226 1.00 0.00 37 ARG A O 12
ATOM 6883 N N . CYS A 1 38 ? 10.626 -6.911 0.317 1.00 0.00 38 CYS A N 12
ATOM 6884 C CA . CYS A 1 38 ? 11.264 -7.125 -1.018 1.00 0.00 38 CYS A CA 12
ATOM 6885 C C . CYS A 1 38 ? 12.154 -8.372 -0.973 1.00 0.00 38 CYS A C 12
ATOM 6886 O O . CYS A 1 38 ? 13.050 -8.477 -0.153 1.00 0.00 38 CYS A O 12
ATOM 6893 N N . GLY A 1 39 ? 11.911 -9.313 -1.853 1.00 0.00 39 GLY A N 12
ATOM 6894 C CA . GLY A 1 39 ? 12.732 -10.561 -1.880 1.00 0.00 39 GLY A CA 12
ATOM 6895 C C . GLY A 1 39 ? 13.912 -10.378 -2.839 1.00 0.00 39 GLY A C 12
ATOM 6896 O O . GLY A 1 39 ? 13.794 -10.798 -3.979 1.00 0.00 39 GLY A O 12
ATOM 6901 N N . GLY A 1 1 ? -7.935 4.185 2.464 1.00 0.00 1 GLY A N 13
ATOM 6902 C CA . GLY A 1 1 ? -6.941 5.269 2.725 1.00 0.00 1 GLY A CA 13
ATOM 6903 C C . GLY A 1 1 ? -5.673 5.038 1.892 1.00 0.00 1 GLY A C 13
ATOM 6904 O O . GLY A 1 1 ? -5.520 4.017 1.243 1.00 0.00 1 GLY A O 13
ATOM 6910 N N . PHE A 1 2 ? -4.763 5.987 1.915 1.00 0.00 2 PHE A N 13
ATOM 6911 C CA . PHE A 1 2 ? -3.483 5.861 1.140 1.00 0.00 2 PHE A CA 13
ATOM 6912 C C . PHE A 1 2 ? -3.785 5.688 -0.359 1.00 0.00 2 PHE A C 13
ATOM 6913 O O . PHE A 1 2 ? -3.104 4.957 -1.062 1.00 0.00 2 PHE A O 13
ATOM 6930 N N . GLY A 1 3 ? -4.797 6.364 -0.852 1.00 0.00 3 GLY A N 13
ATOM 6931 C CA . GLY A 1 3 ? -5.155 6.257 -2.297 1.00 0.00 3 GLY A CA 13
ATOM 6932 C C . GLY A 1 3 ? -5.729 4.868 -2.593 1.00 0.00 3 GLY A C 13
ATOM 6933 O O . GLY A 1 3 ? -5.257 4.172 -3.471 1.00 0.00 3 GLY A O 13
ATOM 6937 N N . CYS A 1 4 ? -6.745 4.465 -1.869 1.00 0.00 4 CYS A N 13
ATOM 6938 C CA . CYS A 1 4 ? -7.364 3.123 -2.104 1.00 0.00 4 CYS A CA 13
ATOM 6939 C C . CYS A 1 4 ? -8.806 3.309 -2.601 1.00 0.00 4 CYS A C 13
ATOM 6940 O O . CYS A 1 4 ? -9.415 4.331 -2.342 1.00 0.00 4 CYS A O 13
ATOM 6947 N N . PRO A 1 5 ? -9.313 2.315 -3.305 1.00 0.00 5 PRO A N 13
ATOM 6948 C CA . PRO A 1 5 ? -8.576 1.069 -3.622 1.00 0.00 5 PRO A CA 13
ATOM 6949 C C . PRO A 1 5 ? -7.615 1.244 -4.821 1.00 0.00 5 PRO A C 13
ATOM 6950 O O . PRO A 1 5 ? -7.200 0.269 -5.422 1.00 0.00 5 PRO A O 13
ATOM 6961 N N . ASN A 1 6 ? -7.258 2.465 -5.170 1.00 0.00 6 ASN A N 13
ATOM 6962 C CA . ASN A 1 6 ? -6.323 2.691 -6.324 1.00 0.00 6 ASN A CA 13
ATOM 6963 C C . ASN A 1 6 ? -5.039 1.869 -6.127 1.00 0.00 6 ASN A C 13
ATOM 6964 O O . ASN A 1 6 ? -4.476 1.824 -5.047 1.00 0.00 6 ASN A O 13
ATOM 6975 N N . ASN A 1 7 ? -4.584 1.211 -7.168 1.00 0.00 7 ASN A N 13
ATOM 6976 C CA . ASN A 1 7 ? -3.349 0.372 -7.061 1.00 0.00 7 ASN A CA 13
ATOM 6977 C C . ASN A 1 7 ? -2.094 1.246 -7.152 1.00 0.00 7 ASN A C 13
ATOM 6978 O O . ASN A 1 7 ? -1.165 1.074 -6.385 1.00 0.00 7 ASN A O 13
ATOM 6989 N N . TYR A 1 8 ? -2.052 2.173 -8.082 1.00 0.00 8 TYR A N 13
ATOM 6990 C CA . TYR A 1 8 ? -0.847 3.049 -8.218 1.00 0.00 8 TYR A CA 13
ATOM 6991 C C . TYR A 1 8 ? -0.657 3.867 -6.934 1.00 0.00 8 TYR A C 13
ATOM 6992 O O . TYR A 1 8 ? 0.420 3.892 -6.367 1.00 0.00 8 TYR A O 13
ATOM 7010 N N . GLN A 1 9 ? -1.693 4.535 -6.483 1.00 0.00 9 GLN A N 13
ATOM 7011 C CA . GLN A 1 9 ? -1.582 5.360 -5.239 1.00 0.00 9 GLN A CA 13
ATOM 7012 C C . GLN A 1 9 ? -1.203 4.464 -4.056 1.00 0.00 9 GLN A C 13
ATOM 7013 O O . GLN A 1 9 ? -0.320 4.792 -3.284 1.00 0.00 9 GLN A O 13
ATOM 7027 N N . CYS A 1 10 ? -1.857 3.335 -3.915 1.00 0.00 10 CYS A N 13
ATOM 7028 C CA . CYS A 1 10 ? -1.530 2.406 -2.791 1.00 0.00 10 CYS A CA 13
ATOM 7029 C C . CYS A 1 10 ? -0.088 1.916 -2.946 1.00 0.00 10 CYS A C 13
ATOM 7030 O O . CYS A 1 10 ? 0.657 1.840 -1.985 1.00 0.00 10 CYS A O 13
ATOM 7037 N N . HIS A 1 11 ? 0.303 1.590 -4.157 1.00 0.00 11 HIS A N 13
ATOM 7038 C CA . HIS A 1 11 ? 1.692 1.107 -4.412 1.00 0.00 11 HIS A CA 13
ATOM 7039 C C . HIS A 1 11 ? 2.696 2.198 -4.025 1.00 0.00 11 HIS A C 13
ATOM 7040 O O . HIS A 1 11 ? 3.679 1.929 -3.361 1.00 0.00 11 HIS A O 13
ATOM 7054 N N . ARG A 1 12 ? 2.450 3.426 -4.433 1.00 0.00 12 ARG A N 13
ATOM 7055 C CA . ARG A 1 12 ? 3.383 4.546 -4.091 1.00 0.00 12 ARG A CA 13
ATOM 7056 C C . ARG A 1 12 ? 3.501 4.681 -2.566 1.00 0.00 12 ARG A C 13
ATOM 7057 O O . ARG A 1 12 ? 4.577 4.904 -2.042 1.00 0.00 12 ARG A O 13
ATOM 7078 N N . HIS A 1 13 ? 2.403 4.542 -1.855 1.00 0.00 13 HIS A N 13
ATOM 7079 C CA . HIS A 1 13 ? 2.443 4.651 -0.363 1.00 0.00 13 HIS A CA 13
ATOM 7080 C C . HIS A 1 13 ? 3.357 3.554 0.201 1.00 0.00 13 HIS A C 13
ATOM 7081 O O . HIS A 1 13 ? 4.146 3.792 1.098 1.00 0.00 13 HIS A O 13
ATOM 7095 N N . CYS A 1 14 ? 3.257 2.357 -0.326 1.00 0.00 14 CYS A N 13
ATOM 7096 C CA . CYS A 1 14 ? 4.121 1.241 0.161 1.00 0.00 14 CYS A CA 13
ATOM 7097 C C . CYS A 1 14 ? 5.574 1.495 -0.265 1.00 0.00 14 CYS A C 13
ATOM 7098 O O . CYS A 1 14 ? 6.505 1.124 0.430 1.00 0.00 14 CYS A O 13
ATOM 7105 N N . LYS A 1 15 ? 5.769 2.129 -1.401 1.00 0.00 15 LYS A N 13
ATOM 7106 C CA . LYS A 1 15 ? 7.152 2.423 -1.889 1.00 0.00 15 LYS A CA 13
ATOM 7107 C C . LYS A 1 15 ? 7.844 3.404 -0.934 1.00 0.00 15 LYS A C 13
ATOM 7108 O O . LYS A 1 15 ? 8.996 3.220 -0.583 1.00 0.00 15 LYS A O 13
ATOM 7127 N N . SER A 1 16 ? 7.152 4.440 -0.505 1.00 0.00 16 SER A N 13
ATOM 7128 C CA . SER A 1 16 ? 7.775 5.425 0.436 1.00 0.00 16 SER A CA 13
ATOM 7129 C C . SER A 1 16 ? 8.139 4.719 1.753 1.00 0.00 16 SER A C 13
ATOM 7130 O O . SER A 1 16 ? 9.072 5.109 2.432 1.00 0.00 16 SER A O 13
ATOM 7138 N N . ILE A 1 17 ? 7.416 3.678 2.108 1.00 0.00 17 ILE A N 13
ATOM 7139 C CA . ILE A 1 17 ? 7.722 2.932 3.367 1.00 0.00 17 ILE A CA 13
ATOM 7140 C C . ILE A 1 17 ? 8.999 2.101 3.157 1.00 0.00 17 ILE A C 13
ATOM 7141 O O . ILE A 1 17 ? 9.129 1.413 2.158 1.00 0.00 17 ILE A O 13
ATOM 7157 N N . PRO A 1 18 ? 9.907 2.196 4.102 1.00 0.00 18 PRO A N 13
ATOM 7158 C CA . PRO A 1 18 ? 11.194 1.473 4.051 1.00 0.00 18 PRO A CA 13
ATOM 7159 C C . PRO A 1 18 ? 11.018 -0.008 4.424 1.00 0.00 18 PRO A C 13
ATOM 7160 O O . PRO A 1 18 ? 10.242 -0.354 5.301 1.00 0.00 18 PRO A O 13
ATOM 7171 N N . GLY A 1 19 ? 11.745 -0.878 3.763 1.00 0.00 19 GLY A N 13
ATOM 7172 C CA . GLY A 1 19 ? 11.648 -2.341 4.063 1.00 0.00 19 GLY A CA 13
ATOM 7173 C C . GLY A 1 19 ? 10.528 -2.980 3.232 1.00 0.00 19 GLY A C 13
ATOM 7174 O O . GLY A 1 19 ? 9.930 -3.957 3.647 1.00 0.00 19 GLY A O 13
ATOM 7178 N N . ARG A 1 20 ? 10.244 -2.447 2.064 1.00 0.00 20 ARG A N 13
ATOM 7179 C CA . ARG A 1 20 ? 9.165 -3.031 1.206 1.00 0.00 20 ARG A CA 13
ATOM 7180 C C . ARG A 1 20 ? 9.461 -2.770 -0.277 1.00 0.00 20 ARG A C 13
ATOM 7181 O O . ARG A 1 20 ? 10.402 -2.079 -0.627 1.00 0.00 20 ARG A O 13
ATOM 7202 N N . CYS A 1 21 ? 8.652 -3.328 -1.145 1.00 0.00 21 CYS A N 13
ATOM 7203 C CA . CYS A 1 21 ? 8.858 -3.133 -2.613 1.00 0.00 21 CYS A CA 13
ATOM 7204 C C . CYS A 1 21 ? 7.550 -2.666 -3.268 1.00 0.00 21 CYS A C 13
ATOM 7205 O O . CYS A 1 21 ? 7.544 -1.740 -4.058 1.00 0.00 21 CYS A O 13
ATOM 7212 N N . GLY A 1 22 ? 6.445 -3.300 -2.947 1.00 0.00 22 GLY A N 13
ATOM 7213 C CA . GLY A 1 22 ? 5.138 -2.896 -3.549 1.00 0.00 22 GLY A CA 13
ATOM 7214 C C . GLY A 1 22 ? 4.018 -3.006 -2.508 1.00 0.00 22 GLY A C 13
ATOM 7215 O O . GLY A 1 22 ? 4.262 -3.273 -1.343 1.00 0.00 22 GLY A O 13
ATOM 7219 N N . GLY A 1 23 ? 2.791 -2.798 -2.922 1.00 0.00 23 GLY A N 13
ATOM 7220 C CA . GLY A 1 23 ? 1.647 -2.887 -1.963 1.00 0.00 23 GLY A CA 13
ATOM 7221 C C . GLY A 1 23 ? 0.313 -2.868 -2.714 1.00 0.00 23 GLY A C 13
ATOM 7222 O O . GLY A 1 23 ? 0.253 -2.587 -3.900 1.00 0.00 23 GLY A O 13
ATOM 7226 N N . TYR A 1 24 ? -0.761 -3.171 -2.022 1.00 0.00 24 TYR A N 13
ATOM 7227 C CA . TYR A 1 24 ? -2.111 -3.183 -2.671 1.00 0.00 24 TYR A CA 13
ATOM 7228 C C . TYR A 1 24 ? -3.202 -2.878 -1.632 1.00 0.00 24 TYR A C 13
ATOM 7229 O O . TYR A 1 24 ? -2.993 -3.010 -0.438 1.00 0.00 24 TYR A O 13
ATOM 7247 N N . CYS A 1 25 ? -4.369 -2.483 -2.085 1.00 0.00 25 CYS A N 13
ATOM 7248 C CA . CYS A 1 25 ? -5.488 -2.178 -1.140 1.00 0.00 25 CYS A CA 13
ATOM 7249 C C . CYS A 1 25 ? -6.230 -3.477 -0.806 1.00 0.00 25 CYS A C 13
ATOM 7250 O O . CYS A 1 25 ? -6.874 -4.067 -1.655 1.00 0.00 25 CYS A O 13
ATOM 7257 N N . GLY A 1 26 ? -6.140 -3.926 0.422 1.00 0.00 26 GLY A N 13
ATOM 7258 C CA . GLY A 1 26 ? -6.834 -5.191 0.817 1.00 0.00 26 GLY A CA 13
ATOM 7259 C C . GLY A 1 26 ? -6.797 -5.347 2.338 1.00 0.00 26 GLY A C 13
ATOM 7260 O O . GLY A 1 26 ? -5.778 -5.128 2.967 1.00 0.00 26 GLY A O 13
ATOM 7264 N N . GLY A 1 27 ? -7.905 -5.724 2.929 1.00 0.00 27 GLY A N 13
ATOM 7265 C CA . GLY A 1 27 ? -7.955 -5.899 4.412 1.00 0.00 27 GLY A CA 13
ATOM 7266 C C . GLY A 1 27 ? -9.161 -5.145 4.970 1.00 0.00 27 GLY A C 13
ATOM 7267 O O . GLY A 1 27 ? -10.203 -5.725 5.217 1.00 0.00 27 GLY A O 13
ATOM 7271 N N . TRP A 1 28 ? -9.023 -3.857 5.171 1.00 0.00 28 TRP A N 13
ATOM 7272 C CA . TRP A 1 28 ? -10.153 -3.047 5.715 1.00 0.00 28 TRP A CA 13
ATOM 7273 C C . TRP A 1 28 ? -11.039 -2.564 4.561 1.00 0.00 28 TRP A C 13
ATOM 7274 O O . TRP A 1 28 ? -10.849 -1.486 4.024 1.00 0.00 28 TRP A O 13
ATOM 7295 N N . HIS A 1 29 ? -12.012 -3.364 4.183 1.00 0.00 29 HIS A N 13
ATOM 7296 C CA . HIS A 1 29 ? -12.939 -2.983 3.070 1.00 0.00 29 HIS A CA 13
ATOM 7297 C C . HIS A 1 29 ? -12.135 -2.699 1.792 1.00 0.00 29 HIS A C 13
ATOM 7298 O O . HIS A 1 29 ? -12.513 -1.869 0.983 1.00 0.00 29 HIS A O 13
ATOM 7312 N N . ARG A 1 30 ? -11.021 -3.379 1.613 1.00 0.00 30 ARG A N 13
ATOM 7313 C CA . ARG A 1 30 ? -10.168 -3.153 0.403 1.00 0.00 30 ARG A CA 13
ATOM 7314 C C . ARG A 1 30 ? -9.710 -1.681 0.370 1.00 0.00 30 ARG A C 13
ATOM 7315 O O . ARG A 1 30 ? -9.475 -1.116 -0.685 1.00 0.00 30 ARG A O 13
ATOM 7336 N N . LEU A 1 31 ? -9.583 -1.058 1.522 1.00 0.00 31 LEU A N 13
ATOM 7337 C CA . LEU A 1 31 ? -9.149 0.372 1.576 1.00 0.00 31 LEU A CA 13
ATOM 7338 C C . LEU A 1 31 ? -7.796 0.498 2.298 1.00 0.00 31 LEU A C 13
ATOM 7339 O O . LEU A 1 31 ? -7.138 1.521 2.205 1.00 0.00 31 LEU A O 13
ATOM 7355 N N . ARG A 1 32 ? -7.369 -0.523 3.012 1.00 0.00 32 ARG A N 13
ATOM 7356 C CA . ARG A 1 32 ? -6.057 -0.448 3.728 1.00 0.00 32 ARG A CA 13
ATOM 7357 C C . ARG A 1 32 ? -4.933 -0.828 2.760 1.00 0.00 32 ARG A C 13
ATOM 7358 O O . ARG A 1 32 ? -5.077 -1.732 1.956 1.00 0.00 32 ARG A O 13
ATOM 7379 N N . CYS A 1 33 ? -3.818 -0.141 2.830 1.00 0.00 33 CYS A N 13
ATOM 7380 C CA . CYS A 1 33 ? -2.680 -0.451 1.911 1.00 0.00 33 CYS A CA 13
ATOM 7381 C C . CYS A 1 33 ? -1.773 -1.514 2.542 1.00 0.00 33 CYS A C 13
ATOM 7382 O O . CYS A 1 33 ? -1.026 -1.240 3.466 1.00 0.00 33 CYS A O 13
ATOM 7389 N N . THR A 1 34 ? -1.834 -2.727 2.039 1.00 0.00 34 THR A N 13
ATOM 7390 C CA . THR A 1 34 ? -0.983 -3.824 2.586 1.00 0.00 34 THR A CA 13
ATOM 7391 C C . THR A 1 34 ? 0.319 -3.906 1.776 1.00 0.00 34 THR A C 13
ATOM 7392 O O . THR A 1 34 ? 0.310 -4.231 0.601 1.00 0.00 34 THR A O 13
ATOM 7403 N N . CYS A 1 35 ? 1.436 -3.610 2.398 1.00 0.00 35 CYS A N 13
ATOM 7404 C CA . CYS A 1 35 ? 2.750 -3.661 1.680 1.00 0.00 35 CYS A CA 13
ATOM 7405 C C . CYS A 1 35 ? 3.486 -4.958 2.045 1.00 0.00 35 CYS A C 13
ATOM 7406 O O . CYS A 1 35 ? 3.334 -5.478 3.135 1.00 0.00 35 CYS A O 13
ATOM 7413 N N . TYR A 1 36 ? 4.286 -5.477 1.145 1.00 0.00 36 TYR A N 13
ATOM 7414 C CA . TYR A 1 36 ? 5.037 -6.742 1.441 1.00 0.00 36 TYR A CA 13
ATOM 7415 C C . TYR A 1 36 ? 6.546 -6.462 1.473 1.00 0.00 36 TYR A C 13
ATOM 7416 O O . TYR A 1 36 ? 7.057 -5.664 0.705 1.00 0.00 36 TYR A O 13
ATOM 7434 N N . ARG A 1 37 ? 7.257 -7.120 2.362 1.00 0.00 37 ARG A N 13
ATOM 7435 C CA . ARG A 1 37 ? 8.736 -6.912 2.467 1.00 0.00 37 ARG A CA 13
ATOM 7436 C C . ARG A 1 37 ? 9.417 -7.297 1.147 1.00 0.00 37 ARG A C 13
ATOM 7437 O O . ARG A 1 37 ? 9.023 -8.243 0.487 1.00 0.00 37 ARG A O 13
ATOM 7458 N N . CYS A 1 38 ? 10.436 -6.567 0.764 1.00 0.00 38 CYS A N 13
ATOM 7459 C CA . CYS A 1 38 ? 11.156 -6.875 -0.511 1.00 0.00 38 CYS A CA 13
ATOM 7460 C C . CYS A 1 38 ? 12.318 -7.837 -0.234 1.00 0.00 38 CYS A C 13
ATOM 7461 O O . CYS A 1 38 ? 13.202 -7.547 0.554 1.00 0.00 38 CYS A O 13
ATOM 7468 N N . GLY A 1 39 ? 12.318 -8.979 -0.879 1.00 0.00 39 GLY A N 13
ATOM 7469 C CA . GLY A 1 39 ? 13.414 -9.972 -0.670 1.00 0.00 39 GLY A CA 13
ATOM 7470 C C . GLY A 1 39 ? 14.532 -9.725 -1.687 1.00 0.00 39 GLY A C 13
ATOM 7471 O O . GLY A 1 39 ? 15.363 -8.869 -1.428 1.00 0.00 39 GLY A O 13
ATOM 7476 N N . GLY A 1 1 ? -7.857 4.279 2.291 1.00 0.00 1 GLY A N 14
ATOM 7477 C CA . GLY A 1 1 ? -6.822 5.335 2.491 1.00 0.00 1 GLY A CA 14
ATOM 7478 C C . GLY A 1 1 ? -5.611 5.070 1.588 1.00 0.00 1 GLY A C 14
ATOM 7479 O O . GLY A 1 1 ? -5.535 4.055 0.917 1.00 0.00 1 GLY A O 14
ATOM 7485 N N . PHE A 1 2 ? -4.665 5.982 1.574 1.00 0.00 2 PHE A N 14
ATOM 7486 C CA . PHE A 1 2 ? -3.435 5.816 0.727 1.00 0.00 2 PHE A CA 14
ATOM 7487 C C . PHE A 1 2 ? -3.822 5.709 -0.761 1.00 0.00 2 PHE A C 14
ATOM 7488 O O . PHE A 1 2 ? -3.123 5.096 -1.548 1.00 0.00 2 PHE A O 14
ATOM 7505 N N . GLY A 1 3 ? -4.926 6.310 -1.149 1.00 0.00 3 GLY A N 14
ATOM 7506 C CA . GLY A 1 3 ? -5.364 6.256 -2.577 1.00 0.00 3 GLY A CA 14
ATOM 7507 C C . GLY A 1 3 ? -5.805 4.834 -2.942 1.00 0.00 3 GLY A C 14
ATOM 7508 O O . GLY A 1 3 ? -5.378 4.284 -3.939 1.00 0.00 3 GLY A O 14
ATOM 7512 N N . CYS A 1 4 ? -6.661 4.240 -2.144 1.00 0.00 4 CYS A N 14
ATOM 7513 C CA . CYS A 1 4 ? -7.141 2.854 -2.439 1.00 0.00 4 CYS A CA 14
ATOM 7514 C C . CYS A 1 4 ? -8.555 2.914 -3.041 1.00 0.00 4 CYS A C 14
ATOM 7515 O O . CYS A 1 4 ? -9.245 3.903 -2.885 1.00 0.00 4 CYS A O 14
ATOM 7522 N N . PRO A 1 5 ? -8.948 1.848 -3.713 1.00 0.00 5 PRO A N 14
ATOM 7523 C CA . PRO A 1 5 ? -8.112 0.640 -3.907 1.00 0.00 5 PRO A CA 14
ATOM 7524 C C . PRO A 1 5 ? -7.125 0.800 -5.085 1.00 0.00 5 PRO A C 14
ATOM 7525 O O . PRO A 1 5 ? -6.575 -0.176 -5.564 1.00 0.00 5 PRO A O 14
ATOM 7536 N N . ASN A 1 6 ? -6.901 2.010 -5.559 1.00 0.00 6 ASN A N 14
ATOM 7537 C CA . ASN A 1 6 ? -5.959 2.217 -6.705 1.00 0.00 6 ASN A CA 14
ATOM 7538 C C . ASN A 1 6 ? -4.547 1.751 -6.321 1.00 0.00 6 ASN A C 14
ATOM 7539 O O . ASN A 1 6 ? -3.978 2.196 -5.339 1.00 0.00 6 ASN A O 14
ATOM 7550 N N . ASN A 1 7 ? -3.983 0.852 -7.096 1.00 0.00 7 ASN A N 14
ATOM 7551 C CA . ASN A 1 7 ? -2.608 0.337 -6.797 1.00 0.00 7 ASN A CA 14
ATOM 7552 C C . ASN A 1 7 ? -1.553 1.415 -7.077 1.00 0.00 7 ASN A C 14
ATOM 7553 O O . ASN A 1 7 ? -0.479 1.388 -6.508 1.00 0.00 7 ASN A O 14
ATOM 7564 N N . TYR A 1 8 ? -1.841 2.360 -7.946 1.00 0.00 8 TYR A N 14
ATOM 7565 C CA . TYR A 1 8 ? -0.842 3.432 -8.248 1.00 0.00 8 TYR A CA 14
ATOM 7566 C C . TYR A 1 8 ? -0.597 4.264 -6.984 1.00 0.00 8 TYR A C 14
ATOM 7567 O O . TYR A 1 8 ? 0.534 4.473 -6.585 1.00 0.00 8 TYR A O 14
ATOM 7585 N N . GLN A 1 9 ? -1.649 4.724 -6.350 1.00 0.00 9 GLN A N 14
ATOM 7586 C CA . GLN A 1 9 ? -1.484 5.526 -5.103 1.00 0.00 9 GLN A CA 14
ATOM 7587 C C . GLN A 1 9 ? -1.098 4.587 -3.958 1.00 0.00 9 GLN A C 14
ATOM 7588 O O . GLN A 1 9 ? -0.288 4.925 -3.113 1.00 0.00 9 GLN A O 14
ATOM 7602 N N . CYS A 1 10 ? -1.663 3.399 -3.936 1.00 0.00 10 CYS A N 14
ATOM 7603 C CA . CYS A 1 10 ? -1.325 2.418 -2.863 1.00 0.00 10 CYS A CA 14
ATOM 7604 C C . CYS A 1 10 ? 0.158 2.054 -2.961 1.00 0.00 10 CYS A C 14
ATOM 7605 O O . CYS A 1 10 ? 0.856 1.989 -1.964 1.00 0.00 10 CYS A O 14
ATOM 7612 N N . HIS A 1 11 ? 0.645 1.826 -4.163 1.00 0.00 11 HIS A N 14
ATOM 7613 C CA . HIS A 1 11 ? 2.084 1.477 -4.348 1.00 0.00 11 HIS A CA 14
ATOM 7614 C C . HIS A 1 11 ? 2.950 2.658 -3.896 1.00 0.00 11 HIS A C 14
ATOM 7615 O O . HIS A 1 11 ? 3.998 2.472 -3.307 1.00 0.00 11 HIS A O 14
ATOM 7629 N N . ARG A 1 12 ? 2.509 3.870 -4.159 1.00 0.00 12 ARG A N 14
ATOM 7630 C CA . ARG A 1 12 ? 3.288 5.075 -3.735 1.00 0.00 12 ARG A CA 14
ATOM 7631 C C . ARG A 1 12 ? 3.446 5.063 -2.208 1.00 0.00 12 ARG A C 14
ATOM 7632 O O . ARG A 1 12 ? 4.514 5.325 -1.688 1.00 0.00 12 ARG A O 14
ATOM 7653 N N . HIS A 1 13 ? 2.385 4.751 -1.495 1.00 0.00 13 HIS A N 14
ATOM 7654 C CA . HIS A 1 13 ? 2.453 4.708 -0.001 1.00 0.00 13 HIS A CA 14
ATOM 7655 C C . HIS A 1 13 ? 3.432 3.610 0.437 1.00 0.00 13 HIS A C 14
ATOM 7656 O O . HIS A 1 13 ? 4.285 3.831 1.275 1.00 0.00 13 HIS A O 14
ATOM 7670 N N . CYS A 1 14 ? 3.318 2.431 -0.130 1.00 0.00 14 CYS A N 14
ATOM 7671 C CA . CYS A 1 14 ? 4.246 1.319 0.245 1.00 0.00 14 CYS A CA 14
ATOM 7672 C C . CYS A 1 14 ? 5.679 1.684 -0.169 1.00 0.00 14 CYS A C 14
ATOM 7673 O O . CYS A 1 14 ? 6.633 1.319 0.495 1.00 0.00 14 CYS A O 14
ATOM 7680 N N . LYS A 1 15 ? 5.831 2.403 -1.263 1.00 0.00 15 LYS A N 14
ATOM 7681 C CA . LYS A 1 15 ? 7.192 2.805 -1.734 1.00 0.00 15 LYS A CA 14
ATOM 7682 C C . LYS A 1 15 ? 7.870 3.682 -0.673 1.00 0.00 15 LYS A C 14
ATOM 7683 O O . LYS A 1 15 ? 9.034 3.500 -0.370 1.00 0.00 15 LYS A O 14
ATOM 7702 N N . SER A 1 16 ? 7.150 4.626 -0.103 1.00 0.00 16 SER A N 14
ATOM 7703 C CA . SER A 1 16 ? 7.755 5.508 0.943 1.00 0.00 16 SER A CA 14
ATOM 7704 C C . SER A 1 16 ? 8.017 4.698 2.224 1.00 0.00 16 SER A C 14
ATOM 7705 O O . SER A 1 16 ? 8.908 5.018 2.990 1.00 0.00 16 SER A O 14
ATOM 7713 N N . ILE A 1 17 ? 7.253 3.650 2.459 1.00 0.00 17 ILE A N 14
ATOM 7714 C CA . ILE A 1 17 ? 7.462 2.814 3.685 1.00 0.00 17 ILE A CA 14
ATOM 7715 C C . ILE A 1 17 ? 8.731 1.960 3.509 1.00 0.00 17 ILE A C 14
ATOM 7716 O O . ILE A 1 17 ? 8.888 1.286 2.507 1.00 0.00 17 ILE A O 14
ATOM 7732 N N . PRO A 1 18 ? 9.601 2.018 4.496 1.00 0.00 18 PRO A N 14
ATOM 7733 C CA . PRO A 1 18 ? 10.874 1.269 4.488 1.00 0.00 18 PRO A CA 14
ATOM 7734 C C . PRO A 1 18 ? 10.652 -0.203 4.871 1.00 0.00 18 PRO A C 14
ATOM 7735 O O . PRO A 1 18 ? 9.901 -0.513 5.782 1.00 0.00 18 PRO A O 14
ATOM 7746 N N . GLY A 1 19 ? 11.304 -1.108 4.179 1.00 0.00 19 GLY A N 14
ATOM 7747 C CA . GLY A 1 19 ? 11.149 -2.563 4.488 1.00 0.00 19 GLY A CA 14
ATOM 7748 C C . GLY A 1 19 ? 10.192 -3.219 3.484 1.00 0.00 19 GLY A C 14
ATOM 7749 O O . GLY A 1 19 ? 10.237 -4.419 3.277 1.00 0.00 19 GLY A O 14
ATOM 7753 N N . ARG A 1 20 ? 9.330 -2.447 2.862 1.00 0.00 20 ARG A N 14
ATOM 7754 C CA . ARG A 1 20 ? 8.369 -3.027 1.872 1.00 0.00 20 ARG A CA 14
ATOM 7755 C C . ARG A 1 20 ? 8.729 -2.545 0.461 1.00 0.00 20 ARG A C 14
ATOM 7756 O O . ARG A 1 20 ? 9.194 -1.434 0.275 1.00 0.00 20 ARG A O 14
ATOM 7777 N N . CYS A 1 21 ? 8.510 -3.373 -0.534 1.00 0.00 21 CYS A N 14
ATOM 7778 C CA . CYS A 1 21 ? 8.830 -2.973 -1.940 1.00 0.00 21 CYS A CA 14
ATOM 7779 C C . CYS A 1 21 ? 7.546 -2.524 -2.647 1.00 0.00 21 CYS A C 14
ATOM 7780 O O . CYS A 1 21 ? 7.463 -1.418 -3.154 1.00 0.00 21 CYS A O 14
ATOM 7787 N N . GLY A 1 22 ? 6.547 -3.373 -2.676 1.00 0.00 22 GLY A N 14
ATOM 7788 C CA . GLY A 1 22 ? 5.257 -3.012 -3.339 1.00 0.00 22 GLY A CA 14
ATOM 7789 C C . GLY A 1 22 ? 4.099 -3.233 -2.361 1.00 0.00 22 GLY A C 14
ATOM 7790 O O . GLY A 1 22 ? 4.300 -3.646 -1.231 1.00 0.00 22 GLY A O 14
ATOM 7794 N N . GLY A 1 23 ? 2.886 -2.964 -2.782 1.00 0.00 23 GLY A N 14
ATOM 7795 C CA . GLY A 1 23 ? 1.722 -3.162 -1.867 1.00 0.00 23 GLY A CA 14
ATOM 7796 C C . GLY A 1 23 ? 0.404 -3.174 -2.647 1.00 0.00 23 GLY A C 14
ATOM 7797 O O . GLY A 1 23 ? 0.342 -2.798 -3.805 1.00 0.00 23 GLY A O 14
ATOM 7801 N N . TYR A 1 24 ? -0.649 -3.608 -1.999 1.00 0.00 24 TYR A N 14
ATOM 7802 C CA . TYR A 1 24 ? -1.990 -3.665 -2.655 1.00 0.00 24 TYR A CA 14
ATOM 7803 C C . TYR A 1 24 ? -3.073 -3.258 -1.648 1.00 0.00 24 TYR A C 14
ATOM 7804 O O . TYR A 1 24 ? -2.885 -3.351 -0.445 1.00 0.00 24 TYR A O 14
ATOM 7822 N N . CYS A 1 25 ? -4.207 -2.813 -2.130 1.00 0.00 25 CYS A N 14
ATOM 7823 C CA . CYS A 1 25 ? -5.309 -2.401 -1.210 1.00 0.00 25 CYS A CA 14
ATOM 7824 C C . CYS A 1 25 ? -6.107 -3.638 -0.786 1.00 0.00 25 CYS A C 14
ATOM 7825 O O . CYS A 1 25 ? -6.795 -4.247 -1.586 1.00 0.00 25 CYS A O 14
ATOM 7832 N N . GLY A 1 26 ? -6.010 -4.013 0.467 1.00 0.00 26 GLY A N 14
ATOM 7833 C CA . GLY A 1 26 ? -6.752 -5.215 0.959 1.00 0.00 26 GLY A CA 14
ATOM 7834 C C . GLY A 1 26 ? -6.680 -5.279 2.487 1.00 0.00 26 GLY A C 14
ATOM 7835 O O . GLY A 1 26 ? -5.649 -5.014 3.079 1.00 0.00 26 GLY A O 14
ATOM 7839 N N . GLY A 1 27 ? -7.772 -5.628 3.127 1.00 0.00 27 GLY A N 14
ATOM 7840 C CA . GLY A 1 27 ? -7.786 -5.714 4.618 1.00 0.00 27 GLY A CA 14
ATOM 7841 C C . GLY A 1 27 ? -8.986 -4.940 5.163 1.00 0.00 27 GLY A C 14
ATOM 7842 O O . GLY A 1 27 ? -9.995 -5.520 5.525 1.00 0.00 27 GLY A O 14
ATOM 7846 N N . TRP A 1 28 ? -8.882 -3.635 5.221 1.00 0.00 28 TRP A N 14
ATOM 7847 C CA . TRP A 1 28 ? -10.009 -2.803 5.741 1.00 0.00 28 TRP A CA 14
ATOM 7848 C C . TRP A 1 28 ? -10.866 -2.315 4.567 1.00 0.00 28 TRP A C 14
ATOM 7849 O O . TRP A 1 28 ? -10.613 -1.271 3.991 1.00 0.00 28 TRP A O 14
ATOM 7870 N N . HIS A 1 29 ? -11.883 -3.070 4.217 1.00 0.00 29 HIS A N 14
ATOM 7871 C CA . HIS A 1 29 ? -12.783 -2.674 3.086 1.00 0.00 29 HIS A CA 14
ATOM 7872 C C . HIS A 1 29 ? -11.959 -2.461 1.808 1.00 0.00 29 HIS A C 14
ATOM 7873 O O . HIS A 1 29 ? -12.287 -1.630 0.978 1.00 0.00 29 HIS A O 14
ATOM 7887 N N . ARG A 1 30 ? -10.884 -3.206 1.651 1.00 0.00 30 ARG A N 14
ATOM 7888 C CA . ARG A 1 30 ? -10.013 -3.058 0.442 1.00 0.00 30 ARG A CA 14
ATOM 7889 C C . ARG A 1 30 ? -9.510 -1.604 0.343 1.00 0.00 30 ARG A C 14
ATOM 7890 O O . ARG A 1 30 ? -9.268 -1.092 -0.737 1.00 0.00 30 ARG A O 14
ATOM 7911 N N . LEU A 1 31 ? -9.352 -0.940 1.466 1.00 0.00 31 LEU A N 14
ATOM 7912 C CA . LEU A 1 31 ? -8.869 0.473 1.454 1.00 0.00 31 LEU A CA 14
ATOM 7913 C C . LEU A 1 31 ? -7.516 0.585 2.177 1.00 0.00 31 LEU A C 14
ATOM 7914 O O . LEU A 1 31 ? -6.849 1.602 2.090 1.00 0.00 31 LEU A O 14
ATOM 7930 N N . ARG A 1 32 ? -7.096 -0.445 2.882 1.00 0.00 32 ARG A N 14
ATOM 7931 C CA . ARG A 1 32 ? -5.784 -0.387 3.594 1.00 0.00 32 ARG A CA 14
ATOM 7932 C C . ARG A 1 32 ? -4.675 -0.836 2.637 1.00 0.00 32 ARG A C 14
ATOM 7933 O O . ARG A 1 32 ? -4.843 -1.775 1.878 1.00 0.00 32 ARG A O 14
ATOM 7954 N N . CYS A 1 33 ? -3.547 -0.168 2.663 1.00 0.00 33 CYS A N 14
ATOM 7955 C CA . CYS A 1 33 ? -2.425 -0.544 1.751 1.00 0.00 33 CYS A CA 14
ATOM 7956 C C . CYS A 1 33 ? -1.527 -1.586 2.427 1.00 0.00 33 CYS A C 14
ATOM 7957 O O . CYS A 1 33 ? -0.754 -1.272 3.317 1.00 0.00 33 CYS A O 14
ATOM 7964 N N . THR A 1 34 ? -1.623 -2.824 2.001 1.00 0.00 34 THR A N 14
ATOM 7965 C CA . THR A 1 34 ? -0.780 -3.901 2.600 1.00 0.00 34 THR A CA 14
ATOM 7966 C C . THR A 1 34 ? 0.503 -4.056 1.772 1.00 0.00 34 THR A C 14
ATOM 7967 O O . THR A 1 34 ? 0.472 -4.497 0.635 1.00 0.00 34 THR A O 14
ATOM 7978 N N . CYS A 1 35 ? 1.628 -3.684 2.337 1.00 0.00 35 CYS A N 14
ATOM 7979 C CA . CYS A 1 35 ? 2.925 -3.791 1.597 1.00 0.00 35 CYS A CA 14
ATOM 7980 C C . CYS A 1 35 ? 3.649 -5.087 1.990 1.00 0.00 35 CYS A C 14
ATOM 7981 O O . CYS A 1 35 ? 3.526 -5.566 3.104 1.00 0.00 35 CYS A O 14
ATOM 7988 N N . TYR A 1 36 ? 4.406 -5.651 1.078 1.00 0.00 36 TYR A N 14
ATOM 7989 C CA . TYR A 1 36 ? 5.148 -6.917 1.380 1.00 0.00 36 TYR A CA 14
ATOM 7990 C C . TYR A 1 36 ? 6.663 -6.659 1.366 1.00 0.00 36 TYR A C 14
ATOM 7991 O O . TYR A 1 36 ? 7.140 -5.711 0.765 1.00 0.00 36 TYR A O 14
ATOM 8009 N N . ARG A 1 37 ? 7.419 -7.508 2.027 1.00 0.00 37 ARG A N 14
ATOM 8010 C CA . ARG A 1 37 ? 8.909 -7.344 2.071 1.00 0.00 37 ARG A CA 14
ATOM 8011 C C . ARG A 1 37 ? 9.495 -7.453 0.658 1.00 0.00 37 ARG A C 14
ATOM 8012 O O . ARG A 1 37 ? 8.912 -8.055 -0.227 1.00 0.00 37 ARG A O 14
ATOM 8033 N N . CYS A 1 38 ? 10.653 -6.875 0.450 1.00 0.00 38 CYS A N 14
ATOM 8034 C CA . CYS A 1 38 ? 11.303 -6.935 -0.895 1.00 0.00 38 CYS A CA 14
ATOM 8035 C C . CYS A 1 38 ? 12.275 -8.120 -0.944 1.00 0.00 38 CYS A C 14
ATOM 8036 O O . CYS A 1 38 ? 13.143 -8.258 -0.099 1.00 0.00 38 CYS A O 14
ATOM 8043 N N . GLY A 1 39 ? 12.131 -8.973 -1.930 1.00 0.00 39 GLY A N 14
ATOM 8044 C CA . GLY A 1 39 ? 13.036 -10.155 -2.054 1.00 0.00 39 GLY A CA 14
ATOM 8045 C C . GLY A 1 39 ? 14.236 -9.792 -2.931 1.00 0.00 39 GLY A C 14
ATOM 8046 O O . GLY A 1 39 ? 15.187 -9.238 -2.403 1.00 0.00 39 GLY A O 14
ATOM 8051 N N . GLY A 1 1 ? -7.955 4.561 2.403 1.00 0.00 1 GLY A N 15
ATOM 8052 C CA . GLY A 1 1 ? -6.828 5.482 2.739 1.00 0.00 1 GLY A CA 15
ATOM 8053 C C . GLY A 1 1 ? -5.615 5.181 1.848 1.00 0.00 1 GLY A C 15
ATOM 8054 O O . GLY A 1 1 ? -5.593 4.204 1.119 1.00 0.00 1 GLY A O 15
ATOM 8060 N N . PHE A 1 2 ? -4.605 6.022 1.913 1.00 0.00 2 PHE A N 15
ATOM 8061 C CA . PHE A 1 2 ? -3.366 5.822 1.087 1.00 0.00 2 PHE A CA 15
ATOM 8062 C C . PHE A 1 2 ? -3.721 5.730 -0.409 1.00 0.00 2 PHE A C 15
ATOM 8063 O O . PHE A 1 2 ? -3.042 5.071 -1.180 1.00 0.00 2 PHE A O 15
ATOM 8080 N N . GLY A 1 3 ? -4.774 6.397 -0.825 1.00 0.00 3 GLY A N 15
ATOM 8081 C CA . GLY A 1 3 ? -5.178 6.367 -2.263 1.00 0.00 3 GLY A CA 15
ATOM 8082 C C . GLY A 1 3 ? -5.781 5.003 -2.622 1.00 0.00 3 GLY A C 15
ATOM 8083 O O . GLY A 1 3 ? -5.493 4.450 -3.666 1.00 0.00 3 GLY A O 15
ATOM 8087 N N . CYS A 1 4 ? -6.626 4.467 -1.772 1.00 0.00 4 CYS A N 15
ATOM 8088 C CA . CYS A 1 4 ? -7.266 3.146 -2.068 1.00 0.00 4 CYS A CA 15
ATOM 8089 C C . CYS A 1 4 ? -8.682 3.385 -2.620 1.00 0.00 4 CYS A C 15
ATOM 8090 O O . CYS A 1 4 ? -9.231 4.459 -2.452 1.00 0.00 4 CYS A O 15
ATOM 8097 N N . PRO A 1 5 ? -9.234 2.380 -3.267 1.00 0.00 5 PRO A N 15
ATOM 8098 C CA . PRO A 1 5 ? -8.573 1.071 -3.476 1.00 0.00 5 PRO A CA 15
ATOM 8099 C C . PRO A 1 5 ? -7.578 1.111 -4.654 1.00 0.00 5 PRO A C 15
ATOM 8100 O O . PRO A 1 5 ? -7.119 0.078 -5.109 1.00 0.00 5 PRO A O 15
ATOM 8111 N N . ASN A 1 6 ? -7.243 2.285 -5.153 1.00 0.00 6 ASN A N 15
ATOM 8112 C CA . ASN A 1 6 ? -6.285 2.379 -6.299 1.00 0.00 6 ASN A CA 15
ATOM 8113 C C . ASN A 1 6 ? -4.931 1.772 -5.908 1.00 0.00 6 ASN A C 15
ATOM 8114 O O . ASN A 1 6 ? -4.353 2.113 -4.890 1.00 0.00 6 ASN A O 15
ATOM 8125 N N . ASN A 1 7 ? -4.425 0.874 -6.719 1.00 0.00 7 ASN A N 15
ATOM 8126 C CA . ASN A 1 7 ? -3.111 0.230 -6.420 1.00 0.00 7 ASN A CA 15
ATOM 8127 C C . ASN A 1 7 ? -1.961 1.179 -6.776 1.00 0.00 7 ASN A C 15
ATOM 8128 O O . ASN A 1 7 ? -0.874 1.054 -6.248 1.00 0.00 7 ASN A O 15
ATOM 8139 N N . TYR A 1 8 ? -2.190 2.132 -7.654 1.00 0.00 8 TYR A N 15
ATOM 8140 C CA . TYR A 1 8 ? -1.107 3.092 -8.023 1.00 0.00 8 TYR A CA 15
ATOM 8141 C C . TYR A 1 8 ? -0.765 3.944 -6.797 1.00 0.00 8 TYR A C 15
ATOM 8142 O O . TYR A 1 8 ? 0.378 4.023 -6.390 1.00 0.00 8 TYR A O 15
ATOM 8160 N N . GLN A 1 9 ? -1.755 4.568 -6.197 1.00 0.00 9 GLN A N 15
ATOM 8161 C CA . GLN A 1 9 ? -1.502 5.403 -4.984 1.00 0.00 9 GLN A CA 15
ATOM 8162 C C . GLN A 1 9 ? -1.010 4.492 -3.854 1.00 0.00 9 GLN A C 15
ATOM 8163 O O . GLN A 1 9 ? -0.047 4.797 -3.174 1.00 0.00 9 GLN A O 15
ATOM 8177 N N . CYS A 1 10 ? -1.663 3.367 -3.666 1.00 0.00 10 CYS A N 15
ATOM 8178 C CA . CYS A 1 10 ? -1.242 2.409 -2.598 1.00 0.00 10 CYS A CA 15
ATOM 8179 C C . CYS A 1 10 ? 0.199 1.960 -2.861 1.00 0.00 10 CYS A C 15
ATOM 8180 O O . CYS A 1 10 ? 1.003 1.862 -1.951 1.00 0.00 10 CYS A O 15
ATOM 8187 N N . HIS A 1 11 ? 0.524 1.693 -4.107 1.00 0.00 11 HIS A N 15
ATOM 8188 C CA . HIS A 1 11 ? 1.908 1.256 -4.462 1.00 0.00 11 HIS A CA 15
ATOM 8189 C C . HIS A 1 11 ? 2.906 2.361 -4.094 1.00 0.00 11 HIS A C 15
ATOM 8190 O O . HIS A 1 11 ? 3.966 2.091 -3.560 1.00 0.00 11 HIS A O 15
ATOM 8204 N N . ARG A 1 12 ? 2.569 3.601 -4.370 1.00 0.00 12 ARG A N 15
ATOM 8205 C CA . ARG A 1 12 ? 3.487 4.734 -4.034 1.00 0.00 12 ARG A CA 15
ATOM 8206 C C . ARG A 1 12 ? 3.729 4.764 -2.517 1.00 0.00 12 ARG A C 15
ATOM 8207 O O . ARG A 1 12 ? 4.831 5.021 -2.065 1.00 0.00 12 ARG A O 15
ATOM 8228 N N . HIS A 1 13 ? 2.706 4.492 -1.737 1.00 0.00 13 HIS A N 15
ATOM 8229 C CA . HIS A 1 13 ? 2.859 4.486 -0.248 1.00 0.00 13 HIS A CA 15
ATOM 8230 C C . HIS A 1 13 ? 3.820 3.360 0.159 1.00 0.00 13 HIS A C 15
ATOM 8231 O O . HIS A 1 13 ? 4.676 3.543 1.002 1.00 0.00 13 HIS A O 15
ATOM 8245 N N . CYS A 1 14 ? 3.686 2.200 -0.444 1.00 0.00 14 CYS A N 15
ATOM 8246 C CA . CYS A 1 14 ? 4.597 1.060 -0.106 1.00 0.00 14 CYS A CA 15
ATOM 8247 C C . CYS A 1 14 ? 6.041 1.438 -0.466 1.00 0.00 14 CYS A C 15
ATOM 8248 O O . CYS A 1 14 ? 6.979 1.037 0.201 1.00 0.00 14 CYS A O 15
ATOM 8255 N N . LYS A 1 15 ? 6.218 2.213 -1.514 1.00 0.00 15 LYS A N 15
ATOM 8256 C CA . LYS A 1 15 ? 7.589 2.638 -1.934 1.00 0.00 15 LYS A CA 15
ATOM 8257 C C . LYS A 1 15 ? 8.203 3.541 -0.857 1.00 0.00 15 LYS A C 15
ATOM 8258 O O . LYS A 1 15 ? 9.360 3.390 -0.505 1.00 0.00 15 LYS A O 15
ATOM 8277 N N . SER A 1 16 ? 7.441 4.478 -0.330 1.00 0.00 16 SER A N 15
ATOM 8278 C CA . SER A 1 16 ? 7.986 5.386 0.729 1.00 0.00 16 SER A CA 15
ATOM 8279 C C . SER A 1 16 ? 8.304 4.581 1.999 1.00 0.00 16 SER A C 15
ATOM 8280 O O . SER A 1 16 ? 9.163 4.960 2.774 1.00 0.00 16 SER A O 15
ATOM 8288 N N . ILE A 1 17 ? 7.628 3.472 2.214 1.00 0.00 17 ILE A N 15
ATOM 8289 C CA . ILE A 1 17 ? 7.904 2.640 3.431 1.00 0.00 17 ILE A CA 15
ATOM 8290 C C . ILE A 1 17 ? 9.258 1.930 3.262 1.00 0.00 17 ILE A C 15
ATOM 8291 O O . ILE A 1 17 ? 9.513 1.323 2.237 1.00 0.00 17 ILE A O 15
ATOM 8307 N N . PRO A 1 18 ? 10.086 2.026 4.281 1.00 0.00 18 PRO A N 15
ATOM 8308 C CA . PRO A 1 18 ? 11.426 1.403 4.283 1.00 0.00 18 PRO A CA 15
ATOM 8309 C C . PRO A 1 18 ? 11.321 -0.110 4.524 1.00 0.00 18 PRO A C 15
ATOM 8310 O O . PRO A 1 18 ? 10.691 -0.559 5.467 1.00 0.00 18 PRO A O 15
ATOM 8321 N N . GLY A 1 19 ? 11.932 -0.895 3.669 1.00 0.00 19 GLY A N 15
ATOM 8322 C CA . GLY A 1 19 ? 11.878 -2.382 3.827 1.00 0.00 19 GLY A CA 15
ATOM 8323 C C . GLY A 1 19 ? 10.774 -2.977 2.940 1.00 0.00 19 GLY A C 15
ATOM 8324 O O . GLY A 1 19 ? 10.628 -4.183 2.861 1.00 0.00 19 GLY A O 15
ATOM 8328 N N . ARG A 1 20 ? 9.996 -2.149 2.275 1.00 0.00 20 ARG A N 15
ATOM 8329 C CA . ARG A 1 20 ? 8.905 -2.676 1.400 1.00 0.00 20 ARG A CA 15
ATOM 8330 C C . ARG A 1 20 ? 9.281 -2.511 -0.076 1.00 0.00 20 ARG A C 15
ATOM 8331 O O . ARG A 1 20 ? 10.206 -1.799 -0.424 1.00 0.00 20 ARG A O 15
ATOM 8352 N N . CYS A 1 21 ? 8.549 -3.164 -0.943 1.00 0.00 21 CYS A N 15
ATOM 8353 C CA . CYS A 1 21 ? 8.816 -3.065 -2.410 1.00 0.00 21 CYS A CA 15
ATOM 8354 C C . CYS A 1 21 ? 7.513 -2.699 -3.124 1.00 0.00 21 CYS A C 15
ATOM 8355 O O . CYS A 1 21 ? 7.447 -1.729 -3.859 1.00 0.00 21 CYS A O 15
ATOM 8362 N N . GLY A 1 22 ? 6.472 -3.467 -2.898 1.00 0.00 22 GLY A N 15
ATOM 8363 C CA . GLY A 1 22 ? 5.157 -3.179 -3.541 1.00 0.00 22 GLY A CA 15
ATOM 8364 C C . GLY A 1 22 ? 4.024 -3.478 -2.550 1.00 0.00 22 GLY A C 15
ATOM 8365 O O . GLY A 1 22 ? 4.255 -3.955 -1.450 1.00 0.00 22 GLY A O 15
ATOM 8369 N N . GLY A 1 23 ? 2.801 -3.204 -2.932 1.00 0.00 23 GLY A N 15
ATOM 8370 C CA . GLY A 1 23 ? 1.651 -3.474 -2.016 1.00 0.00 23 GLY A CA 15
ATOM 8371 C C . GLY A 1 23 ? 0.328 -3.381 -2.782 1.00 0.00 23 GLY A C 15
ATOM 8372 O O . GLY A 1 23 ? 0.299 -3.370 -4.000 1.00 0.00 23 GLY A O 15
ATOM 8376 N N . TYR A 1 24 ? -0.767 -3.321 -2.064 1.00 0.00 24 TYR A N 15
ATOM 8377 C CA . TYR A 1 24 ? -2.109 -3.237 -2.719 1.00 0.00 24 TYR A CA 15
ATOM 8378 C C . TYR A 1 24 ? -3.170 -2.835 -1.685 1.00 0.00 24 TYR A C 15
ATOM 8379 O O . TYR A 1 24 ? -2.905 -2.771 -0.497 1.00 0.00 24 TYR A O 15
ATOM 8397 N N . CYS A 1 25 ? -4.376 -2.580 -2.131 1.00 0.00 25 CYS A N 15
ATOM 8398 C CA . CYS A 1 25 ? -5.467 -2.198 -1.184 1.00 0.00 25 CYS A CA 15
ATOM 8399 C C . CYS A 1 25 ? -6.263 -3.453 -0.808 1.00 0.00 25 CYS A C 15
ATOM 8400 O O . CYS A 1 25 ? -6.752 -4.166 -1.669 1.00 0.00 25 CYS A O 15
ATOM 8407 N N . GLY A 1 26 ? -6.384 -3.733 0.468 1.00 0.00 26 GLY A N 15
ATOM 8408 C CA . GLY A 1 26 ? -7.136 -4.948 0.909 1.00 0.00 26 GLY A CA 15
ATOM 8409 C C . GLY A 1 26 ? -7.214 -4.990 2.440 1.00 0.00 26 GLY A C 15
ATOM 8410 O O . GLY A 1 26 ? -6.248 -4.705 3.127 1.00 0.00 26 GLY A O 15
ATOM 8414 N N . GLY A 1 27 ? -8.357 -5.351 2.974 1.00 0.00 27 GLY A N 15
ATOM 8415 C CA . GLY A 1 27 ? -8.515 -5.423 4.458 1.00 0.00 27 GLY A CA 15
ATOM 8416 C C . GLY A 1 27 ? -9.804 -4.713 4.872 1.00 0.00 27 GLY A C 15
ATOM 8417 O O . GLY A 1 27 ? -10.866 -5.308 4.902 1.00 0.00 27 GLY A O 15
ATOM 8421 N N . TRP A 1 28 ? -9.713 -3.445 5.194 1.00 0.00 28 TRP A N 15
ATOM 8422 C CA . TRP A 1 28 ? -10.924 -2.677 5.613 1.00 0.00 28 TRP A CA 15
ATOM 8423 C C . TRP A 1 28 ? -11.613 -2.095 4.373 1.00 0.00 28 TRP A C 15
ATOM 8424 O O . TRP A 1 28 ? -11.252 -1.033 3.891 1.00 0.00 28 TRP A O 15
ATOM 8445 N N . HIS A 1 29 ? -12.603 -2.791 3.857 1.00 0.00 29 HIS A N 15
ATOM 8446 C CA . HIS A 1 29 ? -13.342 -2.305 2.647 1.00 0.00 29 HIS A CA 15
ATOM 8447 C C . HIS A 1 29 ? -12.355 -2.061 1.495 1.00 0.00 29 HIS A C 15
ATOM 8448 O O . HIS A 1 29 ? -12.550 -1.181 0.674 1.00 0.00 29 HIS A O 15
ATOM 8462 N N . ARG A 1 30 ? -11.290 -2.835 1.441 1.00 0.00 30 ARG A N 15
ATOM 8463 C CA . ARG A 1 30 ? -10.263 -2.661 0.366 1.00 0.00 30 ARG A CA 15
ATOM 8464 C C . ARG A 1 30 ? -9.735 -1.213 0.385 1.00 0.00 30 ARG A C 15
ATOM 8465 O O . ARG A 1 30 ? -9.335 -0.669 -0.630 1.00 0.00 30 ARG A O 15
ATOM 8486 N N . LEU A 1 31 ? -9.727 -0.593 1.543 1.00 0.00 31 LEU A N 15
ATOM 8487 C CA . LEU A 1 31 ? -9.226 0.809 1.657 1.00 0.00 31 LEU A CA 15
ATOM 8488 C C . LEU A 1 31 ? -7.888 0.824 2.413 1.00 0.00 31 LEU A C 15
ATOM 8489 O O . LEU A 1 31 ? -7.144 1.785 2.344 1.00 0.00 31 LEU A O 15
ATOM 8505 N N . ARG A 1 32 ? -7.572 -0.239 3.127 1.00 0.00 32 ARG A N 15
ATOM 8506 C CA . ARG A 1 32 ? -6.281 -0.299 3.878 1.00 0.00 32 ARG A CA 15
ATOM 8507 C C . ARG A 1 32 ? -5.154 -0.683 2.911 1.00 0.00 32 ARG A C 15
ATOM 8508 O O . ARG A 1 32 ? -5.329 -1.524 2.046 1.00 0.00 32 ARG A O 15
ATOM 8529 N N . CYS A 1 33 ? -4.002 -0.072 3.051 1.00 0.00 33 CYS A N 15
ATOM 8530 C CA . CYS A 1 33 ? -2.861 -0.392 2.142 1.00 0.00 33 CYS A CA 15
ATOM 8531 C C . CYS A 1 33 ? -1.989 -1.487 2.765 1.00 0.00 33 CYS A C 15
ATOM 8532 O O . CYS A 1 33 ? -1.476 -1.340 3.862 1.00 0.00 33 CYS A O 15
ATOM 8539 N N . THR A 1 34 ? -1.819 -2.582 2.063 1.00 0.00 34 THR A N 15
ATOM 8540 C CA . THR A 1 34 ? -0.983 -3.700 2.586 1.00 0.00 34 THR A CA 15
ATOM 8541 C C . THR A 1 34 ? 0.303 -3.802 1.754 1.00 0.00 34 THR A C 15
ATOM 8542 O O . THR A 1 34 ? 0.277 -4.190 0.599 1.00 0.00 34 THR A O 15
ATOM 8553 N N . CYS A 1 35 ? 1.424 -3.459 2.340 1.00 0.00 35 CYS A N 15
ATOM 8554 C CA . CYS A 1 35 ? 2.725 -3.533 1.605 1.00 0.00 35 CYS A CA 15
ATOM 8555 C C . CYS A 1 35 ? 3.544 -4.707 2.153 1.00 0.00 35 CYS A C 15
ATOM 8556 O O . CYS A 1 35 ? 3.520 -4.988 3.338 1.00 0.00 35 CYS A O 15
ATOM 8563 N N . TYR A 1 36 ? 4.264 -5.401 1.302 1.00 0.00 36 TYR A N 15
ATOM 8564 C CA . TYR A 1 36 ? 5.077 -6.568 1.779 1.00 0.00 36 TYR A CA 15
ATOM 8565 C C . TYR A 1 36 ? 6.578 -6.266 1.658 1.00 0.00 36 TYR A C 15
ATOM 8566 O O . TYR A 1 36 ? 6.992 -5.386 0.923 1.00 0.00 36 TYR A O 15
ATOM 8584 N N . ARG A 1 37 ? 7.391 -7.001 2.386 1.00 0.00 37 ARG A N 15
ATOM 8585 C CA . ARG A 1 37 ? 8.871 -6.786 2.341 1.00 0.00 37 ARG A CA 15
ATOM 8586 C C . ARG A 1 37 ? 9.428 -7.240 0.986 1.00 0.00 37 ARG A C 15
ATOM 8587 O O . ARG A 1 37 ? 8.931 -8.170 0.375 1.00 0.00 37 ARG A O 15
ATOM 8608 N N . CYS A 1 38 ? 10.464 -6.584 0.524 1.00 0.00 38 CYS A N 15
ATOM 8609 C CA . CYS A 1 38 ? 11.081 -6.957 -0.787 1.00 0.00 38 CYS A CA 15
ATOM 8610 C C . CYS A 1 38 ? 11.964 -8.198 -0.606 1.00 0.00 38 CYS A C 15
ATOM 8611 O O . CYS A 1 38 ? 12.730 -8.290 0.337 1.00 0.00 38 CYS A O 15
ATOM 8618 N N . GLY A 1 39 ? 11.859 -9.147 -1.506 1.00 0.00 39 GLY A N 15
ATOM 8619 C CA . GLY A 1 39 ? 12.686 -10.388 -1.404 1.00 0.00 39 GLY A CA 15
ATOM 8620 C C . GLY A 1 39 ? 13.983 -10.207 -2.198 1.00 0.00 39 GLY A C 15
ATOM 8621 O O . GLY A 1 39 ? 14.023 -10.643 -3.336 1.00 0.00 39 GLY A O 15
ATOM 8626 N N . GLY A 1 1 ? -7.906 4.411 2.291 1.00 0.00 1 GLY A N 16
ATOM 8627 C CA . GLY A 1 1 ? -6.790 5.342 2.639 1.00 0.00 1 GLY A CA 16
ATOM 8628 C C . GLY A 1 1 ? -5.556 5.027 1.785 1.00 0.00 1 GLY A C 16
ATOM 8629 O O . GLY A 1 1 ? -5.507 4.029 1.090 1.00 0.00 1 GLY A O 16
ATOM 8635 N N . PHE A 1 2 ? -4.558 5.882 1.839 1.00 0.00 2 PHE A N 16
ATOM 8636 C CA . PHE A 1 2 ? -3.303 5.663 1.041 1.00 0.00 2 PHE A CA 16
ATOM 8637 C C . PHE A 1 2 ? -3.638 5.572 -0.460 1.00 0.00 2 PHE A C 16
ATOM 8638 O O . PHE A 1 2 ? -2.944 4.918 -1.224 1.00 0.00 2 PHE A O 16
ATOM 8655 N N . GLY A 1 3 ? -4.692 6.231 -0.887 1.00 0.00 3 GLY A N 16
ATOM 8656 C CA . GLY A 1 3 ? -5.082 6.199 -2.326 1.00 0.00 3 GLY A CA 16
ATOM 8657 C C . GLY A 1 3 ? -5.720 4.847 -2.675 1.00 0.00 3 GLY A C 16
ATOM 8658 O O . GLY A 1 3 ? -5.461 4.291 -3.724 1.00 0.00 3 GLY A O 16
ATOM 8662 N N . CYS A 1 4 ? -6.560 4.326 -1.809 1.00 0.00 4 CYS A N 16
ATOM 8663 C CA . CYS A 1 4 ? -7.231 3.016 -2.093 1.00 0.00 4 CYS A CA 16
ATOM 8664 C C . CYS A 1 4 ? -8.667 3.276 -2.579 1.00 0.00 4 CYS A C 16
ATOM 8665 O O . CYS A 1 4 ? -9.204 4.347 -2.360 1.00 0.00 4 CYS A O 16
ATOM 8672 N N . PRO A 1 5 ? -9.251 2.289 -3.230 1.00 0.00 5 PRO A N 16
ATOM 8673 C CA . PRO A 1 5 ? -8.604 0.984 -3.498 1.00 0.00 5 PRO A CA 16
ATOM 8674 C C . PRO A 1 5 ? -7.636 1.056 -4.696 1.00 0.00 5 PRO A C 16
ATOM 8675 O O . PRO A 1 5 ? -7.147 0.037 -5.154 1.00 0.00 5 PRO A O 16
ATOM 8686 N N . ASN A 1 6 ? -7.354 2.240 -5.205 1.00 0.00 6 ASN A N 16
ATOM 8687 C CA . ASN A 1 6 ? -6.417 2.369 -6.368 1.00 0.00 6 ASN A CA 16
ATOM 8688 C C . ASN A 1 6 ? -5.052 1.772 -6.004 1.00 0.00 6 ASN A C 16
ATOM 8689 O O . ASN A 1 6 ? -4.578 1.914 -4.892 1.00 0.00 6 ASN A O 16
ATOM 8700 N N . ASN A 1 7 ? -4.420 1.102 -6.938 1.00 0.00 7 ASN A N 16
ATOM 8701 C CA . ASN A 1 7 ? -3.087 0.487 -6.658 1.00 0.00 7 ASN A CA 16
ATOM 8702 C C . ASN A 1 7 ? -1.959 1.460 -7.024 1.00 0.00 7 ASN A C 16
ATOM 8703 O O . ASN A 1 7 ? -0.851 1.321 -6.544 1.00 0.00 7 ASN A O 16
ATOM 8714 N N . TYR A 1 8 ? -2.225 2.443 -7.857 1.00 0.00 8 TYR A N 16
ATOM 8715 C CA . TYR A 1 8 ? -1.161 3.421 -8.233 1.00 0.00 8 TYR A CA 16
ATOM 8716 C C . TYR A 1 8 ? -0.769 4.232 -6.992 1.00 0.00 8 TYR A C 16
ATOM 8717 O O . TYR A 1 8 ? 0.382 4.250 -6.594 1.00 0.00 8 TYR A O 16
ATOM 8735 N N . GLN A 1 9 ? -1.726 4.884 -6.372 1.00 0.00 9 GLN A N 16
ATOM 8736 C CA . GLN A 1 9 ? -1.428 5.683 -5.144 1.00 0.00 9 GLN A CA 16
ATOM 8737 C C . GLN A 1 9 ? -0.971 4.735 -4.031 1.00 0.00 9 GLN A C 16
ATOM 8738 O O . GLN A 1 9 ? -0.051 5.035 -3.292 1.00 0.00 9 GLN A O 16
ATOM 8752 N N . CYS A 1 10 ? -1.598 3.583 -3.922 1.00 0.00 10 CYS A N 16
ATOM 8753 C CA . CYS A 1 10 ? -1.199 2.592 -2.876 1.00 0.00 10 CYS A CA 16
ATOM 8754 C C . CYS A 1 10 ? 0.253 2.170 -3.122 1.00 0.00 10 CYS A C 16
ATOM 8755 O O . CYS A 1 10 ? 1.048 2.080 -2.202 1.00 0.00 10 CYS A O 16
ATOM 8762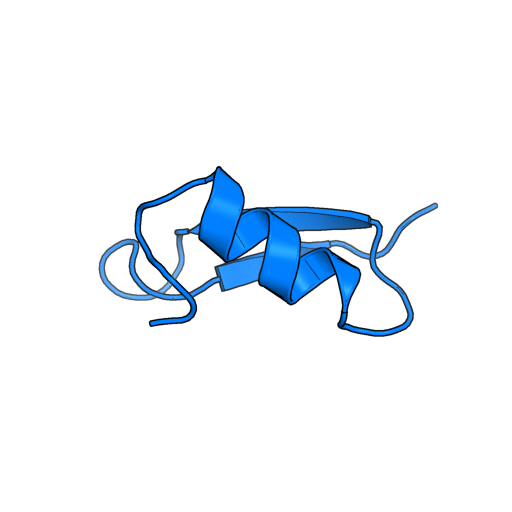 N N . HIS A 1 11 ? 0.597 1.920 -4.366 1.00 0.00 11 HIS A N 16
ATOM 8763 C CA . HIS A 1 11 ? 1.992 1.512 -4.715 1.00 0.00 11 HIS A CA 16
ATOM 8764 C C . HIS A 1 11 ? 2.972 2.591 -4.239 1.00 0.00 11 HIS A C 16
ATOM 8765 O O . HIS A 1 11 ? 3.994 2.290 -3.650 1.00 0.00 11 HIS A O 16
ATOM 8779 N N . ARG A 1 12 ? 2.662 3.845 -4.482 1.00 0.00 12 ARG A N 16
ATOM 8780 C CA . ARG A 1 12 ? 3.567 4.950 -4.039 1.00 0.00 12 ARG A CA 16
ATOM 8781 C C . ARG A 1 12 ? 3.657 4.961 -2.508 1.00 0.00 12 ARG A C 16
ATOM 8782 O O . ARG A 1 12 ? 4.716 5.177 -1.946 1.00 0.00 12 ARG A O 16
ATOM 8803 N N . HIS A 1 13 ? 2.553 4.723 -1.832 1.00 0.00 13 HIS A N 16
ATOM 8804 C CA . HIS A 1 13 ? 2.563 4.707 -0.338 1.00 0.00 13 HIS A CA 16
ATOM 8805 C C . HIS A 1 13 ? 3.491 3.587 0.152 1.00 0.00 13 HIS A C 16
ATOM 8806 O O . HIS A 1 13 ? 4.310 3.794 1.029 1.00 0.00 13 HIS A O 16
ATOM 8820 N N . CYS A 1 14 ? 3.373 2.408 -0.415 1.00 0.00 14 CYS A N 16
ATOM 8821 C CA . CYS A 1 14 ? 4.253 1.273 0.006 1.00 0.00 14 CYS A CA 16
ATOM 8822 C C . CYS A 1 14 ? 5.724 1.634 -0.257 1.00 0.00 14 CYS A C 16
ATOM 8823 O O . CYS A 1 14 ? 6.611 1.213 0.465 1.00 0.00 14 CYS A O 16
ATOM 8830 N N . LYS A 1 15 ? 5.984 2.418 -1.284 1.00 0.00 15 LYS A N 16
ATOM 8831 C CA . LYS A 1 15 ? 7.388 2.823 -1.603 1.00 0.00 15 LYS A CA 16
ATOM 8832 C C . LYS A 1 15 ? 7.905 3.779 -0.518 1.00 0.00 15 LYS A C 16
ATOM 8833 O O . LYS A 1 15 ? 9.028 3.655 -0.062 1.00 0.00 15 LYS A O 16
ATOM 8852 N N . SER A 1 16 ? 7.090 4.724 -0.100 1.00 0.00 16 SER A N 16
ATOM 8853 C CA . SER A 1 16 ? 7.523 5.686 0.963 1.00 0.00 16 SER A CA 16
ATOM 8854 C C . SER A 1 16 ? 7.868 4.917 2.249 1.00 0.00 16 SER A C 16
ATOM 8855 O O . SER A 1 16 ? 8.691 5.351 3.035 1.00 0.00 16 SER A O 16
ATOM 8863 N N . ILE A 1 17 ? 7.254 3.770 2.459 1.00 0.00 17 ILE A N 16
ATOM 8864 C CA . ILE A 1 17 ? 7.554 2.960 3.680 1.00 0.00 17 ILE A CA 16
ATOM 8865 C C . ILE A 1 17 ? 8.820 2.120 3.428 1.00 0.00 17 ILE A C 16
ATOM 8866 O O . ILE A 1 17 ? 8.921 1.451 2.414 1.00 0.00 17 ILE A O 16
ATOM 8882 N N . PRO A 1 18 ? 9.750 2.188 4.357 1.00 0.00 18 PRO A N 16
ATOM 8883 C CA . PRO A 1 18 ? 11.030 1.453 4.265 1.00 0.00 18 PRO A CA 16
ATOM 8884 C C . PRO A 1 18 ? 10.848 -0.034 4.608 1.00 0.00 18 PRO A C 16
ATOM 8885 O O . PRO A 1 18 ? 10.131 -0.389 5.529 1.00 0.00 18 PRO A O 16
ATOM 8896 N N . GLY A 1 19 ? 11.499 -0.901 3.867 1.00 0.00 19 GLY A N 16
ATOM 8897 C CA . GLY A 1 19 ? 11.384 -2.368 4.128 1.00 0.00 19 GLY A CA 16
ATOM 8898 C C . GLY A 1 19 ? 10.382 -3.008 3.156 1.00 0.00 19 GLY A C 16
ATOM 8899 O O . GLY A 1 19 ? 10.383 -4.211 2.969 1.00 0.00 19 GLY A O 16
ATOM 8903 N N . ARG A 1 20 ? 9.531 -2.220 2.538 1.00 0.00 20 ARG A N 16
ATOM 8904 C CA . ARG A 1 20 ? 8.530 -2.787 1.580 1.00 0.00 20 ARG A CA 16
ATOM 8905 C C . ARG A 1 20 ? 8.896 -2.370 0.152 1.00 0.00 20 ARG A C 16
ATOM 8906 O O . ARG A 1 20 ? 9.393 -1.282 -0.077 1.00 0.00 20 ARG A O 16
ATOM 8927 N N . CYS A 1 21 ? 8.637 -3.222 -0.815 1.00 0.00 21 CYS A N 16
ATOM 8928 C CA . CYS A 1 21 ? 8.954 -2.874 -2.237 1.00 0.00 21 CYS A CA 16
ATOM 8929 C C . CYS A 1 21 ? 7.669 -2.438 -2.953 1.00 0.00 21 CYS A C 16
ATOM 8930 O O . CYS A 1 21 ? 7.622 -1.392 -3.577 1.00 0.00 21 CYS A O 16
ATOM 8937 N N . GLY A 1 22 ? 6.629 -3.232 -2.860 1.00 0.00 22 GLY A N 16
ATOM 8938 C CA . GLY A 1 22 ? 5.335 -2.879 -3.520 1.00 0.00 22 GLY A CA 16
ATOM 8939 C C . GLY A 1 22 ? 4.177 -3.182 -2.564 1.00 0.00 22 GLY A C 16
ATOM 8940 O O . GLY A 1 22 ? 4.386 -3.592 -1.433 1.00 0.00 22 GLY A O 16
ATOM 8944 N N . GLY A 1 23 ? 2.957 -2.989 -3.005 1.00 0.00 23 GLY A N 16
ATOM 8945 C CA . GLY A 1 23 ? 1.789 -3.270 -2.113 1.00 0.00 23 GLY A CA 16
ATOM 8946 C C . GLY A 1 23 ? 0.476 -3.245 -2.904 1.00 0.00 23 GLY A C 16
ATOM 8947 O O . GLY A 1 23 ? 0.456 -3.030 -4.104 1.00 0.00 23 GLY A O 16
ATOM 8951 N N . TYR A 1 24 ? -0.620 -3.471 -2.220 1.00 0.00 24 TYR A N 16
ATOM 8952 C CA . TYR A 1 24 ? -1.958 -3.478 -2.888 1.00 0.00 24 TYR A CA 16
ATOM 8953 C C . TYR A 1 24 ? -3.045 -3.070 -1.880 1.00 0.00 24 TYR A C 16
ATOM 8954 O O . TYR A 1 24 ? -2.851 -3.145 -0.679 1.00 0.00 24 TYR A O 16
ATOM 8972 N N . CYS A 1 25 ? -4.194 -2.657 -2.363 1.00 0.00 25 CYS A N 16
ATOM 8973 C CA . CYS A 1 25 ? -5.302 -2.264 -1.440 1.00 0.00 25 CYS A CA 16
ATOM 8974 C C . CYS A 1 25 ? -6.071 -3.523 -1.028 1.00 0.00 25 CYS A C 16
ATOM 8975 O O . CYS A 1 25 ? -6.641 -4.212 -1.860 1.00 0.00 25 CYS A O 16
ATOM 8982 N N . GLY A 1 26 ? -6.079 -3.834 0.246 1.00 0.00 26 GLY A N 16
ATOM 8983 C CA . GLY A 1 26 ? -6.797 -5.055 0.725 1.00 0.00 26 GLY A CA 16
ATOM 8984 C C . GLY A 1 26 ? -6.612 -5.201 2.238 1.00 0.00 26 GLY A C 16
ATOM 8985 O O . GLY A 1 26 ? -5.567 -4.882 2.778 1.00 0.00 26 GLY A O 16
ATOM 8989 N N . GLY A 1 27 ? -7.624 -5.680 2.922 1.00 0.00 27 GLY A N 16
ATOM 8990 C CA . GLY A 1 27 ? -7.530 -5.849 4.403 1.00 0.00 27 GLY A CA 16
ATOM 8991 C C . GLY A 1 27 ? -8.751 -5.209 5.060 1.00 0.00 27 GLY A C 16
ATOM 8992 O O . GLY A 1 27 ? -9.616 -5.891 5.578 1.00 0.00 27 GLY A O 16
ATOM 8996 N N . TRP A 1 28 ? -8.827 -3.901 5.030 1.00 0.00 28 TRP A N 16
ATOM 8997 C CA . TRP A 1 28 ? -9.989 -3.189 5.641 1.00 0.00 28 TRP A CA 16
ATOM 8998 C C . TRP A 1 28 ? -10.847 -2.573 4.528 1.00 0.00 28 TRP A C 16
ATOM 8999 O O . TRP A 1 28 ? -10.609 -1.459 4.089 1.00 0.00 28 TRP A O 16
ATOM 9020 N N . HIS A 1 29 ? -11.845 -3.298 4.072 1.00 0.00 29 HIS A N 16
ATOM 9021 C CA . HIS A 1 29 ? -12.746 -2.786 2.989 1.00 0.00 29 HIS A CA 16
ATOM 9022 C C . HIS A 1 29 ? -11.921 -2.421 1.744 1.00 0.00 29 HIS A C 16
ATOM 9023 O O . HIS A 1 29 ? -12.266 -1.515 1.004 1.00 0.00 29 HIS A O 16
ATOM 9037 N N . ARG A 1 30 ? -10.827 -3.119 1.517 1.00 0.00 30 ARG A N 16
ATOM 9038 C CA . ARG A 1 30 ? -9.953 -2.822 0.337 1.00 0.00 30 ARG A CA 16
ATOM 9039 C C . ARG A 1 30 ? -9.494 -1.351 0.392 1.00 0.00 30 ARG A C 16
ATOM 9040 O O . ARG A 1 30 ? -9.193 -0.741 -0.620 1.00 0.00 30 ARG A O 16
ATOM 9061 N N . LEU A 1 31 ? -9.437 -0.784 1.577 1.00 0.00 31 LEU A N 16
ATOM 9062 C CA . LEU A 1 31 ? -9.002 0.636 1.727 1.00 0.00 31 LEU A CA 16
ATOM 9063 C C . LEU A 1 31 ? -7.618 0.691 2.394 1.00 0.00 31 LEU A C 16
ATOM 9064 O O . LEU A 1 31 ? -6.923 1.686 2.300 1.00 0.00 31 LEU A O 16
ATOM 9080 N N . ARG A 1 32 ? -7.212 -0.370 3.060 1.00 0.00 32 ARG A N 16
ATOM 9081 C CA . ARG A 1 32 ? -5.877 -0.382 3.723 1.00 0.00 32 ARG A CA 16
ATOM 9082 C C . ARG A 1 32 ? -4.811 -0.802 2.705 1.00 0.00 32 ARG A C 16
ATOM 9083 O O . ARG A 1 32 ? -5.046 -1.656 1.867 1.00 0.00 32 ARG A O 16
ATOM 9104 N N . CYS A 1 33 ? -3.646 -0.206 2.774 1.00 0.00 33 CYS A N 16
ATOM 9105 C CA . CYS A 1 33 ? -2.556 -0.561 1.814 1.00 0.00 33 CYS A CA 16
ATOM 9106 C C . CYS A 1 33 ? -1.654 -1.637 2.428 1.00 0.00 33 CYS A C 16
ATOM 9107 O O . CYS A 1 33 ? -0.931 -1.387 3.378 1.00 0.00 33 CYS A O 16
ATOM 9114 N N . THR A 1 34 ? -1.695 -2.832 1.888 1.00 0.00 34 THR A N 16
ATOM 9115 C CA . THR A 1 34 ? -0.847 -3.937 2.425 1.00 0.00 34 THR A CA 16
ATOM 9116 C C . THR A 1 34 ? 0.427 -4.057 1.574 1.00 0.00 34 THR A C 16
ATOM 9117 O O . THR A 1 34 ? 0.380 -4.430 0.413 1.00 0.00 34 THR A O 16
ATOM 9128 N N . CYS A 1 35 ? 1.564 -3.737 2.150 1.00 0.00 35 CYS A N 16
ATOM 9129 C CA . CYS A 1 35 ? 2.853 -3.822 1.392 1.00 0.00 35 CYS A CA 16
ATOM 9130 C C . CYS A 1 35 ? 3.599 -5.110 1.775 1.00 0.00 35 CYS A C 16
ATOM 9131 O O . CYS A 1 35 ? 3.373 -5.683 2.826 1.00 0.00 35 CYS A O 16
ATOM 9138 N N . TYR A 1 36 ? 4.489 -5.564 0.925 1.00 0.00 36 TYR A N 16
ATOM 9139 C CA . TYR A 1 36 ? 5.257 -6.816 1.224 1.00 0.00 36 TYR A CA 16
ATOM 9140 C C . TYR A 1 36 ? 6.765 -6.529 1.215 1.00 0.00 36 TYR A C 16
ATOM 9141 O O . TYR A 1 36 ? 7.224 -5.554 0.641 1.00 0.00 36 TYR A O 16
ATOM 9159 N N . ARG A 1 37 ? 7.537 -7.380 1.853 1.00 0.00 37 ARG A N 16
ATOM 9160 C CA . ARG A 1 37 ? 9.022 -7.187 1.904 1.00 0.00 37 ARG A CA 16
ATOM 9161 C C . ARG A 1 37 ? 9.623 -7.305 0.498 1.00 0.00 37 ARG A C 16
ATOM 9162 O O . ARG A 1 37 ? 9.054 -7.923 -0.385 1.00 0.00 37 ARG A O 16
ATOM 9183 N N . CYS A 1 38 ? 10.776 -6.717 0.294 1.00 0.00 38 CYS A N 16
ATOM 9184 C CA . CYS A 1 38 ? 11.439 -6.788 -1.043 1.00 0.00 38 CYS A CA 16
ATOM 9185 C C . CYS A 1 38 ? 12.461 -7.931 -1.052 1.00 0.00 38 CYS A C 16
ATOM 9186 O O . CYS A 1 38 ? 13.421 -7.923 -0.300 1.00 0.00 38 CYS A O 16
ATOM 9193 N N . GLY A 1 39 ? 12.256 -8.908 -1.903 1.00 0.00 39 GLY A N 16
ATOM 9194 C CA . GLY A 1 39 ? 13.201 -10.061 -1.981 1.00 0.00 39 GLY A CA 16
ATOM 9195 C C . GLY A 1 39 ? 13.071 -10.927 -0.724 1.00 0.00 39 GLY A C 16
ATOM 9196 O O . GLY A 1 39 ? 12.031 -11.543 -0.556 1.00 0.00 39 GLY A O 16
ATOM 9201 N N . GLY A 1 1 ? -7.986 4.686 2.379 1.00 0.00 1 GLY A N 17
ATOM 9202 C CA . GLY A 1 1 ? -6.821 5.570 2.682 1.00 0.00 1 GLY A CA 17
ATOM 9203 C C . GLY A 1 1 ? -5.590 5.108 1.893 1.00 0.00 1 GLY A C 17
ATOM 9204 O O . GLY A 1 1 ? -5.632 4.121 1.177 1.00 0.00 1 GLY A O 17
ATOM 9210 N N . PHE A 1 2 ? -4.491 5.820 2.024 1.00 0.00 2 PHE A N 17
ATOM 9211 C CA . PHE A 1 2 ? -3.232 5.445 1.294 1.00 0.00 2 PHE A CA 17
ATOM 9212 C C . PHE A 1 2 ? -3.485 5.408 -0.225 1.00 0.00 2 PHE A C 17
ATOM 9213 O O . PHE A 1 2 ? -2.797 4.720 -0.961 1.00 0.00 2 PHE A O 17
ATOM 9230 N N . GLY A 1 3 ? -4.464 6.150 -0.697 1.00 0.00 3 GLY A N 17
ATOM 9231 C CA . GLY A 1 3 ? -4.772 6.172 -2.158 1.00 0.00 3 GLY A CA 17
ATOM 9232 C C . GLY A 1 3 ? -5.447 4.860 -2.583 1.00 0.00 3 GLY A C 17
ATOM 9233 O O . GLY A 1 3 ? -5.177 4.342 -3.648 1.00 0.00 3 GLY A O 17
ATOM 9237 N N . CYS A 1 4 ? -6.324 4.327 -1.765 1.00 0.00 4 CYS A N 17
ATOM 9238 C CA . CYS A 1 4 ? -7.022 3.051 -2.128 1.00 0.00 4 CYS A CA 17
ATOM 9239 C C . CYS A 1 4 ? -8.435 3.367 -2.650 1.00 0.00 4 CYS A C 17
ATOM 9240 O O . CYS A 1 4 ? -8.989 4.405 -2.336 1.00 0.00 4 CYS A O 17
ATOM 9247 N N . PRO A 1 5 ? -8.983 2.456 -3.430 1.00 0.00 5 PRO A N 17
ATOM 9248 C CA . PRO A 1 5 ? -8.313 1.192 -3.816 1.00 0.00 5 PRO A CA 17
ATOM 9249 C C . PRO A 1 5 ? -7.345 1.388 -5.003 1.00 0.00 5 PRO A C 17
ATOM 9250 O O . PRO A 1 5 ? -6.936 0.428 -5.630 1.00 0.00 5 PRO A O 17
ATOM 9261 N N . ASN A 1 6 ? -6.974 2.612 -5.318 1.00 0.00 6 ASN A N 17
ATOM 9262 C CA . ASN A 1 6 ? -6.039 2.854 -6.464 1.00 0.00 6 ASN A CA 17
ATOM 9263 C C . ASN A 1 6 ? -4.696 2.154 -6.195 1.00 0.00 6 ASN A C 17
ATOM 9264 O O . ASN A 1 6 ? -3.918 2.579 -5.361 1.00 0.00 6 ASN A O 17
ATOM 9275 N N . ASN A 1 7 ? -4.429 1.078 -6.900 1.00 0.00 7 ASN A N 17
ATOM 9276 C CA . ASN A 1 7 ? -3.148 0.325 -6.697 1.00 0.00 7 ASN A CA 17
ATOM 9277 C C . ASN A 1 7 ? -1.941 1.188 -7.096 1.00 0.00 7 ASN A C 17
ATOM 9278 O O . ASN A 1 7 ? -0.865 1.034 -6.548 1.00 0.00 7 ASN A O 17
ATOM 9289 N N . TYR A 1 8 ? -2.106 2.097 -8.032 1.00 0.00 8 TYR A N 17
ATOM 9290 C CA . TYR A 1 8 ? -0.962 2.969 -8.443 1.00 0.00 8 TYR A CA 17
ATOM 9291 C C . TYR A 1 8 ? -0.588 3.874 -7.261 1.00 0.00 8 TYR A C 17
ATOM 9292 O O . TYR A 1 8 ? 0.552 3.902 -6.829 1.00 0.00 8 TYR A O 17
ATOM 9310 N N . GLN A 1 9 ? -1.549 4.589 -6.720 1.00 0.00 9 GLN A N 17
ATOM 9311 C CA . GLN A 1 9 ? -1.268 5.470 -5.547 1.00 0.00 9 GLN A CA 17
ATOM 9312 C C . GLN A 1 9 ? -0.911 4.581 -4.351 1.00 0.00 9 GLN A C 17
ATOM 9313 O O . GLN A 1 9 ? -0.007 4.881 -3.592 1.00 0.00 9 GLN A O 17
ATOM 9327 N N . CYS A 1 10 ? -1.611 3.477 -4.199 1.00 0.00 10 CYS A N 17
ATOM 9328 C CA . CYS A 1 10 ? -1.324 2.530 -3.079 1.00 0.00 10 CYS A CA 17
ATOM 9329 C C . CYS A 1 10 ? 0.132 2.065 -3.181 1.00 0.00 10 CYS A C 17
ATOM 9330 O O . CYS A 1 10 ? 0.850 2.020 -2.198 1.00 0.00 10 CYS A O 17
ATOM 9337 N N . HIS A 1 11 ? 0.567 1.733 -4.378 1.00 0.00 11 HIS A N 17
ATOM 9338 C CA . HIS A 1 11 ? 1.978 1.286 -4.583 1.00 0.00 11 HIS A CA 17
ATOM 9339 C C . HIS A 1 11 ? 2.925 2.404 -4.129 1.00 0.00 11 HIS A C 17
ATOM 9340 O O . HIS A 1 11 ? 3.943 2.150 -3.515 1.00 0.00 11 HIS A O 17
ATOM 9354 N N . ARG A 1 12 ? 2.583 3.641 -4.418 1.00 0.00 12 ARG A N 17
ATOM 9355 C CA . ARG A 1 12 ? 3.443 4.790 -3.998 1.00 0.00 12 ARG A CA 17
ATOM 9356 C C . ARG A 1 12 ? 3.543 4.820 -2.465 1.00 0.00 12 ARG A C 17
ATOM 9357 O O . ARG A 1 12 ? 4.607 5.038 -1.915 1.00 0.00 12 ARG A O 17
ATOM 9378 N N . HIS A 1 13 ? 2.441 4.593 -1.779 1.00 0.00 13 HIS A N 17
ATOM 9379 C CA . HIS A 1 13 ? 2.460 4.595 -0.281 1.00 0.00 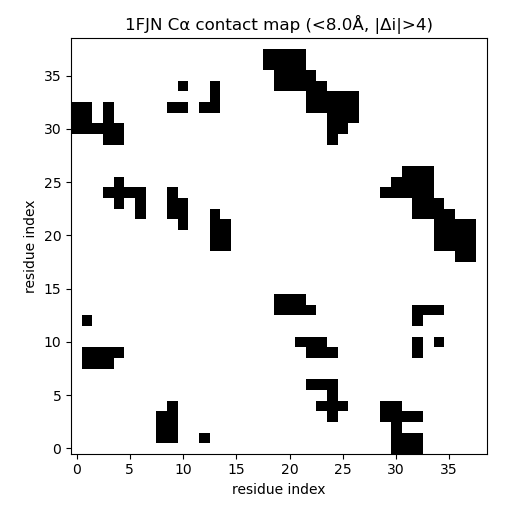13 HIS A CA 17
ATOM 9380 C C . HIS A 1 13 ? 3.381 3.475 0.223 1.00 0.00 13 HIS A C 17
ATOM 9381 O O . HIS A 1 13 ? 4.127 3.654 1.168 1.00 0.00 13 HIS A O 17
ATOM 9395 N N . CYS A 1 14 ? 3.336 2.323 -0.404 1.00 0.00 14 CYS A N 17
ATOM 9396 C CA . CYS A 1 14 ? 4.212 1.193 0.030 1.00 0.00 14 CYS A CA 17
ATOM 9397 C C . CYS A 1 14 ? 5.678 1.535 -0.275 1.00 0.00 14 CYS A C 17
ATOM 9398 O O . CYS A 1 14 ? 6.578 1.120 0.434 1.00 0.00 14 CYS A O 17
ATOM 9405 N N . LYS A 1 15 ? 5.915 2.294 -1.325 1.00 0.00 15 LYS A N 17
ATOM 9406 C CA . LYS A 1 15 ? 7.313 2.678 -1.692 1.00 0.00 15 LYS A CA 17
ATOM 9407 C C . LYS A 1 15 ? 7.890 3.622 -0.630 1.00 0.00 15 LYS A C 17
ATOM 9408 O O . LYS A 1 15 ? 9.042 3.503 -0.256 1.00 0.00 15 LYS A O 17
ATOM 9427 N N . SER A 1 16 ? 7.098 4.550 -0.131 1.00 0.00 16 SER A N 17
ATOM 9428 C CA . SER A 1 16 ? 7.609 5.486 0.921 1.00 0.00 16 SER A CA 17
ATOM 9429 C C . SER A 1 16 ? 7.943 4.687 2.189 1.00 0.00 16 SER A C 17
ATOM 9430 O O . SER A 1 16 ? 8.842 5.041 2.930 1.00 0.00 16 SER A O 17
ATOM 9438 N N . ILE A 1 17 ? 7.235 3.603 2.433 1.00 0.00 17 ILE A N 17
ATOM 9439 C CA . ILE A 1 17 ? 7.520 2.765 3.640 1.00 0.00 17 ILE A CA 17
ATOM 9440 C C . ILE A 1 17 ? 8.839 2.006 3.417 1.00 0.00 17 ILE A C 17
ATOM 9441 O O . ILE A 1 17 ? 9.013 1.361 2.397 1.00 0.00 17 ILE A O 17
ATOM 9457 N N . PRO A 1 18 ? 9.734 2.114 4.375 1.00 0.00 18 PRO A N 17
ATOM 9458 C CA . PRO A 1 18 ? 11.059 1.462 4.311 1.00 0.00 18 PRO A CA 17
ATOM 9459 C C . PRO A 1 18 ? 10.953 -0.039 4.618 1.00 0.00 18 PRO A C 17
ATOM 9460 O O . PRO A 1 18 ? 10.454 -0.439 5.656 1.00 0.00 18 PRO A O 17
ATOM 9471 N N . GLY A 1 19 ? 11.422 -0.865 3.714 1.00 0.00 19 GLY A N 17
ATOM 9472 C CA . GLY A 1 19 ? 11.364 -2.342 3.923 1.00 0.00 19 GLY A CA 17
ATOM 9473 C C . GLY A 1 19 ? 10.359 -2.959 2.948 1.00 0.00 19 GLY A C 17
ATOM 9474 O O . GLY A 1 19 ? 10.556 -4.055 2.455 1.00 0.00 19 GLY A O 17
ATOM 9478 N N . ARG A 1 20 ? 9.284 -2.260 2.663 1.00 0.00 20 ARG A N 17
ATOM 9479 C CA . ARG A 1 20 ? 8.261 -2.803 1.717 1.00 0.00 20 ARG A CA 17
ATOM 9480 C C . ARG A 1 20 ? 8.667 -2.475 0.275 1.00 0.00 20 ARG A C 17
ATOM 9481 O O . ARG A 1 20 ? 9.203 -1.418 -0.005 1.00 0.00 20 ARG A O 17
ATOM 9502 N N . CYS A 1 21 ? 8.400 -3.371 -0.641 1.00 0.00 21 CYS A N 17
ATOM 9503 C CA . CYS A 1 21 ? 8.750 -3.122 -2.074 1.00 0.00 21 CYS A CA 17
ATOM 9504 C C . CYS A 1 21 ? 7.481 -2.732 -2.839 1.00 0.00 21 CYS A C 17
ATOM 9505 O O . CYS A 1 21 ? 7.422 -1.693 -3.472 1.00 0.00 21 CYS A O 17
ATOM 9512 N N . GLY A 1 22 ? 6.464 -3.560 -2.773 1.00 0.00 22 GLY A N 17
ATOM 9513 C CA . GLY A 1 22 ? 5.183 -3.256 -3.479 1.00 0.00 22 GLY A CA 17
ATOM 9514 C C . GLY A 1 22 ? 4.007 -3.479 -2.521 1.00 0.00 22 GLY A C 17
ATOM 9515 O O . GLY A 1 22 ? 4.186 -3.917 -1.396 1.00 0.00 22 GLY A O 17
ATOM 9519 N N . GLY A 1 23 ? 2.806 -3.183 -2.955 1.00 0.00 23 GLY A N 17
ATOM 9520 C CA . GLY A 1 23 ? 1.623 -3.381 -2.065 1.00 0.00 23 GLY A CA 17
ATOM 9521 C C . GLY A 1 23 ? 0.325 -3.380 -2.879 1.00 0.00 23 GLY A C 17
ATOM 9522 O O . GLY A 1 23 ? 0.319 -3.136 -4.073 1.00 0.00 23 GLY A O 17
ATOM 9526 N N . TYR A 1 24 ? -0.775 -3.658 -2.223 1.00 0.00 24 TYR A N 17
ATOM 9527 C CA . TYR A 1 24 ? -2.099 -3.688 -2.917 1.00 0.00 24 TYR A CA 17
ATOM 9528 C C . TYR A 1 24 ? -3.196 -3.200 -1.954 1.00 0.00 24 TYR A C 17
ATOM 9529 O O . TYR A 1 24 ? -3.016 -3.191 -0.748 1.00 0.00 24 TYR A O 17
ATOM 9547 N N . CYS A 1 25 ? -4.331 -2.804 -2.478 1.00 0.00 25 CYS A N 17
ATOM 9548 C CA . CYS A 1 25 ? -5.440 -2.326 -1.598 1.00 0.00 25 CYS A CA 17
ATOM 9549 C C . CYS A 1 25 ? -6.263 -3.529 -1.127 1.00 0.00 25 CYS A C 17
ATOM 9550 O O . CYS A 1 25 ? -6.941 -4.173 -1.911 1.00 0.00 25 CYS A O 17
ATOM 9557 N N . GLY A 1 26 ? -6.198 -3.840 0.145 1.00 0.00 26 GLY A N 17
ATOM 9558 C CA . GLY A 1 26 ? -6.963 -5.006 0.686 1.00 0.00 26 GLY A CA 17
ATOM 9559 C C . GLY A 1 26 ? -6.822 -5.054 2.210 1.00 0.00 26 GLY A C 17
ATOM 9560 O O . GLY A 1 26 ? -5.784 -4.723 2.756 1.00 0.00 26 GLY A O 17
ATOM 9564 N N . GLY A 1 27 ? -7.859 -5.467 2.900 1.00 0.00 27 GLY A N 17
ATOM 9565 C CA . GLY A 1 27 ? -7.797 -5.542 4.392 1.00 0.00 27 GLY A CA 17
ATOM 9566 C C . GLY A 1 27 ? -9.017 -4.839 4.992 1.00 0.00 27 GLY A C 17
ATOM 9567 O O . GLY A 1 27 ? -10.075 -5.425 5.122 1.00 0.00 27 GLY A O 17
ATOM 9571 N N . TRP A 1 28 ? -8.872 -3.587 5.357 1.00 0.00 28 TRP A N 17
ATOM 9572 C CA . TRP A 1 28 ? -10.017 -2.832 5.952 1.00 0.00 28 TRP A CA 17
ATOM 9573 C C . TRP A 1 28 ? -10.938 -2.337 4.832 1.00 0.00 28 TRP A C 17
ATOM 9574 O O . TRP A 1 28 ? -10.753 -1.260 4.290 1.00 0.00 28 TRP A O 17
ATOM 9595 N N . HIS A 1 29 ? -11.933 -3.125 4.484 1.00 0.00 29 HIS A N 17
ATOM 9596 C CA . HIS A 1 29 ? -12.889 -2.729 3.401 1.00 0.00 29 HIS A CA 17
ATOM 9597 C C . HIS A 1 29 ? -12.121 -2.445 2.100 1.00 0.00 29 HIS A C 17
ATOM 9598 O O . HIS A 1 29 ? -12.539 -1.640 1.286 1.00 0.00 29 HIS A O 17
ATOM 9612 N N . ARG A 1 30 ? -10.994 -3.099 1.910 1.00 0.00 30 ARG A N 17
ATOM 9613 C CA . ARG A 1 30 ? -10.170 -2.876 0.680 1.00 0.00 30 ARG A CA 17
ATOM 9614 C C . ARG A 1 30 ? -9.772 -1.391 0.582 1.00 0.00 30 ARG A C 17
ATOM 9615 O O . ARG A 1 30 ? -9.569 -0.859 -0.497 1.00 0.00 30 ARG A O 17
ATOM 9636 N N . LEU A 1 31 ? -9.649 -0.723 1.709 1.00 0.00 31 LEU A N 17
ATOM 9637 C CA . LEU A 1 31 ? -9.260 0.722 1.704 1.00 0.00 31 LEU A CA 17
ATOM 9638 C C . LEU A 1 31 ? -7.877 0.905 2.360 1.00 0.00 31 LEU A C 17
ATOM 9639 O O . LEU A 1 31 ? -7.382 2.014 2.463 1.00 0.00 31 LEU A O 17
ATOM 9655 N N . ARG A 1 32 ? -7.250 -0.169 2.798 1.00 0.00 32 ARG A N 17
ATOM 9656 C CA . ARG A 1 32 ? -5.901 -0.058 3.437 1.00 0.00 32 ARG A CA 17
ATOM 9657 C C . ARG A 1 32 ? -4.831 -0.564 2.462 1.00 0.00 32 ARG A C 17
ATOM 9658 O O . ARG A 1 32 ? -5.075 -1.464 1.675 1.00 0.00 32 ARG A O 17
ATOM 9679 N N . CYS A 1 33 ? -3.650 0.007 2.506 1.00 0.00 33 CYS A N 17
ATOM 9680 C CA . CYS A 1 33 ? -2.560 -0.434 1.580 1.00 0.00 33 CYS A CA 17
ATOM 9681 C C . CYS A 1 33 ? -1.724 -1.537 2.237 1.00 0.00 33 CYS A C 17
ATOM 9682 O O . CYS A 1 33 ? -0.918 -1.279 3.117 1.00 0.00 33 CYS A O 17
ATOM 9689 N N . THR A 1 34 ? -1.903 -2.764 1.809 1.00 0.00 34 THR A N 17
ATOM 9690 C CA . THR A 1 34 ? -1.113 -3.888 2.391 1.00 0.00 34 THR A CA 17
ATOM 9691 C C . THR A 1 34 ? 0.187 -4.053 1.594 1.00 0.00 34 THR A C 17
ATOM 9692 O O . THR A 1 34 ? 0.187 -4.505 0.461 1.00 0.00 34 THR A O 17
ATOM 9703 N N . CYS A 1 35 ? 1.295 -3.680 2.188 1.00 0.00 35 CYS A N 17
ATOM 9704 C CA . CYS A 1 35 ? 2.614 -3.799 1.495 1.00 0.00 35 CYS A CA 17
ATOM 9705 C C . CYS A 1 35 ? 3.379 -5.003 2.054 1.00 0.00 35 CYS A C 17
ATOM 9706 O O . CYS A 1 35 ? 3.172 -5.411 3.183 1.00 0.00 35 CYS A O 17
ATOM 9713 N N . TYR A 1 36 ? 4.264 -5.570 1.269 1.00 0.00 36 TYR A N 17
ATOM 9714 C CA . TYR A 1 36 ? 5.051 -6.755 1.742 1.00 0.00 36 TYR A CA 17
ATOM 9715 C C . TYR A 1 36 ? 6.553 -6.437 1.714 1.00 0.00 36 TYR A C 17
ATOM 9716 O O . TYR A 1 36 ? 6.996 -5.531 1.031 1.00 0.00 36 TYR A O 17
ATOM 9734 N N . ARG A 1 37 ? 7.335 -7.185 2.458 1.00 0.00 37 ARG A N 17
ATOM 9735 C CA . ARG A 1 37 ? 8.814 -6.952 2.496 1.00 0.00 37 ARG A CA 17
ATOM 9736 C C . ARG A 1 37 ? 9.434 -7.259 1.126 1.00 0.00 37 ARG A C 17
ATOM 9737 O O . ARG A 1 37 ? 8.908 -8.039 0.351 1.00 0.00 37 ARG A O 17
ATOM 9758 N N . CYS A 1 38 ? 10.554 -6.645 0.832 1.00 0.00 38 CYS A N 17
ATOM 9759 C CA . CYS A 1 38 ? 11.235 -6.885 -0.477 1.00 0.00 38 CYS A CA 17
ATOM 9760 C C . CYS A 1 38 ? 12.252 -8.023 -0.328 1.00 0.00 38 CYS A C 17
ATOM 9761 O O . CYS A 1 38 ? 13.044 -8.038 0.598 1.00 0.00 38 CYS A O 17
ATOM 9768 N N . GLY A 1 39 ? 12.232 -8.972 -1.235 1.00 0.00 39 GLY A N 17
ATOM 9769 C CA . GLY A 1 39 ? 13.191 -10.116 -1.161 1.00 0.00 39 GLY A CA 17
ATOM 9770 C C . GLY A 1 39 ? 14.459 -9.774 -1.950 1.00 0.00 39 GLY A C 17
ATOM 9771 O O . GLY A 1 39 ? 14.527 -10.142 -3.112 1.00 0.00 39 GLY A O 17
ATOM 9776 N N . GLY A 1 1 ? -8.314 4.656 2.157 1.00 0.00 1 GLY A N 18
ATOM 9777 C CA . GLY A 1 1 ? -7.137 5.471 2.582 1.00 0.00 1 GLY A CA 18
ATOM 9778 C C . GLY A 1 1 ? -5.886 5.027 1.814 1.00 0.00 1 GLY A C 18
ATOM 9779 O O . GLY A 1 1 ? -5.917 4.073 1.055 1.00 0.00 1 GLY A O 18
ATOM 9785 N N . PHE A 1 2 ? -4.785 5.719 2.010 1.00 0.00 2 PHE A N 18
ATOM 9786 C CA . PHE A 1 2 ? -3.507 5.359 1.306 1.00 0.00 2 PHE A CA 18
ATOM 9787 C C . PHE A 1 2 ? -3.724 5.347 -0.221 1.00 0.00 2 PHE A C 18
ATOM 9788 O O . PHE A 1 2 ? -3.018 4.669 -0.951 1.00 0.00 2 PHE A O 18
ATOM 9805 N N . GLY A 1 3 ? -4.693 6.093 -0.706 1.00 0.00 3 GLY A N 18
ATOM 9806 C CA . GLY A 1 3 ? -4.967 6.127 -2.173 1.00 0.00 3 GLY A CA 18
ATOM 9807 C C . GLY A 1 3 ? -5.607 4.804 -2.614 1.00 0.00 3 GLY A C 18
ATOM 9808 O O . GLY A 1 3 ? -5.236 4.237 -3.623 1.00 0.00 3 GLY A O 18
ATOM 9812 N N . CYS A 1 4 ? -6.566 4.311 -1.863 1.00 0.00 4 CYS A N 18
ATOM 9813 C CA . CYS A 1 4 ? -7.236 3.024 -2.230 1.00 0.00 4 CYS A CA 18
ATOM 9814 C C . CYS A 1 4 ? -8.638 3.311 -2.792 1.00 0.00 4 CYS A C 18
ATOM 9815 O O . CYS A 1 4 ? -9.212 4.348 -2.513 1.00 0.00 4 CYS A O 18
ATOM 9822 N N . PRO A 1 5 ? -9.155 2.374 -3.564 1.00 0.00 5 PRO A N 18
ATOM 9823 C CA . PRO A 1 5 ? -8.463 1.109 -3.908 1.00 0.00 5 PRO A CA 18
ATOM 9824 C C . PRO A 1 5 ? -7.480 1.285 -5.089 1.00 0.00 5 PRO A C 18
ATOM 9825 O O . PRO A 1 5 ? -7.129 0.320 -5.746 1.00 0.00 5 PRO A O 18
ATOM 9836 N N . ASN A 1 6 ? -7.037 2.495 -5.366 1.00 0.00 6 ASN A N 18
ATOM 9837 C CA . ASN A 1 6 ? -6.085 2.723 -6.504 1.00 0.00 6 ASN A CA 18
ATOM 9838 C C . ASN A 1 6 ? -4.805 1.895 -6.300 1.00 0.00 6 ASN A C 18
ATOM 9839 O O . ASN A 1 6 ? -4.231 1.869 -5.226 1.00 0.00 6 ASN A O 18
ATOM 9850 N N . ASN A 1 7 ? -4.359 1.215 -7.335 1.00 0.00 7 ASN A N 18
ATOM 9851 C CA . ASN A 1 7 ? -3.121 0.378 -7.228 1.00 0.00 7 ASN A CA 18
ATOM 9852 C C . ASN A 1 7 ? -1.873 1.269 -7.287 1.00 0.00 7 ASN A C 18
ATOM 9853 O O . ASN A 1 7 ? -0.925 1.063 -6.551 1.00 0.00 7 ASN A O 18
ATOM 9864 N N . TYR A 1 8 ? -1.865 2.250 -8.161 1.00 0.00 8 TYR A N 18
ATOM 9865 C CA . TYR A 1 8 ? -0.682 3.157 -8.278 1.00 0.00 8 TYR A CA 18
ATOM 9866 C C . TYR A 1 8 ? -0.498 3.940 -6.972 1.00 0.00 8 TYR A C 18
ATOM 9867 O O . TYR A 1 8 ? 0.582 3.972 -6.411 1.00 0.00 8 TYR A O 18
ATOM 9885 N N . GLN A 1 9 ? -1.546 4.568 -6.489 1.00 0.00 9 GLN A N 18
ATOM 9886 C CA . GLN A 1 9 ? -1.443 5.350 -5.218 1.00 0.00 9 GLN A CA 18
ATOM 9887 C C . GLN A 1 9 ? -1.095 4.408 -4.061 1.00 0.00 9 GLN A C 18
ATOM 9888 O O . GLN A 1 9 ? -0.264 4.723 -3.227 1.00 0.00 9 GLN A O 18
ATOM 9902 N N . CYS A 1 10 ? -1.713 3.250 -4.013 1.00 0.00 10 CYS A N 18
ATOM 9903 C CA . CYS A 1 10 ? -1.406 2.277 -2.919 1.00 0.00 10 CYS A CA 18
ATOM 9904 C C . CYS A 1 10 ? 0.055 1.836 -3.038 1.00 0.00 10 CYS A C 18
ATOM 9905 O O . CYS A 1 10 ? 0.765 1.736 -2.052 1.00 0.00 10 CYS A O 18
ATOM 9912 N N . HIS A 1 11 ? 0.505 1.590 -4.248 1.00 0.00 11 HIS A N 18
ATOM 9913 C CA . HIS A 1 11 ? 1.921 1.174 -4.465 1.00 0.00 11 HIS A CA 18
ATOM 9914 C C . HIS A 1 11 ? 2.849 2.337 -4.087 1.00 0.00 11 HIS A C 18
ATOM 9915 O O . HIS A 1 11 ? 3.901 2.136 -3.510 1.00 0.00 11 HIS A O 18
ATOM 9929 N N . ARG A 1 12 ? 2.454 3.551 -4.404 1.00 0.00 12 ARG A N 18
ATOM 9930 C CA . ARG A 1 12 ? 3.291 4.743 -4.065 1.00 0.00 12 ARG A CA 18
ATOM 9931 C C . ARG A 1 12 ? 3.468 4.829 -2.542 1.00 0.00 12 ARG A C 18
ATOM 9932 O O . ARG A 1 12 ? 4.548 5.113 -2.054 1.00 0.00 12 ARG A O 18
ATOM 9953 N N . HIS A 1 13 ? 2.416 4.577 -1.793 1.00 0.00 13 HIS A N 18
ATOM 9954 C CA . HIS A 1 13 ? 2.509 4.631 -0.299 1.00 0.00 13 HIS A CA 18
ATOM 9955 C C . HIS A 1 13 ? 3.498 3.563 0.190 1.00 0.00 13 HIS A C 18
ATOM 9956 O O . HIS A 1 13 ? 4.338 3.826 1.032 1.00 0.00 13 HIS A O 18
ATOM 9970 N N . CYS A 1 14 ? 3.406 2.364 -0.339 1.00 0.00 14 CYS A N 18
ATOM 9971 C CA . CYS A 1 14 ? 4.342 1.275 0.081 1.00 0.00 14 CYS A CA 18
ATOM 9972 C C . CYS A 1 14 ? 5.782 1.667 -0.284 1.00 0.00 14 CYS A C 18
ATOM 9973 O O . CYS A 1 14 ? 6.721 1.304 0.402 1.00 0.00 14 CYS A O 18
ATOM 9980 N N . LYS A 1 15 ? 5.955 2.410 -1.358 1.00 0.00 15 LYS A N 18
ATOM 9981 C CA . LYS A 1 15 ? 7.323 2.842 -1.783 1.00 0.00 15 LYS A CA 18
ATOM 9982 C C . LYS A 1 15 ? 7.923 3.771 -0.719 1.00 0.00 15 LYS A C 18
ATOM 9983 O O . LYS A 1 15 ? 9.051 3.589 -0.297 1.00 0.00 15 LYS A O 18
ATOM 10002 N N . SER A 1 16 ? 7.174 4.764 -0.284 1.00 0.00 16 SER A N 18
ATOM 10003 C CA . SER A 1 16 ? 7.693 5.711 0.756 1.00 0.00 16 SER A CA 18
ATOM 10004 C C . SER A 1 16 ? 8.051 4.942 2.038 1.00 0.00 16 SER A C 18
ATOM 10005 O O . SER A 1 16 ? 8.905 5.366 2.797 1.00 0.00 16 SER A O 18
ATOM 10013 N N . ILE A 1 17 ? 7.416 3.815 2.282 1.00 0.00 17 ILE A N 18
ATOM 10014 C CA . ILE A 1 17 ? 7.732 3.020 3.510 1.00 0.00 17 ILE A CA 18
ATOM 10015 C C . ILE A 1 17 ? 8.992 2.173 3.257 1.00 0.00 17 ILE A C 18
ATOM 10016 O O . ILE A 1 17 ? 9.060 1.443 2.284 1.00 0.00 17 ILE A O 18
ATOM 10032 N N . PRO A 1 18 ? 9.955 2.301 4.144 1.00 0.00 18 PRO A N 18
ATOM 10033 C CA . PRO A 1 18 ? 11.235 1.568 4.049 1.00 0.00 18 PRO A CA 18
ATOM 10034 C C . PRO A 1 18 ? 11.063 0.107 4.491 1.00 0.00 18 PRO A C 18
ATOM 10035 O O . PRO A 1 18 ? 10.433 -0.180 5.496 1.00 0.00 18 PRO A O 18
ATOM 10046 N N . GLY A 1 19 ? 11.621 -0.816 3.742 1.00 0.00 19 GLY A N 18
ATOM 10047 C CA . GLY A 1 19 ? 11.501 -2.264 4.097 1.00 0.00 19 GLY A CA 18
ATOM 10048 C C . GLY A 1 19 ? 10.465 -2.946 3.191 1.00 0.00 19 GLY A C 18
ATOM 10049 O O . GLY A 1 19 ? 10.468 -4.156 3.048 1.00 0.00 19 GLY A O 18
ATOM 10053 N N . ARG A 1 20 ? 9.584 -2.183 2.582 1.00 0.00 20 ARG A N 18
ATOM 10054 C CA . ARG A 1 20 ? 8.548 -2.786 1.685 1.00 0.00 20 ARG A CA 18
ATOM 10055 C C . ARG A 1 20 ? 8.871 -2.433 0.227 1.00 0.00 20 ARG A C 18
ATOM 10056 O O . ARG A 1 20 ? 9.338 -1.348 -0.067 1.00 0.00 20 ARG A O 18
ATOM 10077 N N . CYS A 1 21 ? 8.618 -3.338 -0.688 1.00 0.00 21 CYS A N 18
ATOM 10078 C CA . CYS A 1 21 ? 8.904 -3.053 -2.129 1.00 0.00 21 CYS A CA 18
ATOM 10079 C C . CYS A 1 21 ? 7.615 -2.613 -2.831 1.00 0.00 21 CYS A C 18
ATOM 10080 O O . CYS A 1 21 ? 7.577 -1.585 -3.483 1.00 0.00 21 CYS A O 18
ATOM 10087 N N . GLY A 1 22 ? 6.561 -3.383 -2.698 1.00 0.00 22 GLY A N 18
ATOM 10088 C CA . GLY A 1 22 ? 5.268 -3.018 -3.350 1.00 0.00 22 GLY A CA 18
ATOM 10089 C C . GLY A 1 22 ? 4.104 -3.301 -2.394 1.00 0.00 22 GLY A C 18
ATOM 10090 O O . GLY A 1 22 ? 4.300 -3.730 -1.269 1.00 0.00 22 GLY A O 18
ATOM 10094 N N . GLY A 1 23 ? 2.890 -3.068 -2.835 1.00 0.00 23 GLY A N 18
ATOM 10095 C CA . GLY A 1 23 ? 1.710 -3.327 -1.955 1.00 0.00 23 GLY A CA 18
ATOM 10096 C C . GLY A 1 23 ? 0.415 -3.346 -2.774 1.00 0.00 23 GLY A C 18
ATOM 10097 O O . GLY A 1 23 ? 0.426 -3.246 -3.990 1.00 0.00 23 GLY A O 18
ATOM 10101 N N . TYR A 1 24 ? -0.703 -3.481 -2.101 1.00 0.00 24 TYR A N 18
ATOM 10102 C CA . TYR A 1 24 ? -2.023 -3.518 -2.802 1.00 0.00 24 TYR A CA 18
ATOM 10103 C C . TYR A 1 24 ? -3.132 -3.054 -1.844 1.00 0.00 24 TYR A C 18
ATOM 10104 O O . TYR A 1 24 ? -2.956 -3.027 -0.638 1.00 0.00 24 TYR A O 18
ATOM 10122 N N . CYS A 1 25 ? -4.279 -2.704 -2.378 1.00 0.00 25 CYS A N 18
ATOM 10123 C CA . CYS A 1 25 ? -5.411 -2.256 -1.512 1.00 0.00 25 CYS A CA 18
ATOM 10124 C C . CYS A 1 25 ? -6.197 -3.483 -1.039 1.00 0.00 25 CYS A C 18
ATOM 10125 O O . CYS A 1 25 ? -6.833 -4.165 -1.824 1.00 0.00 25 CYS A O 18
ATOM 10132 N N . GLY A 1 26 ? -6.150 -3.768 0.240 1.00 0.00 26 GLY A N 18
ATOM 10133 C CA . GLY A 1 26 ? -6.883 -4.954 0.780 1.00 0.00 26 GLY A CA 18
ATOM 10134 C C . GLY A 1 26 ? -6.728 -5.005 2.302 1.00 0.00 26 GLY A C 18
ATOM 10135 O O . GLY A 1 26 ? -5.699 -4.639 2.842 1.00 0.00 26 GLY A O 18
ATOM 10139 N N . GLY A 1 27 ? -7.747 -5.454 2.992 1.00 0.00 27 GLY A N 18
ATOM 10140 C CA . GLY A 1 27 ? -7.679 -5.533 4.482 1.00 0.00 27 GLY A CA 18
ATOM 10141 C C . GLY A 1 27 ? -8.949 -4.925 5.075 1.00 0.00 27 GLY A C 18
ATOM 10142 O O . GLY A 1 27 ? -9.865 -5.632 5.454 1.00 0.00 27 GLY A O 18
ATOM 10146 N N . TRP A 1 28 ? -9.010 -3.617 5.152 1.00 0.00 28 TRP A N 18
ATOM 10147 C CA . TRP A 1 28 ? -10.218 -2.944 5.713 1.00 0.00 28 TRP A CA 18
ATOM 10148 C C . TRP A 1 28 ? -11.087 -2.422 4.564 1.00 0.00 28 TRP A C 18
ATOM 10149 O O . TRP A 1 28 ? -10.916 -1.309 4.095 1.00 0.00 28 TRP A O 18
ATOM 10170 N N . HIS A 1 29 ? -12.023 -3.227 4.112 1.00 0.00 29 HIS A N 18
ATOM 10171 C CA . HIS A 1 29 ? -12.932 -2.809 2.997 1.00 0.00 29 HIS A CA 18
ATOM 10172 C C . HIS A 1 29 ? -12.108 -2.431 1.756 1.00 0.00 29 HIS A C 18
ATOM 10173 O O . HIS A 1 29 ? -12.505 -1.585 0.972 1.00 0.00 29 HIS A O 18
ATOM 10187 N N . ARG A 1 30 ? -10.962 -3.054 1.574 1.00 0.00 30 ARG A N 18
ATOM 10188 C CA . ARG A 1 30 ? -10.093 -2.741 0.393 1.00 0.00 30 ARG A CA 18
ATOM 10189 C C . ARG A 1 30 ? -9.705 -1.249 0.415 1.00 0.00 30 ARG A C 18
ATOM 10190 O O . ARG A 1 30 ? -9.435 -0.651 -0.613 1.00 0.00 30 ARG A O 18
ATOM 10211 N N . LEU A 1 31 ? -9.672 -0.648 1.585 1.00 0.00 31 LEU A N 18
ATOM 10212 C CA . LEU A 1 31 ? -9.306 0.797 1.688 1.00 0.00 31 LEU A CA 18
ATOM 10213 C C . LEU A 1 31 ? -7.942 0.958 2.381 1.00 0.00 31 LEU A C 18
ATOM 10214 O O . LEU A 1 31 ? -7.409 2.051 2.450 1.00 0.00 31 LEU A O 18
ATOM 10230 N N . ARG A 1 32 ? -7.366 -0.115 2.885 1.00 0.00 32 ARG A N 18
ATOM 10231 C CA . ARG A 1 32 ? -6.035 -0.016 3.557 1.00 0.00 32 ARG A CA 18
ATOM 10232 C C . ARG A 1 32 ? -4.950 -0.512 2.593 1.00 0.00 32 ARG A C 18
ATOM 10233 O O . ARG A 1 32 ? -5.191 -1.382 1.772 1.00 0.00 32 ARG A O 18
ATOM 10254 N N . CYS A 1 33 ? -3.761 0.033 2.686 1.00 0.00 33 CYS A N 18
ATOM 10255 C CA . CYS A 1 33 ? -2.658 -0.406 1.777 1.00 0.00 33 CYS A CA 18
ATOM 10256 C C . CYS A 1 33 ? -1.808 -1.476 2.466 1.00 0.00 33 CYS A C 18
ATOM 10257 O O . CYS A 1 33 ? -1.166 -1.223 3.470 1.00 0.00 33 CYS A O 18
ATOM 10264 N N . THR A 1 34 ? -1.798 -2.671 1.923 1.00 0.00 34 THR A N 18
ATOM 10265 C CA . THR A 1 34 ? -0.991 -3.772 2.522 1.00 0.00 34 THR A CA 18
ATOM 10266 C C . THR A 1 34 ? 0.295 -3.952 1.702 1.00 0.00 34 THR A C 18
ATOM 10267 O O . THR A 1 34 ? 0.262 -4.362 0.553 1.00 0.00 34 THR A O 18
ATOM 10278 N N . CYS A 1 35 ? 1.427 -3.634 2.287 1.00 0.00 35 CYS A N 18
ATOM 10279 C CA . CYS A 1 35 ? 2.729 -3.767 1.556 1.00 0.00 35 CYS A CA 18
ATOM 10280 C C . CYS A 1 35 ? 3.438 -5.065 1.971 1.00 0.00 35 CYS A C 18
ATOM 10281 O O . CYS A 1 35 ? 3.176 -5.622 3.022 1.00 0.00 35 CYS A O 18
ATOM 10288 N N . TYR A 1 36 ? 4.345 -5.542 1.150 1.00 0.00 36 TYR A N 18
ATOM 10289 C CA . TYR A 1 36 ? 5.088 -6.800 1.482 1.00 0.00 36 TYR A CA 18
ATOM 10290 C C . TYR A 1 36 ? 6.602 -6.539 1.480 1.00 0.00 36 TYR A C 18
ATOM 10291 O O . TYR A 1 36 ? 7.078 -5.562 0.927 1.00 0.00 36 TYR A O 18
ATOM 10309 N N . ARG A 1 37 ? 7.358 -7.413 2.103 1.00 0.00 37 ARG A N 18
ATOM 10310 C CA . ARG A 1 37 ? 8.847 -7.243 2.157 1.00 0.00 37 ARG A CA 18
ATOM 10311 C C . ARG A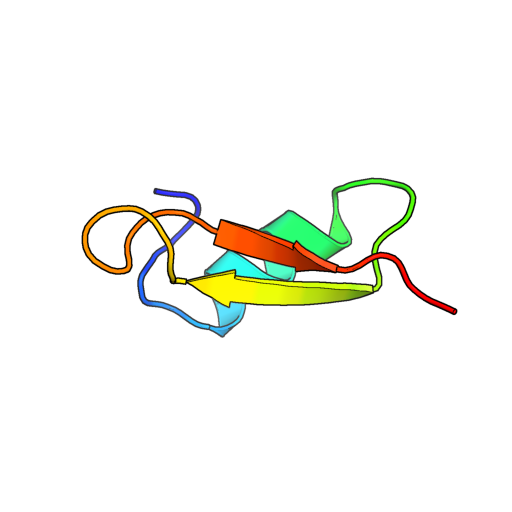 1 37 ? 9.449 -7.419 0.759 1.00 0.00 37 ARG A C 18
ATOM 10312 O O . ARG A 1 37 ? 8.862 -8.036 -0.112 1.00 0.00 37 ARG A O 18
ATOM 10333 N N . CYS A 1 38 ? 10.626 -6.883 0.546 1.00 0.00 38 CYS A N 18
ATOM 10334 C CA . CYS A 1 38 ? 11.291 -7.015 -0.786 1.00 0.00 38 CYS A CA 18
ATOM 10335 C C . CYS A 1 38 ? 12.304 -8.163 -0.744 1.00 0.00 38 CYS A C 18
ATOM 10336 O O . CYS A 1 38 ? 13.196 -8.185 0.087 1.00 0.00 38 CYS A O 18
ATOM 10343 N N . GLY A 1 39 ? 12.1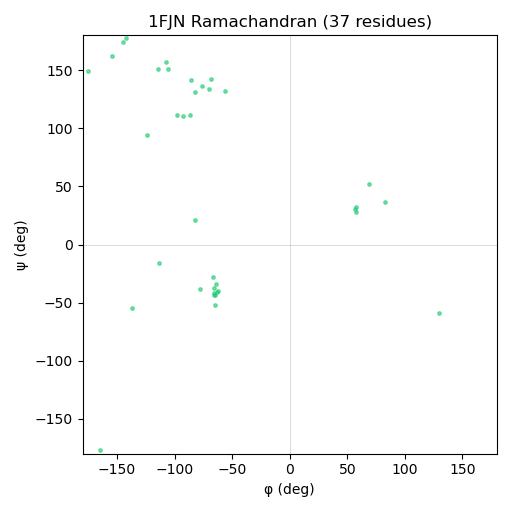67 -9.115 -1.636 1.00 0.00 39 GLY A N 18
ATOM 10344 C CA . GLY A 1 39 ? 13.113 -10.271 -1.666 1.00 0.00 39 GLY A CA 18
ATOM 10345 C C . GLY A 1 39 ? 14.280 -9.956 -2.608 1.00 0.00 39 GLY A C 18
ATOM 10346 O O . GLY A 1 39 ? 15.222 -9.323 -2.160 1.00 0.00 39 GLY A O 18
ATOM 10351 N N . GLY A 1 1 ? -7.908 4.377 2.276 1.00 0.00 1 GLY A N 19
ATOM 10352 C CA . GLY A 1 1 ? -6.768 5.255 2.676 1.00 0.00 1 GLY A CA 19
ATOM 10353 C C . GLY A 1 1 ? -5.541 4.958 1.804 1.00 0.00 1 GLY A C 19
ATOM 10354 O O . GLY A 1 1 ? -5.503 3.978 1.081 1.00 0.00 1 GLY A O 19
ATOM 10360 N N . PHE A 1 2 ? -4.538 5.804 1.879 1.00 0.00 2 PHE A N 19
ATOM 10361 C CA . PHE A 1 2 ? -3.287 5.603 1.069 1.00 0.00 2 PHE A CA 19
ATOM 10362 C C . PHE A 1 2 ? -3.630 5.519 -0.431 1.00 0.00 2 PHE A C 19
ATOM 10363 O O . PHE A 1 2 ? -2.945 4.864 -1.198 1.00 0.00 2 PHE A O 19
ATOM 10380 N N . GLY A 1 3 ? -4.683 6.186 -0.851 1.00 0.00 3 GLY A N 19
ATOM 10381 C CA . GLY A 1 3 ? -5.078 6.158 -2.290 1.00 0.00 3 GLY A CA 19
ATOM 10382 C C . GLY A 1 3 ? -5.669 4.788 -2.650 1.00 0.00 3 GLY A C 19
ATOM 10383 O O . GLY A 1 3 ? -5.320 4.204 -3.656 1.00 0.00 3 GLY A O 19
ATOM 10387 N N . CYS A 1 4 ? -6.567 4.278 -1.840 1.00 0.00 4 CYS A N 19
ATOM 10388 C CA . CYS A 1 4 ? -7.190 2.950 -2.139 1.00 0.00 4 CYS A CA 19
ATOM 10389 C C . CYS A 1 4 ? -8.615 3.166 -2.675 1.00 0.00 4 CYS A C 19
ATOM 10390 O O . CYS A 1 4 ? -9.213 4.197 -2.427 1.00 0.00 4 CYS A O 19
ATOM 10397 N N . PRO A 1 5 ? -9.123 2.183 -3.392 1.00 0.00 5 PRO A N 19
ATOM 10398 C CA . PRO A 1 5 ? -8.401 0.925 -3.695 1.00 0.00 5 PRO A CA 19
ATOM 10399 C C . PRO A 1 5 ? -7.447 1.077 -4.903 1.00 0.00 5 PRO A C 19
ATOM 10400 O O . PRO A 1 5 ? -7.079 0.094 -5.522 1.00 0.00 5 PRO A O 19
ATOM 10411 N N . ASN A 1 6 ? -7.046 2.287 -5.242 1.00 0.00 6 ASN A N 19
ATOM 10412 C CA . ASN A 1 6 ? -6.121 2.487 -6.406 1.00 0.00 6 ASN A CA 19
ATOM 10413 C C . ASN A 1 6 ? -4.819 1.699 -6.189 1.00 0.00 6 ASN A C 19
ATOM 10414 O O . ASN A 1 6 ? -4.239 1.717 -5.118 1.00 0.00 6 ASN A O 19
ATOM 10425 N N . ASN A 1 7 ? -4.365 1.002 -7.206 1.00 0.00 7 ASN A N 19
ATOM 10426 C CA . ASN A 1 7 ? -3.108 0.195 -7.085 1.00 0.00 7 ASN A CA 19
ATOM 10427 C C . ASN A 1 7 ? -1.881 1.109 -7.171 1.00 0.00 7 ASN A C 19
ATOM 10428 O O . ASN A 1 7 ? -0.929 0.945 -6.430 1.00 0.00 7 ASN A O 19
ATOM 10439 N N . TYR A 1 8 ? -1.891 2.066 -8.071 1.00 0.00 8 TYR A N 19
ATOM 10440 C CA . TYR A 1 8 ? -0.726 2.992 -8.214 1.00 0.00 8 TYR A CA 19
ATOM 10441 C C . TYR A 1 8 ? -0.546 3.799 -6.920 1.00 0.00 8 TYR A C 19
ATOM 10442 O O . TYR A 1 8 ? 0.537 3.852 -6.365 1.00 0.00 8 TYR A O 19
ATOM 10460 N N . GLN A 1 9 ? -1.597 4.426 -6.446 1.00 0.00 9 GLN A N 19
ATOM 10461 C CA . GLN A 1 9 ? -1.498 5.236 -5.194 1.00 0.00 9 GLN A CA 19
ATOM 10462 C C . GLN A 1 9 ? -1.127 4.327 -4.016 1.00 0.00 9 GLN A C 19
ATOM 10463 O O . GLN A 1 9 ? -0.282 4.667 -3.208 1.00 0.00 9 GLN A O 19
ATOM 10477 N N . CYS A 1 10 ? -1.744 3.171 -3.922 1.00 0.00 10 CYS A N 19
ATOM 10478 C CA . CYS A 1 10 ? -1.421 2.230 -2.806 1.00 0.00 10 CYS A CA 19
ATOM 10479 C C . CYS A 1 10 ? 0.037 1.782 -2.930 1.00 0.00 10 CYS A C 19
ATOM 10480 O O . CYS A 1 10 ? 0.762 1.724 -1.953 1.00 0.00 10 CYS A O 19
ATOM 10487 N N . HIS A 1 11 ? 0.467 1.475 -4.134 1.00 0.00 11 HIS A N 19
ATOM 10488 C CA . HIS A 1 11 ? 1.879 1.039 -4.349 1.00 0.00 11 HIS A CA 19
ATOM 10489 C C . HIS A 1 11 ? 2.823 2.193 -3.995 1.00 0.00 11 HIS A C 19
ATOM 10490 O O . HIS A 1 11 ? 3.848 1.993 -3.371 1.00 0.00 11 HIS A O 19
ATOM 10504 N N . ARG A 1 12 ? 2.473 3.400 -4.384 1.00 0.00 12 ARG A N 19
ATOM 10505 C CA . ARG A 1 12 ? 3.331 4.587 -4.073 1.00 0.00 12 ARG A CA 19
ATOM 10506 C C . ARG A 1 12 ? 3.503 4.718 -2.552 1.00 0.00 12 ARG A C 19
ATOM 10507 O O . ARG A 1 12 ? 4.564 5.074 -2.071 1.00 0.00 12 ARG A O 19
ATOM 10528 N N . HIS A 1 13 ? 2.466 4.425 -1.794 1.00 0.00 13 HIS A N 19
ATOM 10529 C CA . HIS A 1 13 ? 2.557 4.519 -0.304 1.00 0.00 13 HIS A CA 19
ATOM 10530 C C . HIS A 1 13 ? 3.511 3.436 0.218 1.00 0.00 13 HIS A C 19
ATOM 10531 O O . HIS A 1 13 ? 4.341 3.688 1.071 1.00 0.00 13 HIS A O 19
ATOM 10545 N N . CYS A 1 14 ? 3.397 2.232 -0.290 1.00 0.00 14 CYS A N 19
ATOM 10546 C CA . CYS A 1 14 ? 4.297 1.131 0.167 1.00 0.00 14 CYS A CA 19
ATOM 10547 C C . CYS A 1 14 ? 5.734 1.418 -0.292 1.00 0.00 14 CYS A C 19
ATOM 10548 O O . CYS A 1 14 ? 6.689 1.056 0.373 1.00 0.00 14 CYS A O 19
ATOM 10555 N N . LYS A 1 15 ? 5.888 2.070 -1.425 1.00 0.00 15 LYS A N 19
ATOM 10556 C CA . LYS A 1 15 ? 7.253 2.393 -1.942 1.00 0.00 15 LYS A CA 19
ATOM 10557 C C . LYS A 1 15 ? 7.952 3.376 -0.993 1.00 0.00 15 LYS A C 19
ATOM 10558 O O . LYS A 1 15 ? 9.128 3.234 -0.712 1.00 0.00 15 LYS A O 19
ATOM 10577 N N . SER A 1 16 ? 7.239 4.363 -0.491 1.00 0.00 16 SER A N 19
ATOM 10578 C CA . SER A 1 16 ? 7.870 5.344 0.448 1.00 0.00 16 SER A CA 19
ATOM 10579 C C . SER A 1 16 ? 8.300 4.623 1.735 1.00 0.00 16 SER A C 19
ATOM 10580 O O . SER A 1 16 ? 9.245 5.024 2.388 1.00 0.00 16 SER A O 19
ATOM 10588 N N . ILE A 1 17 ? 7.620 3.552 2.094 1.00 0.00 17 ILE A N 19
ATOM 10589 C CA . ILE A 1 17 ? 7.998 2.792 3.327 1.00 0.00 17 ILE A CA 19
ATOM 10590 C C . ILE A 1 17 ? 9.251 1.950 3.029 1.00 0.00 17 ILE A C 19
ATOM 10591 O O . ILE A 1 17 ? 9.292 1.234 2.043 1.00 0.00 17 ILE A O 19
ATOM 10607 N N . PRO A 1 18 ? 10.239 2.065 3.889 1.00 0.00 18 PRO A N 19
ATOM 10608 C CA . PRO A 1 18 ? 11.513 1.332 3.744 1.00 0.00 18 PRO A CA 19
ATOM 10609 C C . PRO A 1 18 ? 11.354 -0.139 4.153 1.00 0.00 18 PRO A C 19
ATOM 10610 O O . PRO A 1 18 ? 10.768 -0.454 5.177 1.00 0.00 18 PRO A O 19
ATOM 10621 N N . GLY A 1 19 ? 11.874 -1.039 3.352 1.00 0.00 19 GLY A N 19
ATOM 10622 C CA . GLY A 1 19 ? 11.768 -2.496 3.669 1.00 0.00 19 GLY A CA 19
ATOM 10623 C C . GLY A 1 19 ? 10.689 -3.149 2.795 1.00 0.00 19 GLY A C 19
ATOM 10624 O O . GLY A 1 19 ? 10.704 -4.349 2.583 1.00 0.00 19 GLY A O 19
ATOM 10628 N N . ARG A 1 20 ? 9.755 -2.377 2.288 1.00 0.00 20 ARG A N 19
ATOM 10629 C CA . ARG A 1 20 ? 8.676 -2.959 1.431 1.00 0.00 20 ARG A CA 19
ATOM 10630 C C . ARG A 1 20 ? 8.970 -2.648 -0.041 1.00 0.00 20 ARG A C 19
ATOM 10631 O O . ARG A 1 20 ? 9.403 -1.560 -0.379 1.00 0.00 20 ARG A O 19
ATOM 10652 N N . CYS A 1 21 ? 8.733 -3.592 -0.921 1.00 0.00 21 CYS A N 19
ATOM 10653 C CA . CYS A 1 21 ? 8.992 -3.352 -2.375 1.00 0.00 21 CYS A CA 19
ATOM 10654 C C . CYS A 1 21 ? 7.713 -2.856 -3.059 1.00 0.00 21 CYS A C 19
ATOM 10655 O O . CYS A 1 21 ? 7.759 -1.991 -3.914 1.00 0.00 21 CYS A O 19
ATOM 10662 N N . GLY A 1 22 ? 6.576 -3.397 -2.693 1.00 0.00 22 GLY A N 19
ATOM 10663 C CA . GLY A 1 22 ? 5.293 -2.960 -3.321 1.00 0.00 22 GLY A CA 19
ATOM 10664 C C . GLY A 1 22 ? 4.136 -3.155 -2.338 1.00 0.00 22 GLY A C 19
ATOM 10665 O O . GLY A 1 22 ? 4.339 -3.500 -1.184 1.00 0.00 22 GLY A O 19
ATOM 10669 N N . GLY A 1 23 ? 2.921 -2.938 -2.785 1.00 0.00 23 GLY A N 19
ATOM 10670 C CA . GLY A 1 23 ? 1.746 -3.112 -1.876 1.00 0.00 23 GLY A CA 19
ATOM 10671 C C . GLY A 1 23 ? 0.435 -3.089 -2.668 1.00 0.00 23 GLY A C 19
ATOM 10672 O O . GLY A 1 23 ? 0.408 -2.800 -3.853 1.00 0.00 23 GLY A O 19
ATOM 10676 N N . TYR A 1 24 ? -0.655 -3.398 -2.005 1.00 0.00 24 TYR A N 19
ATOM 10677 C CA . TYR A 1 24 ? -1.992 -3.412 -2.680 1.00 0.00 24 TYR A CA 19
ATOM 10678 C C . TYR A 1 24 ? -3.091 -3.046 -1.668 1.00 0.00 24 TYR A C 19
ATOM 10679 O O . TYR A 1 24 ? -2.872 -3.049 -0.469 1.00 0.00 24 TYR A O 19
ATOM 10697 N N . CYS A 1 25 ? -4.276 -2.744 -2.147 1.00 0.00 25 CYS A N 19
ATOM 10698 C CA . CYS A 1 25 ? -5.401 -2.388 -1.225 1.00 0.00 25 CYS A CA 19
ATOM 10699 C C . CYS A 1 25 ? -6.192 -3.656 -0.877 1.00 0.00 25 CYS A C 19
ATOM 10700 O O . CYS A 1 25 ? -6.689 -4.344 -1.753 1.00 0.00 25 CYS A O 19
ATOM 10707 N N . GLY A 1 26 ? -6.311 -3.969 0.393 1.00 0.00 26 GLY A N 19
ATOM 10708 C CA . GLY A 1 26 ? -7.066 -5.195 0.801 1.00 0.00 26 GLY A CA 19
ATOM 10709 C C . GLY A 1 26 ? -7.097 -5.307 2.328 1.00 0.00 26 GLY A C 19
ATOM 10710 O O . GLY A 1 26 ? -6.093 -5.116 2.993 1.00 0.00 26 GLY A O 19
ATOM 10714 N N . GLY A 1 27 ? -8.242 -5.621 2.883 1.00 0.00 27 GLY A N 19
ATOM 10715 C CA . GLY A 1 27 ? -8.359 -5.754 4.367 1.00 0.00 27 GLY A CA 19
ATOM 10716 C C . GLY A 1 27 ? -9.621 -5.034 4.843 1.00 0.00 27 GLY A C 19
ATOM 10717 O O . GLY A 1 27 ? -10.687 -5.617 4.914 1.00 0.00 27 GLY A O 19
ATOM 10721 N N . TRP A 1 28 ? -9.505 -3.769 5.164 1.00 0.00 28 TRP A N 19
ATOM 10722 C CA . TRP A 1 28 ? -10.692 -2.993 5.634 1.00 0.00 28 TRP A CA 19
ATOM 10723 C C . TRP A 1 28 ? -11.408 -2.385 4.424 1.00 0.00 28 TRP A C 19
ATOM 10724 O O . TRP A 1 28 ? -11.060 -1.312 3.959 1.00 0.00 28 TRP A O 19
ATOM 10745 N N . HIS A 1 29 ? -12.407 -3.073 3.913 1.00 0.00 29 HIS A N 19
ATOM 10746 C CA . HIS A 1 29 ? -13.171 -2.564 2.729 1.00 0.00 29 HIS A CA 19
ATOM 10747 C C . HIS A 1 29 ? -12.209 -2.309 1.558 1.00 0.00 29 HIS A C 19
ATOM 10748 O O . HIS A 1 29 ? -12.432 -1.434 0.737 1.00 0.00 29 HIS A O 19
ATOM 10762 N N . ARG A 1 30 ? -11.132 -3.065 1.488 1.00 0.00 30 ARG A N 19
ATOM 10763 C CA . ARG A 1 30 ? -10.131 -2.879 0.394 1.00 0.00 30 ARG A CA 19
ATOM 10764 C C . ARG A 1 30 ? -9.606 -1.431 0.420 1.00 0.00 30 ARG A C 19
ATOM 10765 O O . ARG A 1 30 ? -9.255 -0.866 -0.602 1.00 0.00 30 ARG A O 19
ATOM 10786 N N . LEU A 1 31 ? -9.551 -0.831 1.587 1.00 0.00 31 LEU A N 19
ATOM 10787 C CA . LEU A 1 31 ? -9.054 0.573 1.701 1.00 0.00 31 LEU A CA 19
ATOM 10788 C C . LEU A 1 31 ? -7.690 0.593 2.409 1.00 0.00 31 LEU A C 19
ATOM 10789 O O . LEU A 1 31 ? -6.939 1.545 2.284 1.00 0.00 31 LEU A O 19
ATOM 10805 N N . ARG A 1 32 ? -7.358 -0.451 3.139 1.00 0.00 32 ARG A N 19
ATOM 10806 C CA . ARG A 1 32 ? -6.038 -0.498 3.843 1.00 0.00 32 ARG A CA 19
ATOM 10807 C C . ARG A 1 32 ? -4.956 -0.938 2.847 1.00 0.00 32 ARG A C 19
ATOM 10808 O O . ARG A 1 32 ? -5.167 -1.832 2.047 1.00 0.00 32 ARG A O 19
ATOM 10829 N N . CYS A 1 33 ? -3.802 -0.312 2.891 1.00 0.00 33 CYS A N 19
ATOM 10830 C CA . CYS A 1 33 ? -2.700 -0.681 1.948 1.00 0.00 33 CYS A CA 19
ATOM 10831 C C . CYS A 1 33 ? -1.779 -1.723 2.596 1.00 0.00 33 CYS A C 19
ATOM 10832 O O . CYS A 1 33 ? -1.101 -1.446 3.571 1.00 0.00 33 CYS A O 19
ATOM 10839 N N . THR A 1 34 ? -1.752 -2.918 2.053 1.00 0.00 34 THR A N 19
ATOM 10840 C CA . THR A 1 34 ? -0.882 -3.994 2.615 1.00 0.00 34 THR A CA 19
ATOM 10841 C C . THR A 1 34 ? 0.405 -4.092 1.782 1.00 0.00 34 THR A C 19
ATOM 10842 O O . THR A 1 34 ? 0.373 -4.431 0.610 1.00 0.00 34 THR A O 19
ATOM 10853 N N . CYS A 1 35 ? 1.536 -3.791 2.380 1.00 0.00 35 CYS A N 19
ATOM 10854 C CA . CYS A 1 35 ? 2.835 -3.857 1.635 1.00 0.00 35 CYS A CA 19
ATOM 10855 C C . CYS A 1 35 ? 3.567 -5.165 1.965 1.00 0.00 35 CYS A C 19
ATOM 10856 O O . CYS A 1 35 ? 3.359 -5.760 3.008 1.00 0.00 35 CYS A O 19
ATOM 10863 N N . TYR A 1 36 ? 4.432 -5.607 1.083 1.00 0.00 36 TYR A N 19
ATOM 10864 C CA . TYR A 1 36 ? 5.194 -6.874 1.332 1.00 0.00 36 TYR A CA 19
ATOM 10865 C C . TYR A 1 36 ? 6.704 -6.592 1.298 1.00 0.00 36 TYR A C 19
ATOM 10866 O O . TYR A 1 36 ? 7.150 -5.590 0.766 1.00 0.00 36 TYR A O 19
ATOM 10884 N N . ARG A 1 37 ? 7.491 -7.476 1.866 1.00 0.00 37 ARG A N 19
ATOM 10885 C CA . ARG A 1 37 ? 8.976 -7.276 1.879 1.00 0.00 37 ARG A CA 19
ATOM 10886 C C . ARG A 1 37 ? 9.559 -7.571 0.491 1.00 0.00 37 ARG A C 19
ATOM 10887 O O . ARG A 1 37 ? 8.947 -8.233 -0.328 1.00 0.00 37 ARG A O 19
ATOM 10908 N N . CYS A 1 38 ? 10.744 -7.075 0.231 1.00 0.00 38 CYS A N 19
ATOM 10909 C CA . CYS A 1 38 ? 11.393 -7.312 -1.094 1.00 0.00 38 CYS A CA 19
ATOM 10910 C C . CYS A 1 38 ? 12.416 -8.446 -0.973 1.00 0.00 38 CYS A C 19
ATOM 10911 O O . CYS A 1 38 ? 13.301 -8.406 -0.134 1.00 0.00 38 CYS A O 19
ATOM 10918 N N . GLY A 1 39 ? 12.301 -9.452 -1.807 1.00 0.00 39 GLY A N 19
ATOM 10919 C CA . GLY A 1 39 ? 13.259 -10.597 -1.756 1.00 0.00 39 GLY A CA 19
ATOM 10920 C C . GLY A 1 39 ? 14.443 -10.316 -2.687 1.00 0.00 39 GLY A C 19
ATOM 10921 O O . GLY A 1 39 ? 15.378 -9.668 -2.247 1.00 0.00 39 GLY A O 19
ATOM 10926 N N . GLY A 1 1 ? -8.168 4.397 2.506 1.00 0.00 1 GLY A N 20
ATOM 10927 C CA . GLY A 1 1 ? -7.135 5.460 2.686 1.00 0.00 1 GLY A CA 20
ATOM 10928 C C . GLY A 1 1 ? -5.957 5.216 1.732 1.00 0.00 1 GLY A C 20
ATOM 10929 O O . GLY A 1 1 ? -5.928 4.244 1.000 1.00 0.00 1 GLY A O 20
ATOM 10935 N N . PHE A 1 2 ? -4.983 6.103 1.745 1.00 0.00 2 PHE A N 20
ATOM 10936 C CA . PHE A 1 2 ? -3.784 5.955 0.851 1.00 0.00 2 PHE A CA 20
ATOM 10937 C C . PHE A 1 2 ? -4.223 5.890 -0.623 1.00 0.00 2 PHE A C 20
ATOM 10938 O O . PHE A 1 2 ? -3.589 5.245 -1.440 1.00 0.00 2 PHE A O 20
ATOM 10955 N N . GLY A 1 3 ? -5.302 6.558 -0.967 1.00 0.00 3 GLY A N 20
ATOM 10956 C CA . GLY A 1 3 ? -5.791 6.541 -2.380 1.00 0.00 3 GLY A CA 20
ATOM 10957 C C . GLY A 1 3 ? -6.188 5.114 -2.775 1.00 0.00 3 GLY A C 20
ATOM 10958 O O . GLY A 1 3 ? -5.766 4.607 -3.795 1.00 0.00 3 GLY A O 20
ATOM 10962 N N . CYS A 1 4 ? -6.998 4.467 -1.971 1.00 0.00 4 CYS A N 20
ATOM 10963 C CA . CYS A 1 4 ? -7.432 3.071 -2.288 1.00 0.00 4 CYS A CA 20
ATOM 10964 C C . CYS A 1 4 ? -8.852 3.090 -2.878 1.00 0.00 4 CYS A C 20
ATOM 10965 O O . CYS A 1 4 ? -9.596 4.029 -2.660 1.00 0.00 4 CYS A O 20
ATOM 10972 N N . PRO A 1 5 ? -9.192 2.045 -3.606 1.00 0.00 5 PRO A N 20
ATOM 10973 C CA . PRO A 1 5 ? -8.292 0.898 -3.873 1.00 0.00 5 PRO A CA 20
ATOM 10974 C C . PRO A 1 5 ? -7.317 1.183 -5.038 1.00 0.00 5 PRO A C 20
ATOM 10975 O O . PRO A 1 5 ? -6.763 0.261 -5.612 1.00 0.00 5 PRO A O 20
ATOM 10986 N N . ASN A 1 6 ? -7.106 2.437 -5.392 1.00 0.00 6 ASN A N 20
ATOM 10987 C CA . ASN A 1 6 ? -6.172 2.766 -6.517 1.00 0.00 6 ASN A CA 20
ATOM 10988 C C . ASN A 1 6 ? -4.798 2.135 -6.255 1.00 0.00 6 ASN A C 20
ATOM 10989 O O . ASN A 1 6 ? -4.109 2.486 -5.312 1.00 0.00 6 ASN A O 20
ATOM 11000 N N . ASN A 1 7 ? -4.406 1.201 -7.089 1.00 0.00 7 ASN A N 20
ATOM 11001 C CA . ASN A 1 7 ? -3.085 0.519 -6.914 1.00 0.00 7 ASN A CA 20
ATOM 11002 C C . ASN A 1 7 ? -1.937 1.520 -7.109 1.00 0.00 7 ASN A C 20
ATOM 11003 O O . ASN A 1 7 ? -0.875 1.359 -6.540 1.00 0.00 7 ASN A O 20
ATOM 11014 N N . TYR A 1 8 ? -2.142 2.549 -7.901 1.00 0.00 8 TYR A N 20
ATOM 11015 C CA . TYR A 1 8 ? -1.063 3.558 -8.124 1.00 0.00 8 TYR A CA 20
ATOM 11016 C C . TYR A 1 8 ? -0.770 4.299 -6.813 1.00 0.00 8 TYR A C 20
ATOM 11017 O O . TYR A 1 8 ? 0.376 4.508 -6.457 1.00 0.00 8 TYR A O 20
ATOM 11035 N N . GLN A 1 9 ? -1.796 4.687 -6.091 1.00 0.00 9 GLN A N 20
ATOM 11036 C CA . GLN A 1 9 ? -1.583 5.407 -4.800 1.00 0.00 9 GLN A CA 20
ATOM 11037 C C . GLN A 1 9 ? -1.043 4.425 -3.756 1.00 0.00 9 GLN A C 20
ATOM 11038 O O . GLN A 1 9 ? -0.165 4.757 -2.982 1.00 0.00 9 GLN A O 20
ATOM 11052 N N . CYS A 1 10 ? -1.554 3.215 -3.739 1.00 0.00 10 CYS A N 20
ATOM 11053 C CA . CYS A 1 10 ? -1.063 2.205 -2.757 1.00 0.00 10 CYS A CA 20
ATOM 11054 C C . CYS A 1 10 ? 0.377 1.815 -3.108 1.00 0.00 10 CYS A C 20
ATOM 11055 O O . CYS A 1 10 ? 1.208 1.642 -2.236 1.00 0.00 10 CYS A O 20
ATOM 11062 N N . HIS A 1 11 ? 0.675 1.688 -4.384 1.00 0.00 11 HIS A N 20
ATOM 11063 C CA . HIS A 1 11 ? 2.057 1.320 -4.811 1.00 0.00 11 HIS A CA 20
ATOM 11064 C C . HIS A 1 11 ? 3.015 2.465 -4.465 1.00 0.00 11 HIS A C 20
ATOM 11065 O O . HIS A 1 11 ? 4.073 2.243 -3.905 1.00 0.00 11 HIS A O 20
ATOM 11079 N N . ARG A 1 12 ? 2.645 3.688 -4.781 1.00 0.00 12 ARG A N 20
ATOM 11080 C CA . ARG A 1 12 ? 3.525 4.854 -4.457 1.00 0.00 12 ARG A CA 20
ATOM 11081 C C . ARG A 1 12 ? 3.670 4.966 -2.935 1.00 0.00 12 ARG A C 20
ATOM 11082 O O . ARG A 1 12 ? 4.731 5.284 -2.428 1.00 0.00 12 ARG A O 20
ATOM 11103 N N . HIS A 1 13 ? 2.608 4.697 -2.206 1.00 0.00 13 HIS A N 20
ATOM 11104 C CA . HIS A 1 13 ? 2.666 4.772 -0.715 1.00 0.00 13 HIS A CA 20
ATOM 11105 C C . HIS A 1 13 ? 3.604 3.679 -0.191 1.00 0.00 13 HIS A C 20
ATOM 11106 O O . HIS A 1 13 ? 4.477 3.936 0.618 1.00 0.00 13 HIS A O 20
ATOM 11120 N N . CYS A 1 14 ? 3.434 2.462 -0.654 1.00 0.00 14 CYS A N 20
ATOM 11121 C CA . CYS A 1 14 ? 4.319 1.347 -0.198 1.00 0.00 14 CYS A CA 20
ATOM 11122 C C . CYS A 1 14 ? 5.762 1.624 -0.639 1.00 0.00 14 CYS A C 20
ATOM 11123 O O . CYS A 1 14 ? 6.703 1.285 0.054 1.00 0.00 14 CYS A O 20
ATOM 11130 N N . LYS A 1 15 ? 5.937 2.241 -1.789 1.00 0.00 15 LYS A N 20
ATOM 11131 C CA . LYS A 1 15 ? 7.310 2.550 -2.294 1.00 0.00 15 LYS A CA 20
ATOM 11132 C C . LYS A 1 15 ? 8.020 3.509 -1.329 1.00 0.00 15 LYS A C 20
ATOM 11133 O O . LYS A 1 15 ? 9.197 3.354 -1.054 1.00 0.00 15 LYS A O 20
ATOM 11152 N N . SER A 1 16 ? 7.319 4.495 -0.811 1.00 0.00 16 SER A N 20
ATOM 11153 C CA . SER A 1 16 ? 7.957 5.461 0.138 1.00 0.00 16 SER A CA 20
ATOM 11154 C C . SER A 1 16 ? 8.245 4.774 1.484 1.00 0.00 16 SER A C 20
ATOM 11155 O O . SER A 1 16 ? 9.099 5.212 2.235 1.00 0.00 16 SER A O 20
ATOM 11163 N N . ILE A 1 17 ? 7.546 3.701 1.794 1.00 0.00 17 ILE A N 20
ATOM 11164 C CA . ILE A 1 17 ? 7.787 2.986 3.088 1.00 0.00 17 ILE A CA 20
ATOM 11165 C C . ILE A 1 17 ? 8.998 2.047 2.934 1.00 0.00 17 ILE A C 20
ATOM 11166 O O . ILE A 1 17 ? 9.060 1.267 2.001 1.00 0.00 17 ILE A O 20
ATOM 11182 N N . PRO A 1 18 ? 9.927 2.156 3.860 1.00 0.00 18 PRO A N 20
ATOM 11183 C CA . PRO A 1 18 ? 11.158 1.336 3.861 1.00 0.00 18 PRO A CA 20
ATOM 11184 C C . PRO A 1 18 ? 10.867 -0.082 4.372 1.00 0.00 18 PRO A C 20
ATOM 11185 O O . PRO A 1 18 ? 10.061 -0.279 5.266 1.00 0.00 18 PRO A O 20
ATOM 11196 N N . GLY A 1 19 ? 11.521 -1.070 3.807 1.00 0.00 19 GLY A N 20
ATOM 11197 C CA . GLY A 1 19 ? 11.294 -2.481 4.246 1.00 0.00 19 GLY A CA 20
ATOM 11198 C C . GLY A 1 19 ? 10.297 -3.178 3.305 1.00 0.00 19 GLY A C 20
ATOM 11199 O O . GLY A 1 19 ? 10.171 -4.389 3.323 1.00 0.00 19 GLY A O 20
ATOM 11203 N N . ARG A 1 20 ? 9.589 -2.427 2.487 1.00 0.00 20 ARG A N 20
ATOM 11204 C CA . ARG A 1 20 ? 8.604 -3.050 1.549 1.00 0.00 20 ARG A CA 20
ATOM 11205 C C . ARG A 1 20 ? 8.960 -2.678 0.105 1.00 0.00 20 ARG A C 20
ATOM 11206 O O . ARG A 1 20 ? 9.500 -1.620 -0.159 1.00 0.00 20 ARG A O 20
ATOM 11227 N N . CYS A 1 21 ? 8.655 -3.546 -0.831 1.00 0.00 21 CYS A N 20
ATOM 11228 C CA . CYS A 1 21 ? 8.964 -3.262 -2.266 1.00 0.00 21 CYS A CA 20
ATOM 11229 C C . CYS A 1 21 ? 7.704 -2.743 -2.967 1.00 0.00 21 CYS A C 20
ATOM 11230 O O . CYS A 1 21 ? 7.729 -1.725 -3.636 1.00 0.00 21 CYS A O 20
ATOM 11237 N N . GLY A 1 22 ? 6.602 -3.438 -2.811 1.00 0.00 22 GLY A N 20
ATOM 11238 C CA . GLY A 1 22 ? 5.327 -3.000 -3.455 1.00 0.00 22 GLY A CA 20
ATOM 11239 C C . GLY A 1 22 ? 4.154 -3.292 -2.513 1.00 0.00 22 GLY A C 20
ATOM 11240 O O . GLY A 1 22 ? 4.334 -3.827 -1.430 1.00 0.00 22 GLY A O 20
ATOM 11244 N N . GLY A 1 23 ? 2.953 -2.948 -2.912 1.00 0.00 23 GLY A N 20
ATOM 11245 C CA . GLY A 1 23 ? 1.774 -3.209 -2.031 1.00 0.00 23 GLY A CA 20
ATOM 11246 C C . GLY A 1 23 ? 0.467 -3.117 -2.824 1.00 0.00 23 GLY A C 20
ATOM 11247 O O . GLY A 1 23 ? 0.462 -2.957 -4.033 1.00 0.00 23 GLY A O 20
ATOM 11251 N N . TYR A 1 24 ? -0.641 -3.224 -2.134 1.00 0.00 24 TYR A N 20
ATOM 11252 C CA . TYR A 1 24 ? -1.977 -3.154 -2.800 1.00 0.00 24 TYR A CA 20
ATOM 11253 C C . TYR A 1 24 ? -3.057 -2.854 -1.749 1.00 0.00 24 TYR A C 20
ATOM 11254 O O . TYR A 1 24 ? -2.840 -3.008 -0.558 1.00 0.00 24 TYR A O 20
ATOM 11272 N N . CYS A 1 25 ? -4.220 -2.436 -2.181 1.00 0.00 25 CYS A N 20
ATOM 11273 C CA . CYS A 1 25 ? -5.320 -2.131 -1.216 1.00 0.00 25 CYS A CA 20
ATOM 11274 C C . CYS A 1 25 ? -6.055 -3.427 -0.852 1.00 0.00 25 CYS A C 20
ATOM 11275 O O . CYS A 1 25 ? -6.553 -4.131 -1.714 1.00 0.00 25 CYS A O 20
ATOM 11282 N N . GLY A 1 26 ? -6.116 -3.750 0.418 1.00 0.00 26 GLY A N 20
ATOM 11283 C CA . GLY A 1 26 ? -6.806 -5.004 0.849 1.00 0.00 26 GLY A CA 20
ATOM 11284 C C . GLY A 1 26 ? -6.754 -5.129 2.374 1.00 0.00 26 GLY A C 20
ATOM 11285 O O . GLY A 1 26 ? -5.732 -4.883 2.989 1.00 0.00 26 GLY A O 20
ATOM 11289 N N . GLY A 1 27 ? -7.851 -5.515 2.983 1.00 0.00 27 GLY A N 20
ATOM 11290 C CA . GLY A 1 27 ? -7.886 -5.665 4.470 1.00 0.00 27 GLY A CA 20
ATOM 11291 C C . GLY A 1 27 ? -9.140 -4.985 5.020 1.00 0.00 27 GLY A C 20
ATOM 11292 O O . GLY A 1 27 ? -10.130 -5.632 5.307 1.00 0.00 27 GLY A O 20
ATOM 11296 N N . TRP A 1 28 ? -9.096 -3.684 5.165 1.00 0.00 28 TRP A N 20
ATOM 11297 C CA . TRP A 1 28 ? -10.276 -2.936 5.695 1.00 0.00 28 TRP A CA 20
ATOM 11298 C C . TRP A 1 28 ? -11.123 -2.438 4.519 1.00 0.00 28 TRP A C 20
ATOM 11299 O O . TRP A 1 28 ? -10.906 -1.356 3.997 1.00 0.00 28 TRP A O 20
ATOM 11320 N N . HIS A 1 29 ? -12.086 -3.230 4.099 1.00 0.00 29 HIS A N 20
ATOM 11321 C CA . HIS A 1 29 ? -12.968 -2.834 2.955 1.00 0.00 29 HIS A CA 20
ATOM 11322 C C . HIS A 1 29 ? -12.108 -2.547 1.713 1.00 0.00 29 HIS A C 20
ATOM 11323 O O . HIS A 1 29 ? -12.453 -1.724 0.884 1.00 0.00 29 HIS A O 20
ATOM 11337 N N . ARG A 1 30 ? -10.983 -3.222 1.593 1.00 0.00 30 ARG A N 20
ATOM 11338 C CA . ARG A 1 30 ? -10.069 -3.003 0.428 1.00 0.00 30 ARG A CA 20
ATOM 11339 C C . ARG A 1 30 ? -9.634 -1.525 0.382 1.00 0.00 30 ARG A C 20
ATOM 11340 O O . ARG A 1 30 ? -9.332 -0.986 -0.670 1.00 0.00 30 ARG A O 20
ATOM 11361 N N . LEU A 1 31 ? -9.599 -0.872 1.523 1.00 0.00 31 LEU A N 20
ATOM 11362 C CA . LEU A 1 31 ? -9.188 0.564 1.571 1.00 0.00 31 LEU A CA 20
ATOM 11363 C C . LEU A 1 31 ? -7.835 0.704 2.291 1.00 0.00 31 LEU A C 20
ATOM 11364 O O . LEU A 1 31 ? -7.161 1.710 2.156 1.00 0.00 31 LEU A O 20
ATOM 11380 N N . ARG A 1 32 ? -7.431 -0.295 3.049 1.00 0.00 32 ARG A N 20
ATOM 11381 C CA . ARG A 1 32 ? -6.122 -0.220 3.770 1.00 0.00 32 ARG A CA 20
ATOM 11382 C C . ARG A 1 32 ? -4.991 -0.614 2.810 1.00 0.00 32 ARG A C 20
ATOM 11383 O O . ARG A 1 32 ? -5.146 -1.502 1.990 1.00 0.00 32 ARG A O 20
ATOM 11404 N N . CYS A 1 33 ? -3.859 0.043 2.906 1.00 0.00 33 CYS A N 20
ATOM 11405 C CA . CYS A 1 33 ? -2.715 -0.283 2.001 1.00 0.00 33 CYS A CA 20
ATOM 11406 C C . CYS A 1 33 ? -1.821 -1.346 2.650 1.00 0.00 33 CYS A C 20
ATOM 11407 O O . CYS A 1 33 ? -1.222 -1.121 3.689 1.00 0.00 33 CYS A O 20
ATOM 11414 N N . THR A 1 34 ? -1.730 -2.504 2.037 1.00 0.00 34 THR A N 20
ATOM 11415 C CA . THR A 1 34 ? -0.882 -3.599 2.592 1.00 0.00 34 THR A CA 20
ATOM 11416 C C . THR A 1 34 ? 0.360 -3.773 1.705 1.00 0.00 34 THR A C 20
ATOM 11417 O O . THR A 1 34 ? 0.264 -4.166 0.554 1.00 0.00 34 THR A O 20
ATOM 11428 N N . CYS A 1 35 ? 1.524 -3.476 2.234 1.00 0.00 35 CYS A N 20
ATOM 11429 C CA . CYS A 1 35 ? 2.781 -3.610 1.432 1.00 0.00 35 CYS A CA 20
ATOM 11430 C C . CYS A 1 35 ? 3.493 -4.919 1.794 1.00 0.00 35 CYS A C 20
ATOM 11431 O O . CYS A 1 35 ? 3.630 -5.260 2.958 1.00 0.00 35 CYS A O 20
ATOM 11438 N N . TYR A 1 36 ? 3.959 -5.646 0.804 1.00 0.00 36 TYR A N 20
ATOM 11439 C CA . TYR A 1 36 ? 4.676 -6.931 1.088 1.00 0.00 36 TYR A CA 20
ATOM 11440 C C . TYR A 1 36 ? 6.177 -6.661 1.251 1.00 0.00 36 TYR A C 20
ATOM 11441 O O . TYR A 1 36 ? 6.734 -5.775 0.623 1.00 0.00 36 TYR A O 20
ATOM 11459 N N . ARG A 1 37 ? 6.830 -7.418 2.104 1.00 0.00 37 ARG A N 20
ATOM 11460 C CA . ARG A 1 37 ? 8.295 -7.222 2.341 1.00 0.00 37 ARG A CA 20
ATOM 11461 C C . ARG A 1 37 ? 9.095 -7.606 1.091 1.00 0.00 37 ARG A C 20
ATOM 11462 O O . ARG A 1 37 ? 8.746 -8.527 0.374 1.00 0.00 37 ARG A O 20
ATOM 11483 N N . CYS A 1 38 ? 10.171 -6.899 0.832 1.00 0.00 38 CYS A N 20
ATOM 11484 C CA . CYS A 1 38 ? 11.015 -7.201 -0.366 1.00 0.00 38 CYS A CA 20
ATOM 11485 C C . CYS A 1 38 ? 12.074 -8.251 -0.004 1.00 0.00 38 CYS A C 20
ATOM 11486 O O . CYS A 1 38 ? 12.850 -8.070 0.916 1.00 0.00 38 CYS A O 20
ATOM 11493 N N . GLY A 1 39 ? 12.104 -9.343 -0.730 1.00 0.00 39 GLY A N 20
ATOM 11494 C CA . GLY A 1 39 ? 13.105 -10.418 -0.448 1.00 0.00 39 GLY A CA 20
ATOM 11495 C C . GLY A 1 39 ? 14.376 -10.160 -1.262 1.00 0.00 39 GLY A C 20
ATOM 11496 O O . GLY A 1 39 ? 14.500 -10.738 -2.329 1.00 0.00 39 GLY A O 20
#